Protein AF-0000000083726370 (afdb_homodimer)

Foldseek 3Di:
DPPPPLDPLQVQAAPQVSHGADQWFAFPVRHIHRPVRQVVVVVVDPFSADPPPRHGGPDPDGDGPVVSVVSSVVVVVCVVCCVPVPNQPADPVPRAHQFKAFPVVRDTDGPVRCPDPVQPPTDIDTVVVVVVVVVVVVVVVCVVVVVVVVVVVVVVVLVVQVVVVVVVCVVLLVVLVVVVVVVVVVLVVVVVVVLVVVQVVLVVVLVVVVVVLVVVVVVVVVVVVVLVVVLVVLVVDDPVSSVVCVVVNVVSVPDDDDDDDDDPPSDRPVCVSPPCPVVVSVVVSLVVDFAFLFAWDPLAAEQQWDADSRRFKIAGHDGHDHRDDFRYAHPFGKIWTPDWDDADKDKWKKFQAPQQKKKKWKFFPPATSYDDRRLLGTWIWIHHPQWIFTGHNVRGTHTWPDRDDARMWMWMAHQVQQKTWIARPVVRGTTDIDRGHDNGIMIIMMGYDPVRVVPRTMIGIDTDDDDDDDPVD/DPPPPLDPLQVQAAPQVRHGAAQWFAFPVRHIHRPVSQVVVVVVDPFSADPPPRHGGPDPDGDGPVVSVVSSVVVVVCVVVCVPPPNQPADPVPRAHQFKAFPVVRDTDGPVRCPDPVQVPTDIDTPVVVVVVVVVVVVVVCVVVVVVVVVVVVVVVLVVQVVVVVVVCVVLLVVLVVVVVVVVVVLVVVVVVVLVVVQVVLVVVLVVVVVVLVVVVVVVVVVVVVLVVVLVVLVVDDPVSSVVCVVVNVVSVPDDDDDDDDDPPSDRPVCVSPPCPVVVSVVVSLVVDFAFLFAWDPLAAEQQWDADSRRFKIAGHDGHDHRDDFRYAHPFGKIWTPDWDQADKDKWKKFQAPQQKKKKWKFFPPFTSYDDRRLLGTWTWIHHPQWIFTDHNVRGTHTWPDRDDARMWMWMAHQVQQKTWIARPVVRGTTDIDRGHDNGIMIIMMGYDPVRVVPRTMIGIDTDDDDDDDPVD

Sequence (946 aa):
MAFKYSPPEEDLNCPVCCDIFKNPVILSCSHSFCKVCLGEYWNQKKTWECPICRRRSSKRNPPFNLALKNMCENFVQERTLRASAGSETLCSQHGEKLKFFCQEHQHPACVVCQTSRKHLNHKFCPIDEAAHDYKEELKTALKPLQEKLKDFNKVKLTWDQSAVHIKYQAKHTESQINAVFVKLHQFLQEEEEARIASLKKEENQKTQTMMKKIEEISKYISSLSDTIRDIEEEMRADDASFVQNYSFTIKRVQCSLPDPKMVPGELIDVAKHLGNLTFIVWEKMKVIVQYSPIILDPNTAYPALLLSDDLTSVKHIYTQELPDNPERFDLSEFVLGSEGFTSGTHSWDVHVGDHPNWAIGVIQKSVSRKGRAFWDGTWGIQFQNDKYVAVSPFHILHPLLVKQKAQIIRVQLDMDRGNLSFSDPVSNTQLHTFTYIFLQSVFPLFYHPLFSLVHDQSLTIVPVKVSIRDSWTMAFKYSPPEEDLNCPVCCDIFKNPVILSCSHSFCKVCLGEYWNQKKTWECPICRRRSSKRNPPFNLALKNMCENFVQERTLRASAGSETLCSQHGEKLKFFCQEHQHPACVVCQTSRKHLNHKFCPIDEAAHDYKEELKTALKPLQEKLKDFNKVKLTWDQSAVHIKYQAKHTESQINAVFVKLHQFLQEEEEARIASLKKEENQKTQTMMKKIEEISKYISSLSDTIRDIEEEMRADDASFVQNYSFTIKRVQCSLPDPKMVPGELIDVAKHLGNLTFIVWEKMKVIVQYSPIILDPNTAYPALLLSDDLTSVKHIYTQELPDNPERFDLSEFVLGSEGFTSGTHSWDVHVGDHPNWAIGVIQKSVSRKGRAFWDGTWGIQFQNDKYVAVSPFHILHPLLVKQKAQIIRVQLDMDRGNLSFSDPVSNTQLHTFTYIFLQSVFPLFYHPLFSLVHDQSLTIVPVKVSIRDSWT

Structure (mmCIF, N/CA/C/O backbone):
data_AF-0000000083726370-model_v1
#
loop_
_entity.id
_entity.type
_entity.pdbx_description
1 polymer 'Uncharacterized protein'
#
loop_
_atom_site.group_PDB
_atom_site.id
_atom_site.type_symbol
_atom_site.label_atom_id
_atom_site.label_alt_id
_atom_site.label_comp_id
_atom_site.label_asym_id
_atom_site.label_entity_id
_atom_site.label_seq_id
_atom_site.pdbx_PDB_ins_code
_atom_site.Cartn_x
_atom_site.Cartn_y
_atom_site.Cartn_z
_atom_site.occupancy
_atom_site.B_iso_or_equiv
_atom_site.auth_seq_id
_atom_site.auth_comp_id
_atom_site.auth_asym_id
_atom_site.auth_atom_id
_atom_site.pdbx_PDB_model_num
ATOM 1 N N . MET A 1 1 ? 29.547 92.812 9.695 1 24.81 1 MET A N 1
ATOM 2 C CA . MET A 1 1 ? 28.781 92.062 10.688 1 24.81 1 MET A CA 1
ATOM 3 C C . MET A 1 1 ? 27.797 91.125 10.008 1 24.81 1 MET A C 1
ATOM 5 O O . MET A 1 1 ? 26.875 91.562 9.328 1 24.81 1 MET A O 1
ATOM 9 N N . ALA A 1 2 ? 28.281 90.125 9.555 1 35.28 2 ALA A N 1
ATOM 10 C CA . ALA A 1 2 ? 27.562 89.188 8.688 1 35.28 2 ALA A CA 1
ATOM 11 C C . ALA A 1 2 ? 26.281 88.688 9.352 1 35.28 2 ALA A C 1
ATOM 13 O O . ALA A 1 2 ? 26.312 88.125 10.453 1 35.28 2 ALA A O 1
ATOM 14 N N . PHE A 1 3 ? 25.188 89.312 9.094 1 32.38 3 PHE A N 1
ATOM 15 C CA . PHE A 1 3 ? 23.844 88.938 9.562 1 32.38 3 PHE A CA 1
ATOM 16 C C . PHE A 1 3 ? 23.562 87.438 9.266 1 32.38 3 PHE A C 1
ATOM 18 O O . PHE A 1 3 ? 23.672 87 8.117 1 32.38 3 PHE A O 1
ATOM 25 N N . LYS A 1 4 ? 24 86.625 10.125 1 40.94 4 LYS A N 1
ATOM 26 C CA . LYS A 1 4 ? 23.625 85.25 10.023 1 40.94 4 LYS A CA 1
ATOM 27 C C . LYS A 1 4 ? 22.125 85.062 9.703 1 40.94 4 LYS A C 1
ATOM 29 O O . LYS A 1 4 ? 21.281 85.562 10.453 1 40.94 4 LYS A O 1
ATOM 34 N N . TYR A 1 5 ? 21.688 85.125 8.539 1 37.84 5 TYR A N 1
ATOM 35 C CA . TYR A 1 5 ? 20.328 84.812 8.102 1 37.84 5 TYR A CA 1
ATOM 36 C C . TYR A 1 5 ? 19.781 83.562 8.758 1 37.84 5 TYR A C 1
ATOM 38 O O . TYR A 1 5 ? 20.328 82.5 8.57 1 37.84 5 TYR A O 1
ATOM 46 N N . SER A 1 6 ? 19.297 83.688 9.953 1 47.81 6 SER A N 1
ATOM 47 C CA . SER A 1 6 ? 18.547 82.562 10.508 1 47.81 6 SER A CA 1
ATOM 48 C C . SER A 1 6 ? 17.203 82.375 9.812 1 47.81 6 SER A C 1
ATOM 50 O O . SER A 1 6 ? 16.406 83.312 9.773 1 47.81 6 SER A O 1
ATOM 52 N N . PRO A 1 7 ? 16.984 81.562 8.867 1 52 7 PRO A N 1
ATOM 53 C CA . PRO A 1 7 ? 15.688 81.438 8.219 1 52 7 PRO A CA 1
ATOM 54 C C . PRO A 1 7 ? 14.531 81.438 9.219 1 52 7 PRO A C 1
ATOM 56 O O . PRO A 1 7 ? 14.703 81.062 10.375 1 52 7 PRO A O 1
ATOM 59 N N . PRO A 1 8 ? 13.367 82.125 8.93 1 55.88 8 PRO A N 1
ATOM 60 C CA . PRO A 1 8 ? 12.211 82.125 9.82 1 55.88 8 PRO A CA 1
ATOM 61 C C . PRO A 1 8 ? 11.781 80.688 10.195 1 55.88 8 PRO A C 1
ATOM 63 O O . PRO A 1 8 ? 11.922 79.75 9.391 1 55.88 8 PRO A O 1
ATOM 66 N N . GLU A 1 9 ? 11.547 80.5 11.453 1 60.06 9 GLU A N 1
ATOM 67 C CA . GLU A 1 9 ? 11.102 79.188 12.016 1 60.06 9 GLU A CA 1
ATOM 68 C C . GLU A 1 9 ? 10.016 78.562 11.156 1 60.06 9 GLU A C 1
ATOM 70 O O . GLU A 1 9 ? 9.93 77.375 11.062 1 60.06 9 GLU A O 1
ATOM 75 N N . GLU A 1 10 ? 9.336 79.375 10.477 1 62.25 10 GLU A N 1
ATOM 76 C CA . GLU A 1 10 ? 8.234 78.875 9.641 1 62.25 10 GLU A CA 1
ATOM 77 C C . GLU A 1 10 ? 8.742 78.062 8.453 1 62.25 10 GLU A C 1
ATOM 79 O O . GLU A 1 10 ? 8.062 77.188 7.98 1 62.25 10 GLU A O 1
ATOM 84 N N . ASP A 1 11 ? 9.922 78.25 8.133 1 65.81 11 ASP A N 1
ATOM 85 C CA . ASP A 1 11 ? 10.484 77.625 6.957 1 65.81 11 ASP A CA 1
ATOM 86 C C . ASP A 1 11 ? 11.078 76.25 7.316 1 65.81 11 ASP A C 1
ATOM 88 O O . ASP A 1 11 ? 11.43 75.5 6.43 1 65.81 11 ASP A O 1
ATOM 92 N N . LEU A 1 12 ? 11.094 76.062 8.523 1 71.81 12 LEU A N 1
ATOM 93 C CA . LEU A 1 12 ? 11.664 74.812 8.977 1 71.81 12 LEU A CA 1
ATOM 94 C C . LEU A 1 12 ? 10.578 73.875 9.508 1 71.81 12 LEU A C 1
ATOM 96 O O . LEU A 1 12 ? 10.875 72.875 10.203 1 71.81 12 LEU A O 1
ATOM 100 N N . ASN A 1 13 ? 9.438 74.25 9.195 1 74.31 13 ASN A N 1
ATOM 101 C CA . ASN A 1 13 ? 8.297 73.438 9.633 1 74.31 13 ASN A CA 1
ATOM 102 C C . ASN A 1 13 ? 7.75 72.562 8.508 1 74.31 13 ASN A C 1
ATOM 104 O O . ASN A 1 13 ? 7.676 73 7.359 1 74.31 13 ASN A O 1
ATOM 108 N N . CYS A 1 14 ? 7.43 71.438 8.773 1 77.5 14 CYS A N 1
ATOM 109 C CA . CYS A 1 14 ? 6.73 70.562 7.867 1 77.5 14 CYS A CA 1
ATOM 110 C C . CYS A 1 14 ? 5.328 71.062 7.559 1 77.5 14 CYS A C 1
ATOM 112 O O . CYS A 1 14 ? 4.562 71.375 8.469 1 77.5 14 CYS A O 1
ATOM 114 N N . PRO A 1 15 ? 5.004 71.188 6.285 1 76.12 15 PRO A N 1
ATOM 115 C CA . PRO A 1 15 ? 3.682 71.688 5.953 1 76.12 15 PRO A CA 1
ATOM 116 C C . PRO A 1 15 ? 2.549 70.75 6.363 1 76.12 15 PRO A C 1
ATOM 118 O O . PRO A 1 15 ? 1.392 71.188 6.441 1 76.12 15 PRO A O 1
ATOM 121 N N . VAL A 1 16 ? 2.861 69.562 6.715 1 76.06 16 VAL A N 1
ATOM 122 C CA . VAL A 1 16 ? 1.835 68.562 7.062 1 76.06 16 VAL A CA 1
ATOM 123 C C . VAL A 1 16 ? 1.598 68.625 8.57 1 76.06 16 VAL A C 1
ATOM 125 O O . VAL A 1 16 ? 0.461 68.75 9.023 1 76.06 16 VAL A O 1
ATOM 128 N N . CYS A 1 17 ? 2.592 68.5 9.297 1 67.31 17 CYS A N 1
ATOM 129 C CA . CYS A 1 17 ? 2.422 68.438 10.742 1 67.31 17 CYS A CA 1
ATOM 130 C C . CYS A 1 17 ? 2.66 69.812 11.383 1 67.31 17 CYS A C 1
ATOM 132 O O . CYS A 1 17 ? 2.377 70 12.57 1 67.31 17 CYS A O 1
ATOM 134 N N . CYS A 1 18 ? 3.219 70.812 10.695 1 67.56 18 CYS A N 1
ATOM 135 C CA . CYS A 1 18 ? 3.514 72.188 11.07 1 67.56 18 CYS A CA 1
ATOM 136 C C . CYS A 1 18 ? 4.574 72.25 12.164 1 67.56 18 CYS A C 1
ATOM 138 O O . CYS A 1 18 ? 4.676 73.25 12.891 1 67.56 18 CYS A O 1
ATOM 140 N N . ASP A 1 19 ? 5.328 71.188 12.266 1 72.75 19 ASP A N 1
ATOM 141 C CA . ASP A 1 19 ? 6.473 71.188 13.172 1 72.75 19 ASP A CA 1
ATOM 142 C C . ASP A 1 19 ? 7.789 71.188 12.398 1 72.75 19 ASP A C 1
ATOM 144 O O . ASP A 1 19 ? 7.797 71 11.172 1 72.75 19 ASP A O 1
ATOM 148 N N . ILE A 1 20 ? 8.859 71.312 13.234 1 73.69 20 ILE A N 1
ATOM 149 C CA . ILE A 1 20 ? 10.188 71.25 12.625 1 73.69 20 ILE A CA 1
ATOM 150 C C . ILE A 1 20 ? 10.391 69.875 11.984 1 73.69 20 ILE A C 1
ATOM 152 O O . ILE A 1 20 ? 10.07 68.875 12.586 1 73.69 20 ILE A O 1
ATOM 156 N N . PHE A 1 21 ? 10.922 69.938 10.719 1 76.44 21 PHE A N 1
ATOM 157 C CA . PHE A 1 21 ? 11.117 68.75 9.922 1 76.44 21 PHE A CA 1
ATOM 158 C C . PHE A 1 21 ? 11.859 67.688 10.719 1 76.44 21 PHE A C 1
ATOM 160 O O . PHE A 1 21 ? 12.859 68 11.375 1 76.44 21 PHE A O 1
ATOM 167 N N . LYS A 1 22 ? 11.312 66.5 10.836 1 77.75 22 LYS A N 1
ATOM 168 C CA . LYS A 1 22 ? 11.977 65.312 11.383 1 77.75 22 LYS A CA 1
ATOM 169 C C . LYS A 1 22 ? 12.258 64.312 10.289 1 77.75 22 LYS A C 1
ATOM 171 O O . LYS A 1 22 ? 11.328 63.719 9.727 1 77.75 22 LYS A O 1
ATOM 176 N N . ASN A 1 23 ? 13.594 64.125 10.031 1 78.94 23 ASN A N 1
ATOM 177 C CA . ASN A 1 23 ? 14.047 63.281 8.945 1 78.94 23 ASN A CA 1
ATOM 178 C C . ASN A 1 23 ? 13.359 63.625 7.629 1 78.94 23 ASN A C 1
ATOM 180 O O . ASN A 1 23 ? 12.625 62.812 7.066 1 78.94 23 ASN A O 1
ATOM 184 N N . PRO A 1 24 ? 13.602 64.875 7.285 1 81.19 24 PRO A N 1
ATOM 185 C CA . PRO A 1 24 ? 12.891 65.375 6.109 1 81.19 24 PRO A CA 1
ATOM 186 C C . PRO A 1 24 ? 13.266 64.688 4.828 1 81.19 24 PRO A C 1
ATOM 188 O O . PRO A 1 24 ? 14.438 64.312 4.641 1 81.19 24 PRO A O 1
ATOM 191 N N . VAL A 1 25 ? 12.273 64.438 4.047 1 85.5 25 VAL A N 1
ATOM 192 C CA . VAL A 1 25 ? 12.453 63.875 2.713 1 85.5 25 VAL A CA 1
ATOM 193 C C . VAL A 1 25 ? 12.023 64.875 1.658 1 85.5 25 VAL A C 1
ATOM 195 O O . VAL A 1 25 ? 11.219 65.75 1.939 1 85.5 25 VAL A O 1
ATOM 198 N N . ILE A 1 26 ? 12.688 64.875 0.522 1 82.44 26 ILE A N 1
ATOM 199 C CA . ILE A 1 26 ? 12.406 65.812 -0.557 1 82.44 26 ILE A CA 1
ATOM 200 C C . ILE A 1 26 ? 11.789 65.062 -1.741 1 82.44 26 ILE A C 1
ATOM 202 O O . ILE A 1 26 ? 12.266 63.969 -2.119 1 82.44 26 ILE A O 1
ATOM 206 N N . LEU A 1 27 ? 10.68 65.562 -2.17 1 81.56 27 LEU A N 1
ATOM 207 C CA . LEU A 1 27 ? 9.992 65 -3.322 1 81.56 27 LEU A CA 1
ATOM 208 C C . LEU A 1 27 ? 10.508 65.562 -4.621 1 81.56 27 LEU A C 1
ATOM 210 O O . LEU A 1 27 ? 11.266 66.562 -4.598 1 81.56 27 LEU A O 1
ATOM 214 N N . SER A 1 28 ? 10.148 65 -5.766 1 79.75 28 SER A N 1
ATOM 215 C CA . SER A 1 28 ? 10.602 65.438 -7.074 1 79.75 28 SER A CA 1
ATOM 216 C C . SER A 1 28 ? 10.109 66.875 -7.355 1 79.75 28 SER A C 1
ATOM 218 O O . SER A 1 28 ? 10.711 67.562 -8.148 1 79.75 28 SER A O 1
ATOM 220 N N . CYS A 1 29 ? 9.117 67.312 -6.629 1 76.88 29 CYS A N 1
ATOM 221 C CA . CYS A 1 29 ? 8.586 68.625 -6.801 1 76.88 29 CYS A CA 1
ATOM 222 C C . CYS A 1 29 ? 9.312 69.625 -5.898 1 76.88 29 CYS A C 1
ATOM 224 O O . CYS A 1 29 ? 8.922 70.812 -5.82 1 76.88 29 CYS A O 1
ATOM 226 N N . SER A 1 30 ? 10.25 69.25 -5.02 1 78.69 30 SER A N 1
ATOM 227 C CA . SER A 1 30 ? 11.156 70 -4.172 1 78.69 30 SER A CA 1
ATOM 228 C C . SER A 1 30 ? 10.492 70.375 -2.852 1 78.69 30 SER A C 1
ATOM 230 O O . SER A 1 30 ? 11.008 71.25 -2.104 1 78.69 30 SER A O 1
ATOM 232 N N . HIS A 1 31 ? 9.336 69.812 -2.695 1 80.06 31 HIS A N 1
ATOM 233 C CA . HIS A 1 31 ? 8.758 69.938 -1.364 1 80.06 31 HIS A CA 1
ATOM 234 C C . HIS A 1 31 ? 9.305 68.938 -0.393 1 80.06 31 HIS A C 1
ATOM 236 O O . HIS A 1 31 ? 9.5 67.75 -0.766 1 80.06 31 HIS A O 1
ATOM 242 N N . SER A 1 32 ? 9.523 69.438 0.853 1 82 32 SER A N 1
ATOM 243 C CA . SER A 1 32 ? 10.039 68.562 1.881 1 82 32 SER A CA 1
ATOM 244 C C . SER A 1 32 ? 9 68.312 2.969 1 82 32 SER A C 1
ATOM 246 O O . SER A 1 32 ? 8.18 69.188 3.258 1 82 32 SER A O 1
ATOM 248 N N . PHE A 1 33 ? 8.945 67.125 3.469 1 83.12 33 PHE A N 1
ATOM 249 C CA . PHE A 1 33 ? 8.078 66.688 4.551 1 83.12 33 PHE A CA 1
ATOM 250 C C . PHE A 1 33 ? 8.828 65.75 5.508 1 83.12 33 PHE A C 1
ATOM 252 O O . PHE A 1 33 ? 9.859 65.188 5.145 1 83.12 33 PHE A O 1
ATOM 259 N N . CYS A 1 34 ? 8.359 65.812 6.734 1 79.94 34 CYS A N 1
ATOM 260 C CA . CYS A 1 34 ? 8.844 64.688 7.582 1 79.94 34 CYS A CA 1
ATOM 261 C C . CYS A 1 34 ? 8.594 63.344 6.938 1 79.94 34 CYS A C 1
ATOM 263 O O . CYS A 1 34 ? 7.551 63.156 6.309 1 79.94 34 CYS A O 1
ATOM 265 N N . LYS A 1 35 ? 9.555 62.594 7.043 1 82.19 35 LYS A N 1
ATOM 266 C CA . LYS A 1 35 ? 9.406 61.25 6.48 1 82.19 35 LYS A CA 1
ATOM 267 C C . LYS A 1 35 ? 8.117 60.594 6.969 1 82.19 35 LYS A C 1
ATOM 269 O O . LYS A 1 35 ? 7.383 60 6.18 1 82.19 35 LYS A O 1
ATOM 274 N N . VAL A 1 36 ? 7.75 60.75 8.203 1 79.19 36 VAL A N 1
ATOM 275 C CA . VAL A 1 36 ? 6.586 60.125 8.828 1 79.19 36 VAL A CA 1
ATOM 276 C C . VAL A 1 36 ? 5.309 60.781 8.312 1 79.19 36 VAL A C 1
ATOM 278 O O . VAL A 1 36 ? 4.336 60.094 7.992 1 79.19 36 VAL A O 1
ATOM 281 N N . CYS A 1 37 ? 5.344 62.062 8.188 1 77.12 37 CYS A N 1
ATOM 282 C CA . CYS A 1 37 ? 4.188 62.812 7.711 1 77.12 37 CYS A CA 1
ATOM 283 C C . CYS A 1 37 ? 3.836 62.438 6.281 1 77.12 37 CYS A C 1
ATOM 285 O O . CYS A 1 37 ? 2.666 62.219 5.961 1 77.12 37 CYS A O 1
ATOM 287 N N . LEU A 1 38 ? 4.902 62.375 5.574 1 80.94 38 LEU A N 1
ATOM 288 C CA . LEU A 1 38 ? 4.668 62 4.184 1 80.94 38 LEU A CA 1
ATOM 289 C C . LEU A 1 38 ? 4.137 60.562 4.09 1 80.94 38 LEU A C 1
ATOM 291 O O . LEU A 1 38 ? 3.199 60.312 3.336 1 80.94 38 LEU A O 1
ATOM 295 N N . GLY A 1 39 ? 4.75 59.719 4.781 1 80.62 39 GLY A N 1
ATOM 296 C CA . GLY A 1 39 ? 4.297 58.312 4.816 1 80.62 39 GLY A CA 1
ATOM 297 C C . GLY A 1 39 ? 2.84 58.188 5.203 1 80.62 39 GLY A C 1
ATOM 298 O O . GLY A 1 39 ? 2.094 57.438 4.574 1 80.62 39 GLY A O 1
ATOM 299 N N . GLU A 1 40 ? 2.447 58.906 6.246 1 78.75 40 GLU A N 1
ATOM 300 C CA . GLU A 1 40 ? 1.067 58.906 6.719 1 78.75 40 GLU A CA 1
ATOM 301 C C . GLU A 1 40 ? 0.115 59.469 5.668 1 78.75 40 GLU A C 1
ATOM 303 O O . GLU A 1 40 ? -0.979 58.938 5.469 1 78.75 40 GLU A O 1
ATOM 308 N N . TYR A 1 41 ? 0.563 60.5 5.047 1 78.19 41 TYR A N 1
ATOM 309 C CA . TYR A 1 41 ? -0.226 61.094 3.975 1 78.19 41 TYR A CA 1
ATOM 310 C C . TYR A 1 41 ? -0.408 60.125 2.82 1 78.19 41 TYR A C 1
ATOM 312 O O . TYR A 1 41 ? -1.514 59.969 2.297 1 78.19 41 TYR A O 1
ATOM 320 N N . TRP A 1 42 ? 0.625 59.469 2.523 1 82.06 42 TRP A N 1
ATOM 321 C CA . TRP A 1 42 ? 0.6 58.562 1.39 1 82.06 42 TRP A CA 1
ATOM 322 C C . TRP A 1 42 ? -0.18 57.281 1.73 1 82.06 42 TRP A C 1
ATOM 324 O O . TRP A 1 42 ? -0.758 56.656 0.847 1 82.06 42 TRP A O 1
ATOM 334 N N . ASN A 1 43 ? -0.279 56.938 2.965 1 78.81 43 ASN A N 1
ATOM 335 C CA . ASN A 1 43 ? -1.046 55.781 3.391 1 78.81 43 ASN A CA 1
ATOM 336 C C . ASN A 1 43 ? -2.547 56.031 3.258 1 78.81 43 ASN A C 1
ATOM 338 O O . ASN A 1 43 ? -3.316 55.062 3.09 1 78.81 43 ASN A O 1
ATOM 342 N N . GLN A 1 44 ? -2.934 57.219 3.385 1 70.5 44 GLN A N 1
ATOM 343 C CA . GLN A 1 44 ? -4.344 57.594 3.324 1 70.5 44 GLN A CA 1
ATOM 344 C C . GLN A 1 44 ? -4.789 57.844 1.883 1 70.5 44 GLN A C 1
ATOM 346 O O . GLN A 1 44 ? -5.984 57.906 1.601 1 70.5 44 GLN A O 1
ATOM 351 N N . LYS A 1 45 ? -3.752 57.906 1.049 1 71.56 45 LYS A N 1
ATOM 352 C CA . LYS A 1 45 ? -4.074 58.219 -0.341 1 71.56 45 LYS A CA 1
ATOM 353 C C . LYS A 1 45 ? -3.67 57.062 -1.266 1 71.56 45 LYS A C 1
ATOM 355 O O . LYS A 1 45 ? -2.826 56.25 -0.908 1 71.56 45 LYS A O 1
ATOM 360 N N . LYS A 1 46 ? -4.305 56.844 -2.34 1 73.31 46 LYS A N 1
ATOM 361 C CA . LYS A 1 46 ? -4.02 55.812 -3.334 1 73.31 46 LYS A CA 1
ATOM 362 C C . LYS A 1 46 ? -2.822 56.188 -4.195 1 73.31 46 LYS A C 1
ATOM 364 O O . LYS A 1 46 ? -2.23 55.344 -4.859 1 73.31 46 LYS A O 1
ATOM 369 N N . THR A 1 47 ? -2.396 57.406 -4.242 1 75 47 THR A N 1
ATOM 370 C CA . THR A 1 47 ? -1.315 57.875 -5.09 1 75 47 THR A CA 1
ATOM 371 C C . THR A 1 47 ? -0.238 58.562 -4.25 1 75 47 THR A C 1
ATOM 373 O O . THR A 1 47 ? -0.529 59.125 -3.186 1 75 47 THR A O 1
ATOM 376 N N . TRP A 1 48 ? 1.008 58.406 -4.617 1 80.62 48 TRP A N 1
ATOM 377 C CA . TRP A 1 48 ? 2.129 59.094 -3.967 1 80.62 48 TRP A CA 1
ATOM 378 C C . TRP A 1 48 ? 2.27 60.5 -4.469 1 80.62 48 TRP A C 1
ATOM 380 O O . TRP A 1 48 ? 3.1 60.781 -5.332 1 80.62 48 TRP A O 1
ATOM 390 N N . GLU A 1 49 ? 1.47 61.312 -3.943 1 84 49 GLU A N 1
ATOM 391 C CA . GLU A 1 49 ? 1.492 62.688 -4.387 1 84 49 GLU A CA 1
ATOM 392 C C . GLU A 1 49 ? 1.986 63.625 -3.277 1 84 49 GLU A C 1
ATOM 394 O O . GLU A 1 49 ? 1.89 63.281 -2.096 1 84 49 GLU A O 1
ATOM 399 N N . CYS A 1 50 ? 2.432 64.75 -3.576 1 80 50 CYS A N 1
ATOM 400 C CA . CYS A 1 50 ? 2.877 65.75 -2.648 1 80 50 CYS A CA 1
ATOM 401 C C . CYS A 1 50 ? 1.696 66.375 -1.905 1 80 50 CYS A C 1
ATOM 403 O O . CYS A 1 50 ? 0.714 66.812 -2.525 1 80 50 CYS A O 1
ATOM 405 N N . PRO A 1 51 ? 1.712 66.5 -0.718 1 80.69 51 PRO A N 1
ATOM 406 C CA . PRO A 1 51 ? 0.62 67.062 0.074 1 80.69 51 PRO A CA 1
ATOM 407 C C . PRO A 1 51 ? 0.353 68.5 -0.258 1 80.69 51 PRO A C 1
ATOM 409 O O . PRO A 1 51 ? -0.74 69 0.007 1 80.69 51 PRO A O 1
ATOM 412 N N . ILE A 1 52 ? 1.306 69.188 -0.791 1 80.06 52 ILE A N 1
ATOM 413 C CA . ILE A 1 52 ? 1.192 70.625 -1.037 1 80.06 52 ILE A CA 1
ATOM 414 C C . ILE A 1 52 ? 0.792 70.875 -2.49 1 80.06 52 ILE A C 1
ATOM 416 O O . ILE A 1 52 ? -0.231 71.5 -2.762 1 80.06 52 ILE A O 1
ATOM 420 N N . CYS A 1 53 ? 1.497 70.312 -3.49 1 74.69 53 CYS A N 1
ATOM 421 C CA . CYS A 1 53 ? 1.253 70.625 -4.887 1 74.69 53 CYS A CA 1
ATOM 422 C C . CYS A 1 53 ? 0.525 69.5 -5.613 1 74.69 53 CYS A C 1
ATOM 424 O O . CYS A 1 53 ? 0.154 69.688 -6.777 1 74.69 53 CYS A O 1
ATOM 426 N N . ARG A 1 54 ? 0.36 68.375 -5.016 1 78.69 54 ARG A N 1
ATOM 427 C CA . ARG A 1 54 ? -0.397 67.25 -5.5 1 78.69 54 ARG A CA 1
ATOM 428 C C . ARG A 1 54 ? 0.275 66.625 -6.719 1 78.69 54 ARG A C 1
ATOM 430 O O . ARG A 1 54 ? -0.34 65.812 -7.438 1 78.69 54 ARG A O 1
ATOM 437 N N . ARG A 1 55 ? 1.527 67 -6.973 1 79.19 55 ARG A N 1
ATOM 438 C CA . ARG A 1 55 ? 2.285 66.375 -8.039 1 79.19 55 ARG A CA 1
ATOM 439 C C . ARG A 1 55 ? 2.682 64.938 -7.637 1 79.19 55 ARG A C 1
ATOM 441 O O . ARG A 1 55 ? 3.113 64.688 -6.504 1 79.19 55 ARG A O 1
ATOM 448 N N . ARG A 1 56 ? 2.629 64.125 -8.578 1 77.69 56 ARG A N 1
ATOM 449 C CA . ARG A 1 56 ? 2.926 62.75 -8.312 1 77.69 56 ARG A CA 1
ATOM 450 C C . ARG A 1 56 ? 4.426 62.531 -8.133 1 77.69 56 ARG A C 1
ATOM 452 O O . ARG A 1 56 ? 5.23 63.062 -8.898 1 77.69 56 ARG A O 1
ATOM 459 N N . SER A 1 57 ? 4.828 61.75 -6.996 1 76.38 57 SER A N 1
ATOM 460 C CA . SER A 1 57 ? 6.23 61.469 -6.734 1 76.38 57 SER A CA 1
ATOM 461 C C . SER A 1 57 ? 6.707 60.281 -7.57 1 76.38 57 SER A C 1
ATOM 463 O O . SER A 1 57 ? 5.98 59.312 -7.742 1 76.38 57 SER A O 1
ATOM 465 N N . SER A 1 58 ? 7.883 60.375 -8.172 1 74.06 58 SER A N 1
ATOM 466 C CA . SER A 1 58 ? 8.453 59.312 -9.008 1 74.06 58 SER A CA 1
ATOM 467 C C . SER A 1 58 ? 9.055 58.219 -8.148 1 74.06 58 SER A C 1
ATOM 469 O O . SER A 1 58 ? 9.305 57.125 -8.641 1 74.06 58 SER A O 1
ATOM 471 N N . LYS A 1 59 ? 9.383 58.5 -6.887 1 75.81 59 LYS A N 1
ATOM 472 C CA . LYS A 1 59 ? 10.039 57.531 -6 1 75.81 59 LYS A CA 1
ATOM 473 C C . LYS A 1 59 ? 9.148 57.188 -4.809 1 75.81 59 LYS A C 1
ATOM 475 O O . LYS A 1 59 ? 8.539 58.094 -4.207 1 75.81 59 LYS A O 1
ATOM 480 N N . ARG A 1 60 ? 9.078 55.938 -4.617 1 75.75 60 ARG A N 1
ATOM 481 C CA . ARG A 1 60 ? 8.336 55.438 -3.459 1 75.75 60 ARG A CA 1
ATOM 482 C C . ARG A 1 60 ? 9.039 55.812 -2.16 1 75.75 60 ARG A C 1
ATOM 484 O O . ARG A 1 60 ? 8.383 56.062 -1.142 1 75.75 60 ARG A O 1
ATOM 491 N N . ASN A 1 61 ? 10.25 55.75 -2.309 1 77.44 61 ASN A N 1
ATOM 492 C CA . ASN A 1 61 ? 11.078 56.125 -1.174 1 77.44 61 ASN A CA 1
ATOM 493 C C . ASN A 1 61 ? 11.891 57.375 -1.488 1 77.44 61 ASN A C 1
ATOM 495 O O . ASN A 1 61 ? 13.016 57.281 -1.996 1 77.44 61 ASN A O 1
ATOM 499 N N . PRO A 1 62 ? 11.391 58.594 -1.153 1 80.88 62 PRO A N 1
ATOM 500 C CA . PRO A 1 62 ? 12.141 59.812 -1.432 1 80.88 62 PRO A CA 1
ATOM 501 C C . PRO A 1 62 ? 13.414 59.938 -0.599 1 80.88 62 PRO A C 1
ATOM 503 O O . PRO A 1 62 ? 13.461 59.469 0.537 1 80.88 62 PRO A O 1
ATOM 506 N N . PRO A 1 63 ? 14.461 60.531 -1.166 1 80.19 63 PRO A N 1
ATOM 507 C CA . PRO A 1 63 ? 15.719 60.656 -0.429 1 80.19 63 PRO A CA 1
ATOM 508 C C . PRO A 1 63 ? 15.625 61.656 0.733 1 80.19 63 PRO A C 1
ATOM 510 O O . PRO A 1 63 ? 14.812 62.562 0.699 1 80.19 63 PRO A O 1
ATOM 513 N N . PHE A 1 64 ? 16.438 61.406 1.66 1 80.75 64 PHE A N 1
ATOM 514 C CA . PHE A 1 64 ? 16.531 62.312 2.793 1 80.75 64 PHE A CA 1
ATOM 515 C C . PHE A 1 64 ? 17.078 63.688 2.348 1 80.75 64 PHE A C 1
ATOM 517 O O . PHE A 1 64 ? 17.984 63.75 1.513 1 80.75 64 PHE A O 1
ATOM 524 N N . ASN A 1 65 ? 16.453 64.75 2.738 1 76.88 65 ASN A N 1
ATOM 525 C CA . ASN A 1 65 ? 17 66.062 2.605 1 76.88 65 ASN A CA 1
ATOM 526 C C . ASN A 1 65 ? 18 66.375 3.723 1 76.88 65 ASN A C 1
ATOM 528 O O . ASN A 1 65 ? 17.625 66.938 4.762 1 76.88 65 ASN A O 1
ATOM 532 N N . LEU A 1 66 ? 19.094 66.062 3.566 1 78.12 66 LEU A N 1
ATOM 533 C CA . LEU A 1 66 ? 20.109 66.188 4.602 1 78.12 66 LEU A CA 1
ATOM 534 C C . LEU A 1 66 ? 20.359 67.625 4.969 1 78.12 66 LEU A C 1
ATOM 536 O O . LEU A 1 66 ? 20.578 67.938 6.141 1 78.12 66 LEU A O 1
ATOM 540 N N . ALA A 1 67 ? 20.359 68.5 4.031 1 72.81 67 ALA A N 1
ATOM 541 C CA . ALA A 1 67 ? 20.578 69.875 4.309 1 72.81 67 ALA A CA 1
ATOM 542 C C . ALA A 1 67 ? 19.484 70.438 5.219 1 72.81 67 ALA A C 1
ATOM 544 O O . ALA A 1 67 ? 19.766 71.125 6.191 1 72.81 67 ALA A O 1
ATOM 545 N N . LEU A 1 68 ? 18.297 70.062 4.879 1 75.56 68 LEU A N 1
ATOM 546 C CA . LEU A 1 68 ? 17.172 70.5 5.703 1 75.56 68 LEU A CA 1
ATOM 547 C C . LEU A 1 68 ? 17.219 69.812 7.074 1 75.56 68 LEU A C 1
ATOM 549 O O . LEU A 1 68 ? 16.938 70.5 8.086 1 75.56 68 LEU A O 1
ATOM 553 N N . LYS A 1 69 ? 17.594 68.625 7.047 1 77.81 69 LYS A N 1
ATOM 554 C CA . LYS A 1 69 ? 17.766 67.938 8.32 1 77.81 69 LYS A CA 1
ATOM 555 C C . LYS A 1 69 ? 18.797 68.625 9.195 1 77.81 69 LYS A C 1
ATOM 557 O O . LYS A 1 69 ? 18.547 68.875 10.383 1 77.81 69 LYS A O 1
ATOM 562 N N . ASN A 1 70 ? 19.859 68.938 8.602 1 73.31 70 ASN A N 1
ATOM 563 C CA . ASN A 1 70 ? 20.922 69.625 9.328 1 73.31 70 ASN A CA 1
ATOM 564 C C . ASN A 1 70 ? 20.484 71.062 9.797 1 73.31 70 ASN A C 1
ATOM 566 O O . ASN A 1 70 ? 20.781 71.438 10.922 1 73.31 70 ASN A O 1
ATOM 570 N N . MET A 1 71 ? 19.797 71.688 8.961 1 71.31 71 MET A N 1
ATOM 571 C CA . MET A 1 71 ? 19.297 73.062 9.328 1 71.31 71 MET A CA 1
ATOM 572 C C . MET A 1 71 ? 18.312 72.938 10.484 1 71.31 71 MET A C 1
ATOM 574 O O . MET A 1 71 ? 18.391 73.75 11.422 1 71.31 71 MET A O 1
ATOM 578 N N . CYS A 1 72 ? 17.516 71.938 10.391 1 72 72 CYS A N 1
ATOM 579 C CA . CYS A 1 72 ? 16.547 71.75 11.461 1 72 72 CYS A CA 1
ATOM 580 C C . CYS A 1 72 ? 17.234 71.312 12.75 1 72 72 CYS A C 1
ATOM 582 O O . CYS A 1 72 ? 16.922 71.812 13.828 1 72 72 CYS A O 1
ATOM 584 N N . GLU A 1 73 ? 18.203 70.5 12.547 1 71.62 73 GLU A N 1
ATOM 585 C CA . GLU A 1 73 ? 18.953 70.062 13.719 1 71.62 73 GLU A CA 1
ATOM 586 C C . GLU A 1 73 ? 19.781 71.188 14.32 1 71.62 73 GLU A C 1
ATOM 588 O O . GLU A 1 73 ? 19.844 71.312 15.539 1 71.62 73 GLU A O 1
ATOM 593 N N . ASN A 1 74 ? 20.359 71.875 13.461 1 67.44 74 ASN A N 1
ATOM 594 C CA . ASN A 1 74 ? 21.094 73.062 13.93 1 67.44 74 ASN A CA 1
ATOM 595 C C . ASN A 1 74 ? 20.172 74.062 14.57 1 67.44 74 ASN A C 1
ATOM 597 O O . ASN A 1 74 ? 20.5 74.688 15.586 1 67.44 74 ASN A O 1
ATOM 601 N N . PHE A 1 75 ? 19.109 74.25 13.969 1 65 75 PHE A N 1
ATOM 602 C CA . PHE A 1 75 ? 18.125 75.125 14.531 1 65 75 PHE A CA 1
ATOM 603 C C . PHE A 1 75 ? 17.641 74.625 15.891 1 65 75 PHE A C 1
ATOM 605 O O . PHE A 1 75 ? 17.547 75.438 16.844 1 65 75 PHE A O 1
ATOM 612 N N . VAL A 1 76 ? 17.438 73.375 15.93 1 64.44 76 VAL A N 1
ATOM 613 C CA . VAL A 1 76 ? 17.016 72.812 17.203 1 64.44 76 VAL A CA 1
ATOM 614 C C . VAL A 1 76 ? 18.172 72.812 18.188 1 64.44 76 VAL A C 1
ATOM 616 O O . VAL A 1 76 ? 18 73.125 19.359 1 64.44 76 VAL A O 1
ATOM 619 N N . GLN A 1 77 ? 19.312 72.5 17.656 1 63.62 77 GLN A N 1
ATOM 620 C CA . GLN A 1 77 ? 20.484 72.562 18.516 1 63.62 77 GLN A CA 1
ATOM 621 C C . GLN A 1 77 ? 20.766 74 18.953 1 63.62 77 GLN A C 1
ATOM 623 O O . GLN A 1 77 ? 21.109 74.25 20.109 1 63.62 77 GLN A O 1
ATOM 628 N N . GLU A 1 78 ? 20.766 74.812 18.062 1 58.72 78 GLU A N 1
ATOM 629 C CA . GLU A 1 78 ? 20.969 76.25 18.438 1 58.72 78 GLU A CA 1
ATOM 630 C C . GLU A 1 78 ? 19.859 76.688 19.391 1 58.72 78 GLU A C 1
ATOM 632 O O . GLU A 1 78 ? 20.141 77.438 20.328 1 58.72 78 GLU A O 1
ATOM 637 N N . ARG A 1 79 ? 18.812 76.188 19.109 1 51.88 79 ARG A N 1
ATOM 638 C CA . ARG A 1 79 ? 17.734 76.438 20.062 1 51.88 79 ARG A CA 1
ATOM 639 C C . ARG A 1 79 ? 17.984 75.75 21.391 1 51.88 79 ARG A C 1
ATOM 641 O O . ARG A 1 79 ? 17.75 76.312 22.453 1 51.88 79 ARG A O 1
ATOM 648 N N . THR A 1 80 ? 18.406 74.5 21.281 1 51.41 80 THR A N 1
ATOM 649 C CA . THR A 1 80 ? 18.766 73.75 22.484 1 51.41 80 THR A CA 1
ATOM 650 C C . THR A 1 80 ? 20.016 74.312 23.125 1 51.41 80 THR A C 1
ATOM 652 O O . THR A 1 80 ? 20.109 74.438 24.344 1 51.41 80 THR A O 1
ATOM 655 N N . LEU A 1 81 ? 21.109 74.375 22.359 1 51.19 81 LEU A N 1
ATOM 656 C CA . LEU A 1 81 ? 22.297 75 22.906 1 51.19 81 LEU A CA 1
ATOM 657 C C . LEU A 1 81 ? 21.953 76.438 23.422 1 51.19 81 LEU A C 1
ATOM 659 O O . LEU A 1 81 ? 22.5 76.875 24.438 1 51.19 81 LEU A O 1
ATOM 663 N N . ARG A 1 82 ? 21.25 77.062 22.719 1 48.28 82 ARG A N 1
ATOM 664 C CA . ARG A 1 82 ? 20.781 78.312 23.312 1 48.28 82 ARG A CA 1
ATOM 665 C C . ARG A 1 82 ? 19.922 78.062 24.531 1 48.28 82 ARG A C 1
ATOM 667 O O . ARG A 1 82 ? 19.938 78.812 25.484 1 48.28 82 ARG A O 1
ATOM 674 N N . ALA A 1 83 ? 19.203 76.938 24.562 1 45.38 83 ALA A N 1
ATOM 675 C CA . ALA A 1 83 ? 18.422 76.5 25.734 1 45.38 83 ALA A CA 1
ATOM 676 C C . ALA A 1 83 ? 19.328 75.875 26.797 1 45.38 83 ALA A C 1
ATOM 678 O O . ALA A 1 83 ? 19.094 76.062 28 1 45.38 83 ALA A O 1
ATOM 679 N N . SER A 1 84 ? 20.141 74.938 26.469 1 43.25 84 SER A N 1
ATOM 680 C CA . SER A 1 84 ? 21.031 74.375 27.469 1 43.25 84 SER A CA 1
ATOM 681 C C . SER A 1 84 ? 22.031 75.375 27.969 1 43.25 84 SER A C 1
ATOM 683 O O . SER A 1 84 ? 22.719 75.188 28.969 1 43.25 84 SER A O 1
ATOM 685 N N . ALA A 1 85 ? 22.906 75.875 27.031 1 39.75 85 ALA A N 1
ATOM 686 C CA . ALA A 1 85 ? 23.812 76.875 27.609 1 39.75 85 ALA A CA 1
ATOM 687 C C . ALA A 1 85 ? 23.047 78 28.328 1 39.75 85 ALA A C 1
ATOM 689 O O . ALA A 1 85 ? 22.141 78.625 27.766 1 39.75 85 ALA A O 1
ATOM 690 N N . GLY A 1 86 ? 23.062 77.938 29.719 1 41.09 86 GLY A N 1
ATOM 691 C CA . GLY A 1 86 ? 22.625 78.875 30.719 1 41.09 86 GLY A CA 1
ATOM 692 C C . GLY A 1 86 ? 21.766 80 30.172 1 41.09 86 GLY A C 1
ATOM 693 O O . GLY A 1 86 ? 21.594 81.062 30.812 1 41.09 86 GLY A O 1
ATOM 694 N N . SER A 1 87 ? 21.719 80.188 28.922 1 44.5 87 SER A N 1
ATOM 695 C CA . SER A 1 87 ? 21.203 81.438 28.391 1 44.5 87 SER A CA 1
ATOM 696 C C . SER A 1 87 ? 19.688 81.5 28.562 1 44.5 87 SER A C 1
ATOM 698 O O . SER A 1 87 ? 18.969 80.562 28.219 1 44.5 87 SER A O 1
ATOM 700 N N . GLU A 1 88 ? 19.188 82 29.625 1 54.47 88 GLU A N 1
ATOM 701 C CA . GLU A 1 88 ? 17.875 82.5 30 1 54.47 88 GLU A CA 1
ATOM 702 C C . GLU A 1 88 ? 17.016 82.812 28.75 1 54.47 88 GLU A C 1
ATOM 704 O O . GLU A 1 88 ? 17.469 83.5 27.828 1 54.47 88 GLU A O 1
ATOM 709 N N . THR A 1 89 ? 16.156 81.75 28.406 1 69.81 89 THR A N 1
ATOM 710 C CA . THR A 1 89 ? 15.219 82.062 27.359 1 69.81 89 THR A CA 1
ATOM 711 C C . THR A 1 89 ? 14.617 83.5 27.609 1 69.81 89 THR A C 1
ATOM 713 O O . THR A 1 89 ? 13.977 83.688 28.641 1 69.81 89 THR A O 1
ATOM 716 N N . LEU A 1 90 ? 15.273 84.25 26.922 1 78.19 90 LEU A N 1
ATOM 717 C CA . LEU A 1 90 ? 14.844 85.625 27.062 1 78.19 90 LEU A CA 1
ATOM 718 C C . LEU A 1 90 ? 13.641 85.938 26.172 1 78.19 90 LEU A C 1
ATOM 720 O O . LEU A 1 90 ? 13.453 85.312 25.156 1 78.19 90 LEU A O 1
ATOM 724 N N . CYS A 1 91 ? 12.75 86.625 26.766 1 82.38 91 CYS A N 1
ATOM 725 C CA . CYS A 1 91 ? 11.625 87.125 25.984 1 82.38 91 CYS A CA 1
ATOM 726 C C . CYS A 1 91 ? 12.102 87.812 24.719 1 82.38 91 CYS A C 1
ATOM 728 O O . CYS A 1 91 ? 12.922 88.688 24.766 1 82.38 91 CYS A O 1
ATOM 730 N N . SER A 1 92 ? 11.68 87.312 23.562 1 76.06 92 SER A N 1
ATOM 731 C CA . SER A 1 92 ? 12.102 87.875 22.281 1 76.06 92 SER A CA 1
ATOM 732 C C . SER A 1 92 ? 11.742 89.375 22.156 1 76.06 92 SER A C 1
ATOM 734 O O . SER A 1 92 ? 12.43 90.125 21.484 1 76.06 92 SER A O 1
ATOM 736 N N . GLN A 1 93 ? 10.812 89.75 22.859 1 76.69 93 GLN A N 1
ATOM 737 C CA . GLN A 1 93 ? 10.328 91.125 22.75 1 76.69 93 GLN A CA 1
ATOM 738 C C . GLN A 1 93 ? 11.055 92.062 23.734 1 76.69 93 GLN A C 1
ATOM 740 O O . GLN A 1 93 ? 11.328 93.25 23.406 1 76.69 93 GLN A O 1
ATOM 745 N N . HIS A 1 94 ? 11.445 91.5 24.938 1 82.12 94 HIS A N 1
ATOM 746 C CA . HIS A 1 94 ? 11.898 92.375 25.984 1 82.12 94 HIS A CA 1
ATOM 747 C C . HIS A 1 94 ? 13.305 92.062 26.469 1 82.12 94 HIS A C 1
ATOM 749 O O . HIS A 1 94 ? 13.922 92.75 27.219 1 82.12 94 HIS A O 1
ATOM 755 N N . GLY A 1 95 ? 13.773 90.938 26.047 1 81.94 95 GLY A N 1
ATOM 756 C CA . GLY A 1 95 ? 15.117 90.5 26.422 1 81.94 95 GLY A CA 1
ATOM 757 C C . GLY A 1 95 ? 15.227 90.125 27.875 1 81.94 95 GLY A C 1
ATOM 758 O O . GLY A 1 95 ? 16.328 90.125 28.453 1 81.94 95 GLY A O 1
ATOM 759 N N . GLU A 1 96 ? 14.148 90 28.531 1 86.31 96 GLU A N 1
ATOM 760 C CA . GLU A 1 96 ? 14.109 89.562 29.938 1 86.31 96 GLU A CA 1
ATOM 761 C C . GLU A 1 96 ? 13.883 88.062 30.062 1 86.31 96 GLU A C 1
ATOM 763 O O . GLU A 1 96 ? 13.367 87.438 29.141 1 86.31 96 GLU A O 1
ATOM 768 N N . LYS A 1 97 ? 14.289 87.625 31.219 1 88.69 97 LYS A N 1
ATOM 769 C CA . LYS A 1 97 ? 14.117 86.188 31.484 1 88.69 97 LYS A CA 1
ATOM 770 C C . LYS A 1 97 ? 12.633 85.812 31.547 1 88.69 97 LYS A C 1
ATOM 772 O O . LYS A 1 97 ? 11.828 86.562 32.125 1 88.69 97 LYS A O 1
ATOM 777 N N . LEU A 1 98 ? 12.305 84.688 30.891 1 90 98 LEU A N 1
ATOM 778 C CA . LEU A 1 98 ? 10.93 84.188 30.938 1 90 98 LEU A CA 1
ATOM 779 C C . LEU A 1 98 ? 10.641 83.562 32.281 1 90 98 LEU A C 1
ATOM 781 O O . LEU A 1 98 ? 11.062 82.438 32.531 1 90 98 LEU A O 1
ATOM 785 N N . LYS A 1 99 ? 9.914 84.188 33.188 1 91 99 LYS A N 1
ATOM 786 C CA . LYS A 1 99 ? 9.695 83.688 34.531 1 91 99 LYS A CA 1
ATOM 787 C C . LYS A 1 99 ? 8.234 83.312 34.781 1 91 99 LYS A C 1
ATOM 789 O O . LYS A 1 99 ? 7.902 82.625 35.75 1 91 99 LYS A O 1
ATOM 794 N N . PHE A 1 100 ? 7.422 83.812 33.812 1 93.06 100 PHE A N 1
ATOM 795 C CA . PHE A 1 100 ? 5.992 83.625 34.031 1 93.06 100 PHE A CA 1
ATOM 796 C C . PHE A 1 100 ? 5.367 82.875 32.844 1 93.06 100 PHE A C 1
ATOM 798 O O . PHE A 1 100 ? 5.992 82.75 31.797 1 93.06 100 PHE A O 1
ATOM 805 N N . PHE A 1 101 ? 4.238 82.312 33.156 1 93.62 101 PHE A N 1
ATOM 806 C CA . PHE A 1 101 ? 3.434 81.625 32.156 1 93.62 101 PHE A CA 1
ATOM 807 C C . PHE A 1 101 ? 2.023 82.188 32.094 1 93.62 101 PHE A C 1
ATOM 809 O O . PHE A 1 101 ? 1.333 82.25 33.125 1 93.62 101 PHE A O 1
ATOM 816 N N . CYS A 1 102 ? 1.666 82.688 30.984 1 92.25 102 CYS A N 1
ATOM 817 C CA . CYS A 1 102 ? 0.315 83.188 30.797 1 92.25 102 CYS A CA 1
ATOM 818 C C . CYS A 1 102 ? -0.668 82.062 30.516 1 92.25 102 CYS A C 1
ATOM 820 O O . CYS A 1 102 ? -0.572 81.438 29.5 1 92.25 102 CYS A O 1
ATOM 822 N N . GLN A 1 103 ? -1.658 81.75 31.297 1 88.62 103 GLN A N 1
ATOM 823 C CA . GLN A 1 103 ? -2.561 80.562 31.203 1 88.62 103 GLN A CA 1
ATOM 824 C C . GLN A 1 103 ? -3.537 80.75 30.047 1 88.62 103 GLN A C 1
ATOM 826 O O . GLN A 1 103 ? -3.951 79.75 29.438 1 88.62 103 GLN A O 1
ATOM 831 N N . GLU A 1 104 ? -3.889 81.938 29.734 1 86.75 104 GLU A N 1
ATOM 832 C CA . GLU A 1 104 ? -4.844 82.188 28.656 1 86.75 104 GLU A CA 1
ATOM 833 C C . GLU A 1 104 ? -4.199 82 27.297 1 86.75 104 GLU A C 1
ATOM 835 O O . GLU A 1 104 ? -4.797 81.375 26.391 1 86.75 104 GLU A O 1
ATOM 840 N N . HIS A 1 105 ? -2.982 82.5 27.094 1 85.56 105 HIS A N 1
ATOM 841 C CA . HIS A 1 105 ? -2.289 82.375 25.812 1 85.56 105 HIS A CA 1
ATOM 842 C C . HIS A 1 105 ? -1.467 81.125 25.734 1 85.56 105 HIS A C 1
ATOM 844 O O . HIS A 1 105 ? -1.009 80.75 24.656 1 85.56 105 HIS A O 1
ATOM 850 N N . GLN A 1 106 ? -1.286 80.562 26.891 1 86.38 106 GLN A N 1
ATOM 851 C CA . GLN A 1 106 ? -0.499 79.312 27 1 86.38 106 GLN A CA 1
ATOM 852 C C . GLN A 1 106 ? 0.914 79.5 26.453 1 86.38 106 GLN A C 1
ATOM 854 O O . GLN A 1 106 ? 1.398 78.75 25.641 1 86.38 106 GLN A O 1
ATOM 859 N N . HIS A 1 107 ? 1.526 80.625 26.891 1 85.62 107 HIS A N 1
ATOM 860 C CA . HIS A 1 107 ? 2.861 81 26.438 1 85.62 107 HIS A CA 1
ATOM 861 C C . HIS A 1 107 ? 3.686 81.562 27.562 1 85.62 107 HIS A C 1
ATOM 863 O O . HIS A 1 107 ? 3.141 82.25 28.438 1 85.62 107 HIS A O 1
ATOM 869 N N . PRO A 1 108 ? 5.039 81.312 27.578 1 89.62 108 PRO A N 1
ATOM 870 C CA . PRO A 1 108 ? 5.918 81.938 28.562 1 89.62 108 PRO A CA 1
ATOM 871 C C . PRO A 1 108 ? 6.016 83.5 28.375 1 89.62 108 PRO A C 1
ATOM 873 O O . PRO A 1 108 ? 5.945 84 27.25 1 89.62 108 PRO A O 1
ATOM 876 N N . ALA A 1 109 ? 6.043 84.125 29.547 1 88.75 109 ALA A N 1
ATOM 877 C CA . ALA A 1 109 ? 6.113 85.625 29.547 1 88.75 109 ALA A CA 1
ATOM 878 C C . ALA A 1 109 ? 7.18 86.125 30.516 1 88.75 109 ALA A C 1
ATOM 880 O O . ALA A 1 109 ? 7.531 85.438 31.469 1 88.75 109 ALA A O 1
ATOM 881 N N . CYS A 1 110 ? 7.805 87.25 30.141 1 87.75 110 CYS A N 1
ATOM 882 C CA . CYS A 1 110 ? 8.75 87.875 31.047 1 87.75 110 CYS A CA 1
ATOM 883 C C . CYS A 1 110 ? 8.047 88.875 31.969 1 87.75 110 CYS A C 1
ATOM 885 O O . CYS A 1 110 ? 6.828 89 31.922 1 87.75 110 CYS A O 1
ATOM 887 N N . VAL A 1 111 ? 8.797 89.562 32.812 1 87.88 111 VAL A N 1
ATOM 888 C CA . VAL A 1 111 ? 8.242 90.5 33.781 1 87.88 111 VAL A CA 1
ATOM 889 C C . VAL A 1 111 ? 7.578 91.688 33.094 1 87.88 111 VAL A C 1
ATOM 891 O O . VAL A 1 111 ? 6.551 92.188 33.562 1 87.88 111 VAL A O 1
ATOM 894 N N . VAL A 1 112 ? 8.055 92 31.891 1 88.81 112 VAL A N 1
ATOM 895 C CA . VAL A 1 112 ? 7.52 93.188 31.141 1 88.81 112 VAL A CA 1
ATOM 896 C C . VAL A 1 112 ? 6.242 92.75 30.422 1 88.81 112 VAL A C 1
ATOM 898 O O . VAL A 1 112 ? 5.262 93.5 30.391 1 88.81 112 VAL A O 1
ATOM 901 N N . CYS A 1 113 ? 6.293 91.562 29.906 1 87 113 CYS A N 1
ATOM 902 C CA . CYS A 1 113 ? 5.137 91 29.203 1 87 113 CYS A CA 1
ATOM 903 C C . CYS A 1 113 ? 3.92 90.938 30.125 1 87 113 CYS A C 1
ATOM 905 O O . CYS A 1 113 ? 2.797 91.188 29.688 1 87 113 CYS A O 1
ATOM 907 N N . GLN A 1 114 ? 4.074 90.688 31.391 1 87.12 114 GLN A N 1
ATOM 908 C CA . GLN A 1 114 ? 3 90.5 32.375 1 87.12 114 GLN A CA 1
ATOM 909 C C . GLN A 1 114 ? 2.203 91.812 32.5 1 87.12 114 GLN A C 1
ATOM 911 O O . GLN A 1 114 ? 0.993 91.75 32.719 1 87.12 114 GLN A O 1
ATOM 916 N N . THR A 1 115 ? 2.904 92.875 32.281 1 84.56 115 THR A N 1
ATOM 917 C CA . THR A 1 115 ? 2.26 94.188 32.5 1 84.56 115 THR A CA 1
ATOM 918 C C . THR A 1 115 ? 1.826 94.812 31.156 1 84.56 115 THR A C 1
ATOM 920 O O . THR A 1 115 ? 1.293 95.875 31.125 1 84.56 115 THR A O 1
ATOM 923 N N . SER A 1 116 ? 2.053 94.062 30.172 1 83.56 116 SER A N 1
ATOM 924 C CA . SER A 1 116 ? 1.729 94.562 28.844 1 83.56 116 SER A CA 1
ATOM 925 C C . SER A 1 116 ? 0.221 94.562 28.609 1 83.56 116 SER A C 1
ATOM 927 O O . SER A 1 116 ? -0.523 93.875 29.281 1 83.56 116 SER A O 1
ATOM 929 N N . ARG A 1 117 ? -0.27 95.375 27.656 1 85.06 117 ARG A N 1
ATOM 930 C CA . ARG A 1 117 ? -1.684 95.5 27.312 1 85.06 117 ARG A CA 1
ATOM 931 C C . ARG A 1 117 ? -2.219 94.188 26.719 1 85.06 117 ARG A C 1
ATOM 933 O O . ARG A 1 117 ? -3.396 93.875 26.875 1 85.06 117 ARG A O 1
ATOM 940 N N . LYS A 1 118 ? -1.338 93.5 26.062 1 81.88 118 LYS A N 1
ATOM 941 C CA . LYS A 1 118 ? -1.734 92.25 25.391 1 81.88 118 LYS A CA 1
ATOM 942 C C . LYS A 1 118 ? -2.188 91.188 26.406 1 81.88 118 LYS A C 1
ATOM 944 O O . LYS A 1 118 ? -3.029 90.375 26.094 1 81.88 118 LYS A O 1
ATOM 949 N N . HIS A 1 119 ? -1.685 91.312 27.719 1 84.5 119 HIS A N 1
ATOM 950 C CA . HIS A 1 119 ? -1.965 90.312 28.734 1 84.5 119 HIS A CA 1
ATOM 951 C C . HIS A 1 119 ? -2.771 90.875 29.875 1 84.5 119 HIS A C 1
ATOM 953 O O . HIS A 1 119 ? -2.729 90.375 31 1 84.5 119 HIS A O 1
ATOM 959 N N . LEU A 1 120 ? -3.359 91.938 29.438 1 83.88 120 LEU A N 1
ATOM 960 C CA . LEU A 1 120 ? -4.176 92.562 30.453 1 83.88 120 LEU A CA 1
ATOM 961 C C . LEU A 1 120 ? -5.262 91.625 30.969 1 83.88 120 LEU A C 1
ATOM 963 O O . LEU A 1 120 ? -5.977 91.062 30.172 1 83.88 120 LEU A O 1
ATOM 967 N N . ASN A 1 121 ? -5.461 91.438 32.281 1 86.12 121 ASN A N 1
ATOM 968 C CA . ASN A 1 121 ? -6.438 90.625 33 1 86.12 121 ASN A CA 1
ATOM 969 C C . ASN A 1 121 ? -6.199 89.125 32.75 1 86.12 121 ASN A C 1
ATOM 971 O O . ASN A 1 121 ? -7.133 88.312 32.844 1 86.12 121 ASN A O 1
ATOM 975 N N . HIS A 1 122 ? -4.969 88.812 32.25 1 89.88 122 HIS A N 1
ATOM 976 C CA . HIS A 1 122 ? -4.664 87.375 32.094 1 89.88 122 HIS A CA 1
ATOM 977 C C . HIS A 1 122 ? -4.137 86.812 33.406 1 89.88 122 HIS A C 1
ATOM 979 O O . HIS A 1 122 ? -3.602 87.5 34.25 1 89.88 122 HIS A O 1
ATOM 985 N N . LYS A 1 123 ? -4.324 85.562 33.656 1 92.12 123 LYS A N 1
ATOM 986 C CA . LYS A 1 123 ? -3.789 84.875 34.812 1 92.12 123 LYS A CA 1
ATOM 987 C C . LYS A 1 123 ? -2.393 84.312 34.531 1 92.12 123 LYS A C 1
ATOM 989 O O . LYS A 1 123 ? -2.174 83.625 33.531 1 92.12 123 LYS A O 1
ATOM 994 N N . PHE A 1 124 ? -1.412 84.75 35.406 1 92.75 124 PHE A N 1
ATOM 995 C CA . PHE A 1 124 ? -0.034 84.312 35.25 1 92.75 124 PHE A CA 1
ATOM 996 C C . PHE A 1 124 ? 0.36 83.375 36.406 1 92.75 124 PHE A C 1
ATOM 998 O O . PHE A 1 124 ? -0.149 83.5 37.531 1 92.75 124 PHE A O 1
ATOM 1005 N N . CYS A 1 125 ? 1.083 82.375 36.125 1 93 125 CYS A N 1
ATOM 1006 C CA . CYS A 1 125 ? 1.735 81.562 37.125 1 93 125 CYS A CA 1
ATOM 1007 C C . CYS A 1 125 ? 3.227 81.438 36.844 1 93 125 CYS A C 1
ATOM 1009 O O . CYS A 1 125 ? 3.67 81.688 35.719 1 93 125 CYS A O 1
ATOM 1011 N N . PRO A 1 126 ? 3.992 81.188 37.938 1 94.12 126 PRO A N 1
ATOM 1012 C CA . PRO A 1 126 ? 5.422 81 37.688 1 94.12 126 PRO A CA 1
ATOM 1013 C C . PRO A 1 126 ? 5.684 79.875 36.688 1 94.12 126 PRO A C 1
ATOM 1015 O O . PRO A 1 126 ? 4.969 78.875 36.656 1 94.12 126 PRO A O 1
ATOM 1018 N N . ILE A 1 127 ? 6.547 80.062 35.844 1 92.56 127 ILE A N 1
ATOM 1019 C CA . ILE A 1 127 ? 6.836 79.125 34.719 1 92.56 127 ILE A CA 1
ATOM 1020 C C . ILE A 1 127 ? 7.195 77.75 35.281 1 92.56 127 ILE A C 1
ATOM 1022 O O . ILE A 1 127 ? 6.883 76.75 34.656 1 92.56 127 ILE A O 1
ATOM 1026 N N . ASP A 1 128 ? 7.887 77.688 36.438 1 92.88 128 ASP A N 1
ATOM 1027 C CA . ASP A 1 128 ? 8.266 76.438 37.031 1 92.88 128 ASP A CA 1
ATOM 1028 C C . ASP A 1 128 ? 7.039 75.625 37.438 1 92.88 128 ASP A C 1
ATOM 1030 O O . ASP A 1 128 ? 7.02 74.375 37.344 1 92.88 128 ASP A O 1
ATOM 1034 N N . GLU A 1 129 ? 6.02 76.375 37.875 1 94 129 GLU A N 1
ATOM 1035 C CA . GLU A 1 129 ? 4.781 75.688 38.281 1 94 129 GLU A CA 1
ATOM 1036 C C . GLU A 1 129 ? 4.039 75.188 37.031 1 94 129 GLU A C 1
ATOM 1038 O O . GLU A 1 129 ? 3.504 74.062 37.062 1 94 129 GLU A O 1
ATOM 1043 N N . ALA A 1 130 ? 3.975 76 36.031 1 93 130 ALA A N 1
ATOM 1044 C CA . ALA A 1 130 ? 3.355 75.562 34.781 1 93 130 ALA A CA 1
ATOM 1045 C C . ALA A 1 130 ? 4.094 74.312 34.188 1 93 130 ALA A C 1
ATOM 1047 O O . ALA A 1 130 ? 3.469 73.375 33.75 1 93 130 ALA A O 1
ATOM 1048 N N . ALA A 1 131 ? 5.438 74.438 34.219 1 93.81 131 ALA A N 1
ATOM 1049 C CA . ALA A 1 131 ? 6.262 73.312 33.719 1 93.81 131 ALA A CA 1
ATOM 1050 C C . ALA A 1 131 ? 6.004 72.062 34.5 1 93.81 131 ALA A C 1
ATOM 1052 O O . ALA A 1 131 ? 5.902 70.938 33.938 1 93.81 131 ALA A O 1
ATOM 1053 N N . HIS A 1 132 ? 5.906 72.188 35.781 1 94.69 132 HIS A N 1
ATOM 1054 C CA . HIS A 1 132 ? 5.652 71 36.625 1 94.69 132 HIS A CA 1
ATOM 1055 C C . HIS A 1 132 ? 4.316 70.375 36.312 1 94.69 132 HIS A C 1
ATOM 1057 O O . HIS A 1 132 ? 4.23 69.125 36.188 1 94.69 132 HIS A O 1
ATOM 1063 N N . ASP A 1 133 ? 3.262 71.125 36.094 1 93.69 133 ASP A N 1
ATOM 1064 C CA . ASP A 1 133 ? 1.94 70.625 35.75 1 93.69 133 ASP A CA 1
ATOM 1065 C C . ASP A 1 133 ? 1.963 69.938 34.406 1 93.69 133 ASP A C 1
ATOM 1067 O O . ASP A 1 133 ? 1.4 68.812 34.25 1 93.69 133 ASP A O 1
ATOM 1071 N N . TYR A 1 134 ? 2.617 70.562 33.5 1 93.31 134 TYR A N 1
ATOM 1072 C CA . TYR A 1 134 ? 2.693 69.938 32.156 1 93.31 134 TYR A CA 1
ATOM 1073 C C . TYR A 1 134 ? 3.516 68.688 32.156 1 93.31 134 TYR A C 1
ATOM 1075 O O . TYR A 1 134 ? 3.197 67.688 31.453 1 93.31 134 TYR A O 1
ATOM 1083 N N . LYS A 1 135 ? 4.566 68.562 32.906 1 94.31 135 LYS A N 1
ATOM 1084 C CA . LYS A 1 135 ? 5.375 67.375 33.031 1 94.31 135 LYS A CA 1
ATOM 1085 C C . LYS A 1 135 ? 4.559 66.25 33.625 1 94.31 135 LYS A C 1
ATOM 1087 O O . LYS A 1 135 ? 4.66 65.062 33.156 1 94.31 135 LYS A O 1
ATOM 1092 N N . GLU A 1 136 ? 3.738 66.562 34.594 1 94.5 136 GLU A N 1
ATOM 1093 C CA . GLU A 1 136 ? 2.891 65.5 35.188 1 94.5 136 GLU A CA 1
ATOM 1094 C C . GLU A 1 136 ? 1.86 65 34.219 1 94.5 136 GLU A C 1
ATOM 1096 O O . GLU A 1 136 ? 1.575 63.781 34.188 1 94.5 136 GLU A O 1
ATOM 1101 N N . GLU A 1 137 ? 1.344 65.938 33.406 1 92.31 137 GLU A N 1
ATOM 1102 C CA . GLU A 1 137 ? 0.389 65.5 32.375 1 92.31 137 GLU A CA 1
ATOM 1103 C C . GLU A 1 137 ? 1.046 64.625 31.328 1 92.31 137 GLU A C 1
ATOM 1105 O O . GLU A 1 137 ? 0.459 63.625 30.906 1 92.31 137 GLU A O 1
ATOM 1110 N N . LEU A 1 138 ? 2.193 65 30.984 1 91.94 138 LEU A N 1
ATOM 1111 C CA . LEU A 1 138 ? 2.92 64.25 29.984 1 91.94 138 LEU A CA 1
ATOM 1112 C C . LEU A 1 138 ? 3.305 62.875 30.531 1 91.94 138 LEU A C 1
ATOM 1114 O O . LEU A 1 138 ? 3.287 61.875 29.781 1 91.94 138 LEU A O 1
ATOM 1118 N N . LYS A 1 139 ? 3.678 62.781 31.766 1 92.94 139 LYS A N 1
ATOM 1119 C CA . LYS A 1 139 ? 4.012 61.5 32.406 1 92.94 139 LYS A CA 1
ATOM 1120 C C . LYS A 1 139 ? 2.816 60.531 32.375 1 92.94 139 LYS A C 1
ATOM 1122 O O . LYS A 1 139 ? 2.973 59.344 32.125 1 92.94 139 LYS A O 1
ATOM 1127 N N . THR A 1 140 ? 1.679 61.062 32.625 1 92.19 140 THR A N 1
ATOM 1128 C CA . THR A 1 140 ? 0.455 60.281 32.625 1 92.19 140 THR A CA 1
ATOM 1129 C C . THR A 1 140 ? 0.134 59.781 31.203 1 92.19 140 THR A C 1
ATOM 1131 O O . THR A 1 140 ? -0.282 58.656 31.016 1 92.19 140 THR A O 1
ATOM 1134 N N . ALA A 1 141 ? 0.396 60.688 30.281 1 89 141 ALA A N 1
ATOM 1135 C CA . ALA A 1 141 ? 0.104 60.344 28.891 1 89 141 ALA A CA 1
ATOM 1136 C C . ALA A 1 141 ? 1.115 59.344 28.344 1 89 141 ALA A C 1
ATOM 1138 O O . ALA A 1 141 ? 0.82 58.625 27.391 1 89 141 ALA A O 1
ATOM 1139 N N . LEU A 1 142 ? 2.279 59.312 28.938 1 90.62 142 LEU A N 1
ATOM 1140 C CA . LEU A 1 142 ? 3.365 58.469 28.484 1 90.62 142 LEU A CA 1
ATOM 1141 C C . LEU A 1 142 ? 3.16 57.031 28.984 1 90.62 142 LEU A C 1
ATOM 1143 O O . LEU A 1 142 ? 3.701 56.094 28.406 1 90.62 142 LEU A O 1
ATOM 1147 N N . LYS A 1 143 ? 2.352 56.781 30 1 91.56 143 LYS A N 1
ATOM 1148 C CA . LYS A 1 143 ? 2.184 55.5 30.625 1 91.56 143 LYS A CA 1
ATOM 1149 C C . LYS A 1 143 ? 1.621 54.469 29.625 1 91.56 143 LYS A C 1
ATOM 1151 O O . LYS A 1 143 ? 2.164 53.375 29.469 1 91.56 143 LYS A O 1
ATOM 1156 N N . PRO A 1 144 ? 0.511 54.844 28.891 1 89.5 144 PRO A N 1
ATOM 1157 C CA . PRO A 1 144 ? -0.029 53.906 27.922 1 89.5 144 PRO A CA 1
ATOM 1158 C C . PRO A 1 144 ? 0.973 53.531 26.828 1 89.5 144 PRO A C 1
ATOM 1160 O O . PRO A 1 144 ? 0.989 52.406 26.344 1 89.5 144 PRO A O 1
ATOM 1163 N N . LEU A 1 145 ? 1.812 54.5 26.438 1 89.5 145 LEU A N 1
ATOM 1164 C CA . LEU A 1 145 ? 2.814 54.25 25.406 1 89.5 145 LEU A CA 1
ATOM 1165 C C . LEU A 1 145 ? 3.898 53.312 25.906 1 89.5 145 LEU A C 1
ATOM 1167 O O . LEU A 1 145 ? 4.371 52.469 25.172 1 89.5 145 LEU A O 1
ATOM 1171 N N . GLN A 1 146 ? 4.25 53.562 27.188 1 92.44 146 GLN A N 1
ATOM 1172 C CA . GLN A 1 146 ? 5.246 52.688 27.797 1 92.44 146 GLN A CA 1
ATOM 1173 C C . GLN A 1 146 ? 4.723 51.25 27.922 1 92.44 146 GLN A C 1
ATOM 1175 O O . GLN A 1 146 ? 5.461 50.281 27.719 1 92.44 146 GLN A O 1
ATOM 1180 N N . GLU A 1 147 ? 3.496 51.125 28.266 1 91.88 147 GLU A N 1
ATOM 1181 C CA . GLU A 1 147 ? 2.873 49.812 28.359 1 91.88 147 GLU A CA 1
ATOM 1182 C C . GLU A 1 147 ? 2.795 49.156 26.984 1 91.88 147 GLU A C 1
ATOM 1184 O O . GLU A 1 147 ? 3.02 47.938 26.875 1 91.88 147 GLU A O 1
ATOM 1189 N N . LYS A 1 148 ? 2.461 49.875 26 1 90.94 148 LYS A N 1
ATOM 1190 C CA . LYS A 1 148 ? 2.4 49.344 24.641 1 90.94 148 LYS A CA 1
ATOM 1191 C C . LYS A 1 148 ? 3.77 48.875 24.172 1 90.94 148 LYS A C 1
ATOM 1193 O O . LYS A 1 148 ? 3.873 47.844 23.516 1 90.94 148 LYS A O 1
ATOM 1198 N N . LEU A 1 149 ? 4.785 49.625 24.5 1 92.94 149 LEU A N 1
ATOM 1199 C CA . LEU A 1 149 ? 6.148 49.25 24.156 1 92.94 149 LEU A CA 1
ATOM 1200 C C . LEU A 1 149 ? 6.508 47.906 24.812 1 92.94 149 LEU A C 1
ATOM 1202 O O . LEU A 1 149 ? 7.113 47.031 24.172 1 92.94 149 LEU A O 1
ATOM 1206 N N . LYS A 1 150 ? 6.113 47.812 26.078 1 94.19 150 LYS A N 1
ATOM 1207 C CA . LYS A 1 150 ? 6.363 46.531 26.797 1 94.19 150 LYS A CA 1
ATOM 1208 C C . LYS A 1 150 ? 5.645 45.375 26.109 1 94.19 150 LYS A C 1
ATOM 1210 O O . LYS A 1 150 ? 6.223 44.312 25.938 1 94.19 150 LYS A O 1
ATOM 1215 N N . ASP A 1 151 ? 4.426 45.562 25.719 1 92.69 151 ASP A N 1
ATOM 1216 C CA . ASP A 1 151 ? 3.633 44.531 25.047 1 92.69 151 ASP A CA 1
ATOM 1217 C C . ASP A 1 151 ? 4.246 44.156 23.703 1 92.69 151 ASP A C 1
ATOM 1219 O O . ASP A 1 151 ? 4.305 42.969 23.359 1 92.69 151 ASP A O 1
ATOM 1223 N N . PHE A 1 152 ? 4.648 45.156 22.969 1 94.5 152 PHE A N 1
ATOM 1224 C CA . PHE A 1 152 ? 5.258 44.906 21.672 1 94.5 152 PHE A CA 1
ATOM 1225 C C . PHE A 1 152 ? 6.527 44.062 21.812 1 94.5 152 PHE A C 1
ATOM 1227 O O . PHE A 1 152 ? 6.785 43.188 21.016 1 94.5 152 PHE A O 1
ATOM 1234 N N . ASN A 1 153 ? 7.285 44.438 22.844 1 95.81 153 ASN A N 1
ATOM 1235 C CA . ASN A 1 153 ? 8.5 43.656 23.094 1 95.81 153 ASN A CA 1
ATOM 1236 C C . ASN A 1 153 ? 8.188 42.188 23.438 1 95.81 153 ASN A C 1
ATOM 1238 O O . ASN A 1 153 ? 8.883 41.281 23 1 95.81 153 ASN A O 1
ATOM 1242 N N . LYS A 1 154 ? 7.199 42 24.219 1 94.19 154 LYS A N 1
ATOM 1243 C CA . LYS A 1 154 ? 6.781 40.656 24.578 1 94.19 154 LYS A CA 1
ATOM 1244 C C . LYS A 1 154 ? 6.332 39.875 23.344 1 94.19 154 LYS A C 1
ATOM 1246 O O . LYS A 1 154 ? 6.688 38.719 23.188 1 94.19 154 LYS A O 1
ATOM 1251 N N . VAL A 1 155 ? 5.559 40.469 22.5 1 94.69 155 VAL A N 1
ATOM 1252 C CA . VAL A 1 155 ? 5.055 39.844 21.297 1 94.69 155 VAL A CA 1
ATOM 1253 C C . VAL A 1 155 ? 6.219 39.5 20.359 1 94.69 155 VAL A C 1
ATOM 1255 O O . VAL A 1 155 ? 6.246 38.438 19.75 1 94.69 155 VAL A O 1
ATOM 1258 N N . LYS A 1 156 ? 7.109 40.438 20.234 1 96.06 156 LYS A N 1
ATOM 1259 C CA . LYS A 1 156 ? 8.273 40.188 19.391 1 96.06 156 LYS A CA 1
ATOM 1260 C C . LYS A 1 156 ? 9.047 38.969 19.875 1 96.06 156 LYS A C 1
ATOM 1262 O O . LYS A 1 156 ? 9.5 38.156 19.078 1 96.06 156 LYS A O 1
ATOM 1267 N N . LEU A 1 157 ? 9.227 38.938 21.172 1 95.56 157 LEU A N 1
ATOM 1268 C CA . LEU A 1 157 ? 9.914 37.781 21.75 1 95.56 157 LEU A CA 1
ATOM 1269 C C . LEU A 1 157 ? 9.188 36.469 21.391 1 95.56 157 LEU A C 1
ATOM 1271 O O . LEU A 1 157 ? 9.82 35.5 21 1 95.56 157 LEU A O 1
ATOM 1275 N N . THR A 1 158 ? 7.879 36.438 21.516 1 94.44 158 THR A N 1
ATOM 1276 C CA . THR A 1 158 ? 7.07 35.25 21.188 1 94.44 158 THR A CA 1
ATOM 1277 C C . THR A 1 158 ? 7.227 34.906 19.719 1 94.44 158 THR A C 1
ATOM 1279 O O . THR A 1 158 ? 7.324 33.719 19.359 1 94.44 158 THR A O 1
ATOM 1282 N N . TRP A 1 159 ? 7.258 35.906 18.875 1 96.31 159 TRP A N 1
ATOM 1283 C CA . TRP A 1 159 ? 7.387 35.656 17.438 1 96.31 159 TRP A CA 1
ATOM 1284 C C . TRP A 1 159 ? 8.773 35.125 17.094 1 96.31 159 TRP A C 1
ATOM 1286 O O . TRP A 1 159 ? 8.922 34.281 16.203 1 96.31 159 TRP A O 1
ATOM 1296 N N . ASP A 1 160 ? 9.766 35.625 17.828 1 96.62 160 ASP A N 1
ATOM 1297 C CA . ASP A 1 160 ? 11.109 35.062 17.672 1 96.62 160 ASP A CA 1
ATOM 1298 C C . ASP A 1 160 ? 11.148 33.594 18.031 1 96.62 160 ASP A C 1
ATOM 1300 O O . ASP A 1 160 ? 11.758 32.781 17.312 1 96.62 160 ASP A O 1
ATOM 1304 N N . GLN A 1 161 ? 10.555 33.281 19.094 1 96.44 161 GLN A N 1
ATOM 1305 C CA . GLN A 1 161 ? 10.477 31.875 19.516 1 96.44 161 GLN A CA 1
ATOM 1306 C C . GLN A 1 161 ? 9.695 31.047 18.516 1 96.44 161 GLN A C 1
ATOM 1308 O O . GLN A 1 161 ? 10.055 29.891 18.25 1 96.44 161 GLN A O 1
ATOM 1313 N N . SER A 1 162 ? 8.625 31.594 18 1 96.94 162 SER A N 1
ATOM 1314 C CA . SER A 1 162 ? 7.816 30.906 17 1 96.94 162 SER A CA 1
ATOM 1315 C C . SER A 1 162 ? 8.617 30.625 15.734 1 96.94 162 SER A C 1
ATOM 1317 O O . SER A 1 162 ? 8.477 29.562 15.117 1 96.94 162 SER A O 1
ATOM 1319 N N . ALA A 1 163 ? 9.43 31.578 15.312 1 97.25 163 ALA A N 1
ATOM 1320 C CA . ALA A 1 163 ? 10.273 31.406 14.141 1 97.25 163 ALA A CA 1
ATOM 1321 C C . ALA A 1 163 ? 11.203 30.203 14.312 1 97.25 163 ALA A C 1
ATOM 1323 O O . ALA A 1 163 ? 11.352 29.391 13.398 1 97.25 163 ALA A O 1
ATOM 1324 N N . VAL A 1 164 ? 11.805 30.078 15.453 1 97.44 164 VAL A N 1
ATOM 1325 C CA . VAL A 1 164 ? 12.695 28.969 15.75 1 97.44 164 VAL A CA 1
ATOM 1326 C C . VAL A 1 164 ? 11.891 27.672 15.805 1 97.44 164 VAL A C 1
ATOM 1328 O O . VAL A 1 164 ? 12.328 26.641 15.289 1 97.44 164 VAL A O 1
ATOM 1331 N N . HIS A 1 165 ? 10.742 27.766 16.391 1 97.75 165 HIS A N 1
ATOM 1332 C CA . HIS A 1 165 ? 9.898 26.578 16.562 1 97.75 165 HIS A CA 1
ATOM 1333 C C . HIS A 1 165 ? 9.422 26.062 15.211 1 97.75 165 HIS A C 1
ATOM 1335 O O . HIS A 1 165 ? 9.281 24.844 15.023 1 97.75 165 HIS A O 1
ATOM 1341 N N . ILE A 1 166 ? 9.117 26.906 14.289 1 98.25 166 ILE A N 1
ATOM 1342 C CA . ILE A 1 166 ? 8.711 26.516 12.945 1 98.25 166 ILE A CA 1
ATOM 1343 C C . ILE A 1 166 ? 9.789 25.641 12.312 1 98.25 166 ILE A C 1
ATOM 1345 O O . ILE A 1 166 ? 9.492 24.578 11.758 1 98.25 166 ILE A O 1
ATOM 1349 N N . LYS A 1 167 ? 11.016 26.031 12.414 1 98.06 167 LYS A N 1
ATOM 1350 C CA . LYS A 1 167 ? 12.133 25.266 11.875 1 98.06 167 LYS A CA 1
ATOM 1351 C C . LYS A 1 167 ? 12.273 23.922 12.57 1 98.06 167 LYS A C 1
ATOM 1353 O O . LYS A 1 167 ? 12.516 22.891 11.922 1 98.06 167 LYS A O 1
ATOM 1358 N N . TYR A 1 168 ? 12.109 23.984 13.82 1 97.62 168 TYR A N 1
ATOM 1359 C CA . TYR A 1 168 ? 12.18 22.75 14.594 1 97.62 168 TYR A CA 1
ATOM 1360 C C . TYR A 1 168 ? 11.078 21.781 14.18 1 97.62 168 TYR A C 1
ATOM 1362 O O . TYR A 1 168 ? 11.328 20.594 13.961 1 97.62 168 TYR A O 1
ATOM 1370 N N . GLN A 1 169 ? 9.836 22.25 14.164 1 98.06 169 GLN A N 1
ATOM 1371 C CA . GLN A 1 169 ? 8.703 21.422 13.758 1 98.06 169 GLN A CA 1
ATOM 1372 C C . GLN A 1 169 ? 8.938 20.797 12.383 1 98.06 169 GLN A C 1
ATOM 1374 O O . GLN A 1 169 ? 8.641 19.625 12.164 1 98.06 169 GLN A O 1
ATOM 1379 N N . ALA A 1 170 ? 9.422 21.625 11.469 1 98.56 170 ALA A N 1
ATOM 1380 C CA . ALA A 1 170 ? 9.656 21.156 10.109 1 98.56 170 ALA A CA 1
ATOM 1381 C C . ALA A 1 170 ? 10.68 20.016 10.094 1 98.56 170 ALA A C 1
ATOM 1383 O O . ALA A 1 170 ? 10.453 18.969 9.477 1 98.56 170 ALA A O 1
ATOM 1384 N N . LYS A 1 171 ? 11.789 20.219 10.781 1 98.56 171 LYS A N 1
ATOM 1385 C CA . LYS A 1 171 ? 12.844 19.203 10.828 1 98.56 171 LYS A CA 1
ATOM 1386 C C . LYS A 1 171 ? 12.344 17.922 11.477 1 98.56 171 LYS A C 1
ATOM 1388 O O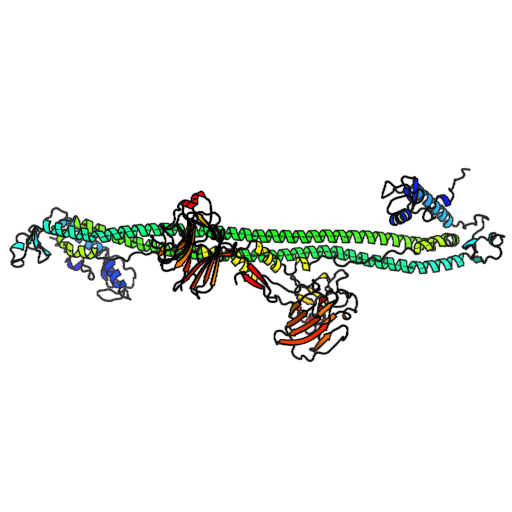 . LYS A 1 171 ? 12.602 16.828 10.969 1 98.56 171 LYS A O 1
ATOM 1393 N N . HIS A 1 172 ? 11.688 18.109 12.547 1 98.12 172 HIS A N 1
ATOM 1394 C CA . HIS A 1 172 ? 11.148 16.953 13.258 1 98.12 172 HIS A CA 1
ATOM 1395 C C . HIS A 1 172 ? 10.117 16.219 12.406 1 98.12 172 HIS A C 1
ATOM 1397 O O . HIS A 1 172 ? 10.125 14.977 12.344 1 98.12 172 HIS A O 1
ATOM 1403 N N . THR A 1 173 ? 9.211 16.922 11.844 1 98.62 173 THR A N 1
ATOM 1404 C CA . THR A 1 173 ? 8.188 16.344 10.977 1 98.62 173 THR A CA 1
ATOM 1405 C C . THR A 1 173 ? 8.836 15.602 9.805 1 98.62 173 THR A C 1
ATOM 1407 O O . THR A 1 173 ? 8.406 14.508 9.438 1 98.62 173 THR A O 1
ATOM 1410 N N . GLU A 1 174 ? 9.852 16.234 9.188 1 98.69 174 GLU A N 1
ATOM 1411 C CA . GLU A 1 174 ? 10.586 15.586 8.109 1 98.69 174 GLU A CA 1
ATOM 1412 C C . GLU A 1 174 ? 11.172 14.25 8.562 1 98.69 174 GLU A C 1
ATOM 1414 O O . GLU A 1 174 ? 11.086 13.25 7.836 1 98.69 174 GLU A O 1
ATOM 1419 N N . SER A 1 175 ? 11.758 14.25 9.711 1 98.56 175 SER A N 1
ATOM 1420 C CA . SER A 1 175 ? 12.328 13.023 10.258 1 98.56 175 SER A CA 1
ATOM 1421 C C . SER A 1 175 ? 11.266 11.953 10.453 1 98.56 175 SER A C 1
ATOM 1423 O O . SER A 1 175 ? 11.516 10.773 10.188 1 98.56 175 SER A O 1
ATOM 1425 N N . GLN A 1 176 ? 10.094 12.359 10.93 1 98.38 176 GLN A N 1
ATOM 1426 C CA . GLN A 1 176 ? 9.008 11.406 11.148 1 98.38 176 GLN A CA 1
ATOM 1427 C C . GLN A 1 176 ? 8.477 10.859 9.828 1 98.38 176 GLN A C 1
ATOM 1429 O O . GLN A 1 176 ? 8.156 9.672 9.727 1 98.38 176 GLN A O 1
ATOM 1434 N N . ILE A 1 177 ? 8.344 11.688 8.828 1 98.56 177 ILE A N 1
ATOM 1435 C CA . ILE A 1 177 ? 7.945 11.242 7.5 1 98.56 177 ILE A CA 1
ATOM 1436 C C . ILE A 1 177 ? 8.93 10.188 6.992 1 98.56 177 ILE A C 1
ATOM 1438 O O . ILE A 1 177 ? 8.523 9.117 6.539 1 98.56 177 ILE A O 1
ATOM 1442 N N . ASN A 1 178 ? 10.258 10.508 7.09 1 98.5 178 ASN A N 1
ATOM 1443 C CA . ASN A 1 178 ? 11.289 9.578 6.645 1 98.5 178 ASN A CA 1
ATOM 1444 C C . ASN A 1 178 ? 11.188 8.234 7.363 1 98.5 178 ASN A C 1
ATOM 1446 O O . ASN A 1 178 ? 11.328 7.18 6.742 1 98.5 178 ASN A O 1
ATOM 1450 N N . ALA A 1 179 ? 10.945 8.328 8.625 1 98.12 179 ALA A N 1
ATOM 1451 C CA . ALA A 1 179 ? 10.852 7.102 9.414 1 98.12 179 ALA A CA 1
ATOM 1452 C C . ALA A 1 179 ? 9.703 6.219 8.922 1 98.12 179 ALA A C 1
ATOM 1454 O O . ALA A 1 179 ? 9.844 4.996 8.844 1 98.12 179 ALA A O 1
ATOM 1455 N N . VAL A 1 180 ? 8.586 6.805 8.656 1 98.06 180 VAL A N 1
ATOM 1456 C CA . VAL A 1 180 ? 7.422 6.07 8.164 1 98.06 180 VAL A CA 1
ATOM 1457 C C . VAL A 1 180 ? 7.77 5.391 6.84 1 98.06 180 VAL A C 1
ATOM 1459 O O . VAL A 1 180 ? 7.465 4.211 6.645 1 98.06 180 VAL A O 1
ATOM 1462 N N . PHE A 1 181 ? 8.422 6.066 5.906 1 98.5 181 PHE A N 1
ATOM 1463 C CA . PHE A 1 181 ? 8.719 5.52 4.59 1 98.5 181 PHE A CA 1
ATOM 1464 C C . PHE A 1 181 ? 9.805 4.453 4.676 1 98.5 181 PHE A C 1
ATOM 1466 O O . PHE A 1 181 ? 9.82 3.506 3.887 1 98.5 181 PHE A O 1
ATOM 1473 N N . VAL A 1 182 ? 10.75 4.641 5.648 1 98.44 182 VAL A N 1
ATOM 1474 C CA . VAL A 1 182 ? 11.719 3.574 5.887 1 98.44 182 VAL A CA 1
ATOM 1475 C C . VAL A 1 182 ? 10.984 2.277 6.227 1 98.44 182 VAL A C 1
ATOM 1477 O O . VAL A 1 182 ? 11.328 1.211 5.711 1 98.44 182 VAL A O 1
ATOM 1480 N N . LYS A 1 183 ? 9.969 2.352 7.051 1 97.94 183 LYS A N 1
ATOM 1481 C CA . LYS A 1 183 ? 9.195 1.178 7.438 1 97.94 183 LYS A CA 1
ATOM 1482 C C . LYS A 1 183 ? 8.445 0.592 6.242 1 97.94 183 LYS A C 1
ATOM 1484 O O . LYS A 1 183 ? 8.367 -0.629 6.09 1 97.94 183 LYS A O 1
ATOM 1489 N N . LEU A 1 184 ? 7.844 1.414 5.43 1 98.44 184 LEU A N 1
ATOM 1490 C CA . LEU A 1 184 ? 7.125 0.957 4.246 1 98.44 184 LEU A CA 1
ATOM 1491 C C . LEU A 1 184 ? 8.07 0.26 3.271 1 98.44 184 LEU A C 1
ATOM 1493 O O . LEU A 1 184 ? 7.742 -0.805 2.74 1 98.44 184 LEU A O 1
ATOM 1497 N N . HIS A 1 185 ? 9.297 0.871 3.059 1 98.62 185 HIS A N 1
ATOM 1498 C CA . HIS A 1 185 ? 10.297 0.249 2.199 1 98.62 185 HIS A CA 1
ATOM 1499 C C . HIS A 1 185 ? 10.75 -1.093 2.764 1 98.62 185 HIS A C 1
ATOM 1501 O O . HIS A 1 185 ? 10.977 -2.043 2.012 1 98.62 185 HIS A O 1
ATOM 1507 N N . GLN A 1 186 ? 10.906 -1.115 4.031 1 98.56 186 GLN A N 1
ATOM 1508 C CA . GLN A 1 186 ? 11.328 -2.35 4.684 1 98.56 186 GLN A CA 1
ATOM 1509 C C . GLN A 1 186 ? 10.297 -3.455 4.492 1 98.56 186 GLN A C 1
ATOM 1511 O O . GLN A 1 186 ? 10.648 -4.609 4.25 1 98.56 186 GLN A O 1
ATOM 1516 N N . PHE A 1 187 ? 9.047 -3.172 4.625 1 98.62 187 PHE A N 1
ATOM 1517 C CA . PHE A 1 187 ? 7.988 -4.141 4.383 1 98.62 187 PHE A CA 1
ATOM 1518 C C . PHE A 1 187 ? 8.094 -4.723 2.977 1 98.62 187 PHE A C 1
ATOM 1520 O O . PHE A 1 187 ? 8.023 -5.941 2.795 1 98.62 187 PHE A O 1
ATOM 1527 N N . LEU A 1 188 ? 8.195 -3.854 1.953 1 98.56 188 LEU A N 1
ATOM 1528 C CA . LEU A 1 188 ? 8.273 -4.301 0.567 1 98.56 188 LEU A CA 1
ATOM 1529 C C . LEU A 1 188 ? 9.484 -5.207 0.36 1 98.56 188 LEU A C 1
ATOM 1531 O O . LEU A 1 188 ? 9.398 -6.219 -0.339 1 98.56 188 LEU A O 1
ATOM 1535 N N . GLN A 1 189 ? 10.633 -4.797 0.993 1 98.56 189 GLN A N 1
ATOM 1536 C CA . GLN A 1 189 ? 11.844 -5.598 0.875 1 98.56 189 GLN A CA 1
ATOM 1537 C C . GLN A 1 189 ? 11.641 -6.992 1.46 1 98.56 189 GLN A C 1
ATOM 1539 O O . GLN A 1 189 ? 12.016 -7.988 0.844 1 98.56 189 GLN A O 1
ATOM 1544 N N . GLU A 1 190 ? 11.031 -7.035 2.602 1 98.56 190 GLU A N 1
ATOM 1545 C CA . GLU A 1 190 ? 10.781 -8.312 3.262 1 98.56 190 GLU A CA 1
ATOM 1546 C C . GLU A 1 190 ? 9.797 -9.164 2.463 1 98.56 190 GLU A C 1
ATOM 1548 O O . GLU A 1 190 ? 9.977 -10.375 2.334 1 98.56 190 GLU A O 1
ATOM 1553 N N . GLU A 1 191 ? 8.742 -8.562 1.979 1 98.5 191 GLU A N 1
ATOM 1554 C CA . GLU A 1 191 ? 7.766 -9.273 1.161 1 98.5 191 GLU A CA 1
ATOM 1555 C C . GLU A 1 191 ? 8.406 -9.82 -0.111 1 98.5 191 GLU A C 1
ATOM 1557 O O . GLU A 1 191 ? 8.133 -10.961 -0.506 1 98.5 191 GLU A O 1
ATOM 1562 N N . GLU A 1 192 ? 9.211 -9.023 -0.799 1 98.56 192 GLU A N 1
ATOM 1563 C CA . GLU A 1 192 ? 9.914 -9.461 -1.998 1 98.56 192 GLU A CA 1
ATOM 1564 C C . GLU A 1 192 ? 10.797 -10.672 -1.708 1 98.56 192 GLU A C 1
ATOM 1566 O O . GLU A 1 192 ? 10.781 -11.648 -2.453 1 98.56 192 GLU A O 1
ATOM 1571 N N . GLU A 1 193 ? 11.57 -10.57 -0.653 1 98.62 193 GLU A N 1
ATOM 1572 C CA . GLU A 1 193 ? 12.461 -11.656 -0.268 1 98.62 193 GLU A CA 1
ATOM 1573 C C . GLU A 1 193 ? 11.672 -12.938 0.025 1 98.62 193 GLU A C 1
ATOM 1575 O O . GLU A 1 193 ? 12.094 -14.031 -0.355 1 98.62 193 GLU A O 1
ATOM 1580 N N . ALA A 1 194 ? 10.586 -12.781 0.7 1 98.56 194 ALA A N 1
ATOM 1581 C CA . ALA A 1 194 ? 9.75 -13.938 1.024 1 98.56 194 ALA A CA 1
ATOM 1582 C C . ALA A 1 194 ? 9.203 -14.594 -0.24 1 98.56 194 ALA A C 1
ATOM 1584 O O . ALA A 1 194 ? 9.156 -15.82 -0.337 1 98.56 194 ALA A O 1
ATOM 1585 N N . ARG A 1 195 ? 8.773 -13.844 -1.193 1 98.56 195 ARG A N 1
ATOM 1586 C CA . ARG A 1 195 ? 8.219 -14.359 -2.438 1 98.56 195 ARG A CA 1
ATOM 1587 C C . ARG A 1 195 ? 9.297 -15.039 -3.277 1 98.56 195 ARG A C 1
ATOM 1589 O O . ARG A 1 195 ? 9.055 -16.109 -3.861 1 98.56 195 ARG A O 1
ATOM 1596 N N . ILE A 1 196 ? 10.477 -14.406 -3.348 1 98.75 196 ILE A N 1
ATOM 1597 C CA . ILE A 1 196 ? 11.586 -15.008 -4.086 1 98.75 196 ILE A CA 1
ATOM 1598 C C . ILE A 1 196 ? 11.992 -16.328 -3.428 1 98.75 196 ILE A C 1
ATOM 1600 O O . ILE A 1 196 ? 12.281 -17.297 -4.117 1 98.75 196 ILE A O 1
ATOM 1604 N N . ALA A 1 197 ? 12.031 -16.328 -2.098 1 98.69 197 ALA A N 1
ATOM 1605 C CA . ALA A 1 197 ? 12.359 -17.562 -1.373 1 98.69 197 ALA A CA 1
ATOM 1606 C C . ALA A 1 197 ? 11.352 -18.656 -1.676 1 98.69 197 ALA A C 1
ATOM 1608 O O . ALA A 1 197 ? 11.727 -19.828 -1.85 1 98.69 197 ALA A O 1
ATOM 1609 N N . SER A 1 198 ? 10.117 -18.328 -1.688 1 98.69 198 SER A N 1
ATOM 1610 C CA . SER A 1 198 ? 9.062 -19.297 -2.014 1 98.69 198 SER A CA 1
ATOM 1611 C C . SER A 1 198 ? 9.242 -19.844 -3.422 1 98.69 198 SER A C 1
ATOM 1613 O O . SER A 1 198 ? 9.078 -21.047 -3.646 1 98.69 198 SER A O 1
ATOM 1615 N N . LEU A 1 199 ? 9.508 -18.984 -4.418 1 98.75 199 LEU A N 1
ATOM 1616 C CA . LEU A 1 199 ? 9.742 -19.406 -5.797 1 98.75 199 LEU A CA 1
ATOM 1617 C C . LEU A 1 199 ? 10.945 -20.328 -5.887 1 98.75 199 LEU A C 1
ATOM 1619 O O . LEU A 1 199 ? 10.883 -21.375 -6.555 1 98.75 199 LEU A O 1
ATOM 1623 N N . LYS A 1 200 ? 12.062 -19.984 -5.199 1 98.69 200 LYS A N 1
ATOM 1624 C CA . LYS A 1 200 ? 13.273 -20.797 -5.219 1 98.69 200 LYS A CA 1
ATOM 1625 C C . LYS A 1 200 ? 13.023 -22.172 -4.594 1 98.69 200 LYS A C 1
ATOM 1627 O O . LYS A 1 200 ? 13.555 -23.172 -5.062 1 98.69 200 LYS A O 1
ATOM 1632 N N . LYS A 1 201 ? 12.273 -22.125 -3.531 1 98.69 201 LYS A N 1
ATOM 1633 C CA . LYS A 1 201 ? 11.914 -23.406 -2.91 1 98.69 201 LYS A CA 1
ATOM 1634 C C . LYS A 1 201 ? 11.156 -24.297 -3.887 1 98.69 201 LYS A C 1
ATOM 1636 O O . LYS A 1 201 ? 11.445 -25.484 -4.008 1 98.69 201 LYS A O 1
ATOM 1641 N N . GLU A 1 202 ? 10.18 -23.781 -4.578 1 98.69 202 GLU A N 1
ATOM 1642 C CA . GLU A 1 202 ? 9.43 -24.547 -5.574 1 98.69 202 GLU A CA 1
ATOM 1643 C C . GLU A 1 202 ? 10.344 -25.016 -6.707 1 98.69 202 GLU A C 1
ATOM 1645 O O . GLU A 1 202 ? 10.25 -26.156 -7.156 1 98.69 202 GLU A O 1
ATOM 1650 N N . GLU A 1 203 ? 11.195 -24.125 -7.215 1 98.69 203 GLU A N 1
ATOM 1651 C CA . GLU A 1 203 ? 12.141 -24.484 -8.266 1 98.69 203 GLU A CA 1
ATOM 1652 C C . GLU A 1 203 ? 12.977 -25.703 -7.875 1 98.69 203 GLU A C 1
ATOM 1654 O O . GLU A 1 203 ? 13.117 -26.641 -8.656 1 98.69 203 GLU A O 1
ATOM 1659 N N . ASN A 1 204 ? 13.523 -25.672 -6.676 1 98.5 204 ASN A N 1
ATOM 1660 C CA . ASN A 1 204 ? 14.367 -26.75 -6.195 1 98.5 204 ASN A CA 1
ATOM 1661 C C . ASN A 1 204 ? 13.586 -28.062 -6.094 1 98.5 204 ASN A C 1
ATOM 1663 O O . ASN A 1 204 ? 14.078 -29.125 -6.508 1 98.5 204 ASN A O 1
ATOM 1667 N N . GLN A 1 205 ? 12.43 -27.969 -5.57 1 98.38 205 GLN A N 1
ATOM 1668 C CA . GLN A 1 205 ? 11.594 -29.156 -5.41 1 98.38 205 GLN A CA 1
ATOM 1669 C C . GLN A 1 205 ? 11.25 -29.766 -6.766 1 98.38 205 GLN A C 1
ATOM 1671 O O . GLN A 1 205 ? 11.383 -30.984 -6.957 1 98.38 205 GLN A O 1
ATOM 1676 N N . LYS A 1 206 ? 10.812 -29.016 -7.688 1 98.12 206 LYS A N 1
ATOM 1677 C CA . LYS A 1 206 ? 10.375 -29.5 -8.984 1 98.12 206 LYS A CA 1
ATOM 1678 C C . LYS A 1 206 ? 11.555 -29.953 -9.828 1 98.12 206 LYS A C 1
ATOM 1680 O O . LYS A 1 206 ? 11.453 -30.922 -10.586 1 98.12 206 LYS A O 1
ATOM 1685 N N . THR A 1 207 ? 12.695 -29.266 -9.711 1 98 207 THR A N 1
ATOM 1686 C CA . THR A 1 207 ? 13.906 -29.703 -10.391 1 98 207 THR A CA 1
ATOM 1687 C C . THR A 1 207 ? 14.352 -31.078 -9.898 1 98 207 THR A C 1
ATOM 1689 O O . THR A 1 207 ? 14.68 -31.953 -10.695 1 98 207 THR A O 1
ATOM 1692 N N . GLN A 1 208 ? 14.312 -31.266 -8.562 1 97.69 208 GLN A N 1
ATOM 1693 C CA . GLN A 1 208 ? 14.711 -32.531 -7.977 1 97.69 208 GLN A CA 1
ATOM 1694 C C . GLN A 1 208 ? 13.773 -33.656 -8.414 1 97.69 208 GLN A C 1
ATOM 1696 O O . GLN A 1 208 ? 14.219 -34.75 -8.75 1 97.69 208 GLN A O 1
ATOM 1701 N N . THR A 1 209 ? 12.539 -33.344 -8.398 1 96.62 209 THR A N 1
ATOM 1702 C CA . THR A 1 209 ? 11.555 -34.344 -8.82 1 96.62 209 THR A CA 1
ATOM 1703 C C . THR A 1 209 ? 11.773 -34.75 -10.281 1 96.62 209 THR A C 1
ATOM 1705 O O . THR A 1 209 ? 11.75 -35.938 -10.617 1 96.62 209 THR A O 1
ATOM 1708 N N . MET A 1 210 ? 12 -33.75 -11.148 1 96.56 210 MET A N 1
ATOM 1709 C CA . MET A 1 210 ? 12.211 -34 -12.57 1 96.56 210 MET A CA 1
ATOM 1710 C C . MET A 1 210 ? 13.492 -34.781 -12.797 1 96.56 210 MET A C 1
ATOM 1712 O O . MET A 1 210 ? 13.516 -35.719 -13.609 1 96.56 210 MET A O 1
ATOM 1716 N N . MET A 1 211 ? 14.508 -34.5 -12.062 1 97.19 211 MET A N 1
ATOM 1717 C CA . MET A 1 211 ? 15.781 -35.188 -12.195 1 97.19 211 MET A CA 1
ATOM 1718 C C . MET A 1 211 ? 15.641 -36.656 -11.773 1 97.19 211 MET A C 1
ATOM 1720 O O . MET A 1 211 ? 16.219 -37.531 -12.391 1 97.19 211 MET A O 1
ATOM 1724 N N . LYS A 1 212 ? 14.891 -36.906 -10.719 1 96 212 LYS A N 1
ATOM 1725 C CA . LYS A 1 212 ? 14.633 -38.281 -10.281 1 96 212 LYS A CA 1
ATOM 1726 C C . LYS A 1 212 ? 13.883 -39.062 -11.352 1 96 212 LYS A C 1
ATOM 1728 O O . LYS A 1 212 ? 14.188 -40.219 -11.602 1 96 212 LYS A O 1
ATOM 1733 N N . LYS A 1 213 ? 12.93 -38.469 -11.969 1 95.44 213 LYS A N 1
ATOM 1734 C CA . LYS A 1 213 ? 12.172 -39.094 -13.039 1 95.44 213 LYS A CA 1
ATOM 1735 C C . LYS A 1 213 ? 13.07 -39.438 -14.227 1 95.44 213 LYS A C 1
ATOM 1737 O O . LYS A 1 213 ? 12.969 -40.531 -14.797 1 95.44 213 LYS A O 1
ATOM 1742 N N . ILE A 1 214 ? 13.914 -38.5 -14.57 1 96.62 214 ILE A N 1
ATOM 1743 C CA . ILE A 1 214 ? 14.828 -38.688 -15.688 1 96.62 214 ILE A CA 1
ATOM 1744 C C . ILE A 1 214 ? 15.789 -39.844 -15.391 1 96.62 214 ILE A C 1
ATOM 1746 O O . ILE A 1 214 ? 16.062 -40.656 -16.266 1 96.62 214 ILE A O 1
ATOM 1750 N N . GLU A 1 215 ? 16.219 -39.938 -14.148 1 96.19 215 GLU A N 1
ATOM 1751 C CA . GLU A 1 215 ? 17.094 -41 -13.742 1 96.19 215 GLU A CA 1
ATOM 1752 C C . GLU A 1 215 ? 16.391 -42.375 -13.828 1 96.19 215 GLU A C 1
ATOM 1754 O O . GLU A 1 215 ? 16.969 -43.344 -14.32 1 96.19 215 GLU A O 1
ATOM 1759 N N . GLU A 1 216 ? 15.242 -42.375 -13.383 1 93.62 216 GLU A N 1
ATOM 1760 C CA . GLU A 1 216 ? 14.469 -43.625 -13.383 1 93.62 216 GLU A CA 1
ATOM 1761 C C . GLU A 1 216 ? 14.203 -44.094 -14.805 1 93.62 216 GLU A C 1
ATOM 1763 O O . GLU A 1 216 ? 14.398 -45.281 -15.117 1 93.62 216 GLU A O 1
ATOM 1768 N N . ILE A 1 217 ? 13.734 -43.188 -15.656 1 95.31 217 ILE A N 1
ATOM 1769 C CA . ILE A 1 217 ? 13.406 -43.594 -17.016 1 95.31 217 ILE A CA 1
ATOM 1770 C C . ILE A 1 217 ? 14.672 -43.969 -17.766 1 95.31 217 ILE A C 1
ATOM 1772 O O . ILE A 1 217 ? 14.648 -44.844 -18.641 1 95.31 217 ILE A O 1
ATOM 1776 N N . SER A 1 218 ? 15.781 -43.344 -17.469 1 95.94 218 SER A N 1
ATOM 1777 C CA . SER A 1 218 ? 17.062 -43.688 -18.078 1 95.94 218 SER A CA 1
ATOM 1778 C C . SER A 1 218 ? 17.453 -45.125 -17.719 1 95.94 218 SER A C 1
ATOM 1780 O O . SER A 1 218 ? 17.984 -45.844 -18.562 1 95.94 218 SER A O 1
ATOM 1782 N N . LYS A 1 219 ? 17.141 -45.531 -16.5 1 93.38 219 LYS A N 1
ATOM 1783 C CA . LYS A 1 219 ? 17.406 -46.906 -16.078 1 93.38 219 LYS A CA 1
ATOM 1784 C C . LYS A 1 219 ? 16.531 -47.906 -16.859 1 93.38 219 LYS A C 1
ATOM 1786 O O . LYS A 1 219 ? 17.016 -48.938 -17.297 1 93.38 219 LYS A O 1
ATOM 1791 N N . TYR A 1 220 ? 15.328 -47.469 -17.031 1 91.62 220 TYR A N 1
ATOM 1792 C CA . TYR A 1 220 ? 14.422 -48.312 -17.781 1 91.62 220 TYR A CA 1
ATOM 1793 C C . TYR A 1 220 ? 14.875 -48.438 -19.234 1 91.62 220 TYR A C 1
ATOM 1795 O O . TYR A 1 220 ? 14.852 -49.531 -19.812 1 91.62 220 TYR A O 1
ATOM 1803 N N . ILE A 1 221 ? 15.242 -47.375 -19.781 1 94.31 221 ILE A N 1
ATOM 1804 C CA . ILE A 1 221 ? 15.703 -47.344 -21.172 1 94.31 221 ILE A CA 1
ATOM 1805 C C . ILE A 1 221 ? 16.922 -48.25 -21.328 1 94.31 221 ILE A C 1
ATOM 1807 O O . ILE A 1 221 ? 17 -49.031 -22.281 1 94.31 221 ILE A O 1
ATOM 1811 N N . SER A 1 222 ? 17.844 -48.188 -20.422 1 93.62 222 SER A N 1
ATOM 1812 C CA . SER A 1 222 ? 19.047 -49 -20.469 1 93.62 222 SER A CA 1
ATOM 1813 C C . SER A 1 222 ? 18.703 -50.5 -20.359 1 93.62 222 SER A C 1
ATOM 1815 O O . SER A 1 222 ? 19.234 -51.312 -21.109 1 93.62 222 SER A O 1
ATOM 1817 N N . SER A 1 223 ? 17.828 -50.75 -19.469 1 89.38 223 SER A N 1
ATOM 1818 C CA . SER A 1 223 ? 17.438 -52.156 -19.266 1 89.38 223 SER A CA 1
ATOM 1819 C C . SER A 1 223 ? 16.75 -52.719 -20.5 1 89.38 223 SER A C 1
ATOM 1821 O O . SER A 1 223 ? 17.062 -53.812 -20.953 1 89.38 223 SER A O 1
ATOM 1823 N N . LEU A 1 224 ? 15.82 -51.875 -21.031 1 90.5 224 LEU A N 1
ATOM 1824 C CA . LEU A 1 224 ? 15.094 -52.312 -22.219 1 90.5 224 LEU A CA 1
ATOM 1825 C C . LEU A 1 224 ? 16.047 -52.469 -23.406 1 90.5 224 LEU A C 1
ATOM 1827 O O . LEU A 1 224 ? 15.945 -53.438 -24.156 1 90.5 224 LEU A O 1
ATOM 1831 N N . SER A 1 225 ? 16.922 -51.562 -23.609 1 93.06 225 SER A N 1
ATOM 1832 C CA . SER A 1 225 ? 17.906 -51.594 -24.688 1 93.06 225 SER A CA 1
ATOM 1833 C C . SER A 1 225 ? 18.797 -52.812 -24.594 1 93.06 225 SER A C 1
ATOM 1835 O O . SER A 1 225 ? 19.062 -53.5 -25.609 1 93.06 225 SER A O 1
ATOM 1837 N N . ASP A 1 226 ? 19.156 -53.188 -23.391 1 90.69 226 ASP A N 1
ATOM 1838 C CA . ASP A 1 226 ? 20 -54.375 -23.156 1 90.69 226 ASP A CA 1
ATOM 1839 C C . ASP A 1 226 ? 19.234 -55.656 -23.484 1 90.69 226 ASP A C 1
ATOM 1841 O O . ASP A 1 226 ? 19.781 -56.562 -24.109 1 90.69 226 ASP A O 1
ATOM 1845 N N . THR A 1 227 ? 18.047 -55.625 -23.047 1 88.75 227 THR A N 1
ATOM 1846 C CA . THR A 1 227 ? 17.219 -56.812 -23.297 1 88.75 227 THR A CA 1
ATOM 1847 C C . THR A 1 227 ? 17.031 -57.031 -24.797 1 88.75 227 THR A C 1
ATOM 1849 O O . THR A 1 227 ? 17.203 -58.125 -25.312 1 88.75 227 THR A O 1
ATOM 1852 N N . ILE A 1 228 ? 16.703 -56 -25.469 1 92.38 228 ILE A N 1
ATOM 1853 C CA . ILE A 1 228 ? 16.484 -56.062 -26.906 1 92.38 228 ILE A CA 1
ATOM 1854 C C . ILE A 1 228 ? 17.781 -56.469 -27.609 1 92.38 228 ILE A C 1
ATOM 1856 O O . ILE A 1 228 ? 17.766 -57.344 -28.469 1 92.38 228 ILE A O 1
ATOM 1860 N N . ARG A 1 229 ? 18.891 -55.938 -27.219 1 92.56 229 ARG A N 1
ATOM 1861 C CA . ARG A 1 229 ? 20.188 -56.25 -27.781 1 92.56 229 ARG A CA 1
ATOM 1862 C C . ARG A 1 229 ? 20.531 -57.719 -27.547 1 92.56 229 ARG A C 1
ATOM 1864 O O . ARG A 1 229 ? 20.984 -58.406 -28.469 1 92.56 229 ARG A O 1
ATOM 1871 N N . ASP A 1 230 ? 20.25 -58.219 -26.375 1 88.69 230 ASP A N 1
ATOM 1872 C CA . ASP A 1 230 ? 20.547 -59.625 -26.031 1 88.69 230 ASP A CA 1
ATOM 1873 C C . ASP A 1 230 ? 19.719 -60.594 -26.875 1 88.69 230 ASP A C 1
ATOM 1875 O O . ASP A 1 230 ? 20.25 -61.594 -27.359 1 88.69 230 ASP A O 1
ATOM 1879 N N . ILE A 1 231 ? 18.547 -60.188 -26.984 1 90.12 231 ILE A N 1
ATOM 1880 C CA . ILE A 1 231 ? 17.672 -61.062 -27.75 1 90.12 231 ILE A CA 1
ATOM 1881 C C . ILE A 1 231 ? 18.094 -61.062 -29.219 1 90.12 231 ILE A C 1
ATOM 1883 O O . ILE A 1 231 ? 18.141 -62.125 -29.859 1 90.12 231 ILE A O 1
ATOM 1887 N N . GLU A 1 232 ? 18.391 -59.906 -29.734 1 92.25 232 GLU A N 1
ATOM 1888 C CA . GLU A 1 232 ? 18.859 -59.812 -31.109 1 92.25 232 GLU A CA 1
ATOM 1889 C C . GLU A 1 232 ? 20.156 -60.594 -31.312 1 92.25 232 GLU A C 1
ATOM 1891 O O . GLU A 1 232 ? 20.359 -61.219 -32.344 1 92.25 232 GLU A O 1
ATOM 1896 N N . GLU A 1 233 ? 21.016 -60.625 -30.328 1 90.94 233 GLU A N 1
ATOM 1897 C CA . GLU A 1 233 ? 22.266 -61.375 -30.391 1 90.94 233 GLU A CA 1
ATOM 1898 C C . GLU A 1 233 ? 22 -62.875 -30.359 1 90.94 233 GLU A C 1
ATOM 1900 O O . GLU A 1 233 ? 22.656 -63.625 -31.062 1 90.94 233 GLU A O 1
ATOM 1905 N N . GLU A 1 234 ? 20.984 -63.219 -29.562 1 88.12 234 GLU A N 1
ATOM 1906 C CA . GLU A 1 234 ? 20.609 -64.625 -29.484 1 88.12 234 GLU A CA 1
ATOM 1907 C C . GLU A 1 234 ? 20.047 -65.125 -30.812 1 88.12 234 GLU A C 1
ATOM 1909 O O . GLU A 1 234 ? 20.281 -66.312 -31.188 1 88.12 234 GLU A O 1
ATOM 1914 N N . MET A 1 235 ? 19.391 -64.25 -31.5 1 91.44 235 MET A N 1
ATOM 1915 C CA . MET A 1 235 ? 18.797 -64.625 -32.781 1 91.44 235 MET A CA 1
ATOM 1916 C C . MET A 1 235 ? 19.875 -64.812 -33.844 1 91.44 235 MET A C 1
ATOM 1918 O O . MET A 1 235 ? 19.641 -65.438 -34.844 1 91.44 235 MET A O 1
ATOM 1922 N N . ARG A 1 236 ? 21.047 -64.25 -33.625 1 90 236 ARG A N 1
ATOM 1923 C CA . ARG A 1 236 ? 22.141 -64.375 -34.594 1 90 236 ARG A CA 1
ATOM 1924 C C . ARG A 1 236 ? 23.031 -65.562 -34.281 1 90 236 ARG A C 1
ATOM 1926 O O . ARG A 1 236 ? 23.922 -65.875 -35.062 1 90 236 ARG A O 1
ATOM 1933 N N . ALA A 1 237 ? 22.75 -66.25 -33.125 1 86.94 237 ALA A N 1
ATOM 1934 C CA . ALA A 1 237 ? 23.531 -67.438 -32.719 1 86.94 237 ALA A CA 1
ATOM 1935 C C . ALA A 1 237 ? 23.25 -68.625 -33.656 1 86.94 237 ALA A C 1
ATOM 1937 O O . ALA A 1 237 ? 22.344 -68.562 -34.469 1 86.94 237 ALA A O 1
ATOM 1938 N N . ASP A 1 238 ? 24.094 -69.688 -33.531 1 88.94 238 ASP A N 1
ATOM 1939 C CA . ASP A 1 238 ? 23.875 -70.875 -34.312 1 88.94 238 ASP A CA 1
ATOM 1940 C C . ASP A 1 238 ? 22.484 -71.438 -34.031 1 88.94 238 ASP A C 1
ATOM 1942 O O . ASP A 1 238 ? 21.984 -71.375 -32.906 1 88.94 238 ASP A O 1
ATOM 1946 N N . ASP A 1 239 ? 21.906 -72.062 -34.969 1 89.69 239 ASP A N 1
ATOM 1947 C CA . ASP A 1 239 ? 20.531 -72.562 -34.906 1 89.69 239 ASP A CA 1
ATOM 1948 C C . ASP A 1 239 ? 20.297 -73.5 -33.75 1 89.69 239 ASP A C 1
ATOM 1950 O O . ASP A 1 239 ? 19.297 -73.375 -33.031 1 89.69 239 ASP A O 1
ATOM 1954 N N . ALA A 1 240 ? 21.234 -74.438 -33.656 1 87 240 ALA A N 1
ATOM 1955 C CA . ALA A 1 240 ? 21.062 -75.438 -32.594 1 87 240 ALA A CA 1
ATOM 1956 C C . ALA A 1 240 ? 21.078 -74.75 -31.234 1 87 240 ALA A C 1
ATOM 1958 O O . ALA A 1 240 ? 20.203 -75.062 -30.391 1 87 240 ALA A O 1
ATOM 1959 N N . SER A 1 241 ? 21.969 -73.875 -31.062 1 85.88 241 SER A N 1
ATOM 1960 C CA . SER A 1 241 ? 22.078 -73.125 -29.797 1 85.88 241 SER A CA 1
ATOM 1961 C C . SER A 1 241 ? 20.875 -72.25 -29.562 1 85.88 241 SER A C 1
ATOM 1963 O O . SER A 1 241 ? 20.359 -72.188 -28.438 1 85.88 241 SER A O 1
ATOM 1965 N N . PHE A 1 242 ? 20.422 -71.562 -30.594 1 90.44 242 PHE A N 1
ATOM 1966 C CA . PHE A 1 242 ? 19.297 -70.625 -30.516 1 90.44 242 PHE A CA 1
ATOM 1967 C C . PHE A 1 242 ? 18.031 -71.375 -30.094 1 90.44 242 PHE A C 1
ATOM 1969 O O . PHE A 1 242 ? 17.328 -70.938 -29.188 1 90.44 242 PHE A O 1
ATOM 1976 N N . VAL A 1 243 ? 17.812 -72.5 -30.719 1 89.94 243 VAL A N 1
ATOM 1977 C CA . VAL A 1 243 ? 16.594 -73.25 -30.469 1 89.94 243 VAL A CA 1
ATOM 1978 C C . VAL A 1 243 ? 16.625 -73.812 -29.047 1 89.94 243 VAL A C 1
ATOM 1980 O O . VAL A 1 243 ? 15.586 -73.938 -28.391 1 89.94 243 VAL A O 1
ATOM 1983 N N . GLN A 1 244 ? 17.812 -74.188 -28.641 1 83.19 244 GLN A N 1
ATOM 1984 C CA . GLN A 1 244 ? 17.969 -74.75 -27.297 1 83.19 244 GLN A CA 1
ATOM 1985 C C . GLN A 1 244 ? 17.625 -73.688 -26.234 1 83.19 244 GLN A C 1
ATOM 1987 O O . GLN A 1 244 ? 17.047 -74 -25.188 1 83.19 244 GLN A O 1
ATOM 1992 N N . ASN A 1 245 ? 17.906 -72.438 -26.531 1 83.94 245 ASN A N 1
ATOM 1993 C CA . ASN A 1 245 ? 17.734 -71.375 -25.547 1 83.94 245 ASN A CA 1
ATOM 1994 C C . ASN A 1 245 ? 16.438 -70.625 -25.781 1 83.94 245 ASN A C 1
ATOM 1996 O O . ASN A 1 245 ? 16.172 -69.625 -25.125 1 83.94 245 ASN A O 1
ATOM 2000 N N . TYR A 1 246 ? 15.672 -70.938 -26.656 1 87.62 246 TYR A N 1
ATOM 2001 C CA . TYR A 1 246 ? 14.5 -70.188 -27.094 1 87.62 246 TYR A CA 1
ATOM 2002 C C . TYR A 1 246 ? 13.516 -70 -25.938 1 87.62 246 TYR A C 1
ATOM 2004 O O . TYR A 1 246 ? 12.961 -68.938 -25.75 1 87.62 246 TYR A O 1
ATOM 2012 N N . SER A 1 247 ? 13.258 -71.125 -25.188 1 81.94 247 SER A N 1
ATOM 2013 C CA . SER A 1 247 ? 12.273 -71.062 -24.109 1 81.94 247 SER A CA 1
ATOM 2014 C C . SER A 1 247 ? 12.648 -70 -23.062 1 81.94 247 SER A C 1
ATOM 2016 O O . SER A 1 247 ? 11.773 -69.312 -22.531 1 81.94 247 SER A O 1
ATOM 2018 N N . PHE A 1 248 ? 13.875 -69.875 -22.953 1 78.75 248 PHE A N 1
ATOM 2019 C CA . PHE A 1 248 ? 14.359 -68.875 -22 1 78.75 248 PHE A CA 1
ATOM 2020 C C . PHE A 1 248 ? 14.273 -67.5 -22.578 1 78.75 248 PHE A C 1
ATOM 2022 O O . PHE A 1 248 ? 13.867 -66.562 -21.891 1 78.75 248 PHE A O 1
ATOM 2029 N N . THR A 1 249 ? 14.609 -67.375 -23.75 1 82.94 249 THR A N 1
ATOM 2030 C CA . THR A 1 249 ? 14.656 -66.062 -24.422 1 82.94 249 THR A CA 1
ATOM 2031 C C . THR A 1 249 ? 13.258 -65.438 -24.562 1 82.94 249 THR A C 1
ATOM 2033 O O . THR A 1 249 ? 13.062 -64.25 -24.359 1 82.94 249 THR A O 1
ATOM 2036 N N . ILE A 1 250 ? 12.32 -66.312 -24.766 1 85.5 250 ILE A N 1
ATOM 2037 C CA . ILE A 1 250 ? 10.961 -65.812 -25.031 1 85.5 250 ILE A CA 1
ATOM 2038 C C . ILE A 1 250 ? 10.359 -65.25 -23.734 1 85.5 250 ILE A C 1
ATOM 2040 O O . ILE A 1 250 ? 9.523 -64.375 -23.781 1 85.5 250 ILE A O 1
ATOM 2044 N N . LYS A 1 251 ? 10.781 -65.688 -22.625 1 81.62 251 LYS A N 1
ATOM 2045 C CA . LYS A 1 251 ? 10.273 -65.25 -21.344 1 81.62 251 LYS A CA 1
ATOM 2046 C C . LYS A 1 251 ? 10.797 -63.844 -21.016 1 81.62 251 LYS A C 1
ATOM 2048 O O . LYS A 1 251 ? 10.117 -63.062 -20.344 1 81.62 251 LYS A O 1
ATOM 2053 N N . ARG A 1 252 ? 11.867 -63.531 -21.609 1 79 252 ARG A N 1
ATOM 2054 C CA . ARG A 1 252 ? 12.484 -62.219 -21.359 1 79 252 ARG A CA 1
ATOM 2055 C C . ARG A 1 252 ? 11.734 -61.125 -22.094 1 79 252 ARG A C 1
ATOM 2057 O O . ARG A 1 252 ? 11.805 -59.969 -21.719 1 79 252 ARG A O 1
ATOM 2064 N N . VAL A 1 253 ? 11.039 -61.531 -23.109 1 82.44 253 VAL A N 1
ATOM 2065 C CA . VAL A 1 253 ? 10.312 -60.562 -23.922 1 82.44 253 VAL A CA 1
ATOM 2066 C C . VAL A 1 253 ? 9.039 -60.125 -23.203 1 82.44 253 VAL A C 1
ATOM 2068 O O . VAL A 1 253 ? 8.547 -59.031 -23.391 1 82.44 253 VAL A O 1
ATOM 2071 N N . GLN A 1 254 ? 8.484 -60.938 -22.344 1 73.38 254 GLN A N 1
ATOM 2072 C CA . GLN A 1 254 ? 7.199 -60.688 -21.703 1 73.38 254 GLN A CA 1
ATOM 2073 C C . GLN A 1 254 ? 7.336 -59.688 -20.578 1 73.38 254 GLN A C 1
ATOM 2075 O O . GLN A 1 254 ? 6.344 -59.312 -19.953 1 73.38 254 GLN A O 1
ATOM 2080 N N . CYS A 1 255 ? 8.336 -58.938 -20.484 1 64.44 255 CYS A N 1
ATOM 2081 C CA . CYS A 1 255 ? 8.477 -57.969 -19.391 1 64.44 255 CYS A CA 1
ATOM 2082 C C . CYS A 1 255 ? 7.73 -56.688 -19.719 1 64.44 255 CYS A C 1
ATOM 2084 O O . CYS A 1 255 ? 7.844 -56.156 -20.828 1 64.44 255 CYS A O 1
ATOM 2086 N N . SER A 1 256 ? 6.699 -56.438 -18.828 1 67.56 256 SER A N 1
ATOM 2087 C CA . SER A 1 256 ? 5.867 -55.281 -19.047 1 67.56 256 SER A CA 1
ATOM 2088 C C . SER A 1 256 ? 6.27 -54.125 -18.109 1 67.56 256 SER A C 1
ATOM 2090 O O . SER A 1 256 ? 6.297 -54.312 -16.891 1 67.56 256 SER A O 1
ATOM 2092 N N . LEU A 1 257 ? 6.992 -53.156 -18.609 1 77.19 257 LEU A N 1
ATOM 2093 C CA . LEU A 1 257 ? 7.289 -51.938 -17.875 1 77.19 257 LEU A CA 1
ATOM 2094 C C . LEU A 1 257 ? 6.129 -50.938 -17.984 1 77.19 257 LEU A C 1
ATOM 2096 O O . LEU A 1 257 ? 5.488 -50.844 -19.031 1 77.19 257 LEU A O 1
ATOM 2100 N N . PRO A 1 258 ? 5.816 -50.375 -16.766 1 80.25 258 PRO A N 1
ATOM 2101 C CA . PRO A 1 258 ? 4.734 -49.406 -16.812 1 80.25 258 PRO A CA 1
ATOM 2102 C C . PRO A 1 258 ? 5.066 -48.188 -17.672 1 80.25 258 PRO A C 1
ATOM 2104 O O . PRO A 1 258 ? 6.238 -47.812 -17.812 1 80.25 258 PRO A O 1
ATOM 2107 N N . ASP A 1 259 ? 4.02 -47.656 -18.312 1 82.38 259 ASP A N 1
ATOM 2108 C CA . ASP A 1 259 ? 4.191 -46.469 -19.141 1 82.38 259 ASP A CA 1
ATOM 2109 C C . ASP A 1 259 ? 4.484 -45.219 -18.297 1 82.38 259 ASP A C 1
ATOM 2111 O O . ASP A 1 259 ? 3.809 -44.969 -17.297 1 82.38 259 ASP A O 1
ATOM 2115 N N . PRO A 1 260 ? 5.574 -44.594 -18.656 1 83.06 260 PRO A N 1
ATOM 2116 C CA . PRO A 1 260 ? 5.852 -43.375 -17.938 1 83.06 260 PRO A CA 1
ATOM 2117 C C . PRO A 1 260 ? 4.84 -42.25 -18.234 1 83.06 260 PRO A C 1
ATOM 2119 O O . PRO A 1 260 ? 4.383 -42.125 -19.375 1 83.06 260 PRO A O 1
ATOM 2122 N N . LYS A 1 261 ? 4.258 -41.656 -17.25 1 78.5 261 LYS A N 1
ATOM 2123 C CA . LYS A 1 261 ? 3.309 -40.562 -17.422 1 78.5 261 LYS A CA 1
ATOM 2124 C C . LYS A 1 261 ? 3.783 -39.312 -16.703 1 78.5 261 LYS A C 1
ATOM 2126 O O . LYS A 1 261 ? 4.406 -39.375 -15.633 1 78.5 261 LYS A O 1
ATOM 2131 N N . MET A 1 262 ? 3.627 -38.281 -17.484 1 78.31 262 MET A N 1
ATOM 2132 C CA . MET A 1 262 ? 3.842 -37 -16.812 1 78.31 262 MET A CA 1
ATOM 2133 C C . MET A 1 262 ? 2.635 -36.625 -15.953 1 78.31 262 MET A C 1
ATOM 2135 O O . MET A 1 262 ? 1.491 -36.875 -16.359 1 78.31 262 MET A O 1
ATOM 2139 N N . VAL A 1 263 ? 2.926 -36.156 -14.773 1 86.06 263 VAL A N 1
ATOM 2140 C CA . VAL A 1 263 ? 1.894 -35.75 -13.828 1 86.06 263 VAL A CA 1
ATOM 2141 C C . VAL A 1 263 ? 1.697 -34.219 -13.906 1 86.06 263 VAL A C 1
ATOM 2143 O O . VAL A 1 263 ? 2.65 -33.469 -14.141 1 86.06 263 VAL A O 1
ATOM 2146 N N . PRO A 1 264 ? 0.425 -33.812 -13.75 1 90.75 264 PRO A N 1
ATOM 2147 C CA . PRO A 1 264 ? 0.162 -32.375 -13.742 1 90.75 264 PRO A CA 1
ATOM 2148 C C . PRO A 1 264 ? 0.848 -31.656 -12.578 1 90.75 264 PRO A C 1
ATOM 2150 O O . PRO A 1 264 ? 1.028 -32.25 -11.508 1 90.75 264 PRO A O 1
ATOM 2153 N N . GLY A 1 265 ? 1.265 -30.406 -12.789 1 92.69 265 GLY A N 1
ATOM 2154 C CA . GLY A 1 265 ? 1.809 -29.594 -11.719 1 92.69 265 GLY A CA 1
ATOM 2155 C C . GLY A 1 265 ? 3.311 -29.719 -11.562 1 92.69 265 GLY A C 1
ATOM 2156 O O . GLY A 1 265 ? 3.871 -29.344 -10.531 1 92.69 265 GLY A O 1
ATOM 2157 N N . GLU A 1 266 ? 3.959 -30.266 -12.562 1 95 266 GLU A N 1
ATOM 2158 C CA . GLU A 1 266 ? 5.391 -30.531 -12.453 1 95 266 GLU A CA 1
ATOM 2159 C C . GLU A 1 266 ? 6.211 -29.312 -12.875 1 95 266 GLU A C 1
ATOM 2161 O O . GLU A 1 266 ? 7.402 -29.234 -12.578 1 95 266 GLU A O 1
ATOM 2166 N N . LEU A 1 267 ? 5.59 -28.391 -13.594 1 97.5 267 LEU A N 1
ATOM 2167 C CA . LEU A 1 267 ? 6.254 -27.141 -13.953 1 97.5 267 LEU A CA 1
ATOM 2168 C C . LEU A 1 267 ? 6.016 -26.062 -12.891 1 97.5 267 LEU A C 1
ATOM 2170 O O . LEU A 1 267 ? 5.242 -26.281 -11.953 1 97.5 267 LEU A O 1
ATOM 2174 N N . ILE A 1 268 ? 6.77 -24.969 -13.031 1 98.44 268 ILE A N 1
ATOM 2175 C CA . ILE A 1 268 ? 6.629 -23.875 -12.07 1 98.44 268 ILE A CA 1
ATOM 2176 C C . ILE A 1 268 ? 5.223 -23.281 -12.156 1 98.44 268 ILE A C 1
ATOM 2178 O O . ILE A 1 268 ? 4.695 -23.078 -13.258 1 98.44 268 ILE A O 1
ATOM 2182 N N . ASP A 1 269 ? 4.566 -23.156 -10.961 1 98.06 269 ASP A N 1
ATOM 2183 C CA . ASP A 1 269 ? 3.268 -22.484 -10.914 1 98.06 269 ASP A CA 1
ATOM 2184 C C . ASP A 1 269 ? 3.424 -20.984 -11.047 1 98.06 269 ASP A C 1
ATOM 2186 O O . ASP A 1 269 ? 3.289 -20.25 -10.062 1 98.06 269 ASP A O 1
ATOM 2190 N N . VAL A 1 270 ? 3.631 -20.484 -12.203 1 98.25 270 VAL A N 1
ATOM 2191 C CA . VAL A 1 270 ? 3.932 -19.094 -12.492 1 98.25 270 VAL A CA 1
ATOM 2192 C C . VAL A 1 270 ? 2.766 -18.203 -12.047 1 98.25 270 VAL A C 1
ATOM 2194 O O . VAL A 1 270 ? 2.971 -17.125 -11.484 1 98.25 270 VAL A O 1
ATOM 2197 N N . ALA A 1 271 ? 1.548 -18.641 -12.297 1 98 271 ALA A N 1
ATOM 2198 C CA . ALA A 1 271 ? 0.352 -17.875 -11.969 1 98 271 ALA A CA 1
ATOM 2199 C C . ALA A 1 271 ? 0.256 -17.625 -10.461 1 98 271 ALA A C 1
ATOM 2201 O O . ALA A 1 271 ? -0.208 -16.562 -10.031 1 98 271 ALA A O 1
ATOM 2202 N N . LYS A 1 272 ? 0.646 -18.578 -9.664 1 97.31 272 LYS A N 1
ATOM 2203 C CA . LYS A 1 272 ? 0.646 -18.422 -8.211 1 97.31 272 LYS A CA 1
ATOM 2204 C C . LYS A 1 272 ? 1.582 -17.297 -7.773 1 97.31 272 LYS A C 1
ATOM 2206 O O . LYS A 1 272 ? 1.257 -16.531 -6.863 1 97.31 272 LYS A O 1
ATOM 2211 N N . HIS A 1 273 ? 2.705 -17.203 -8.43 1 98.38 273 HIS A N 1
ATOM 2212 C CA . HIS A 1 273 ? 3.744 -16.266 -8.016 1 98.38 273 HIS A CA 1
ATOM 2213 C C . HIS A 1 273 ? 3.49 -14.875 -8.586 1 98.38 273 HIS A C 1
ATOM 2215 O O . HIS A 1 273 ? 3.816 -13.875 -7.949 1 98.38 273 HIS A O 1
ATOM 2221 N N . LEU A 1 274 ? 2.92 -14.797 -9.773 1 98.12 274 LEU A N 1
ATOM 2222 C CA . LEU A 1 274 ? 2.82 -13.516 -10.453 1 98.12 274 LEU A CA 1
ATOM 2223 C C . LEU A 1 274 ? 1.387 -12.992 -10.438 1 98.12 274 LEU A C 1
ATOM 2225 O O . LEU A 1 274 ? 1.15 -11.797 -10.617 1 98.12 274 LEU A O 1
ATOM 2229 N N . GLY A 1 275 ? 0.419 -13.875 -10.328 1 97.56 275 GLY A N 1
ATOM 2230 C CA . GLY A 1 275 ? -0.978 -13.477 -10.391 1 97.56 275 GLY A CA 1
ATOM 2231 C C . GLY A 1 275 ? -1.359 -12.453 -9.336 1 97.56 275 GLY A C 1
ATOM 2232 O O . GLY A 1 275 ? -1.213 -12.703 -8.141 1 97.56 275 GLY A O 1
ATOM 2233 N N . ASN A 1 276 ? -1.898 -11.32 -9.789 1 96.75 276 ASN A N 1
ATOM 2234 C CA . ASN A 1 276 ? -2.367 -10.258 -8.898 1 96.75 276 ASN A CA 1
ATOM 2235 C C . ASN A 1 276 ? -1.326 -9.922 -7.836 1 96.75 276 ASN A C 1
ATOM 2237 O O . ASN A 1 276 ? -1.671 -9.68 -6.68 1 96.75 276 ASN A O 1
ATOM 2241 N N . LEU A 1 277 ? -0.076 -9.953 -8.25 1 97.5 277 LEU A N 1
ATOM 2242 C CA . LEU A 1 277 ? 1.021 -9.766 -7.305 1 97.5 277 LEU A CA 1
ATOM 2243 C C . LEU A 1 277 ? 0.938 -8.398 -6.637 1 97.5 277 LEU A C 1
ATOM 2245 O O . LEU A 1 277 ? 1.033 -8.297 -5.41 1 97.5 277 LEU A O 1
ATOM 2249 N N . THR A 1 278 ? 0.729 -7.348 -7.395 1 96.38 278 THR A N 1
ATOM 2250 C CA . THR A 1 278 ? 0.659 -6 -6.832 1 96.38 278 THR A CA 1
ATOM 2251 C C . THR A 1 278 ? -0.486 -5.891 -5.832 1 96.38 278 THR A C 1
ATOM 2253 O O . THR A 1 278 ? -0.33 -5.289 -4.766 1 96.38 278 THR A O 1
ATOM 2256 N N . PHE A 1 279 ? -1.624 -6.469 -6.164 1 95.88 279 PHE A N 1
ATOM 2257 C CA . PHE A 1 279 ? -2.797 -6.418 -5.297 1 95.88 279 PHE A CA 1
ATOM 2258 C C . PHE A 1 279 ? -2.547 -7.176 -4 1 95.88 279 PHE A C 1
ATOM 2260 O O . PHE A 1 279 ? -2.887 -6.695 -2.918 1 95.88 279 PHE A O 1
ATOM 2267 N N . ILE A 1 280 ? -1.978 -8.32 -4.098 1 96.31 280 ILE A N 1
ATOM 2268 C CA . ILE A 1 280 ? -1.731 -9.156 -2.932 1 96.31 280 ILE A CA 1
ATOM 2269 C C . ILE A 1 280 ? -0.772 -8.453 -1.979 1 96.31 280 ILE A C 1
ATOM 2271 O O . ILE A 1 280 ? -0.986 -8.445 -0.764 1 96.31 280 ILE A O 1
ATOM 2275 N N . VAL A 1 281 ? 0.31 -7.898 -2.555 1 97.5 281 VAL A N 1
ATOM 2276 C CA . VAL A 1 281 ? 1.282 -7.172 -1.742 1 97.5 281 VAL A CA 1
ATOM 2277 C C . VAL A 1 281 ? 0.607 -5.977 -1.073 1 97.5 281 VAL A C 1
ATOM 2279 O O . VAL A 1 281 ? 0.803 -5.734 0.12 1 97.5 281 VAL A O 1
ATOM 2282 N N . TRP A 1 282 ? -0.139 -5.195 -1.855 1 95.88 282 TRP A N 1
ATOM 2283 C CA . TRP A 1 282 ? -0.867 -4.035 -1.349 1 95.88 282 TRP A CA 1
ATOM 2284 C C . TRP A 1 282 ? -1.835 -4.441 -0.243 1 95.88 282 TRP A C 1
ATOM 2286 O O . TRP A 1 282 ? -1.909 -3.783 0.798 1 95.88 282 TRP A O 1
ATOM 2296 N N . GLU A 1 283 ? -2.568 -5.539 -0.439 1 94.19 283 GLU A N 1
ATOM 2297 C CA . GLU A 1 283 ? -3.494 -6.039 0.573 1 94.19 283 GLU A CA 1
ATOM 2298 C C . GLU A 1 283 ? -2.758 -6.434 1.85 1 94.19 283 GLU A C 1
ATOM 2300 O O . GLU A 1 283 ? -3.213 -6.133 2.953 1 94.19 283 GLU A O 1
ATOM 2305 N N . LYS A 1 284 ? -1.673 -7.105 1.725 1 95.88 284 LYS A N 1
ATOM 2306 C CA . LYS A 1 284 ? -0.886 -7.539 2.875 1 95.88 284 LYS A CA 1
ATOM 2307 C C . LYS A 1 284 ? -0.318 -6.34 3.635 1 95.88 284 LYS A C 1
ATOM 2309 O O . LYS A 1 284 ? -0.149 -6.398 4.855 1 95.88 284 LYS A O 1
ATOM 2314 N N . MET A 1 285 ? -0.009 -5.312 2.916 1 96 285 MET A N 1
ATOM 2315 C CA . MET A 1 285 ? 0.567 -4.113 3.518 1 96 285 MET A CA 1
ATOM 2316 C C . MET A 1 285 ? -0.381 -3.516 4.551 1 96 285 MET A C 1
ATOM 2318 O O . MET A 1 285 ? 0.043 -2.748 5.418 1 96 285 MET A O 1
ATOM 2322 N N . LYS A 1 286 ? -1.636 -3.814 4.5 1 92.5 286 LYS A N 1
ATOM 2323 C CA . LYS A 1 286 ? -2.654 -3.334 5.43 1 92.5 286 LYS A CA 1
ATOM 2324 C C . LYS A 1 286 ? -2.256 -3.613 6.875 1 92.5 286 LYS A C 1
ATOM 2326 O O . LYS A 1 286 ? -2.621 -2.861 7.781 1 92.5 286 LYS A O 1
ATOM 2331 N N . VAL A 1 287 ? -1.431 -4.613 7.102 1 93 287 VAL A N 1
ATOM 2332 C CA . VAL A 1 287 ? -1.057 -5.051 8.445 1 93 287 VAL A CA 1
ATOM 2333 C C . VAL A 1 287 ? -0.257 -3.953 9.141 1 93 287 VAL A C 1
ATOM 2335 O O . VAL A 1 287 ? -0.31 -3.82 10.367 1 93 287 VAL A O 1
ATOM 2338 N N . ILE A 1 288 ? 0.437 -3.102 8.344 1 94.88 288 ILE A N 1
ATOM 2339 C CA . ILE A 1 288 ? 1.28 -2.084 8.961 1 94.88 288 ILE A CA 1
ATOM 2340 C C . ILE A 1 288 ? 0.65 -0.707 8.773 1 94.88 288 ILE A C 1
ATOM 2342 O O . ILE A 1 288 ? 1.3 0.317 9 1 94.88 288 ILE A O 1
ATOM 2346 N N . VAL A 1 289 ? -0.565 -0.685 8.273 1 92.31 289 VAL A N 1
ATOM 2347 C CA . VAL A 1 289 ? -1.291 0.556 8.023 1 92.31 289 VAL A CA 1
ATOM 2348 C C . VAL A 1 289 ? -2.34 0.77 9.109 1 92.31 289 VAL A C 1
ATOM 2350 O O . VAL A 1 289 ? -3.033 -0.17 9.508 1 92.31 289 VAL A O 1
ATOM 2353 N N . GLN A 1 290 ? -2.338 1.961 9.633 1 91.62 290 GLN A N 1
ATOM 2354 C CA . GLN A 1 290 ? -3.314 2.312 10.664 1 91.62 290 GLN A CA 1
ATOM 2355 C C . GLN A 1 290 ? -4.082 3.574 10.273 1 91.62 290 GLN A C 1
ATOM 2357 O O . GLN A 1 290 ? -3.518 4.496 9.688 1 91.62 290 GLN A O 1
ATOM 2362 N N . TYR A 1 291 ? -5.395 3.568 10.578 1 94.94 291 TYR A N 1
ATOM 2363 C CA . TYR A 1 291 ? -6.242 4.738 10.375 1 94.94 291 TYR A CA 1
ATOM 2364 C C . TYR A 1 291 ? -6.891 5.164 11.688 1 94.94 291 TYR A C 1
ATOM 2366 O O . TYR A 1 291 ? -7.539 4.359 12.359 1 94.94 291 TYR A O 1
ATOM 2374 N N . SER A 1 292 ? -6.648 6.359 12.016 1 95.94 292 SER A N 1
ATOM 2375 C CA . SER A 1 292 ? -7.285 6.957 13.188 1 95.94 292 SER A CA 1
ATOM 2376 C C . SER A 1 292 ? -8.312 8.008 12.781 1 95.94 292 SER A C 1
ATOM 2378 O O . SER A 1 292 ? -8.008 8.906 11.984 1 95.94 292 SER A O 1
ATOM 2380 N N . PRO A 1 293 ? -9.523 7.922 13.344 1 95.31 293 PRO A N 1
ATOM 2381 C CA . PRO A 1 293 ? -10.547 8.906 12.992 1 95.31 293 PRO A CA 1
ATOM 2382 C C . PRO A 1 293 ? -10.211 10.312 13.492 1 95.31 293 PRO A C 1
ATOM 2384 O O . PRO A 1 293 ? -10.727 11.297 12.969 1 95.31 293 PRO A O 1
ATOM 2387 N N . ILE A 1 294 ? -9.391 10.328 14.523 1 97.56 294 ILE A N 1
ATOM 2388 C CA . ILE A 1 294 ? -8.992 11.617 15.078 1 97.56 294 ILE A CA 1
ATOM 2389 C C . ILE A 1 294 ? -7.465 11.711 15.094 1 97.56 294 ILE A C 1
ATOM 2391 O O . ILE A 1 294 ? -6.781 10.773 15.508 1 97.56 294 ILE A O 1
ATOM 2395 N N . ILE A 1 295 ? -6.953 12.828 14.641 1 98.38 295 ILE A N 1
ATOM 2396 C CA . ILE A 1 295 ? -5.535 13.156 14.734 1 98.38 295 ILE A CA 1
ATOM 2397 C C . ILE A 1 295 ? -5.348 14.375 15.633 1 98.38 295 ILE A C 1
ATOM 2399 O O . ILE A 1 295 ? -5.977 15.414 15.422 1 98.38 295 ILE A O 1
ATOM 2403 N N . LEU A 1 296 ? -4.48 14.195 16.594 1 98.5 296 LEU A N 1
ATOM 2404 C CA . LEU A 1 296 ? -4.258 15.281 17.547 1 98.5 296 LEU A CA 1
ATOM 2405 C C . LEU A 1 296 ? -3.4 16.375 16.922 1 98.5 296 LEU A C 1
ATOM 2407 O O . LEU A 1 296 ? -2.525 16.109 16.094 1 98.5 296 LEU A O 1
ATOM 2411 N N . ASP A 1 297 ? -3.678 17.562 17.312 1 98.12 297 ASP A N 1
ATOM 2412 C CA . ASP A 1 297 ? -2.936 18.719 16.828 1 98.12 297 ASP A CA 1
ATOM 2413 C C . ASP A 1 297 ? -1.916 19.203 17.859 1 98.12 297 ASP A C 1
ATOM 2415 O O . ASP A 1 297 ? -2.283 19.797 18.875 1 98.12 297 ASP A O 1
ATOM 2419 N N . PRO A 1 298 ? -0.625 19.078 17.547 1 97.5 298 PRO A N 1
ATOM 2420 C CA . PRO A 1 298 ? 0.388 19.484 18.516 1 97.5 298 PRO A CA 1
ATOM 2421 C C . PRO A 1 298 ? 0.371 20.984 18.797 1 97.5 298 PRO A C 1
ATOM 2423 O O . PRO A 1 298 ? 0.804 21.422 19.859 1 97.5 298 PRO A O 1
ATOM 2426 N N . ASN A 1 299 ? -0.152 21.781 17.875 1 97.44 299 ASN A N 1
ATOM 2427 C CA . ASN A 1 299 ? -0.161 23.234 18.031 1 97.44 299 ASN A CA 1
ATOM 2428 C C . ASN A 1 299 ? -1.216 23.688 19.047 1 97.44 299 ASN A C 1
ATOM 2430 O O . ASN A 1 299 ? -1.208 24.844 19.484 1 97.44 299 ASN A O 1
ATOM 2434 N N . THR A 1 300 ? -2.084 22.797 19.453 1 96.81 300 THR A N 1
ATOM 2435 C CA . THR A 1 300 ? -3.125 23.125 20.406 1 96.81 300 THR A CA 1
ATOM 2436 C C . THR A 1 300 ? -2.77 22.594 21.797 1 96.81 300 THR A C 1
ATOM 2438 O O . THR A 1 300 ? -3.402 22.969 22.781 1 96.81 300 THR A O 1
ATOM 2441 N N . ALA A 1 301 ? -1.778 21.781 21.906 1 96.62 301 ALA A N 1
ATOM 2442 C CA . ALA A 1 301 ? -1.482 21.031 23.125 1 96.62 301 ALA A CA 1
ATOM 2443 C C . ALA A 1 301 ? -0.9 21.938 24.203 1 96.62 301 ALA A C 1
ATOM 2445 O O . ALA A 1 301 ? -0.055 22.797 23.922 1 96.62 301 ALA A O 1
ATOM 2446 N N . TYR A 1 302 ? -1.4 21.719 25.359 1 94.81 302 TYR A N 1
ATOM 2447 C CA . TYR A 1 302 ? -0.748 22.312 26.531 1 94.81 302 TYR A CA 1
ATOM 2448 C C . TYR A 1 302 ? 0.73 21.938 26.578 1 94.81 302 TYR A C 1
ATOM 2450 O O . TYR A 1 302 ? 1.107 20.828 26.219 1 94.81 302 TYR A O 1
ATOM 2458 N N . PRO A 1 303 ? 1.563 22.828 27.062 1 95.12 303 PRO A N 1
ATOM 2459 C CA . PRO A 1 303 ? 3.012 22.641 26.953 1 95.12 303 PRO A CA 1
ATOM 2460 C C . PRO A 1 303 ? 3.514 21.406 27.703 1 95.12 303 PRO A C 1
ATOM 2462 O O . PRO A 1 303 ? 4.625 20.938 27.453 1 95.12 303 PRO A O 1
ATOM 2465 N N . ALA A 1 304 ? 2.754 20.922 28.609 1 93.06 304 ALA A N 1
ATOM 2466 C CA . ALA A 1 304 ? 3.205 19.766 29.375 1 93.06 304 ALA A CA 1
ATOM 2467 C C . ALA A 1 304 ? 2.637 18.469 28.797 1 93.06 304 ALA A C 1
ATOM 2469 O O . ALA A 1 304 ? 2.695 17.422 29.453 1 93.06 304 ALA A O 1
ATOM 2470 N N . LEU A 1 305 ? 2.053 18.516 27.688 1 93.88 305 LEU A N 1
ATOM 2471 C CA . LEU A 1 305 ? 1.521 17.328 27.031 1 93.88 305 LEU A CA 1
ATOM 2472 C C . LEU A 1 305 ? 2.414 16.891 25.859 1 93.88 305 LEU A C 1
ATOM 2474 O O . LEU A 1 305 ? 2.855 17.734 25.078 1 93.88 305 LEU A O 1
ATOM 2478 N N . LEU A 1 306 ? 2.705 15.609 25.859 1 94 306 LEU A N 1
ATOM 2479 C CA . LEU A 1 306 ? 3.5 15.023 24.781 1 94 306 LEU A CA 1
ATOM 2480 C C . LEU A 1 306 ? 2.645 14.109 23.906 1 94 306 LEU A C 1
ATOM 2482 O O . LEU A 1 306 ? 1.942 13.234 24.422 1 94 306 LEU A O 1
ATOM 2486 N N . LEU A 1 307 ? 2.691 14.367 22.641 1 96.19 307 LEU A N 1
ATOM 2487 C CA . LEU A 1 307 ? 1.953 13.539 21.703 1 96.19 307 LEU A CA 1
ATOM 2488 C C . LEU A 1 307 ? 2.859 12.477 21.094 1 96.19 307 LEU A C 1
ATOM 2490 O O . LEU A 1 307 ? 4.07 12.672 20.969 1 96.19 307 LEU A O 1
ATOM 2494 N N . SER A 1 308 ? 2.246 11.328 20.75 1 95.81 308 SER A N 1
ATOM 2495 C CA . SER A 1 308 ? 2.973 10.281 20.047 1 95.81 308 SER A CA 1
ATOM 2496 C C . SER A 1 308 ? 3.383 10.734 18.656 1 95.81 308 SER A C 1
ATOM 2498 O O . SER A 1 308 ? 2.867 11.727 18.141 1 95.81 308 SER A O 1
ATOM 2500 N N . ASP A 1 309 ? 4.277 10.008 18 1 94.69 309 ASP A N 1
ATOM 2501 C CA . ASP A 1 309 ? 4.797 10.359 16.688 1 94.69 309 ASP A CA 1
ATOM 2502 C C . ASP A 1 309 ? 3.688 10.359 15.633 1 94.69 309 ASP A C 1
ATOM 2504 O O . ASP A 1 309 ? 3.711 11.164 14.703 1 94.69 309 ASP A O 1
ATOM 2508 N N . ASP A 1 310 ? 2.721 9.484 15.867 1 95 310 ASP A N 1
ATOM 2509 C CA . ASP A 1 310 ? 1.643 9.391 14.891 1 95 310 ASP A CA 1
ATOM 2510 C C . ASP A 1 310 ? 0.467 10.281 15.281 1 95 310 ASP A C 1
ATOM 2512 O O . ASP A 1 310 ? -0.574 10.273 14.617 1 95 310 ASP A O 1
ATOM 2516 N N . LEU A 1 311 ? 0.538 10.984 16.391 1 98.12 311 LEU A N 1
ATOM 2517 C CA . LEU A 1 311 ? -0.408 12 16.844 1 98.12 311 LEU A CA 1
ATOM 2518 C C . LEU A 1 311 ? -1.734 11.367 17.25 1 98.12 311 LEU A C 1
ATOM 2520 O O . LEU A 1 311 ? -2.801 11.93 17 1 98.12 311 LEU A O 1
ATOM 2524 N N . THR A 1 312 ? -1.666 10.148 17.844 1 97.62 312 THR A N 1
ATOM 2525 C CA . THR A 1 312 ? -2.895 9.461 18.234 1 97.62 312 THR A CA 1
ATOM 2526 C C . THR A 1 312 ? -2.93 9.242 19.75 1 97.62 312 THR A C 1
ATOM 2528 O O . THR A 1 312 ? -3.91 8.719 20.281 1 97.62 312 THR A O 1
ATOM 2531 N N . SER A 1 313 ? -1.87 9.609 20.406 1 96.56 313 SER A N 1
ATOM 2532 C CA . SER A 1 313 ? -1.788 9.414 21.844 1 96.56 313 SER A CA 1
ATOM 2533 C C . SER A 1 313 ? -1.219 10.648 22.547 1 96.56 313 SER A C 1
ATOM 2535 O O . SER A 1 313 ? -0.434 11.391 21.953 1 96.56 313 SER A O 1
ATOM 2537 N N . VAL A 1 314 ? -1.656 10.891 23.766 1 95.25 314 VAL A N 1
ATOM 2538 C CA . VAL A 1 314 ? -1.177 12.023 24.562 1 95.25 314 VAL A CA 1
ATOM 2539 C C . VAL A 1 314 ? -0.831 11.562 25.969 1 95.25 314 VAL A C 1
ATOM 2541 O O . VAL A 1 314 ? -1.527 10.719 26.547 1 95.25 314 VAL A O 1
ATOM 2544 N N . LYS A 1 315 ? 0.264 12.039 26.453 1 91.56 315 LYS A N 1
ATOM 2545 C CA . LYS A 1 315 ? 0.674 11.797 27.844 1 91.56 315 LYS A CA 1
ATOM 2546 C C . LYS A 1 315 ? 1.232 13.062 28.484 1 91.56 315 LYS A C 1
ATOM 2548 O O . LYS A 1 315 ? 1.561 14.023 27.781 1 91.56 315 LYS A O 1
ATOM 2553 N N . HIS A 1 316 ? 1.239 13.078 29.75 1 90.25 316 HIS A N 1
ATOM 2554 C CA . HIS A 1 316 ? 1.748 14.227 30.5 1 90.25 316 HIS A CA 1
ATOM 2555 C C . HIS A 1 316 ? 3.236 14.078 30.797 1 90.25 316 HIS A C 1
ATOM 2557 O O . HIS A 1 316 ? 3.699 12.984 31.125 1 90.25 316 HIS A O 1
ATOM 2563 N N . ILE A 1 317 ? 3.934 15.133 30.5 1 87.69 317 ILE A N 1
ATOM 2564 C CA . ILE A 1 317 ? 5.359 15.18 30.781 1 87.69 317 ILE A CA 1
ATOM 2565 C C . ILE A 1 317 ? 5.699 16.5 31.484 1 87.69 317 ILE A C 1
ATOM 2567 O O . ILE A 1 317 ? 4.809 17.203 31.969 1 87.69 317 ILE A O 1
ATOM 2571 N N . TYR A 1 318 ? 6.988 16.656 31.578 1 85 318 TYR A N 1
ATOM 2572 C CA . TYR A 1 318 ? 7.422 17.953 32.094 1 85 318 TYR A CA 1
ATOM 2573 C C . TYR A 1 318 ? 7.172 19.062 31.094 1 85 318 TYR A C 1
ATOM 2575 O O . TYR A 1 318 ? 7.137 18.812 29.875 1 85 318 TYR A O 1
ATOM 2583 N N . THR A 1 319 ? 6.969 20.188 31.656 1 87.69 319 THR A N 1
ATOM 2584 C CA . THR A 1 319 ? 6.645 21.328 30.812 1 87.69 319 THR A CA 1
ATOM 2585 C C . THR A 1 319 ? 7.738 21.578 29.781 1 87.69 319 THR A C 1
ATOM 2587 O O . THR A 1 319 ? 8.93 21.562 30.109 1 87.69 319 THR A O 1
ATOM 2590 N N . GLN A 1 320 ? 7.281 21.797 28.531 1 89.31 320 GLN A N 1
ATOM 2591 C CA . GLN A 1 320 ? 8.164 22.078 27.406 1 89.31 320 GLN A CA 1
ATOM 2592 C C . GLN A 1 320 ? 8.203 23.578 27.125 1 89.31 320 GLN A C 1
ATOM 2594 O O . GLN A 1 320 ? 7.273 24.312 27.469 1 89.31 320 GLN A O 1
ATOM 2599 N N . GLU A 1 321 ? 9.375 23.906 26.594 1 91.25 321 GLU A N 1
ATOM 2600 C CA . GLU A 1 321 ? 9.477 25.297 26.141 1 91.25 321 GLU A CA 1
ATOM 2601 C C . GLU A 1 321 ? 8.906 25.453 24.734 1 91.25 321 GLU A C 1
ATOM 2603 O O . GLU A 1 321 ? 9.609 25.234 23.75 1 91.25 321 GLU A O 1
ATOM 2608 N N . LEU A 1 322 ? 7.656 25.859 24.703 1 94.44 322 LEU A N 1
ATOM 2609 C CA . LEU A 1 322 ? 6.957 26.047 23.438 1 94.44 322 LEU A CA 1
ATOM 2610 C C . LEU A 1 322 ? 6.473 27.5 23.297 1 94.44 322 LEU A C 1
ATOM 2612 O O . LEU A 1 322 ? 6.105 28.125 24.281 1 94.44 322 LEU A O 1
ATOM 2616 N N . PRO A 1 323 ? 6.598 27.953 22.062 1 93.94 323 PRO A N 1
ATOM 2617 C CA . PRO A 1 323 ? 6.07 29.312 21.891 1 93.94 323 PRO A CA 1
ATOM 2618 C C . PRO A 1 323 ? 4.555 29.375 22.062 1 93.94 323 PRO A C 1
ATOM 2620 O O . PRO A 1 323 ? 3.848 28.422 21.75 1 93.94 323 PRO A O 1
ATOM 2623 N N . ASP A 1 324 ? 4.156 30.5 22.531 1 92.38 324 ASP A N 1
ATOM 2624 C CA . ASP A 1 324 ? 2.721 30.734 22.641 1 92.38 324 ASP A CA 1
ATOM 2625 C C . ASP A 1 324 ? 2.109 31.016 21.266 1 92.38 324 ASP A C 1
ATOM 2627 O O . ASP A 1 324 ? 2.732 31.672 20.422 1 92.38 324 ASP A O 1
ATOM 2631 N N . ASN A 1 325 ? 1.073 30.453 20.969 1 93.75 325 ASN A N 1
ATOM 2632 C CA . ASN A 1 325 ? 0.27 30.703 19.781 1 93.75 325 ASN A CA 1
ATOM 2633 C C . ASN A 1 325 ? -1.224 30.656 20.094 1 93.75 325 ASN A C 1
ATOM 2635 O O . ASN A 1 325 ? -1.631 30.109 21.109 1 93.75 325 ASN A O 1
ATOM 2639 N N . PRO A 1 326 ? -1.998 31.266 19.219 1 92.5 326 PRO A N 1
ATOM 2640 C CA . PRO A 1 326 ? -3.422 31.406 19.531 1 92.5 326 PRO A CA 1
ATOM 2641 C C . PRO A 1 326 ? -4.105 30.062 19.766 1 92.5 326 PRO A C 1
ATOM 2643 O O . PRO A 1 326 ? -5.023 29.969 20.594 1 92.5 326 PRO A O 1
ATOM 2646 N N . GLU A 1 327 ? -3.686 28.984 19.172 1 93.56 327 GLU A N 1
ATOM 2647 C CA . GLU A 1 327 ? -4.352 27.688 19.234 1 93.56 327 GLU A CA 1
ATOM 2648 C C . GLU A 1 327 ? -3.945 26.922 20.5 1 93.56 327 GLU A C 1
ATOM 2650 O O . GLU A 1 327 ? -4.695 26.078 20.984 1 93.56 327 GLU A O 1
ATOM 2655 N N . ARG A 1 328 ? -2.822 27.141 21.078 1 95.31 328 ARG A N 1
ATOM 2656 C CA . ARG A 1 328 ? -2.268 26.359 22.172 1 95.31 328 ARG A CA 1
ATOM 2657 C C . ARG A 1 328 ? -2.914 26.734 23.5 1 95.31 328 ARG A C 1
ATOM 2659 O O . ARG A 1 328 ? -3.098 27.922 23.781 1 95.31 328 ARG A O 1
ATOM 2666 N N . PHE A 1 329 ? -3.254 25.734 24.234 1 93.44 329 PHE A N 1
ATOM 2667 C CA . PHE A 1 329 ? -3.732 25.984 25.594 1 93.44 329 PHE A CA 1
ATOM 2668 C C . PHE A 1 329 ? -2.598 26.469 26.484 1 93.44 329 PHE A C 1
ATOM 2670 O O . PHE A 1 329 ? -1.462 26 26.359 1 93.44 329 PHE A O 1
ATOM 2677 N N . ASP A 1 330 ? -2.91 27.344 27.391 1 90.38 330 ASP A N 1
ATOM 2678 C CA . ASP A 1 330 ? -1.853 27.875 28.25 1 90.38 330 ASP A CA 1
ATOM 2679 C C . ASP A 1 330 ? -2.051 27.438 29.703 1 90.38 330 ASP A C 1
ATOM 2681 O O . ASP A 1 330 ? -1.078 27.219 30.422 1 90.38 330 ASP A O 1
ATOM 2685 N N . LEU A 1 331 ? -3.27 27.344 30.172 1 87.31 331 LEU A N 1
ATOM 2686 C CA . LEU A 1 331 ? -3.514 27.047 31.578 1 87.31 331 LEU A CA 1
ATOM 2687 C C . LEU A 1 331 ? -4.148 25.656 31.734 1 87.31 331 LEU A C 1
ATOM 2689 O O . LEU A 1 331 ? -3.957 25 32.75 1 87.31 331 LEU A O 1
ATOM 2693 N N . SER A 1 332 ? -4.891 25.281 30.703 1 86.06 332 SER A N 1
ATOM 2694 C CA . SER A 1 332 ? -5.633 24.031 30.781 1 86.06 332 SER A CA 1
ATOM 2695 C C . SER A 1 332 ? -4.91 22.906 30.031 1 86.06 332 SER A C 1
ATOM 2697 O O . SER A 1 332 ? -4.469 23.109 28.891 1 86.06 332 SER A O 1
ATOM 2699 N N . GLU A 1 333 ? -4.863 21.766 30.625 1 90.62 333 GLU A N 1
ATOM 2700 C CA . GLU A 1 333 ? -4.09 20.656 30.094 1 90.62 333 GLU A CA 1
ATOM 2701 C C . GLU A 1 333 ? -4.895 19.875 29.062 1 90.62 333 GLU A C 1
ATOM 2703 O O . GLU A 1 333 ? -5.199 18.688 29.266 1 90.62 333 GLU A O 1
ATOM 2708 N N . PHE A 1 334 ? -5.152 20.531 27.953 1 93.5 334 PHE A N 1
ATOM 2709 C CA . PHE A 1 334 ? -5.969 19.938 26.906 1 93.5 334 PHE A CA 1
ATOM 2710 C C . PHE A 1 334 ? -5.168 19.828 25.609 1 93.5 334 PHE A C 1
ATOM 2712 O O . PHE A 1 334 ? -4.109 20.438 25.469 1 93.5 334 PHE A O 1
ATOM 2719 N N . VAL A 1 335 ? -5.566 19 24.781 1 96.44 335 VAL A N 1
ATOM 2720 C CA . VAL A 1 335 ? -5.164 18.922 23.391 1 96.44 335 VAL A CA 1
ATOM 2721 C C . VAL A 1 335 ? -6.387 18.672 22.516 1 96.44 335 VAL A C 1
ATOM 2723 O O . VAL A 1 335 ? -7.332 18 22.938 1 96.44 335 VAL A O 1
ATOM 2726 N N . LEU A 1 336 ? -6.402 19.25 21.328 1 97.25 336 LEU A N 1
ATOM 2727 C CA . LEU A 1 336 ? -7.551 19.125 20.438 1 97.25 336 LEU A CA 1
ATOM 2728 C C . LEU A 1 336 ? -7.219 18.234 19.234 1 97.25 336 LEU A C 1
ATOM 2730 O O . LEU A 1 336 ? -6.043 18.016 18.922 1 97.25 336 LEU A O 1
ATOM 2734 N N . GLY A 1 337 ? -8.258 17.703 18.672 1 98.19 337 GLY A N 1
ATOM 2735 C CA . GLY A 1 337 ? -8.109 17.141 17.344 1 98.19 337 GLY A CA 1
ATOM 2736 C C . GLY A 1 337 ? -7.789 18.172 16.281 1 98.19 337 GLY A C 1
ATOM 2737 O O . GLY A 1 337 ? -8.156 19.344 16.422 1 98.19 337 GLY A O 1
ATOM 2738 N N . SER A 1 338 ? -7.168 17.75 15.273 1 97.62 338 SER A N 1
ATOM 2739 C CA . SER A 1 338 ? -6.684 18.672 14.242 1 97.62 338 SER A CA 1
ATOM 2740 C C . SER A 1 338 ? -7.809 19.094 13.305 1 97.62 338 SER A C 1
ATOM 2742 O O . SER A 1 338 ? -7.73 20.156 12.672 1 97.62 338 SER A O 1
ATOM 2744 N N . GLU A 1 339 ? -8.852 18.312 13.18 1 95.69 339 GLU A N 1
ATOM 2745 C CA . GLU A 1 339 ? -9.945 18.609 12.258 1 95.69 339 GLU A CA 1
ATOM 2746 C C . GLU A 1 339 ? -11.219 18.969 13.023 1 95.69 339 GLU A C 1
ATOM 2748 O O . GLU A 1 339 ? -11.594 18.281 13.969 1 95.69 339 GLU A O 1
ATOM 2753 N N . GLY A 1 340 ? -11.789 20.062 12.602 1 96 340 GLY A N 1
ATOM 2754 C CA . GLY A 1 340 ? -13.086 20.438 13.148 1 96 340 GLY A CA 1
ATOM 2755 C C . GLY A 1 340 ? -14.25 19.875 12.367 1 96 340 GLY A C 1
ATOM 2756 O O . GLY A 1 340 ? -14.219 19.828 11.133 1 96 340 GLY A O 1
ATOM 2757 N N . PHE A 1 341 ? -15.266 19.438 13.094 1 96.44 341 PHE A N 1
ATOM 2758 C CA . PHE A 1 341 ? -16.438 18.844 12.461 1 96.44 341 PHE A CA 1
ATOM 2759 C C . PHE A 1 341 ? -17.531 19.906 12.258 1 96.44 341 PHE A C 1
ATOM 2761 O O . PHE A 1 341 ? -17.828 20.672 13.164 1 96.44 341 PHE A O 1
ATOM 2768 N N . THR A 1 342 ? -18.078 19.906 11.023 1 94.69 342 THR A N 1
ATOM 2769 C CA . THR A 1 342 ? -19.109 20.891 10.711 1 94.69 342 THR A CA 1
ATOM 2770 C C . THR A 1 342 ? -20.422 20.188 10.367 1 94.69 342 THR A C 1
ATOM 2772 O O . THR A 1 342 ? -21.5 20.797 10.438 1 94.69 342 THR A O 1
ATOM 2775 N N . SER A 1 343 ? -20.359 19 9.945 1 94.44 343 SER A N 1
ATOM 2776 C CA . SER A 1 343 ? -21.531 18.219 9.547 1 94.44 343 SER A CA 1
ATOM 2777 C C . SER A 1 343 ? -21.234 16.719 9.586 1 94.44 343 SER A C 1
ATOM 2779 O O . SER A 1 343 ? -20.094 16.312 9.797 1 94.44 343 SER A O 1
ATOM 2781 N N . GLY A 1 344 ? -22.312 15.969 9.562 1 94.06 344 GLY A N 1
ATOM 2782 C CA . GLY A 1 344 ? -22.156 14.523 9.461 1 94.06 344 GLY A CA 1
ATOM 2783 C C . GLY A 1 344 ? -22.078 13.836 10.805 1 94.06 344 GLY A C 1
ATOM 2784 O O . GLY A 1 344 ? -22.312 14.453 11.844 1 94.06 344 GLY A O 1
ATOM 2785 N N . THR A 1 345 ? -21.891 12.523 10.719 1 95.25 345 THR A N 1
ATOM 2786 C CA . THR A 1 345 ? -21.766 11.688 11.906 1 95.25 345 THR A CA 1
ATOM 2787 C C . THR A 1 345 ? -20.312 11.227 12.086 1 95.25 345 THR A C 1
ATOM 2789 O O . THR A 1 345 ? -19.672 10.812 11.117 1 95.25 345 THR A O 1
ATOM 2792 N N . HIS A 1 346 ? -19.859 11.359 13.289 1 96.19 346 HIS A N 1
ATOM 2793 C CA . HIS A 1 346 ? -18.484 10.984 13.617 1 96.19 346 HIS A CA 1
ATOM 2794 C C . HIS A 1 346 ? -18.438 10.102 14.852 1 96.19 346 HIS A C 1
ATOM 2796 O O . HIS A 1 346 ? -19.281 10.219 15.742 1 96.19 346 HIS A O 1
ATOM 2802 N N . SER A 1 347 ? -17.547 9.164 14.859 1 96.5 347 SER A N 1
ATOM 2803 C CA . SER A 1 347 ? -17.359 8.266 16 1 96.5 347 SER A CA 1
ATOM 2804 C C . SER A 1 347 ? -15.883 7.934 16.203 1 96.5 347 SER A C 1
ATOM 2806 O O . SER A 1 347 ? -15.148 7.746 15.227 1 96.5 347 SER A O 1
ATOM 2808 N N . TRP A 1 348 ? -15.445 7.898 17.422 1 96.94 348 TRP A N 1
ATOM 2809 C CA . TRP A 1 348 ? -14.086 7.473 17.734 1 96.94 348 TRP A CA 1
ATOM 2810 C C . TRP A 1 348 ? -14.008 6.859 19.125 1 96.94 348 TRP A C 1
ATOM 2812 O O . TRP A 1 348 ? -14.805 7.195 20 1 96.94 348 TRP A O 1
ATOM 2822 N N . ASP A 1 349 ? -13.164 5.961 19.328 1 97.31 349 ASP A N 1
ATOM 2823 C CA . ASP A 1 349 ? -12.914 5.281 20.594 1 97.31 349 ASP A CA 1
ATOM 2824 C C . ASP A 1 349 ? -11.609 5.758 21.219 1 97.31 349 ASP A C 1
ATOM 2826 O O . ASP A 1 349 ? -10.617 5.973 20.516 1 97.31 349 ASP A O 1
ATOM 2830 N N . VAL A 1 350 ? -11.656 5.922 22.531 1 97.69 350 VAL A N 1
ATOM 2831 C CA . VAL A 1 350 ? -10.469 6.34 23.25 1 97.69 350 VAL A CA 1
ATOM 2832 C C . VAL A 1 350 ? -10.125 5.309 24.328 1 97.69 350 VAL A C 1
ATOM 2834 O O . VAL A 1 350 ? -10.961 5 25.188 1 97.69 350 VAL A O 1
ATOM 2837 N N . HIS A 1 351 ? -8.898 4.824 24.266 1 96.69 351 HIS A N 1
ATOM 2838 C CA . HIS A 1 351 ? -8.398 3.969 25.328 1 96.69 351 HIS A CA 1
ATOM 2839 C C . HIS A 1 351 ? -7.953 4.797 26.531 1 96.69 351 HIS A C 1
ATOM 2841 O O . HIS A 1 351 ? -6.926 5.477 26.484 1 96.69 351 HIS A O 1
ATOM 2847 N N . VAL A 1 352 ? -8.68 4.762 27.562 1 94 352 VAL A N 1
ATOM 2848 C CA . VAL A 1 352 ? -8.383 5.543 28.75 1 94 352 VAL A CA 1
ATOM 2849 C C . VAL A 1 352 ? -7.645 4.676 29.766 1 94 352 VAL A C 1
ATOM 2851 O O . VAL A 1 352 ? -6.922 5.191 30.625 1 94 352 VAL A O 1
ATOM 2854 N N . GLY A 1 353 ? -7.828 3.453 29.703 1 89.25 353 GLY A N 1
ATOM 2855 C CA . GLY A 1 353 ? -7.145 2.539 30.609 1 89.25 353 GLY A CA 1
ATOM 2856 C C . GLY A 1 353 ? -7.43 2.82 32.062 1 89.25 353 GLY A C 1
ATOM 2857 O O . GLY A 1 353 ? -8.57 3.08 32.438 1 89.25 353 GLY A O 1
ATOM 2858 N N . ASP A 1 354 ? -6.402 2.709 32.906 1 84.19 354 ASP A N 1
ATOM 2859 C CA . ASP A 1 354 ? -6.566 2.883 34.344 1 84.19 354 ASP A CA 1
ATOM 2860 C C . ASP A 1 354 ? -6.223 4.309 34.781 1 84.19 354 ASP A C 1
ATOM 2862 O O . ASP A 1 354 ? -5.898 4.555 35.938 1 84.19 354 ASP A O 1
ATOM 2866 N N . HIS A 1 355 ? -6.344 5.141 33.812 1 83.81 355 HIS A N 1
ATOM 2867 C CA . HIS A 1 355 ? -6.059 6.535 34.125 1 83.81 355 HIS A CA 1
ATOM 2868 C C . HIS A 1 355 ? -7.023 7.07 35.188 1 83.81 355 HIS A C 1
ATOM 2870 O O . HIS A 1 355 ? -8.242 6.938 35.031 1 83.81 355 HIS A O 1
ATOM 2876 N N . PRO A 1 356 ? -6.523 7.652 36.219 1 84.44 356 PRO A N 1
ATOM 2877 C CA . PRO A 1 356 ? -7.406 8.055 37.312 1 84.44 356 PRO A CA 1
ATOM 2878 C C . PRO A 1 356 ? -8.18 9.336 37 1 84.44 356 PRO A C 1
ATOM 2880 O O . PRO A 1 356 ? -9.219 9.594 37.625 1 84.44 356 PRO A O 1
ATOM 2883 N N . ASN A 1 357 ? -7.562 10.188 36.156 1 89 357 ASN A N 1
ATOM 2884 C CA . ASN A 1 357 ? -8.203 11.461 35.844 1 89 357 ASN A CA 1
ATOM 2885 C C . ASN A 1 357 ? -8.078 11.789 34.344 1 89 357 ASN A C 1
ATOM 2887 O O . ASN A 1 357 ? -6.977 11.867 33.812 1 89 357 ASN A O 1
ATOM 2891 N N . TRP A 1 358 ? -9.18 11.953 33.719 1 91.56 358 TRP A N 1
ATOM 2892 C CA . TRP A 1 358 ? -9.195 12.336 32.312 1 91.56 358 TRP A CA 1
ATOM 2893 C C . TRP A 1 358 ? -10.547 12.945 31.922 1 91.56 358 TRP A C 1
ATOM 2895 O O . TRP A 1 358 ? -11.508 12.859 32.688 1 91.56 358 TRP A O 1
ATOM 2905 N N . ALA A 1 359 ? -10.57 13.625 30.844 1 92.88 359 ALA A N 1
ATOM 2906 C CA . ALA A 1 359 ? -11.82 14.102 30.266 1 92.88 359 ALA A CA 1
ATOM 2907 C C . ALA A 1 359 ? -11.781 14.016 28.734 1 92.88 359 ALA A C 1
ATOM 2909 O O . ALA A 1 359 ? -10.719 14.172 28.125 1 92.88 359 ALA A O 1
ATOM 2910 N N . ILE A 1 360 ? -12.867 13.68 28.219 1 96.12 360 ILE A N 1
ATOM 2911 C CA . ILE A 1 360 ? -13.023 13.555 26.766 1 96.12 360 ILE A CA 1
ATOM 2912 C C . ILE A 1 360 ? -14.297 14.266 26.328 1 96.12 360 ILE A C 1
ATOM 2914 O O . ILE A 1 360 ? -15.32 14.203 27.016 1 96.12 360 ILE A O 1
ATOM 2918 N N . GLY A 1 361 ? -14.211 14.969 25.219 1 96.06 361 GLY A N 1
ATOM 2919 C CA . GLY A 1 361 ? -15.391 15.664 24.703 1 96.06 361 GLY A CA 1
ATOM 2920 C C . GLY A 1 361 ? -15.117 16.469 23.453 1 96.06 361 GLY A C 1
ATOM 2921 O O . GLY A 1 361 ? -14.344 16.047 22.594 1 96.06 361 GLY A O 1
ATOM 2922 N N . VAL A 1 362 ? -15.891 17.547 23.297 1 96.44 362 VAL A N 1
ATOM 2923 C CA . VAL A 1 362 ? -15.742 18.438 22.156 1 96.44 362 VAL A CA 1
ATOM 2924 C C . VAL A 1 362 ? -15.766 19.891 22.625 1 96.44 362 VAL A C 1
ATOM 2926 O O . VAL A 1 362 ? -16.266 20.188 23.719 1 96.44 362 VAL A O 1
ATOM 2929 N N . ILE A 1 363 ? -15.109 20.719 21.859 1 95 363 ILE A N 1
ATOM 2930 C CA . ILE A 1 363 ? -15.062 22.141 22.156 1 95 363 ILE A CA 1
ATOM 2931 C C . ILE A 1 363 ? -15.391 22.953 20.906 1 95 363 ILE A C 1
ATOM 2933 O O . ILE A 1 363 ? -14.969 22.594 19.797 1 95 363 ILE A O 1
ATOM 2937 N N . GLN A 1 364 ? -16.109 23.984 21.047 1 93.88 364 GLN A N 1
ATOM 2938 C CA . GLN A 1 364 ? -16.484 24.844 19.938 1 93.88 364 GLN A CA 1
ATOM 2939 C C . GLN A 1 364 ? -15.297 25.672 19.453 1 93.88 364 GLN A C 1
ATOM 2941 O O . GLN A 1 364 ? -14.453 26.078 20.25 1 93.88 364 GLN A O 1
ATOM 2946 N N . LYS A 1 365 ? -15.305 25.953 18.172 1 92.12 365 LYS A N 1
ATOM 2947 C CA . LYS A 1 365 ? -14.211 26.688 17.531 1 92.12 365 LYS A CA 1
ATOM 2948 C C . LYS A 1 365 ? -14.055 28.078 18.109 1 92.12 365 LYS A C 1
ATOM 2950 O O . LYS A 1 365 ? -12.938 28.594 18.234 1 92.12 365 LYS A O 1
ATOM 2955 N N . SER A 1 366 ? -15.086 28.719 18.594 1 88 366 SER A N 1
ATOM 2956 C CA . SER A 1 366 ? -15.109 30.109 19 1 88 366 SER A CA 1
ATOM 2957 C C . SER A 1 366 ? -14.531 30.297 20.391 1 88 366 SER A C 1
ATOM 2959 O O . SER A 1 366 ? -14.219 31.422 20.812 1 88 366 SER A O 1
ATOM 2961 N N . VAL A 1 367 ? -14.367 29.156 21.047 1 88.38 367 VAL A N 1
ATOM 2962 C CA . VAL A 1 367 ? -13.922 29.234 22.438 1 88.38 367 VAL A CA 1
ATOM 2963 C C . VAL A 1 367 ? -12.422 29.516 22.484 1 88.38 367 VAL A C 1
ATOM 2965 O O . VAL A 1 367 ? -11.641 28.891 21.781 1 88.38 367 VAL A O 1
ATOM 2968 N N . SER A 1 368 ? -12.07 30.547 23.297 1 87.88 368 SER A N 1
ATOM 2969 C CA . SER A 1 368 ? -10.656 30.875 23.453 1 87.88 368 SER A CA 1
ATOM 2970 C C . SER A 1 368 ? -9.898 29.75 24.156 1 87.88 368 SER A C 1
ATOM 2972 O O . SER A 1 368 ? -10.422 29.125 25.078 1 87.88 368 SER A O 1
ATOM 2974 N N . ARG A 1 369 ? -8.672 29.547 23.766 1 90.25 369 ARG A N 1
ATOM 2975 C CA . ARG A 1 369 ? -7.828 28.516 24.359 1 90.25 369 ARG A CA 1
ATOM 2976 C C . ARG A 1 369 ? -6.953 29.078 25.469 1 90.25 369 ARG A C 1
ATOM 2978 O O . ARG A 1 369 ? -6.152 28.359 26.062 1 90.25 369 ARG A O 1
ATOM 2985 N N . LYS A 1 370 ? -7.203 30.422 25.719 1 89.44 370 LYS A N 1
ATOM 2986 C CA . LYS A 1 370 ? -6.41 31.094 26.734 1 89.44 370 LYS A CA 1
ATOM 2987 C C . LYS A 1 370 ? -7.211 31.281 28.016 1 89.44 370 LYS A C 1
ATOM 2989 O O . LYS A 1 370 ? -8.414 31.547 27.969 1 89.44 370 LYS A O 1
ATOM 2994 N N . GLY A 1 371 ? -6.574 31.172 29.109 1 83.44 371 GLY A N 1
ATOM 2995 C CA . GLY A 1 371 ? -7.23 31.406 30.375 1 83.44 371 GLY A CA 1
ATOM 2996 C C . GLY A 1 371 ? -8.109 30.25 30.812 1 83.44 371 GLY A C 1
ATOM 2997 O O . GLY A 1 371 ? -7.84 29.094 30.469 1 83.44 371 GLY A O 1
ATOM 2998 N N . ARG A 1 372 ? -9.109 30.469 31.781 1 73.31 372 ARG A N 1
ATOM 2999 C CA . ARG A 1 372 ? -9.922 29.406 32.375 1 73.31 372 ARG A CA 1
ATOM 3000 C C . ARG A 1 372 ? -11.273 29.297 31.688 1 73.31 372 ARG A C 1
ATOM 3002 O O . ARG A 1 372 ? -12.133 28.516 32.125 1 73.31 372 ARG A O 1
ATOM 3009 N N . ALA A 1 373 ? -11.562 30.047 30.672 1 61.62 373 ALA A N 1
ATOM 3010 C CA . ALA A 1 373 ? -12.914 30.125 30.125 1 61.62 373 ALA A CA 1
ATOM 3011 C C . ALA A 1 373 ? -13.195 28.969 29.172 1 61.62 373 ALA A C 1
ATOM 3013 O O . ALA A 1 373 ? -14.047 29.062 28.297 1 61.62 373 ALA A O 1
ATOM 3014 N N . PHE A 1 374 ? -12.57 27.859 29.266 1 65.31 374 PHE A N 1
ATOM 3015 C CA . PHE A 1 374 ? -12.758 26.844 28.219 1 65.31 374 PHE A CA 1
ATOM 3016 C C . PHE A 1 374 ? -14.039 26.047 28.469 1 65.31 374 PHE A C 1
ATOM 3018 O O . PHE A 1 374 ? -14.594 25.469 27.531 1 65.31 374 PHE A O 1
ATOM 3025 N N . TRP A 1 375 ? -14.719 26.266 29.609 1 71.19 375 TRP A N 1
ATOM 3026 C CA . TRP A 1 375 ? -15.891 25.453 29.906 1 71.19 375 TRP A CA 1
ATOM 3027 C C . TRP A 1 375 ? -17.125 26.016 29.234 1 71.19 375 TRP A C 1
ATOM 3029 O O . TRP A 1 375 ? -18.125 25.297 29.062 1 71.19 375 TRP A O 1
ATOM 3039 N N . ASP A 1 376 ? -17 27.219 28.75 1 76.31 376 ASP A N 1
ATOM 3040 C CA . ASP A 1 376 ? -18.172 27.891 28.188 1 76.31 376 ASP A CA 1
ATOM 3041 C C . ASP A 1 376 ? -18.562 27.281 26.844 1 76.31 376 ASP A C 1
ATOM 3043 O O . ASP A 1 376 ? -19.672 27.516 26.344 1 76.31 376 ASP A O 1
ATOM 3047 N N . GLY A 1 377 ? -17.859 26.406 26.375 1 87.06 377 GLY A N 1
ATOM 3048 C CA . GLY A 1 377 ? -18.172 25.828 25.062 1 87.06 377 GLY A CA 1
ATOM 3049 C C . GLY A 1 377 ? -17.672 24.391 24.922 1 87.06 377 GLY A C 1
ATOM 3050 O O . GLY A 1 377 ? -17.328 23.969 23.812 1 87.06 377 GLY A O 1
ATOM 3051 N N . THR A 1 378 ? -17.625 23.734 26.016 1 91.56 378 THR A N 1
ATOM 3052 C CA . THR A 1 378 ? -17.094 22.359 26.016 1 91.56 378 THR A CA 1
ATOM 3053 C C . THR A 1 378 ? -18.156 21.375 26.5 1 91.56 378 THR A C 1
ATOM 3055 O O . THR A 1 378 ? -18.906 21.672 27.422 1 91.56 378 THR A O 1
ATOM 3058 N N . TRP A 1 379 ? -18.391 20.344 25.781 1 94.06 379 TRP A N 1
ATOM 3059 C CA . TRP A 1 379 ? -19.234 19.234 26.188 1 94.06 379 TRP A CA 1
ATOM 3060 C C . TRP A 1 379 ? -18.406 17.953 26.328 1 94.06 379 TRP A C 1
ATOM 3062 O O . TRP A 1 379 ? -17.594 17.625 25.453 1 94.06 379 TRP A O 1
ATOM 3072 N N . GLY A 1 380 ? -18.531 17.281 27.438 1 95.06 380 GLY A N 1
ATOM 3073 C CA . GLY A 1 380 ? -17.781 16.031 27.562 1 95.06 380 GLY A CA 1
ATOM 3074 C C . GLY A 1 380 ? -18 15.344 28.891 1 95.06 380 GLY A C 1
ATOM 3075 O O . GLY A 1 380 ? -18.891 15.727 29.656 1 95.06 380 GLY A O 1
ATOM 3076 N N . ILE A 1 381 ? -17.297 14.281 29.062 1 94.88 381 ILE A N 1
ATOM 3077 C CA . ILE A 1 381 ? -17.328 13.555 30.328 1 94.88 381 ILE A CA 1
ATOM 3078 C C . ILE A 1 381 ? -15.945 13.57 30.969 1 94.88 381 ILE A C 1
ATOM 3080 O O . ILE A 1 381 ? -14.938 13.602 30.266 1 94.88 381 ILE A O 1
ATOM 3084 N N . GLN A 1 382 ? -15.969 13.578 32.188 1 92.69 382 GLN A N 1
ATOM 3085 C CA . GLN A 1 382 ? -14.742 13.586 32.969 1 92.69 382 GLN A CA 1
ATOM 3086 C C . GLN A 1 382 ? -14.742 12.453 34 1 92.69 382 GLN A C 1
ATOM 3088 O O . GLN A 1 382 ? -15.789 12.117 34.562 1 92.69 382 GLN A O 1
ATOM 3093 N N . PHE A 1 383 ? -13.641 11.852 34.094 1 92.31 383 PHE A N 1
ATOM 3094 C CA . PHE A 1 383 ? -13.422 10.852 35.125 1 92.31 383 PHE A CA 1
ATOM 3095 C C . PHE A 1 383 ? -12.414 11.352 36.156 1 92.31 383 PHE A C 1
ATOM 3097 O O . PHE A 1 383 ? -11.289 11.711 35.812 1 92.31 383 PHE A O 1
ATOM 3104 N N . GLN A 1 384 ? -12.898 11.461 37.344 1 87.19 384 GLN A N 1
ATOM 3105 C CA . GLN A 1 384 ? -12.07 11.906 38.469 1 87.19 384 GLN A CA 1
ATOM 3106 C C . GLN A 1 384 ? -12.508 11.258 39.781 1 87.19 384 GLN A C 1
ATOM 3108 O O . GLN A 1 384 ? -13.703 11.172 40.062 1 87.19 384 GLN A O 1
ATOM 3113 N N . ASN A 1 385 ? -11.57 10.828 40.594 1 84.06 385 ASN A N 1
ATOM 3114 C CA . ASN A 1 385 ? -11.852 10.227 41.875 1 84.06 385 ASN A CA 1
ATOM 3115 C C . ASN A 1 385 ? -12.828 9.055 41.75 1 84.06 385 ASN A C 1
ATOM 3117 O O . ASN A 1 385 ? -13.805 8.977 42.5 1 84.06 385 ASN A O 1
ATOM 3121 N N . ASP A 1 386 ? -12.719 8.336 40.719 1 86.94 386 ASP A N 1
ATOM 3122 C CA . ASP A 1 386 ? -13.469 7.113 40.469 1 86.94 386 ASP A CA 1
ATOM 3123 C C . ASP A 1 386 ? -14.945 7.418 40.188 1 86.94 386 ASP A C 1
ATOM 3125 O O . ASP A 1 386 ? -15.812 6.578 40.438 1 86.94 386 ASP A O 1
ATOM 3129 N N . LYS A 1 387 ? -15.18 8.57 39.781 1 90.88 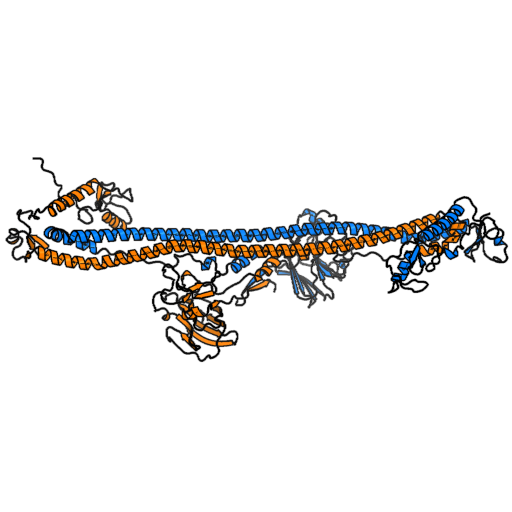387 LYS A N 1
ATOM 3130 C CA . LYS A 1 387 ? -16.531 8.977 39.438 1 90.88 387 LYS A CA 1
ATOM 3131 C C . LYS A 1 387 ? -16.562 9.641 38.062 1 90.88 387 LYS A C 1
ATOM 3133 O O . LYS A 1 387 ? -15.617 10.32 37.688 1 90.88 387 LYS A O 1
ATOM 3138 N N . TYR A 1 388 ? -17.688 9.398 37.406 1 93.88 388 TYR A N 1
ATOM 3139 C CA . TYR A 1 388 ? -17.922 10.055 36.125 1 93.88 388 TYR A CA 1
ATOM 3140 C C . TYR A 1 388 ? -18.766 11.312 36.281 1 93.88 388 TYR A C 1
ATOM 3142 O O . TYR A 1 388 ? -19.719 11.32 37.094 1 93.88 388 TYR A O 1
ATOM 3150 N N . VAL A 1 389 ? -18.344 12.305 35.656 1 93.31 389 VAL A N 1
ATOM 3151 C CA . VAL A 1 389 ? -19.109 13.555 35.656 1 93.31 389 VAL A CA 1
ATOM 3152 C C . VAL A 1 389 ? -19.312 14.031 34.219 1 93.31 389 VAL A C 1
ATOM 3154 O O . VAL A 1 389 ? -18.438 13.906 33.375 1 93.31 389 VAL A O 1
ATOM 3157 N N . ALA A 1 390 ? -20.5 14.531 33.938 1 93.81 390 ALA A N 1
ATOM 3158 C CA . ALA A 1 390 ? -20.781 15.164 32.656 1 93.81 390 ALA A CA 1
ATOM 3159 C C . ALA A 1 390 ? -20.594 16.672 32.719 1 93.81 390 ALA A C 1
ATOM 3161 O O . ALA A 1 390 ? -20.969 17.297 33.719 1 93.81 390 ALA A O 1
ATOM 3162 N N . VAL A 1 391 ? -19.906 17.141 31.75 1 91.12 391 VAL A N 1
ATOM 3163 C CA . VAL A 1 391 ? -19.625 18.562 31.734 1 91.12 391 VAL A CA 1
ATOM 3164 C C . VAL A 1 391 ? -20.234 19.219 30.5 1 91.12 391 VAL A C 1
ATOM 3166 O O . VAL A 1 391 ? -20.094 18.703 29.391 1 91.12 391 VAL A O 1
ATOM 3169 N N . SER A 1 392 ? -20.953 20.344 30.656 1 90.88 392 SER A N 1
ATOM 3170 C CA . SER A 1 392 ? -21.516 21.172 29.594 1 90.88 392 SER A CA 1
ATOM 3171 C C . SER A 1 392 ? -21.609 22.641 30.031 1 90.88 392 SER A C 1
ATOM 3173 O O . SER A 1 392 ? -21.453 22.953 31.203 1 90.88 392 SER A O 1
ATOM 3175 N N . PRO A 1 393 ? -21.719 23.547 29.062 1 86.5 393 PRO A N 1
ATOM 3176 C CA . PRO A 1 393 ? -21.828 24.953 29.422 1 86.5 393 PRO A CA 1
ATOM 3177 C C . PRO A 1 393 ? -23 25.25 30.359 1 86.5 393 PRO A C 1
ATOM 3179 O O . PRO A 1 393 ? -22.969 26.203 31.125 1 86.5 393 PRO A O 1
ATOM 3182 N N . PHE A 1 394 ? -24 24.438 30.375 1 81.31 394 PHE A N 1
ATOM 3183 C CA . PHE A 1 394 ? -25.219 24.672 31.141 1 81.31 394 PHE A CA 1
ATOM 3184 C C . PHE A 1 394 ? -25.125 24 32.5 1 81.31 394 PHE A C 1
ATOM 3186 O O . PHE A 1 394 ? -25.766 24.438 33.469 1 81.31 394 PHE A O 1
ATOM 3193 N N . HIS A 1 395 ? -24.484 22.906 32.531 1 76.69 395 HIS A N 1
ATOM 3194 C CA . HIS A 1 395 ? -24.312 22.156 33.781 1 76.69 395 HIS A CA 1
ATOM 3195 C C . HIS A 1 395 ? -22.859 21.734 33.969 1 76.69 395 HIS A C 1
ATOM 3197 O O . HIS A 1 395 ? -22.391 20.797 33.312 1 76.69 395 HIS A O 1
ATOM 3203 N N . ILE A 1 396 ? -22.156 22.328 34.812 1 70 396 ILE A N 1
ATOM 3204 C CA . ILE A 1 396 ? -20.703 22.172 34.875 1 70 396 ILE A CA 1
ATOM 3205 C C . ILE A 1 396 ? -20.344 20.812 35.438 1 70 396 ILE A C 1
ATOM 3207 O O . ILE A 1 396 ? -19.391 20.172 35 1 70 396 ILE A O 1
ATOM 3211 N N . LEU A 1 397 ? -21.078 20.297 36.375 1 80.44 397 LEU A N 1
ATOM 3212 C CA . LEU A 1 397 ? -20.688 19.016 36.969 1 80.44 397 LEU A CA 1
ATOM 3213 C C . LEU A 1 397 ? -21.906 18.188 37.344 1 80.44 397 LEU A C 1
ATOM 3215 O O . LEU A 1 397 ? -22.516 18.391 38.375 1 80.44 397 LEU A O 1
ATOM 3219 N N . HIS A 1 398 ? -22.297 17.375 36.344 1 87.81 398 HIS A N 1
ATOM 3220 C CA . HIS A 1 398 ? -23.391 16.453 36.625 1 87.81 398 HIS A CA 1
ATOM 3221 C C . HIS A 1 398 ? -22.891 15.039 36.844 1 87.81 398 HIS A C 1
ATOM 3223 O O . HIS A 1 398 ? -22.422 14.383 35.906 1 87.81 398 HIS A O 1
ATOM 3229 N N . PRO A 1 399 ? -23.016 14.594 38.094 1 91.06 399 PRO A N 1
ATOM 3230 C CA . PRO A 1 399 ? -22.516 13.242 38.406 1 91.06 399 PRO A CA 1
ATOM 3231 C C . PRO A 1 399 ? -23.297 12.164 37.656 1 91.06 399 PRO A C 1
ATOM 3233 O O . PRO A 1 399 ? -24.516 12.258 37.5 1 91.06 399 PRO A O 1
ATOM 3236 N N . LEU A 1 400 ? -22.484 11.297 37.094 1 91.94 400 LEU A N 1
ATOM 3237 C CA . LEU A 1 400 ? -23.094 10.172 36.406 1 91.94 400 LEU A CA 1
ATOM 3238 C C . LEU A 1 400 ? -23.141 8.938 37.281 1 91.94 400 LEU A C 1
ATOM 3240 O O . LEU A 1 400 ? -22.25 8.734 38.125 1 91.94 400 LEU A O 1
ATOM 3244 N N . LEU A 1 401 ? -24.188 8.07 37.188 1 84.5 401 LEU A N 1
ATOM 3245 C CA . LEU A 1 401 ? -24.438 6.941 38.094 1 84.5 401 LEU A CA 1
ATOM 3246 C C . LEU A 1 401 ? -23.688 5.699 37.594 1 84.5 401 LEU A C 1
ATOM 3248 O O . LEU A 1 401 ? -23.734 4.652 38.25 1 84.5 401 LEU A O 1
ATOM 3252 N N . VAL A 1 402 ? -22.812 5.871 36.75 1 80.62 402 VAL A N 1
ATOM 3253 C CA . VAL A 1 402 ? -22.125 4.695 36.219 1 80.62 402 VAL A CA 1
ATOM 3254 C C . VAL A 1 402 ? -21 4.293 37.188 1 80.62 402 VAL A C 1
ATOM 3256 O O . VAL A 1 402 ? -20.188 5.125 37.594 1 80.62 402 VAL A O 1
ATOM 3259 N N . LYS A 1 403 ? -21 3.029 37.656 1 73.44 403 LYS A N 1
ATOM 3260 C CA . LYS A 1 403 ? -20.031 2.584 38.688 1 73.44 403 LYS A CA 1
ATOM 3261 C C . LYS A 1 403 ? -18.844 1.878 38.031 1 73.44 403 LYS A C 1
ATOM 3263 O O . LYS A 1 403 ? -17.719 1.987 38.5 1 73.44 403 LYS A O 1
ATOM 3268 N N . GLN A 1 404 ? -19.031 1.267 36.875 1 84.88 404 GLN A N 1
ATOM 3269 C CA . GLN A 1 404 ? -17.953 0.483 36.312 1 84.88 404 GLN A CA 1
ATOM 3270 C C . GLN A 1 404 ? -16.984 1.372 35.531 1 84.88 404 GLN A C 1
ATOM 3272 O O . GLN A 1 404 ? -17.406 2.217 34.75 1 84.88 404 GLN A O 1
ATOM 3277 N N . LYS A 1 405 ? -15.727 1.15 35.875 1 88.75 405 LYS A N 1
ATOM 3278 C CA . LYS A 1 405 ? -14.688 1.903 35.188 1 88.75 405 LYS A CA 1
ATOM 3279 C C . LYS A 1 405 ? -14.484 1.375 33.75 1 88.75 405 LYS A C 1
ATOM 3281 O O . LYS A 1 405 ? -14.203 0.191 33.562 1 88.75 405 LYS A O 1
ATOM 3286 N N . ALA A 1 406 ? -14.641 2.248 32.812 1 92.19 406 ALA A N 1
ATOM 3287 C CA . ALA A 1 406 ? -14.492 1.859 31.422 1 92.19 406 ALA A CA 1
ATOM 3288 C C . ALA A 1 406 ? -13.031 1.914 31 1 92.19 406 ALA A C 1
ATOM 3290 O O . ALA A 1 406 ? -12.289 2.807 31.422 1 92.19 406 ALA A O 1
ATOM 3291 N N . GLN A 1 407 ? -12.617 0.942 30.188 1 93.94 407 GLN A N 1
ATOM 3292 C CA . GLN A 1 407 ? -11.273 0.938 29.625 1 93.94 407 GLN A CA 1
ATOM 3293 C C . GLN A 1 407 ? -11.227 1.708 28.312 1 93.94 407 GLN A C 1
ATOM 3295 O O . GLN A 1 407 ? -10.18 2.229 27.922 1 93.94 407 GLN A O 1
ATOM 3300 N N . ILE A 1 408 ? -12.336 1.701 27.703 1 96.69 408 ILE A N 1
ATOM 3301 C CA . ILE A 1 408 ? -12.484 2.393 26.422 1 96.69 408 ILE A CA 1
ATOM 3302 C C . ILE A 1 408 ? -13.758 3.238 26.438 1 96.69 408 ILE A C 1
ATOM 3304 O O . ILE A 1 408 ? -14.797 2.799 26.938 1 96.69 408 ILE A O 1
ATOM 3308 N N . ILE A 1 409 ? -13.641 4.449 26.016 1 96.94 409 ILE A N 1
ATOM 3309 C CA . ILE A 1 409 ? -14.805 5.324 25.891 1 96.94 409 ILE A CA 1
ATOM 3310 C C . ILE A 1 409 ? -15.094 5.59 24.406 1 96.94 409 ILE A C 1
ATOM 3312 O O . ILE A 1 409 ? -14.227 6.078 23.672 1 96.94 409 ILE A O 1
ATOM 3316 N N . ARG A 1 410 ? -16.266 5.32 24.016 1 97.75 410 ARG A N 1
ATOM 3317 C CA . ARG A 1 410 ? -16.703 5.637 22.672 1 97.75 410 ARG A CA 1
ATOM 3318 C C . ARG A 1 410 ? -17.453 6.973 22.641 1 97.75 410 ARG A C 1
ATOM 3320 O O . ARG A 1 410 ? -18.391 7.188 23.406 1 97.75 410 ARG A O 1
ATOM 3327 N N . VAL A 1 411 ? -17.031 7.797 21.719 1 98.06 411 VAL A N 1
ATOM 3328 C CA . VAL A 1 411 ? -17.688 9.078 21.5 1 98.06 411 VAL A CA 1
ATOM 3329 C C . VAL A 1 411 ? -18.422 9.055 20.156 1 98.06 411 VAL A C 1
ATOM 3331 O O . VAL A 1 411 ? -17.844 8.711 19.125 1 98.06 411 VAL A O 1
ATOM 3334 N N . GLN A 1 412 ? -19.656 9.336 20.141 1 97.56 412 GLN A N 1
ATOM 3335 C CA . GLN A 1 412 ? -20.469 9.438 18.938 1 97.56 412 GLN A CA 1
ATOM 3336 C C . GLN A 1 412 ? -21.078 10.836 18.797 1 97.56 412 GLN A C 1
ATOM 3338 O O . GLN A 1 412 ? -21.812 11.281 19.688 1 97.56 412 GLN A O 1
ATOM 3343 N N . LEU A 1 413 ? -20.703 11.484 17.75 1 97.25 413 LEU A N 1
ATOM 3344 C CA . LEU A 1 413 ? -21.172 12.844 17.5 1 97.25 413 LEU A CA 1
ATOM 3345 C C . LEU A 1 413 ? -22 12.914 16.234 1 97.25 413 LEU A C 1
ATOM 3347 O O . LEU A 1 413 ? -21.516 12.586 15.148 1 97.25 413 LEU A O 1
ATOM 3351 N N . ASP A 1 414 ? -23.219 13.258 16.328 1 96.56 414 ASP A N 1
ATOM 3352 C CA . ASP A 1 414 ? -24.094 13.539 15.195 1 96.56 414 ASP A CA 1
ATOM 3353 C C . ASP A 1 414 ? -24.344 15.039 15.055 1 96.56 414 ASP A C 1
ATOM 3355 O O . ASP A 1 414 ? -25.234 15.578 15.719 1 96.56 414 ASP A O 1
ATOM 3359 N N . MET A 1 415 ? -23.688 15.703 14.164 1 94.69 415 MET A N 1
ATOM 3360 C CA . MET A 1 415 ? -23.781 17.156 14 1 94.69 415 MET A CA 1
ATOM 336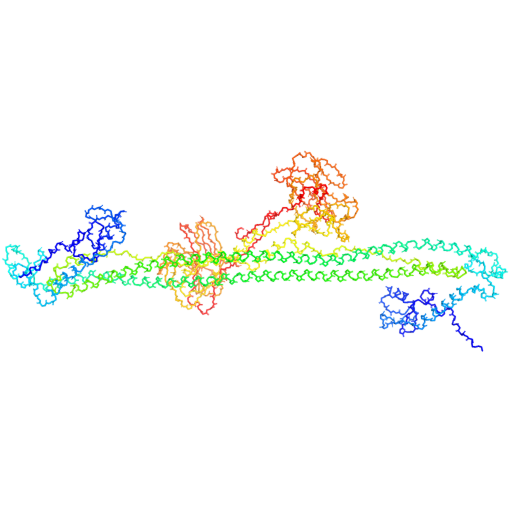1 C C . MET A 1 415 ? -25.156 17.562 13.469 1 94.69 415 MET A C 1
ATOM 3363 O O . MET A 1 415 ? -25.641 18.641 13.781 1 94.69 415 MET A O 1
ATOM 3367 N N . ASP A 1 416 ? -25.734 16.734 12.695 1 92.94 416 ASP A N 1
ATOM 3368 C CA . ASP A 1 416 ? -27 17.047 12.039 1 92.94 416 ASP A CA 1
ATOM 3369 C C . ASP A 1 416 ? -28.172 16.938 13.016 1 92.94 416 ASP A C 1
ATOM 3371 O O . ASP A 1 416 ? -29.062 17.781 13.008 1 92.94 416 ASP A O 1
ATOM 3375 N N . ARG A 1 417 ? -28.125 15.938 13.828 1 93.31 417 ARG A N 1
ATOM 3376 C CA . ARG A 1 417 ? -29.219 15.727 14.781 1 93.31 417 ARG A CA 1
ATOM 3377 C C . ARG A 1 417 ? -28.906 16.375 16.125 1 93.31 417 ARG A C 1
ATOM 3379 O O . ARG A 1 417 ? -29.781 16.5 16.969 1 93.31 417 ARG A O 1
ATOM 3386 N N . GLY A 1 418 ? -27.703 16.734 16.344 1 93.44 418 GLY A N 1
ATOM 3387 C CA . GLY A 1 418 ? -27.297 17.406 17.578 1 93.44 418 GLY A CA 1
ATOM 3388 C C . GLY A 1 418 ? -27.188 16.453 18.766 1 93.44 418 GLY A C 1
ATOM 3389 O O . GLY A 1 418 ? -27.719 16.734 19.828 1 93.44 418 GLY A O 1
ATOM 3390 N N . ASN A 1 419 ? -26.656 15.297 18.5 1 96.06 419 ASN A N 1
ATOM 3391 C CA . ASN A 1 419 ? -26.453 14.312 19.562 1 96.06 419 ASN A CA 1
ATOM 3392 C C . ASN A 1 419 ? -24.969 14.031 19.797 1 96.06 419 ASN A C 1
ATOM 3394 O O . ASN A 1 419 ? -24.219 13.805 18.844 1 96.06 419 ASN A O 1
ATOM 3398 N N . LEU A 1 42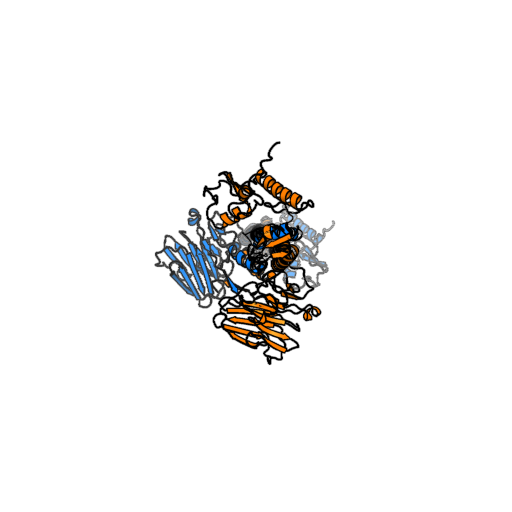0 ? -24.531 14.156 21.016 1 97.38 420 LEU A N 1
ATOM 3399 C CA . LEU A 1 420 ? -23.203 13.75 21.469 1 97.38 420 LEU A CA 1
ATOM 3400 C C . LEU A 1 420 ? -23.297 12.695 22.562 1 97.38 420 LEU A C 1
ATOM 3402 O O . LEU A 1 420 ? -23.719 13 23.688 1 97.38 420 LEU A O 1
ATOM 3406 N N . SER A 1 421 ? -22.891 11.492 22.188 1 97.5 421 SER A N 1
ATOM 3407 C CA . SER A 1 421 ? -23.078 10.391 23.125 1 97.5 421 SER A CA 1
ATOM 3408 C C . SER A 1 421 ? -21.75 9.766 23.516 1 97.5 421 SER A C 1
ATOM 3410 O O . SER A 1 421 ? -20.812 9.727 22.719 1 97.5 421 SER A O 1
ATOM 3412 N N . PHE A 1 422 ? -21.672 9.328 24.781 1 97.31 422 PHE A N 1
ATOM 3413 C CA . PHE A 1 422 ? -20.516 8.625 25.344 1 97.31 422 PHE A CA 1
ATOM 3414 C C . PHE A 1 422 ? -20.938 7.254 25.875 1 97.31 422 PHE A C 1
ATOM 3416 O O . PHE A 1 422 ? -21.938 7.137 26.578 1 97.31 422 PHE A O 1
ATOM 3423 N N . SER A 1 423 ? -20.203 6.246 25.484 1 96.69 423 SER A N 1
ATOM 3424 C CA . SER A 1 423 ? -20.531 4.902 25.938 1 96.69 423 SER A CA 1
ATOM 3425 C C . SER A 1 423 ? -19.281 4.047 26.109 1 96.69 423 SER A C 1
ATOM 3427 O O . SER A 1 423 ? -18.203 4.43 25.656 1 96.69 423 SER A O 1
ATOM 3429 N N . ASP A 1 424 ? -19.359 3 26.891 1 95.62 424 ASP A N 1
ATOM 3430 C CA . ASP A 1 424 ? -18.359 1.926 26.953 1 95.62 424 ASP A CA 1
ATOM 3431 C C . ASP A 1 424 ? -18.703 0.814 25.953 1 95.62 424 ASP A C 1
ATOM 3433 O O . ASP A 1 424 ? -19.625 0.031 26.188 1 95.62 424 ASP A O 1
ATOM 3437 N N . PRO A 1 425 ? -17.953 0.72 24.891 1 94 425 PRO A N 1
ATOM 3438 C CA . PRO A 1 425 ? -18.297 -0.269 23.875 1 94 425 PRO A CA 1
ATOM 3439 C C . PRO A 1 425 ? -18.031 -1.703 24.312 1 94 425 PRO A C 1
ATOM 3441 O O . PRO A 1 425 ? -18.578 -2.646 23.734 1 94 425 PRO A O 1
ATOM 3444 N N . VAL A 1 426 ? -17.188 -1.907 25.297 1 91.31 426 VAL A N 1
ATOM 3445 C CA . VAL A 1 426 ? -16.875 -3.244 25.781 1 91.31 426 VAL A CA 1
ATOM 3446 C C . VAL A 1 426 ? -18.062 -3.809 26.562 1 91.31 426 VAL A C 1
ATOM 3448 O O . VAL A 1 426 ? -18.516 -4.922 26.281 1 91.31 426 VAL A O 1
ATOM 3451 N N . SER A 1 427 ? -18.609 -3.053 27.484 1 90.75 427 SER A N 1
ATOM 3452 C CA . SER A 1 427 ? -19.75 -3.477 28.297 1 90.75 427 SER A CA 1
ATOM 3453 C C . SER A 1 427 ? -21.062 -3.033 27.672 1 90.75 427 SER A C 1
ATOM 3455 O O . SER A 1 427 ? -22.141 -3.41 28.141 1 90.75 427 SER A O 1
ATOM 3457 N N . ASN A 1 428 ? -21.031 -2.254 26.641 1 90.75 428 ASN A N 1
ATOM 3458 C CA . ASN A 1 428 ? -22.219 -1.685 25.984 1 90.75 428 ASN A CA 1
ATOM 3459 C C . ASN A 1 428 ? -23.031 -0.847 26.953 1 90.75 428 ASN A C 1
ATOM 3461 O O . ASN A 1 428 ? -24.266 -0.975 27.016 1 90.75 428 ASN A O 1
ATOM 3465 N N . THR A 1 429 ? -22.328 -0.128 27.734 1 93.06 429 THR A N 1
ATOM 3466 C CA . THR A 1 429 ? -22.969 0.741 28.719 1 93.06 429 THR A CA 1
ATOM 3467 C C . THR A 1 429 ? -22.984 2.188 28.234 1 93.06 429 THR A C 1
ATOM 3469 O O . THR A 1 429 ? -21.938 2.73 27.859 1 93.06 429 THR A O 1
ATOM 3472 N N . GLN A 1 430 ? -24.141 2.74 28.266 1 94 430 GLN A N 1
ATOM 3473 C CA . GLN A 1 430 ? -24.266 4.156 27.938 1 94 430 GLN A CA 1
ATOM 3474 C C . GLN A 1 430 ? -23.906 5.031 29.141 1 94 430 GLN A C 1
ATOM 3476 O O . GLN A 1 430 ? -24.453 4.844 30.234 1 94 430 GLN A O 1
ATOM 3481 N N . LEU A 1 431 ? -23.078 5.906 28.953 1 94.88 431 LEU A N 1
ATOM 3482 C CA . LEU A 1 431 ? -22.672 6.781 30.047 1 94.88 431 LEU A CA 1
ATOM 3483 C C . LEU A 1 431 ? -23.516 8.047 30.078 1 94.88 431 LEU A C 1
ATOM 3485 O O . LEU A 1 431 ? -24.141 8.375 31.094 1 94.88 431 LEU A O 1
ATOM 3489 N N . HIS A 1 432 ? -23.531 8.766 28.953 1 94.69 432 HIS A N 1
ATOM 3490 C CA . HIS A 1 432 ? -24.266 10.023 28.891 1 94.69 432 HIS A CA 1
ATOM 3491 C C . HIS A 1 432 ? -24.484 10.469 27.453 1 94.69 432 HIS A C 1
ATOM 3493 O O . HIS A 1 432 ? -23.688 10.148 26.578 1 94.69 432 HIS A O 1
ATOM 3499 N N . THR A 1 433 ? -25.562 11.141 27.188 1 95.81 433 THR A N 1
ATOM 3500 C CA . THR A 1 433 ? -25.844 11.719 25.891 1 95.81 433 THR A CA 1
ATOM 3501 C C . THR A 1 433 ? -26.297 13.18 26.031 1 95.81 433 THR A C 1
ATOM 3503 O O . THR A 1 433 ? -27.188 13.484 26.828 1 95.81 433 THR A O 1
ATOM 3506 N N . PHE A 1 434 ? -25.547 14.008 25.344 1 95.06 434 PHE A N 1
ATOM 3507 C CA . PHE A 1 434 ? -25.969 15.398 25.234 1 95.06 434 PHE A CA 1
ATOM 3508 C C . PHE A 1 434 ? -26.797 15.625 23.984 1 95.06 434 PHE A C 1
ATOM 3510 O O . PHE A 1 434 ? -26.516 15.055 22.922 1 95.06 434 PHE A O 1
ATOM 3517 N N . THR A 1 435 ? -27.844 16.406 24.109 1 94.56 435 THR A N 1
ATOM 3518 C CA . THR A 1 435 ? -28.609 16.844 22.953 1 94.56 435 THR A CA 1
ATOM 3519 C C . THR A 1 435 ? -28.453 18.359 22.75 1 94.56 435 THR A C 1
ATOM 3521 O O . THR A 1 435 ? -28.922 19.141 23.562 1 94.56 435 THR A O 1
ATOM 3524 N N . TYR A 1 436 ? -27.719 18.641 21.75 1 92.12 436 TYR A N 1
ATOM 3525 C CA . TYR A 1 436 ? -27.422 20.031 21.453 1 92.12 436 TYR A CA 1
ATOM 3526 C C . TYR A 1 436 ? -27.047 20.219 20 1 92.12 436 TYR A C 1
ATOM 3528 O O . TYR A 1 436 ? -26.203 19.469 19.469 1 92.12 436 TYR A O 1
ATOM 3536 N N . ILE A 1 437 ? -27.578 21.203 19.344 1 92.31 437 ILE A N 1
ATOM 3537 C CA . ILE A 1 437 ? -27.234 21.5 17.953 1 92.31 437 ILE A CA 1
ATOM 3538 C C . ILE A 1 437 ? -26.094 22.516 17.906 1 92.31 437 ILE A C 1
ATOM 3540 O O . ILE A 1 437 ? -26.266 23.688 18.25 1 92.31 437 ILE A O 1
ATOM 3544 N N . PHE A 1 438 ? -25.031 22.016 17.422 1 91.12 438 PHE A N 1
ATOM 3545 C CA . PHE A 1 438 ? -23.859 22.875 17.328 1 91.12 438 PHE A CA 1
ATOM 3546 C C . PHE A 1 438 ? -23.938 23.766 16.078 1 91.12 438 PHE A C 1
ATOM 3548 O O . PHE A 1 438 ? -24.047 23.25 14.961 1 91.12 438 PHE A O 1
ATOM 3555 N N . LEU A 1 439 ? -23.844 25.031 16.25 1 87.44 439 LEU A N 1
ATOM 3556 C CA . LEU A 1 439 ? -23.922 25.969 15.141 1 87.44 439 LEU A CA 1
ATOM 3557 C C . LEU A 1 439 ? -22.547 26.219 14.539 1 87.44 439 LEU A C 1
ATOM 3559 O O . LEU A 1 439 ? -22.438 26.688 13.398 1 87.44 439 LEU A O 1
ATOM 3563 N N . GLN A 1 440 ? -21.562 25.969 15.328 1 90.44 440 GLN A N 1
ATOM 3564 C CA . GLN A 1 440 ? -20.188 26.125 14.859 1 90.44 440 GLN A CA 1
ATOM 3565 C C . GLN A 1 440 ? -19.469 24.781 14.797 1 90.44 440 GLN A C 1
ATOM 3567 O O . GLN A 1 440 ? -19.969 23.781 15.289 1 90.44 440 GLN A O 1
ATOM 3572 N N . SER A 1 441 ? -18.312 24.859 14.18 1 94.19 441 SER A N 1
ATOM 3573 C CA . SER A 1 441 ? -17.469 23.672 14.141 1 94.19 441 SER A CA 1
ATOM 3574 C C . SER A 1 441 ? -17.016 23.281 15.547 1 94.19 441 SER A C 1
ATOM 3576 O O . SER A 1 441 ? -16.828 24.141 16.406 1 94.19 441 SER A O 1
ATOM 3578 N N . VAL A 1 442 ? -16.953 21.984 15.734 1 96.25 442 VAL A N 1
ATOM 3579 C CA . VAL A 1 442 ? -16.5 21.5 17.031 1 96.25 442 VAL A CA 1
ATOM 3580 C C . VAL A 1 442 ? -15.258 20.625 16.844 1 96.25 442 VAL A C 1
ATOM 3582 O O . VAL A 1 442 ? -15.117 19.953 15.828 1 96.25 442 VAL A O 1
ATOM 3585 N N . PHE A 1 443 ? -14.375 20.703 17.828 1 96.94 443 PHE A N 1
ATOM 3586 C CA . PHE A 1 443 ? -13.141 19.922 17.812 1 96.94 443 PHE A CA 1
ATOM 3587 C C . PHE A 1 443 ? -13.141 18.891 18.922 1 96.94 443 PHE A C 1
ATOM 3589 O O . PHE A 1 443 ? -13.578 19.172 20.047 1 96.94 443 PHE A O 1
ATOM 3596 N N . PRO A 1 444 ? -12.719 17.672 18.609 1 97.81 444 PRO A N 1
ATOM 3597 C CA . PRO A 1 444 ? -12.492 16.719 19.703 1 97.81 444 PRO A CA 1
ATOM 3598 C C . PRO A 1 444 ? -11.516 17.234 20.75 1 97.81 444 PRO A C 1
ATOM 3600 O O . PRO A 1 444 ? -10.523 17.891 20.406 1 97.81 444 PRO A O 1
ATOM 3603 N N . LEU A 1 445 ? -11.82 16.984 21.969 1 96.62 445 LEU A N 1
ATOM 3604 C CA . LEU A 1 445 ? -11.07 17.531 23.094 1 96.62 445 LEU A CA 1
ATOM 3605 C C . LEU A 1 445 ? -10.617 16.422 24.047 1 96.62 445 LEU A C 1
ATOM 3607 O O . LEU A 1 445 ? -11.398 15.516 24.359 1 96.62 445 LEU A O 1
ATOM 3611 N N . PHE A 1 446 ? -9.336 16.547 24.5 1 95.69 446 PHE A N 1
ATOM 3612 C CA . PHE A 1 446 ? -8.773 15.555 25.422 1 95.69 446 PHE A CA 1
ATOM 3613 C C . PHE A 1 446 ? -8.07 16.25 26.594 1 95.69 446 PHE A C 1
ATOM 3615 O O . PHE A 1 446 ? -7.199 17.094 26.375 1 95.69 446 PHE A O 1
ATOM 3622 N N . TYR A 1 447 ? -8.461 15.891 27.734 1 91.75 447 TYR A N 1
ATOM 3623 C CA . TYR A 1 447 ? -7.891 16.422 28.969 1 91.75 447 TYR A CA 1
ATOM 3624 C C . TYR A 1 447 ? -7.023 15.367 29.641 1 91.75 447 TYR A C 1
ATOM 3626 O O . TYR A 1 447 ? -7.48 14.25 29.906 1 91.75 447 TYR A O 1
ATOM 3634 N N . HIS A 1 448 ? -5.812 15.688 29.906 1 85.31 448 HIS A N 1
ATOM 3635 C CA . HIS A 1 448 ? -4.867 14.812 30.578 1 85.31 448 HIS A CA 1
ATOM 3636 C C . HIS A 1 448 ? -4.086 15.562 31.656 1 85.31 448 HIS A C 1
ATOM 3638 O O . HIS A 1 448 ? -2.994 16.078 31.391 1 85.31 448 HIS A O 1
ATOM 3644 N N . PRO A 1 449 ? -4.59 15.547 32.875 1 82.56 449 PRO A N 1
ATOM 3645 C CA . PRO A 1 449 ? -3.984 16.375 33.938 1 82.56 449 PRO A CA 1
ATOM 3646 C C . PRO A 1 449 ? -2.715 15.75 34.531 1 82.56 449 PRO A C 1
ATOM 3648 O O . PRO A 1 449 ? -2.418 14.586 34.25 1 82.56 449 PRO A O 1
ATOM 3651 N N . LEU A 1 450 ? -1.901 16.625 35.219 1 71.81 450 LEU A N 1
ATOM 3652 C CA . LEU A 1 450 ? -0.602 16.328 35.844 1 71.81 450 LEU A CA 1
ATOM 3653 C C . LEU A 1 450 ? -0.69 15.141 36.781 1 71.81 450 LEU A C 1
ATOM 3655 O O . LEU A 1 450 ? 0.234 14.328 36.844 1 71.81 450 LEU A O 1
ATOM 3659 N N . PHE A 1 451 ? -1.738 15.234 37.562 1 61.41 451 PHE A N 1
ATOM 3660 C CA . PHE A 1 451 ? -1.764 14.188 38.562 1 61.41 451 PHE A CA 1
ATOM 3661 C C . PHE A 1 451 ? -1.54 12.82 37.938 1 61.41 451 PHE A C 1
ATOM 3663 O O . PHE A 1 451 ? -1.191 11.859 38.625 1 61.41 451 PHE A O 1
ATOM 3670 N N . SER A 1 452 ? -1.616 12.828 36.625 1 54.25 452 SER A N 1
ATOM 3671 C CA . SER A 1 452 ? -1.447 11.594 35.875 1 54.25 452 SER A CA 1
ATOM 3672 C C . SER A 1 452 ? 0.029 11.273 35.656 1 54.25 452 SER A C 1
ATOM 3674 O O . SER A 1 452 ? 0.367 10.266 35.031 1 54.25 452 SER A O 1
ATOM 3676 N N . LEU A 1 453 ? 0.983 12.172 35.906 1 54.56 453 LEU A N 1
ATOM 3677 C CA . LEU A 1 453 ? 2.412 11.953 35.719 1 54.56 453 LEU A CA 1
ATOM 3678 C C . LEU A 1 453 ? 2.857 10.633 36.312 1 54.56 453 LEU A C 1
ATOM 3680 O O . LEU A 1 453 ? 3.76 9.977 35.812 1 54.56 453 LEU A O 1
ATOM 3684 N N . VAL A 1 454 ? 2.188 10.328 37.438 1 53.44 454 VAL A N 1
ATOM 3685 C CA . VAL A 1 454 ? 2.688 9.148 38.125 1 53.44 454 VAL A CA 1
ATOM 3686 C C . VAL A 1 454 ? 2.436 7.902 37.25 1 53.44 454 VAL A C 1
ATOM 3688 O O . VAL A 1 454 ? 3.215 6.949 37.312 1 53.44 454 VAL A O 1
ATOM 3691 N N . HIS A 1 455 ? 1.456 7.938 36.531 1 56.97 455 HIS A N 1
ATOM 3692 C CA . HIS A 1 455 ? 1.06 6.625 36.031 1 56.97 455 HIS A CA 1
ATOM 3693 C C . HIS A 1 455 ? 1.43 6.461 34.562 1 56.97 455 HIS A C 1
ATOM 3695 O O . HIS A 1 455 ? 1.322 5.367 34 1 56.97 455 HIS A O 1
ATOM 3701 N N . ASP A 1 456 ? 2.527 7.098 34.125 1 66.81 456 ASP A N 1
ATOM 3702 C CA . ASP A 1 456 ? 2.969 6.922 32.719 1 66.81 456 ASP A CA 1
ATOM 3703 C C . ASP A 1 456 ? 1.83 6.41 31.859 1 66.81 456 ASP A C 1
ATOM 3705 O O . ASP A 1 456 ? 2.016 5.477 31.062 1 66.81 456 ASP A O 1
ATOM 3709 N N . GLN A 1 457 ? 0.57 6.867 32.156 1 81.44 457 GLN A N 1
ATOM 3710 C CA . GLN A 1 457 ? -0.568 6.43 31.344 1 81.44 457 GLN A CA 1
ATOM 3711 C C . GLN A 1 457 ? -0.904 7.449 30.266 1 81.44 457 GLN A C 1
ATOM 3713 O O . GLN A 1 457 ? -0.682 8.648 30.438 1 81.44 457 GLN A O 1
ATOM 3718 N N . SER A 1 458 ? -1.306 6.945 29.047 1 90.25 458 SER A N 1
ATOM 3719 C CA . SER A 1 458 ? -1.645 7.805 27.922 1 90.25 458 SER A CA 1
ATOM 3720 C C . SER A 1 458 ? -3.098 7.613 27.5 1 90.25 458 SER A C 1
ATOM 3722 O O . SER A 1 458 ? -3.723 6.605 27.844 1 90.25 458 SER A O 1
ATOM 3724 N N . LEU A 1 459 ? -3.717 8.633 27.062 1 94.56 459 LEU A N 1
ATOM 3725 C CA . LEU A 1 459 ? -4.957 8.516 26.312 1 94.56 459 LEU A CA 1
ATOM 3726 C C . LEU A 1 459 ? -4.668 8.234 24.844 1 94.56 459 LEU A C 1
ATOM 3728 O O . LEU A 1 459 ? -3.926 8.984 24.188 1 94.56 459 LEU A O 1
ATOM 3732 N N . THR A 1 460 ? -5.184 7.176 24.375 1 96.62 460 THR A N 1
ATOM 3733 C CA . THR A 1 460 ? -4.855 6.781 23.016 1 96.62 460 THR A CA 1
ATOM 3734 C C . THR A 1 460 ? -6.125 6.582 22.188 1 96.62 460 THR A C 1
ATOM 3736 O O . THR A 1 460 ? -7.039 5.875 22.609 1 96.62 460 THR A O 1
ATOM 3739 N N . ILE A 1 461 ? -6.172 7.242 21.047 1 97.62 461 ILE A N 1
ATOM 3740 C CA . ILE A 1 461 ? -7.27 7.012 20.109 1 97.62 461 ILE A CA 1
ATOM 3741 C C . ILE A 1 461 ? -7.125 5.629 19.469 1 97.62 461 ILE A C 1
ATOM 3743 O O . ILE A 1 461 ? -6.074 5.309 18.906 1 97.62 461 ILE A O 1
ATOM 3747 N N . VAL A 1 462 ? -8.164 4.879 19.516 1 96.12 462 VAL A N 1
ATOM 3748 C CA . VAL A 1 462 ? -8.133 3.52 18.984 1 96.12 462 VAL A CA 1
ATOM 3749 C C . VAL A 1 462 ? -8.273 3.557 17.469 1 96.12 462 VAL A C 1
ATOM 3751 O O . VAL A 1 462 ? -9.227 4.137 16.938 1 96.12 462 VAL A O 1
ATOM 3754 N N . PRO A 1 463 ? -7.293 2.963 16.859 1 94.56 463 PRO A N 1
ATOM 3755 C CA . PRO A 1 463 ? -7.41 2.92 15.391 1 94.56 463 PRO A CA 1
ATOM 3756 C C . PRO A 1 463 ? -8.617 2.109 14.922 1 94.56 463 PRO A C 1
ATOM 3758 O O . PRO A 1 463 ? -9.055 1.188 15.617 1 94.56 463 PRO A O 1
ATOM 3761 N N . VAL A 1 464 ? -9.102 2.492 13.75 1 91.5 464 VAL A N 1
ATOM 3762 C CA . VAL A 1 464 ? -10.25 1.8 13.172 1 91.5 464 VAL A CA 1
ATOM 3763 C C . VAL A 1 464 ? -9.773 0.75 12.172 1 91.5 464 VAL A C 1
ATOM 3765 O O . VAL A 1 464 ? -8.75 0.931 11.516 1 91.5 464 VAL A O 1
ATOM 3768 N N . LYS A 1 465 ? -10.5 -0.318 12.102 1 84.31 465 LYS A N 1
ATOM 3769 C CA . LYS A 1 465 ? -10.188 -1.368 11.133 1 84.31 465 LYS A CA 1
ATOM 3770 C C . LYS A 1 465 ? -10.633 -0.97 9.727 1 84.31 465 LYS A C 1
ATOM 3772 O O . LYS A 1 465 ? -11.727 -0.43 9.547 1 84.31 465 LYS A O 1
ATOM 3777 N N . VAL A 1 466 ? -9.766 -1.187 8.797 1 83.94 466 VAL A N 1
ATOM 3778 C CA . VAL A 1 466 ? -10.047 -0.879 7.398 1 83.94 466 VAL A CA 1
ATOM 3779 C C . VAL A 1 466 ? -10.289 -2.172 6.621 1 83.94 466 VAL A C 1
ATOM 3781 O O . VAL A 1 466 ? -9.602 -3.172 6.84 1 83.94 466 VAL A O 1
ATOM 3784 N N . SER A 1 467 ? -11.328 -2.223 5.789 1 80.06 467 SER A N 1
ATOM 3785 C CA . SER A 1 467 ? -11.617 -3.395 4.973 1 80.06 467 SER A CA 1
ATOM 3786 C C . SER A 1 467 ? -11.523 -3.068 3.486 1 80.06 467 SER A C 1
ATOM 3788 O O . SER A 1 467 ? -11.703 -1.915 3.086 1 80.06 467 SER A O 1
ATOM 3790 N N . ILE A 1 468 ? -11.078 -4.062 2.74 1 77.12 468 ILE A N 1
ATOM 3791 C CA . ILE A 1 468 ? -10.969 -3.957 1.289 1 77.12 468 ILE A CA 1
ATOM 3792 C C . ILE A 1 468 ? -12.133 -4.699 0.627 1 77.12 468 ILE A C 1
ATOM 3794 O O . ILE A 1 468 ? -12.445 -5.832 1.004 1 77.12 468 ILE A O 1
ATOM 3798 N N . ARG A 1 469 ? -12.953 -4.055 -0.227 1 73.81 469 ARG A N 1
ATOM 3799 C CA . ARG A 1 469 ? -14.023 -4.715 -0.965 1 73.81 469 ARG A CA 1
ATOM 3800 C C . ARG A 1 469 ? -13.836 -4.555 -2.469 1 73.81 469 ARG A C 1
ATOM 3802 O O . ARG A 1 469 ? -13.383 -3.506 -2.938 1 73.81 469 ARG A O 1
ATOM 3809 N N . ASP A 1 470 ? -13.961 -5.727 -3.164 1 65.75 470 ASP A N 1
ATOM 3810 C CA . ASP A 1 470 ? -13.969 -5.652 -4.621 1 65.75 470 ASP A CA 1
ATOM 3811 C C . ASP A 1 470 ? -15.375 -5.371 -5.152 1 65.75 470 ASP A C 1
ATOM 3813 O O . ASP A 1 470 ? -16.359 -5.578 -4.445 1 65.75 470 ASP A O 1
ATOM 3817 N N . SER A 1 471 ? -15.461 -4.516 -6.211 1 56.94 471 SER A N 1
ATOM 3818 C CA . SER A 1 471 ? -16.75 -4.105 -6.77 1 56.94 471 SER A CA 1
ATOM 3819 C C . SER A 1 471 ? -17.672 -5.305 -6.969 1 56.94 471 SER A C 1
ATOM 3821 O O . SER A 1 471 ? -18.891 -5.145 -7.105 1 56.94 471 SER A O 1
ATOM 3823 N N . TRP A 1 472 ? -17.234 -6.465 -7.117 1 51.69 472 TRP A N 1
ATOM 3824 C CA . TRP A 1 472 ? -18.188 -7.531 -7.426 1 51.69 472 TRP A CA 1
ATOM 3825 C C . TRP A 1 472 ? -18.719 -8.172 -6.152 1 51.69 472 TRP A C 1
ATOM 3827 O O . TRP A 1 472 ? -19.672 -8.961 -6.195 1 51.69 472 TRP A O 1
ATOM 3837 N N . THR A 1 473 ? -17.953 -7.883 -4.965 1 46.56 473 THR A N 1
ATOM 3838 C CA . THR A 1 473 ? -18.531 -8.445 -3.75 1 46.56 473 THR A CA 1
ATOM 3839 C C . THR A 1 473 ? -19.031 -7.336 -2.824 1 46.56 473 THR A C 1
ATOM 3841 O O . THR A 1 473 ? -18.406 -6.273 -2.734 1 46.56 473 THR A O 1
ATOM 3844 N N . MET B 1 1 ? 46.344 -85.875 -16.531 1 25.23 1 MET B N 1
ATOM 3845 C CA . MET B 1 1 ? 45.281 -85.312 -17.359 1 25.23 1 MET B CA 1
ATOM 3846 C C . MET B 1 1 ? 44.281 -84.562 -16.516 1 25.23 1 MET B C 1
ATOM 3848 O O . MET B 1 1 ? 43.625 -85.125 -15.648 1 25.23 1 MET B O 1
ATOM 3852 N N . ALA B 1 2 ? 44.625 -83.438 -16.188 1 36.06 2 ALA B N 1
ATOM 3853 C CA . ALA B 1 2 ? 43.906 -82.625 -15.211 1 36.06 2 ALA B CA 1
ATOM 3854 C C . ALA B 1 2 ? 42.438 -82.438 -15.602 1 36.06 2 ALA B C 1
ATOM 3856 O O . ALA B 1 2 ? 42.125 -81.938 -16.688 1 36.06 2 ALA B O 1
ATOM 3857 N N . PHE B 1 3 ? 41.531 -83.188 -15.148 1 33.19 3 PHE B N 1
ATOM 3858 C CA . PHE B 1 3 ? 40.094 -83.125 -15.344 1 33.19 3 PHE B CA 1
ATOM 3859 C C . PHE B 1 3 ? 39.562 -81.75 -14.992 1 33.19 3 PHE B C 1
ATOM 3861 O O . PHE B 1 3 ? 39.812 -81.25 -13.883 1 33.19 3 PHE B O 1
ATOM 3868 N N . LYS B 1 4 ? 39.656 -80.938 -15.938 1 42 4 LYS B N 1
ATOM 3869 C CA . LYS B 1 4 ? 39 -79.625 -15.766 1 42 4 LYS B CA 1
ATOM 3870 C C . LYS B 1 4 ? 37.625 -79.812 -15.148 1 42 4 LYS B C 1
ATOM 3872 O O . LYS B 1 4 ? 36.75 -80.5 -15.719 1 42 4 LYS B O 1
ATOM 3877 N N . TYR B 1 5 ? 37.406 -79.812 -13.922 1 38.56 5 TYR B N 1
ATOM 3878 C CA . TYR B 1 5 ? 36.125 -79.812 -13.219 1 38.56 5 TYR B CA 1
ATOM 3879 C C . TYR B 1 5 ? 35.188 -78.688 -13.758 1 38.56 5 TYR B C 1
ATOM 3881 O O . TYR B 1 5 ? 35.531 -77.562 -13.688 1 38.56 5 TYR B O 1
ATOM 3889 N N . SER B 1 6 ? 34.531 -78.938 -14.867 1 48.56 6 SER B N 1
ATOM 3890 C CA . SER B 1 6 ? 33.469 -78.062 -15.25 1 48.56 6 SER B CA 1
ATOM 3891 C C . SER B 1 6 ? 32.281 -78.125 -14.297 1 48.56 6 SER B C 1
ATOM 3893 O O . SER B 1 6 ? 31.703 -79.188 -14.109 1 48.56 6 SER B O 1
ATOM 3895 N N . PRO B 1 7 ? 32.062 -77.375 -13.359 1 52.75 7 PRO B N 1
ATOM 3896 C CA . PRO B 1 7 ? 30.906 -77.438 -12.461 1 52.75 7 PRO B CA 1
ATOM 3897 C C . PRO B 1 7 ? 29.609 -77.75 -13.211 1 52.75 7 PRO B C 1
ATOM 3899 O O . PRO B 1 7 ? 29.469 -77.375 -14.383 1 52.75 7 PRO B O 1
ATOM 3902 N N . PRO B 1 8 ? 28.719 -78.688 -12.719 1 56.38 8 PRO B N 1
ATOM 3903 C CA . PRO B 1 8 ? 27.422 -78.938 -13.367 1 56.38 8 PRO B CA 1
ATOM 3904 C C . PRO B 1 8 ? 26.625 -77.688 -13.648 1 56.38 8 PRO B C 1
ATOM 3906 O O . PRO B 1 8 ? 26.719 -76.688 -12.898 1 56.38 8 PRO B O 1
ATOM 3909 N N . GLU B 1 9 ? 26.125 -77.562 -14.852 1 60.5 9 GLU B N 1
ATOM 3910 C CA . GLU B 1 9 ? 25.312 -76.438 -15.312 1 60.5 9 GLU B CA 1
ATOM 3911 C C . GLU B 1 9 ? 24.297 -76 -14.258 1 60.5 9 GLU B C 1
ATOM 3913 O O . GLU B 1 9 ? 23.953 -74.812 -14.148 1 60.5 9 GLU B O 1
ATOM 3918 N N . GLU B 1 10 ? 23.922 -76.875 -13.453 1 62.97 10 GLU B N 1
ATOM 3919 C CA . GLU B 1 10 ? 22.922 -76.625 -12.422 1 62.97 10 GLU B CA 1
ATOM 3920 C C . GLU B 1 10 ? 23.453 -75.688 -11.359 1 62.97 10 GLU B C 1
ATOM 3922 O O . GLU B 1 10 ? 22.703 -74.938 -10.766 1 62.97 10 GLU B O 1
ATOM 3927 N N . ASP B 1 11 ? 24.703 -75.562 -11.266 1 66.06 11 ASP B N 1
ATOM 3928 C CA . ASP B 1 11 ? 25.312 -74.75 -10.219 1 66.06 11 ASP B CA 1
ATOM 3929 C C . ASP B 1 11 ? 25.5 -73.312 -10.68 1 66.06 11 ASP B C 1
ATOM 3931 O O . ASP B 1 11 ? 25.828 -72.438 -9.883 1 66.06 11 ASP B O 1
ATOM 3935 N N . LEU B 1 12 ? 25.234 -73.188 -11.883 1 72.25 12 LEU B N 1
ATOM 3936 C CA . LEU B 1 12 ? 25.406 -71.812 -12.438 1 72.25 12 LEU B CA 1
ATOM 3937 C C . LEU B 1 12 ? 24.062 -71.188 -12.742 1 72.25 12 LEU B C 1
ATOM 3939 O O . LEU B 1 12 ? 23.984 -70.188 -13.477 1 72.25 12 LEU B O 1
ATOM 3943 N N . ASN B 1 13 ? 23.109 -71.812 -12.227 1 74.75 13 ASN B N 1
ATOM 3944 C CA . ASN B 1 13 ? 21.766 -71.312 -12.438 1 74.75 13 ASN B CA 1
ATOM 3945 C C . ASN B 1 13 ? 21.25 -70.562 -11.219 1 74.75 13 ASN B C 1
ATOM 3947 O O . ASN B 1 13 ? 21.5 -70.938 -10.078 1 74.75 13 ASN B O 1
ATOM 3951 N N . CYS B 1 14 ? 20.641 -69.5 -11.398 1 77.88 14 CYS B N 1
ATOM 3952 C CA . CYS B 1 14 ? 19.938 -68.75 -10.367 1 77.88 14 CYS B CA 1
ATOM 3953 C C . CYS B 1 14 ? 18.766 -69.562 -9.797 1 77.88 14 CYS B C 1
ATOM 3955 O O . CYS B 1 14 ? 17.938 -70.062 -10.539 1 77.88 14 CYS B O 1
ATOM 3957 N N . PRO B 1 15 ? 18.734 -69.688 -8.469 1 76.44 15 PRO B N 1
ATOM 3958 C CA . PRO B 1 15 ? 17.656 -70.5 -7.883 1 76.44 15 PRO B CA 1
ATOM 3959 C C . PRO B 1 15 ? 16.281 -69.812 -8.055 1 76.44 15 PRO B C 1
ATOM 3961 O O . PRO B 1 15 ? 15.258 -70.5 -7.898 1 76.44 15 PRO B O 1
ATOM 3964 N N . VAL B 1 16 ? 16.25 -68.625 -8.469 1 76.56 16 VAL B N 1
ATOM 3965 C CA . VAL B 1 16 ? 14.984 -67.875 -8.602 1 76.56 16 VAL B CA 1
ATOM 3966 C C . VAL B 1 16 ? 14.469 -68 -10.031 1 76.56 16 VAL B C 1
ATOM 3968 O O . VAL B 1 16 ? 13.328 -68.438 -10.25 1 76.56 16 VAL B O 1
ATOM 3971 N N . CYS B 1 17 ? 15.281 -67.75 -10.938 1 67.38 17 CYS B N 1
ATOM 3972 C CA . CYS B 1 17 ? 14.82 -67.812 -12.32 1 67.38 17 CYS B CA 1
ATOM 3973 C C . CYS B 1 17 ? 15.234 -69.062 -13 1 67.38 17 CYS B C 1
ATOM 3975 O O . CYS B 1 17 ? 14.773 -69.375 -14.109 1 67.38 17 CYS B O 1
ATOM 3977 N N . CYS B 1 18 ? 16.109 -69.938 -12.43 1 67.94 18 CYS B N 1
ATOM 3978 C CA . CYS B 1 18 ? 16.641 -71.188 -12.867 1 67.94 18 CYS B CA 1
ATOM 3979 C C . CYS B 1 18 ? 17.438 -71.062 -14.156 1 67.94 18 CYS B C 1
ATOM 3981 O O . CYS B 1 18 ? 17.625 -72 -14.891 1 67.94 18 CYS B O 1
ATOM 3983 N N . ASP B 1 19 ? 17.906 -69.875 -14.406 1 73 19 ASP B N 1
ATOM 3984 C CA . ASP B 1 19 ? 18.812 -69.625 -15.516 1 73 19 ASP B CA 1
ATOM 3985 C C . ASP B 1 19 ? 20.219 -69.312 -15.016 1 73 19 ASP B C 1
ATOM 3987 O O . ASP B 1 19 ? 20.422 -69.062 -13.82 1 73 19 ASP B O 1
ATOM 3991 N N . ILE B 1 20 ? 21.125 -69.25 -16.047 1 73.94 20 ILE B N 1
ATOM 3992 C CA . ILE B 1 20 ? 22.484 -68.875 -15.703 1 73.94 20 ILE B CA 1
ATOM 3993 C C . ILE B 1 20 ? 22.5 -67.438 -15.102 1 73.94 20 ILE B C 1
ATOM 3995 O O . ILE B 1 20 ? 21.859 -66.562 -15.633 1 73.94 20 ILE B O 1
ATOM 3999 N N . PHE B 1 21 ? 23.25 -67.375 -13.969 1 77 21 PHE B N 1
ATOM 4000 C CA . PHE B 1 21 ? 23.328 -66.125 -13.211 1 77 21 PHE B CA 1
ATOM 4001 C C . PHE B 1 21 ? 23.641 -64.938 -14.133 1 77 21 PHE B C 1
ATOM 4003 O O . PHE B 1 21 ? 24.547 -65 -14.969 1 77 21 PHE B O 1
ATOM 4010 N N . LYS B 1 22 ? 22.844 -63.938 -14.125 1 77.94 22 LYS B N 1
ATOM 4011 C CA . LYS B 1 22 ? 23.109 -62.656 -14.781 1 77.94 22 LYS B CA 1
ATOM 4012 C C . LYS B 1 22 ? 23.359 -61.531 -13.758 1 77.94 22 LYS B C 1
ATOM 4014 O O . LYS B 1 22 ? 22.453 -61.156 -13.023 1 77.94 22 LYS B O 1
ATOM 4019 N N . ASN B 1 23 ? 24.641 -61.094 -13.773 1 78.94 23 ASN B N 1
ATOM 4020 C CA . ASN B 1 23 ? 25.094 -60.094 -12.789 1 78.94 23 ASN B CA 1
ATOM 4021 C C . ASN B 1 23 ? 24.766 -60.531 -11.367 1 78.94 23 ASN B C 1
ATOM 4023 O O . ASN B 1 23 ? 23.984 -59.906 -10.672 1 78.94 23 ASN B O 1
ATOM 4027 N N . PRO B 1 24 ? 25.359 -61.719 -11.078 1 81.31 24 PRO B N 1
ATOM 4028 C CA . PRO B 1 24 ? 25.016 -62.312 -9.789 1 81.31 24 PRO B CA 1
ATOM 4029 C C . PRO B 1 24 ? 25.453 -61.438 -8.602 1 81.31 24 PRO B C 1
ATOM 4031 O O . PRO B 1 24 ? 26.516 -60.844 -8.641 1 81.31 24 PRO B O 1
ATOM 4034 N N . VAL B 1 25 ? 24.594 -61.406 -7.641 1 85.75 25 VAL B N 1
ATOM 4035 C CA . VAL B 1 25 ? 24.891 -60.75 -6.367 1 85.75 25 VAL B CA 1
ATOM 4036 C C . VAL B 1 25 ? 24.906 -61.812 -5.25 1 85.75 25 VAL B C 1
ATOM 4038 O O . VAL B 1 25 ? 24.281 -62.844 -5.371 1 85.75 25 VAL B O 1
ATOM 4041 N N . ILE B 1 26 ? 25.766 -61.594 -4.262 1 82.25 26 ILE B N 1
ATOM 4042 C CA . ILE B 1 26 ? 25.906 -62.531 -3.152 1 82.25 26 ILE B CA 1
ATOM 4043 C C . ILE B 1 26 ? 25.391 -61.906 -1.869 1 82.25 26 ILE B C 1
ATOM 4045 O O . ILE B 1 26 ? 25.688 -60.719 -1.584 1 82.25 26 ILE B O 1
ATOM 4049 N N . LEU B 1 27 ? 24.516 -62.625 -1.238 1 81.56 27 LEU B N 1
ATOM 4050 C CA . LEU B 1 27 ? 23.953 -62.156 0.028 1 81.56 27 LEU B CA 1
ATOM 4051 C C . LEU B 1 27 ? 24.828 -62.594 1.199 1 81.56 27 LEU B C 1
ATOM 4053 O O . LEU B 1 27 ? 25.766 -63.375 1.027 1 81.56 27 LEU B O 1
ATOM 4057 N N . SER B 1 28 ? 24.578 -62.031 2.396 1 79.81 28 SER B N 1
ATOM 4058 C CA . SER B 1 28 ? 25.375 -62.344 3.584 1 79.81 28 SER B CA 1
ATOM 4059 C C . SER B 1 28 ? 25.266 -63.812 3.947 1 79.81 28 SER B C 1
ATOM 4061 O O . SER B 1 28 ? 26.156 -64.375 4.605 1 79.81 28 SER B O 1
ATOM 4063 N N . CYS B 1 29 ? 24.297 -64.5 3.434 1 76.56 29 CYS B N 1
ATOM 4064 C CA . CYS B 1 29 ? 24.109 -65.938 3.701 1 76.56 29 CYS B CA 1
ATOM 4065 C C . CYS B 1 29 ? 24.859 -66.75 2.67 1 76.56 29 CYS B C 1
ATOM 4067 O O . CYS B 1 29 ? 24.734 -68 2.664 1 76.56 29 CYS B O 1
ATOM 4069 N N . SER B 1 30 ? 25.5 -66.188 1.619 1 78.62 30 SER B N 1
ATOM 4070 C CA . SER B 1 30 ? 26.375 -66.75 0.607 1 78.62 30 SER B CA 1
ATOM 4071 C C . SER B 1 30 ? 25.578 -67.312 -0.563 1 78.62 30 SER B C 1
ATOM 4073 O O . SER B 1 30 ? 26.125 -68.062 -1.406 1 78.62 30 SER B O 1
ATOM 4075 N N . HIS B 1 31 ? 24.297 -67 -0.482 1 80 31 HIS B N 1
ATOM 4076 C CA . HIS B 1 31 ? 23.531 -67.375 -1.677 1 80 31 HIS B CA 1
ATOM 4077 C C . HIS B 1 31 ? 23.625 -66.25 -2.73 1 80 31 HIS B C 1
ATOM 4079 O O . HIS B 1 31 ? 23.609 -65.062 -2.396 1 80 31 HIS B O 1
ATOM 4085 N N . SER B 1 32 ? 23.75 -66.812 -4.004 1 81.75 32 SER B N 1
ATOM 4086 C CA . SER B 1 32 ? 23.844 -65.812 -5.109 1 81.75 32 SER B CA 1
ATOM 4087 C C . SER B 1 32 ? 22.578 -65.875 -5.969 1 81.75 32 SER B C 1
ATOM 4089 O O . SER B 1 32 ? 21.938 -66.938 -6.105 1 81.75 32 SER B O 1
ATOM 4091 N N . PHE B 1 33 ? 22.141 -64.75 -6.441 1 83.56 33 PHE B N 1
ATOM 4092 C CA . PHE B 1 33 ? 21.016 -64.5 -7.332 1 83.56 33 PHE B CA 1
ATOM 4093 C C . PHE B 1 33 ? 21.344 -63.5 -8.414 1 83.56 33 PHE B C 1
ATOM 4095 O O . PHE B 1 33 ? 22.25 -62.688 -8.25 1 83.56 33 PHE B O 1
ATOM 4102 N N . CYS B 1 34 ? 20.672 -63.719 -9.539 1 79.81 34 CYS B N 1
ATOM 4103 C CA . CYS B 1 34 ? 20.734 -62.594 -10.461 1 79.81 34 CYS B CA 1
ATOM 4104 C C . CYS B 1 34 ? 20.297 -61.312 -9.773 1 79.81 34 CYS B C 1
ATOM 4106 O O . CYS B 1 34 ? 19.375 -61.312 -8.961 1 79.81 34 CYS B O 1
ATOM 4108 N N . LYS B 1 35 ? 21.047 -60.375 -10.07 1 82.88 35 LYS B N 1
ATOM 4109 C CA . LYS B 1 35 ? 20.703 -59.062 -9.477 1 82.88 35 LYS B CA 1
ATOM 4110 C C . LYS B 1 35 ? 19.234 -58.719 -9.703 1 82.88 35 LYS B C 1
ATOM 4112 O O . LYS B 1 35 ? 18.547 -58.281 -8.781 1 82.88 35 LYS B O 1
ATOM 4117 N N . VAL B 1 36 ? 18.672 -59 -10.836 1 79.31 36 VAL B N 1
ATOM 4118 C CA . VAL B 1 36 ? 17.297 -58.688 -11.211 1 79.31 36 VAL B CA 1
ATOM 4119 C C . VAL B 1 36 ? 16.328 -59.562 -10.461 1 79.31 36 VAL B C 1
ATOM 4121 O O . VAL B 1 36 ? 15.305 -59.125 -9.953 1 79.31 36 VAL B O 1
ATOM 4124 N N . CYS B 1 37 ? 16.672 -60.844 -10.367 1 77.12 37 CYS B N 1
ATOM 4125 C CA . CYS B 1 37 ? 15.82 -61.812 -9.68 1 77.12 37 CYS B CA 1
ATOM 4126 C C . CYS B 1 37 ? 15.672 -61.438 -8.203 1 77.12 37 CYS B C 1
ATOM 4128 O O . CYS B 1 37 ? 14.562 -61.469 -7.66 1 77.12 37 CYS B O 1
ATOM 4130 N N . LEU B 1 38 ? 16.828 -61.125 -7.711 1 81.06 38 LEU B N 1
ATOM 4131 C CA . LEU B 1 38 ? 16.781 -60.75 -6.301 1 81.06 38 LEU B CA 1
ATOM 4132 C C . LEU B 1 38 ? 15.969 -59.5 -6.098 1 81.06 38 LEU B C 1
ATOM 4134 O O . LEU B 1 38 ? 15.156 -59.406 -5.176 1 81.06 38 LEU B O 1
ATOM 4138 N N . GLY B 1 39 ? 16.219 -58.531 -6.898 1 80.75 39 GLY B N 1
ATOM 4139 C CA . GLY B 1 39 ? 15.469 -57.281 -6.836 1 80.75 39 GLY B CA 1
ATOM 4140 C C . GLY B 1 39 ? 13.969 -57.5 -6.93 1 80.75 39 GLY B C 1
ATOM 4141 O O . GLY B 1 39 ? 13.211 -56.906 -6.164 1 80.75 39 GLY B O 1
ATOM 4142 N N . GLU B 1 40 ? 13.57 -58.344 -7.887 1 78.88 40 GLU B N 1
ATOM 4143 C CA . GLU B 1 40 ? 12.156 -58.625 -8.078 1 78.88 40 GLU B CA 1
ATOM 4144 C C . GLU B 1 40 ? 11.578 -59.344 -6.867 1 78.88 40 GLU B C 1
ATOM 4146 O O . GLU B 1 40 ? 10.453 -59.062 -6.453 1 78.88 40 GLU B O 1
ATOM 4151 N N . TYR B 1 41 ? 12.359 -60.25 -6.344 1 78.19 41 TYR B N 1
ATOM 4152 C CA . TYR B 1 41 ? 11.945 -60.969 -5.141 1 78.19 41 TYR B CA 1
ATOM 4153 C C . TYR B 1 41 ? 11.766 -60.031 -3.969 1 78.19 41 TYR B C 1
ATOM 4155 O O . TYR B 1 41 ? 10.781 -60.094 -3.238 1 78.19 41 TYR B O 1
ATOM 4163 N N . TRP B 1 42 ? 12.664 -59.156 -3.859 1 82.31 42 TRP B N 1
ATOM 4164 C CA . TRP B 1 42 ? 12.648 -58.219 -2.738 1 82.31 42 TRP B CA 1
ATOM 4165 C C . TRP B 1 42 ? 11.547 -57.156 -2.914 1 82.31 42 TRP B C 1
ATOM 4167 O O . TRP B 1 42 ? 11.023 -56.656 -1.933 1 82.31 42 TRP B O 1
ATOM 4177 N N . ASN B 1 43 ? 11.148 -56.906 -4.113 1 79.12 43 ASN B N 1
ATOM 4178 C CA . ASN B 1 43 ? 10.07 -55.969 -4.375 1 79.12 43 ASN B CA 1
ATOM 4179 C C . ASN B 1 43 ? 8.711 -56.531 -3.949 1 79.12 43 ASN B C 1
ATOM 4181 O O . ASN B 1 43 ? 7.797 -55.75 -3.625 1 79.12 43 ASN B O 1
ATOM 4185 N N . GLN B 1 44 ? 8.609 -57.812 -4.004 1 71 44 GLN B N 1
ATOM 4186 C CA . GLN B 1 44 ? 7.355 -58.469 -3.67 1 71 44 GLN B CA 1
ATOM 4187 C C . GLN B 1 44 ? 7.262 -58.75 -2.17 1 71 44 GLN B C 1
ATOM 4189 O O . GLN B 1 44 ? 6.184 -59.062 -1.659 1 71 44 GLN B O 1
ATOM 4194 N N . LYS B 1 45 ? 8.43 -58.562 -1.555 1 71.62 45 LYS B N 1
ATOM 4195 C CA . LYS B 1 45 ? 8.453 -58.875 -0.13 1 71.62 45 LYS B CA 1
ATOM 4196 C C . LYS B 1 45 ? 8.758 -57.656 0.706 1 71.62 45 LYS B C 1
ATOM 4198 O O . LYS B 1 45 ? 9.305 -56.656 0.197 1 71.62 45 LYS B O 1
ATOM 4203 N N . LYS B 1 46 ? 8.289 -57.5 1.902 1 73.31 46 LYS B N 1
ATOM 4204 C CA . LYS B 1 46 ? 8.508 -56.406 2.828 1 73.31 46 LYS B CA 1
ATOM 4205 C C . LYS B 1 46 ? 9.906 -56.469 3.438 1 73.31 46 LYS B C 1
ATOM 4207 O O . LYS B 1 46 ? 10.398 -55.469 3.967 1 73.31 46 LYS B O 1
ATOM 4212 N N . THR B 1 47 ? 10.594 -57.531 3.395 1 74.94 47 THR B N 1
ATOM 4213 C CA . THR B 1 47 ? 11.898 -57.719 4.008 1 74.94 47 THR B CA 1
ATOM 4214 C C . THR B 1 47 ? 12.922 -58.188 2.971 1 74.94 47 THR B C 1
ATOM 4216 O O . THR B 1 47 ? 12.57 -58.844 1.989 1 74.94 47 THR B O 1
ATOM 4219 N N . TRP B 1 48 ? 14.148 -57.719 3.061 1 80.75 48 TRP B N 1
ATOM 4220 C CA . TRP B 1 48 ? 15.242 -58.156 2.201 1 80.75 48 TRP B CA 1
ATOM 4221 C C . TRP B 1 48 ? 15.805 -59.5 2.666 1 80.75 48 TRP B C 1
ATOM 4223 O O . TRP B 1 48 ? 16.812 -59.531 3.371 1 80.75 48 TRP B O 1
ATOM 4233 N N . GLU B 1 49 ? 15.117 -60.469 2.295 1 83.81 49 GLU B N 1
ATOM 4234 C CA . GLU B 1 49 ? 15.547 -61.781 2.727 1 83.81 49 GLU B CA 1
ATOM 4235 C C . GLU B 1 49 ? 16.016 -62.625 1.541 1 83.81 49 GLU B C 1
ATOM 4237 O O . GLU B 1 49 ? 15.617 -62.375 0.401 1 83.81 49 GLU B O 1
ATOM 4242 N N . CYS B 1 50 ? 16.766 -63.594 1.745 1 79.88 50 CYS B N 1
ATOM 4243 C CA . CYS B 1 50 ? 17.25 -64.562 0.741 1 79.88 50 CYS B CA 1
ATOM 4244 C C . CYS B 1 50 ? 16.109 -65.438 0.243 1 79.88 50 CYS B C 1
ATOM 4246 O O . CYS B 1 50 ? 15.391 -66 1.042 1 79.88 50 CYS B O 1
ATOM 4248 N N . PRO B 1 51 ? 15.906 -65.562 -0.929 1 80.75 51 PRO B N 1
ATOM 4249 C CA . PRO B 1 51 ? 14.836 -66.375 -1.494 1 80.75 51 PRO B CA 1
ATOM 4250 C C . PRO B 1 51 ? 14.977 -67.875 -1.121 1 80.75 51 PRO B C 1
ATOM 4252 O O . PRO B 1 51 ? 13.992 -68.562 -1.166 1 80.75 51 PRO B O 1
ATOM 4255 N N . ILE B 1 52 ? 16.141 -68.312 -0.797 1 80.06 52 ILE B N 1
ATOM 4256 C CA . ILE B 1 52 ? 16.391 -69.688 -0.536 1 80.06 52 ILE B CA 1
ATOM 4257 C C . ILE B 1 52 ? 16.344 -69.938 0.967 1 80.06 52 ILE B C 1
ATOM 4259 O O . ILE B 1 52 ? 15.57 -70.812 1.435 1 80.06 52 ILE B O 1
ATOM 4263 N N . CYS B 1 53 ? 17.078 -69.25 1.806 1 75.06 53 CYS B N 1
ATOM 4264 C CA . CYS B 1 53 ? 17.188 -69.562 3.219 1 75.06 53 CYS B CA 1
ATOM 4265 C C . CYS B 1 53 ? 16.375 -68.625 4.078 1 75.06 53 CYS B C 1
ATOM 4267 O O . CYS B 1 53 ? 16.281 -68.75 5.297 1 75.06 53 CYS B O 1
ATOM 4269 N N . ARG B 1 54 ? 15.859 -67.562 3.547 1 79.19 54 ARG B N 1
ATOM 4270 C CA . ARG B 1 54 ? 14.969 -66.562 4.172 1 79.19 54 ARG B CA 1
ATOM 4271 C C . ARG B 1 54 ? 15.703 -65.75 5.238 1 79.19 54 ARG B C 1
ATOM 4273 O O . ARG B 1 54 ? 15.07 -65.125 6.059 1 79.19 54 ARG B O 1
ATOM 4280 N N . ARG B 1 55 ? 17.047 -65.875 5.246 1 79.31 55 ARG B N 1
ATOM 4281 C CA . ARG B 1 55 ? 17.828 -65.062 6.141 1 79.31 55 ARG B CA 1
ATOM 4282 C C . ARG B 1 55 ? 17.797 -63.594 5.68 1 79.31 55 ARG B C 1
ATOM 4284 O O . ARG B 1 55 ? 17.938 -63.312 4.488 1 79.31 55 ARG B O 1
ATOM 4291 N N . ARG B 1 56 ? 17.734 -62.781 6.641 1 77.81 56 ARG B N 1
ATOM 4292 C CA . ARG B 1 56 ? 17.641 -61.375 6.332 1 77.81 56 ARG B CA 1
ATOM 4293 C C . ARG B 1 56 ? 18.984 -60.812 5.859 1 77.81 56 ARG B C 1
ATOM 4295 O O . ARG B 1 56 ? 20.031 -61.125 6.445 1 77.81 56 ARG B O 1
ATOM 4302 N N . SER B 1 57 ? 19 -60.062 4.652 1 76.38 57 SER B N 1
ATOM 4303 C CA . SER B 1 57 ? 20.219 -59.438 4.117 1 76.38 57 SER B CA 1
ATOM 4304 C C . SER B 1 57 ? 20.562 -58.156 4.852 1 76.38 57 SER B C 1
ATOM 4306 O O . SER B 1 57 ? 19.688 -57.344 5.152 1 76.38 57 SER B O 1
ATOM 4308 N N . SER B 1 58 ? 21.828 -57.969 5.234 1 74 58 SER B N 1
ATOM 4309 C CA . SER B 1 58 ? 22.281 -56.781 5.938 1 74 58 SER B CA 1
ATOM 4310 C C . SER B 1 58 ? 22.453 -55.594 4.98 1 74 58 SER B C 1
ATOM 4312 O O . SER B 1 58 ? 22.547 -54.438 5.414 1 74 58 SER B O 1
ATOM 4314 N N . LYS B 1 59 ? 22.609 -55.875 3.674 1 75.25 59 LYS B N 1
ATOM 4315 C CA . LYS B 1 59 ? 22.859 -54.844 2.674 1 75.25 59 LYS B CA 1
ATOM 4316 C C . LYS B 1 59 ? 21.703 -54.75 1.682 1 75.25 59 LYS B C 1
ATOM 4318 O O . LYS B 1 59 ? 21.203 -55.781 1.206 1 75.25 59 LYS B O 1
ATOM 4323 N N . ARG B 1 60 ? 21.312 -53.5 1.509 1 75.44 60 ARG B N 1
ATOM 4324 C CA . ARG B 1 60 ? 20.266 -53.25 0.521 1 75.44 60 ARG B CA 1
ATOM 4325 C C . ARG B 1 60 ? 20.781 -53.5 -0.893 1 75.44 60 ARG B C 1
ATOM 4327 O O . ARG B 1 60 ? 20.016 -53.938 -1.761 1 75.44 60 ARG B O 1
ATOM 4334 N N . ASN B 1 61 ? 21.938 -53.156 -0.998 1 76.94 61 ASN B N 1
ATOM 4335 C CA . ASN B 1 61 ? 22.594 -53.406 -2.275 1 76.94 61 ASN B CA 1
ATOM 4336 C C . ASN B 1 61 ? 23.719 -54.406 -2.131 1 76.94 61 ASN B C 1
ATOM 4338 O O . ASN B 1 61 ? 24.859 -54.062 -1.848 1 76.94 61 ASN B O 1
ATOM 4342 N N . PRO B 1 62 ? 23.438 -55.75 -2.354 1 80.56 62 PRO B N 1
ATOM 4343 C CA . PRO B 1 62 ? 24.484 -56.75 -2.229 1 80.56 62 PRO B CA 1
ATOM 4344 C C . PRO B 1 62 ? 25.578 -56.625 -3.295 1 80.56 62 PRO B C 1
ATOM 4346 O O . PRO B 1 62 ? 25.281 -56.219 -4.418 1 80.56 62 PRO B O 1
ATOM 4349 N N . PRO B 1 63 ? 26.828 -56.906 -2.939 1 80.25 63 PRO B N 1
ATOM 4350 C CA . PRO B 1 63 ? 27.922 -56.781 -3.91 1 80.25 63 PRO B CA 1
ATOM 4351 C C . PRO B 1 63 ? 27.828 -57.812 -5.035 1 80.25 63 PRO B C 1
ATOM 4353 O O . PRO B 1 63 ? 27.266 -58.906 -4.844 1 80.25 63 PRO B O 1
ATOM 4356 N N . PHE B 1 64 ? 28.359 -57.438 -6.105 1 80.62 64 PHE B N 1
ATOM 4357 C CA . PHE B 1 64 ? 28.438 -58.344 -7.238 1 80.62 64 PHE B CA 1
ATOM 4358 C C . PHE B 1 64 ? 29.344 -59.531 -6.914 1 80.62 64 PHE B C 1
ATOM 4360 O O . PHE B 1 64 ? 30.391 -59.375 -6.277 1 80.62 64 PHE B O 1
ATOM 4367 N N . ASN B 1 65 ? 28.906 -60.719 -7.164 1 77.06 65 ASN B N 1
ATOM 4368 C CA . ASN B 1 65 ? 29.766 -61.906 -7.145 1 77.06 65 ASN B CA 1
ATOM 4369 C C . ASN B 1 65 ? 30.562 -62.031 -8.438 1 77.06 65 ASN B C 1
ATOM 4371 O O . ASN B 1 65 ? 30.125 -62.688 -9.383 1 77.06 65 ASN B O 1
ATOM 4375 N N . LEU B 1 66 ? 31.578 -61.438 -8.516 1 78.12 66 LEU B N 1
ATOM 4376 C CA . LEU B 1 66 ? 32.375 -61.375 -9.734 1 78.12 66 LEU B CA 1
ATOM 4377 C C . LEU B 1 66 ? 32.875 -62.75 -10.148 1 78.12 66 LEU B C 1
ATOM 4379 O O . LEU B 1 66 ? 32.906 -63.062 -11.344 1 78.12 66 LEU B O 1
ATOM 4383 N N . ALA B 1 67 ? 33.25 -63.531 -9.203 1 73 67 ALA B N 1
ATOM 4384 C CA . ALA B 1 67 ? 33.688 -64.875 -9.531 1 73 67 ALA B CA 1
ATOM 4385 C C . ALA B 1 67 ? 32.594 -65.688 -10.211 1 73 67 ALA B C 1
ATOM 4387 O O . ALA B 1 67 ? 32.844 -66.375 -11.219 1 73 67 ALA B O 1
ATOM 4388 N N . LEU B 1 68 ? 31.438 -65.562 -9.648 1 75.75 68 LEU B N 1
ATOM 4389 C CA . LEU B 1 68 ? 30.312 -66.312 -10.234 1 75.75 68 LEU B CA 1
ATOM 4390 C C . LEU B 1 68 ? 29.938 -65.688 -11.586 1 75.75 68 LEU B C 1
ATOM 4392 O O . LEU B 1 68 ? 29.625 -66.438 -12.531 1 75.75 68 LEU B O 1
ATOM 4396 N N . LYS B 1 69 ? 30.031 -64.438 -11.633 1 77.81 69 LYS B N 1
ATOM 4397 C CA . LYS B 1 69 ? 29.781 -63.75 -12.906 1 77.81 69 LYS B CA 1
ATOM 4398 C C . LYS B 1 69 ? 30.766 -64.25 -13.977 1 77.81 69 LYS B C 1
ATOM 4400 O O . LYS B 1 69 ? 30.359 -64.562 -15.094 1 77.81 69 LYS B O 1
ATOM 4405 N N . ASN B 1 70 ? 31.969 -64.312 -13.609 1 73.44 70 ASN B N 1
ATOM 4406 C CA . ASN B 1 70 ? 33 -64.75 -14.539 1 73.44 70 ASN B CA 1
ATOM 4407 C C . ASN B 1 70 ? 32.812 -66.25 -14.914 1 73.44 70 ASN B C 1
ATOM 4409 O O . ASN B 1 70 ? 32.969 -66.625 -16.078 1 73.44 70 ASN B O 1
ATOM 4413 N N . MET B 1 71 ? 32.469 -67 -13.961 1 71.31 71 MET B N 1
ATOM 4414 C CA . MET B 1 71 ? 32.219 -68.438 -14.219 1 71.31 71 MET B CA 1
ATOM 4415 C C . MET B 1 71 ? 31.031 -68.625 -15.164 1 71.31 71 MET B C 1
ATOM 4417 O O . MET B 1 71 ? 31.094 -69.438 -16.094 1 71.31 71 MET B O 1
ATOM 4421 N N . CYS B 1 72 ? 30.062 -67.812 -14.906 1 72.31 72 CYS B N 1
ATOM 4422 C CA . CYS B 1 72 ? 28.875 -67.875 -15.773 1 72.31 72 CYS B CA 1
ATOM 4423 C C . CYS B 1 72 ? 29.203 -67.375 -17.172 1 72.31 72 CYS B C 1
ATOM 4425 O O . CYS B 1 72 ? 28.812 -67.938 -18.172 1 72.31 72 CYS B O 1
ATOM 4427 N N . GLU B 1 73 ? 29.984 -66.312 -17.156 1 71.75 73 GLU B N 1
ATOM 4428 C CA . GLU B 1 73 ? 30.375 -65.75 -18.453 1 71.75 73 GLU B CA 1
ATOM 4429 C C . GLU B 1 73 ? 31.297 -66.688 -19.203 1 71.75 73 GLU B C 1
ATOM 4431 O O . GLU B 1 73 ? 31.156 -66.875 -20.422 1 71.75 73 GLU B O 1
ATOM 4436 N N . ASN B 1 74 ? 32.188 -67.25 -18.484 1 67.44 74 ASN B N 1
ATOM 4437 C CA . ASN B 1 74 ? 33.062 -68.25 -19.094 1 67.44 74 ASN B CA 1
ATOM 4438 C C . ASN B 1 74 ? 32.281 -69.438 -19.547 1 67.44 74 ASN B C 1
ATOM 4440 O O . ASN B 1 74 ? 32.531 -70 -20.609 1 67.44 74 ASN B O 1
ATOM 4444 N N . PHE B 1 75 ? 31.391 -69.812 -18.75 1 64.5 75 PHE B N 1
ATOM 4445 C CA . PHE B 1 75 ? 30.547 -70.938 -19.109 1 64.5 75 PHE B CA 1
ATOM 4446 C C . PHE B 1 75 ? 29.719 -70.625 -20.344 1 64.5 75 PHE B C 1
ATOM 4448 O O . PHE B 1 75 ? 29.625 -71.438 -21.266 1 64.5 75 PHE B O 1
ATOM 4455 N N . VAL B 1 76 ? 29.25 -69.438 -20.328 1 64.62 76 VAL B N 1
ATOM 4456 C CA . VAL B 1 76 ? 28.469 -69 -21.484 1 64.62 76 VAL B CA 1
ATOM 4457 C C . VAL B 1 76 ? 29.391 -68.75 -22.672 1 64.62 76 VAL B C 1
ATOM 4459 O O . VAL B 1 76 ? 29.062 -69.188 -23.797 1 64.62 76 VAL B O 1
ATOM 4462 N N . GLN B 1 77 ? 30.516 -68.188 -22.375 1 63.75 77 GLN B N 1
ATOM 4463 C CA . GLN B 1 77 ? 31.5 -68.062 -23.453 1 63.75 77 GLN B CA 1
ATOM 4464 C C . GLN B 1 77 ? 31.984 -69.375 -23.953 1 63.75 77 GLN B C 1
ATOM 4466 O O . GLN B 1 77 ? 32.125 -69.625 -25.156 1 63.75 77 GLN B O 1
ATOM 4471 N N . GLU B 1 78 ? 32.344 -70.188 -23.078 1 58.66 78 GLU B N 1
ATOM 4472 C CA . GLU B 1 78 ? 32.781 -71.5 -23.484 1 58.66 78 GLU B CA 1
ATOM 4473 C C . GLU B 1 78 ? 31.641 -72.25 -24.203 1 58.66 78 GLU B C 1
ATOM 4475 O O . GLU B 1 78 ? 31.891 -72.938 -25.188 1 58.66 78 GLU B O 1
ATOM 4480 N N . ARG B 1 79 ? 30.562 -71.938 -23.719 1 52 79 ARG B N 1
ATOM 4481 C CA . ARG B 1 79 ? 29.422 -72.5 -24.453 1 52 79 ARG B CA 1
ATOM 4482 C C . ARG B 1 79 ? 29.25 -71.75 -25.797 1 52 79 ARG B C 1
ATOM 4484 O O . ARG B 1 79 ? 28.953 -72.438 -26.797 1 52 79 ARG B O 1
ATOM 4491 N N . THR B 1 80 ? 29.375 -70.438 -25.734 1 51.38 80 THR B N 1
ATOM 4492 C CA . THR B 1 80 ? 29.328 -69.688 -26.984 1 51.38 80 THR B CA 1
ATOM 4493 C C . THR B 1 80 ? 30.547 -70 -27.859 1 51.38 80 THR B C 1
ATOM 4495 O O . THR B 1 80 ? 30.422 -70.125 -29.078 1 51.38 80 THR B O 1
ATOM 4498 N N . LEU B 1 81 ? 31.75 -69.75 -27.328 1 51.12 81 LEU B N 1
ATOM 4499 C CA . LEU B 1 81 ? 32.938 -70.188 -28.094 1 51.12 81 LEU B CA 1
ATOM 4500 C C . LEU B 1 81 ? 32.812 -71.625 -28.531 1 51.12 81 LEU B C 1
ATOM 4502 O O . LEU B 1 81 ? 33.219 -72 -29.641 1 51.12 81 LEU B O 1
ATOM 4506 N N . ARG B 1 82 ? 32.406 -72.375 -27.688 1 48.44 82 ARG B N 1
ATOM 4507 C CA . ARG B 1 82 ? 32.125 -73.75 -28.188 1 48.44 82 ARG B CA 1
ATOM 4508 C C . ARG B 1 82 ? 30.984 -73.688 -29.219 1 48.44 82 ARG B C 1
ATOM 4510 O O . ARG B 1 82 ? 30.984 -74.5 -30.172 1 48.44 82 ARG B O 1
ATOM 4517 N N . ALA B 1 83 ? 30.078 -72.75 -29.078 1 45.19 83 ALA B N 1
ATOM 4518 C CA . ALA B 1 83 ? 29.031 -72.5 -30.078 1 45.19 83 ALA B CA 1
ATOM 4519 C C . ALA B 1 83 ? 29.562 -71.75 -31.281 1 45.19 83 ALA B C 1
ATOM 4521 O O . ALA B 1 83 ? 29.172 -72 -32.406 1 45.19 83 ALA B O 1
ATOM 4522 N N . SER B 1 84 ? 30.188 -70.625 -31.109 1 42.94 84 SER B N 1
ATOM 4523 C CA . SER B 1 84 ? 30.75 -69.938 -32.25 1 42.94 84 SER B CA 1
ATOM 4524 C C . SER B 1 84 ? 31.875 -70.75 -32.906 1 42.94 84 SER B C 1
ATOM 4526 O O . SER B 1 84 ? 32.344 -70.375 -34 1 42.94 84 SER B O 1
ATOM 4528 N N . ALA B 1 85 ? 32.969 -71.125 -32.125 1 40.22 85 ALA B N 1
ATOM 4529 C CA . ALA B 1 85 ? 33.812 -71.938 -32.938 1 40.22 85 ALA B CA 1
ATOM 4530 C C . ALA B 1 85 ? 33 -73.062 -33.625 1 40.22 85 ALA B C 1
ATOM 4532 O O . ALA B 1 85 ? 31.984 -73.5 -33.094 1 40.22 85 ALA B O 1
ATOM 4533 N N . GLY B 1 86 ? 33.062 -73.188 -35 1 40.56 86 GLY B N 1
ATOM 4534 C CA . GLY B 1 86 ? 32.594 -74.188 -35.938 1 40.56 86 GLY B CA 1
ATOM 4535 C C . GLY B 1 86 ? 32.062 -75.438 -35.25 1 40.56 86 GLY B C 1
ATOM 4536 O O . GLY B 1 86 ? 31.938 -76.5 -35.844 1 40.56 86 GLY B O 1
ATOM 4537 N N . SER B 1 87 ? 32.344 -75.562 -34 1 44 87 SER B N 1
ATOM 4538 C CA . SER B 1 87 ? 32.156 -76.875 -33.375 1 44 87 SER B CA 1
ATOM 4539 C C . SER B 1 87 ? 30.688 -77.25 -33.25 1 44 87 SER B C 1
ATOM 4541 O O . SER B 1 87 ? 29.891 -76.5 -32.781 1 44 87 SER B O 1
ATOM 4543 N N . GLU B 1 88 ? 30.094 -77.812 -34.25 1 53.97 88 GLU B N 1
ATOM 4544 C CA . GLU B 1 88 ? 28.859 -78.625 -34.344 1 53.97 88 GLU B CA 1
ATOM 4545 C C . GLU B 1 88 ? 28.328 -79 -33 1 53.97 88 GLU B C 1
ATOM 4547 O O . GLU B 1 88 ? 29.062 -79.562 -32.156 1 53.97 88 GLU B O 1
ATOM 4552 N N . THR B 1 89 ? 27.391 -78.062 -32.469 1 69.25 89 THR B N 1
ATOM 4553 C CA . THR B 1 89 ? 26.734 -78.562 -31.266 1 69.25 89 THR B CA 1
ATOM 4554 C C . THR B 1 89 ? 26.406 -80.062 -31.406 1 69.25 89 THR B C 1
ATOM 4556 O O . THR B 1 89 ? 25.641 -80.438 -32.312 1 69.25 89 THR B O 1
ATOM 4559 N N . LEU B 1 90 ? 27.344 -80.625 -30.859 1 77.88 90 LEU B N 1
ATOM 4560 C CA . LEU B 1 90 ? 27.188 -82.125 -30.953 1 77.88 90 LEU B CA 1
ATOM 4561 C C . LEU B 1 90 ? 26.25 -82.625 -29.859 1 77.88 90 LEU B C 1
ATOM 4563 O O . LEU B 1 90 ? 26.125 -82 -28.797 1 77.88 90 LEU B O 1
ATOM 4567 N N . CYS B 1 91 ? 25.438 -83.5 -30.312 1 82.31 91 CYS B N 1
ATOM 4568 C CA . CYS B 1 91 ? 24.594 -84.188 -29.344 1 82.31 91 CYS B CA 1
ATOM 4569 C C . CYS B 1 91 ? 25.422 -84.75 -28.188 1 82.31 91 CYS B C 1
ATOM 4571 O O . CYS B 1 91 ? 26.391 -85.438 -28.391 1 82.31 91 CYS B O 1
ATOM 4573 N N . SER B 1 92 ? 25.141 -84.312 -26.953 1 76.12 92 SER B N 1
ATOM 4574 C CA . SER B 1 92 ? 25.891 -84.75 -25.781 1 76.12 92 SER B CA 1
ATOM 4575 C C . SER B 1 92 ? 25.875 -86.25 -25.625 1 76.12 92 SER B C 1
ATOM 4577 O O . SER B 1 92 ? 26.828 -86.812 -25.078 1 76.12 92 SER B O 1
ATOM 4579 N N . GLN B 1 93 ? 24.953 -86.875 -26.141 1 76.69 93 GLN B N 1
ATOM 4580 C CA . GLN B 1 93 ? 24.797 -88.312 -25.969 1 76.69 93 GLN B CA 1
ATOM 4581 C C . GLN B 1 93 ? 25.5 -89.062 -27.078 1 76.69 93 GLN B C 1
ATOM 4583 O O . GLN B 1 93 ? 26.062 -90.125 -26.844 1 76.69 93 GLN B O 1
ATOM 4588 N N . HIS B 1 94 ? 25.547 -88.438 -28.328 1 82.06 94 HIS B N 1
ATOM 4589 C CA . HIS B 1 94 ? 25.984 -89.25 -29.453 1 82.06 94 HIS B CA 1
ATOM 4590 C C . HIS B 1 94 ? 27.172 -88.625 -30.172 1 82.06 94 HIS B C 1
ATOM 4592 O O . HIS B 1 94 ? 27.781 -89.25 -31.047 1 82.06 94 HIS B O 1
ATOM 4598 N N . GLY B 1 95 ? 27.484 -87.438 -29.828 1 82.06 95 GLY B N 1
ATOM 4599 C CA . GLY B 1 95 ? 28.609 -86.75 -30.438 1 82.06 95 GLY B CA 1
ATOM 4600 C C . GLY B 1 95 ? 28.375 -86.375 -31.891 1 82.06 95 GLY B C 1
ATOM 4601 O O . GLY B 1 95 ? 29.328 -86.188 -32.656 1 82.06 95 GLY B O 1
ATOM 4602 N N . GLU B 1 96 ? 27.172 -86.5 -32.312 1 86.5 96 GLU B N 1
ATOM 4603 C CA . GLU B 1 96 ? 26.812 -86.125 -33.688 1 86.5 96 GLU B CA 1
ATOM 4604 C C . GLU B 1 96 ? 26.25 -84.688 -33.75 1 86.5 96 GLU B C 1
ATOM 4606 O O . GLU B 1 96 ? 25.781 -84.188 -32.75 1 86.5 96 GLU B O 1
ATOM 4611 N N . LYS B 1 97 ? 26.359 -84.25 -34.969 1 88.69 97 LYS B N 1
ATOM 4612 C CA . LYS B 1 97 ? 25.844 -82.875 -35.188 1 88.69 97 LYS B CA 1
ATOM 4613 C C . LYS B 1 97 ? 24.344 -82.812 -34.969 1 88.69 97 LYS B C 1
ATOM 4615 O O . LYS B 1 97 ? 23.625 -83.75 -35.406 1 88.69 97 LYS B O 1
ATOM 4620 N N . LEU B 1 98 ? 23.875 -81.812 -34.25 1 89.94 98 LEU B N 1
ATOM 4621 C CA . LEU B 1 98 ? 22.453 -81.625 -34.062 1 89.94 98 LEU B CA 1
ATOM 4622 C C . LEU B 1 98 ? 21.797 -81.062 -35.312 1 89.94 98 LEU B C 1
ATOM 4624 O O . LEU B 1 98 ? 21.922 -79.875 -35.625 1 89.94 98 LEU B O 1
ATOM 4628 N N . LYS B 1 99 ? 21.078 -81.812 -36.094 1 91.06 99 LYS B N 1
ATOM 4629 C CA . LYS B 1 99 ? 20.531 -81.438 -37.375 1 91.06 99 LYS B CA 1
ATOM 4630 C C . LYS B 1 99 ? 19 -81.375 -37.344 1 91.06 99 LYS B C 1
ATOM 4632 O O . LYS B 1 99 ? 18.375 -80.812 -38.219 1 91.06 99 LYS B O 1
ATOM 4637 N N . PHE B 1 100 ? 18.484 -81.938 -36.281 1 93.25 100 PHE B N 1
ATOM 4638 C CA . PHE B 1 100 ? 17.031 -82.062 -36.219 1 93.25 100 PHE B CA 1
ATOM 4639 C C . PHE B 1 100 ? 16.484 -81.438 -34.938 1 93.25 100 PHE B C 1
ATOM 4641 O O . PHE B 1 100 ? 17.25 -81.188 -34 1 93.25 100 PHE B O 1
ATOM 4648 N N . PHE B 1 101 ? 15.227 -81.125 -35 1 93.56 101 PHE B N 1
ATOM 4649 C CA . PHE B 1 101 ? 14.484 -80.625 -33.875 1 93.56 101 PHE B CA 1
ATOM 4650 C C . PHE B 1 101 ? 13.258 -81.5 -33.594 1 93.56 101 PHE B C 1
ATOM 4652 O O . PHE B 1 101 ? 12.43 -81.688 -34.469 1 93.56 101 PHE B O 1
ATOM 4659 N N . CYS B 1 102 ? 13.219 -82 -32.438 1 92.25 102 CYS B N 1
ATOM 4660 C CA . CYS B 1 102 ? 12.055 -82.812 -32 1 92.25 102 CYS B CA 1
ATOM 4661 C C . CYS B 1 102 ? 10.922 -81.875 -31.547 1 92.25 102 CYS B C 1
ATOM 4663 O O . CYS B 1 102 ? 11.055 -81.188 -30.531 1 92.25 102 CYS B O 1
ATOM 4665 N N . GLN B 1 103 ? 9.773 -81.75 -32.125 1 88.69 103 GLN B N 1
ATOM 4666 C CA . GLN B 1 103 ? 8.688 -80.875 -31.875 1 88.69 103 GLN B CA 1
ATOM 4667 C C . GLN B 1 103 ? 7.984 -81.188 -30.562 1 88.69 103 GLN B C 1
ATOM 4669 O O . GLN B 1 103 ? 7.484 -80.25 -29.875 1 88.69 103 GLN B O 1
ATOM 4674 N N . GLU B 1 104 ? 7.941 -82.375 -30.203 1 86.81 104 GLU B N 1
ATOM 4675 C CA . GLU B 1 104 ? 7.262 -82.812 -28.984 1 86.81 104 GLU B CA 1
ATOM 4676 C C . GLU B 1 104 ? 8.078 -82.438 -27.75 1 86.81 104 GLU B C 1
ATOM 4678 O O . GLU B 1 104 ? 7.535 -82 -26.75 1 86.81 104 GLU B O 1
ATOM 4683 N N . HIS B 1 105 ? 9.391 -82.688 -27.781 1 85.69 105 HIS B N 1
ATOM 4684 C CA . HIS B 1 105 ? 10.266 -82.438 -26.641 1 85.69 105 HIS B CA 1
ATOM 4685 C C . HIS B 1 105 ? 10.797 -81 -26.688 1 85.69 105 HIS B C 1
ATOM 4687 O O . HIS B 1 105 ? 11.352 -80.5 -25.703 1 85.69 105 HIS B O 1
ATOM 4693 N N . GLN B 1 106 ? 10.656 -80.438 -27.844 1 86.31 106 GLN B N 1
ATOM 4694 C CA . GLN B 1 106 ? 11.141 -79.062 -28.078 1 86.31 106 GLN B CA 1
ATOM 4695 C C . GLN B 1 106 ? 12.641 -79 -27.797 1 86.31 106 GLN B C 1
ATOM 4697 O O . GLN B 1 106 ? 13.086 -78.062 -27.094 1 86.31 106 GLN B O 1
ATOM 4702 N N . HIS B 1 107 ? 13.375 -79.875 -28.344 1 85.56 107 HIS B N 1
ATOM 4703 C CA . HIS B 1 107 ? 14.812 -80 -28.141 1 85.56 107 HIS B CA 1
ATOM 4704 C C . HIS B 1 107 ? 15.531 -80.438 -29.406 1 85.56 107 HIS B C 1
ATOM 4706 O O . HIS B 1 107 ? 14.992 -81.188 -30.188 1 85.56 107 HIS B O 1
ATOM 4712 N N . PRO B 1 108 ? 16.781 -79.875 -29.656 1 89.62 108 PRO B N 1
ATOM 4713 C CA . PRO B 1 108 ? 17.578 -80.375 -30.797 1 89.62 108 PRO B CA 1
ATOM 4714 C C . PRO B 1 108 ? 18.031 -81.812 -30.656 1 89.62 108 PRO B C 1
ATOM 4716 O O . PRO B 1 108 ? 18.25 -82.312 -29.531 1 89.62 108 PRO B O 1
ATOM 4719 N N . ALA B 1 109 ? 18 -82.5 -31.812 1 88.81 109 ALA B N 1
ATOM 4720 C CA . ALA B 1 109 ? 18.359 -83.938 -31.844 1 88.81 109 ALA B CA 1
ATOM 4721 C C . ALA B 1 109 ? 19.328 -84.188 -33 1 88.81 109 ALA B C 1
ATOM 4723 O O . ALA B 1 109 ? 19.344 -83.5 -34 1 88.81 109 ALA B O 1
ATOM 4724 N N . CYS B 1 110 ? 20.219 -85.188 -32.75 1 87.88 110 CYS B N 1
ATOM 4725 C CA . CYS B 1 110 ? 21.094 -85.625 -33.812 1 87.88 110 CYS B CA 1
ATOM 4726 C C . CYS B 1 110 ? 20.469 -86.75 -34.625 1 87.88 110 CYS B C 1
ATOM 4728 O O . CYS B 1 110 ? 19.328 -87.125 -34.344 1 87.88 110 CYS B O 1
ATOM 4730 N N . VAL B 1 111 ? 21.188 -87.312 -35.562 1 88 111 VAL B N 1
ATOM 4731 C CA . VAL B 1 111 ? 20.672 -88.312 -36.469 1 88 111 VAL B CA 1
ATOM 4732 C C . VAL B 1 111 ? 20.406 -89.625 -35.688 1 88 111 VAL B C 1
ATOM 4734 O O . VAL B 1 111 ? 19.438 -90.312 -35.938 1 88 111 VAL B O 1
ATOM 4737 N N . VAL B 1 112 ? 21.156 -89.875 -34.594 1 89.06 112 VAL B N 1
ATOM 4738 C CA . VAL B 1 112 ? 21 -91.062 -33.781 1 89.06 112 VAL B CA 1
ATOM 4739 C C . VAL B 1 112 ? 19.812 -90.875 -32.812 1 89.06 112 VAL B C 1
ATOM 4741 O O . VAL B 1 112 ? 19.031 -91.812 -32.625 1 89.06 112 VAL B O 1
ATOM 4744 N N . CYS B 1 113 ? 19.703 -89.688 -32.312 1 87 113 CYS B N 1
ATOM 4745 C CA . CYS B 1 113 ? 18.609 -89.375 -31.406 1 87 113 CYS B CA 1
ATOM 4746 C C . CYS B 1 113 ? 17.266 -89.625 -32.094 1 87 113 CYS B C 1
ATOM 4748 O O . CYS B 1 113 ? 16.312 -90.062 -31.453 1 87 113 CYS B O 1
ATOM 4750 N N . GLN B 1 114 ? 17.125 -89.312 -33.344 1 87.19 114 GLN B N 1
ATOM 4751 C CA . GLN B 1 114 ? 15.883 -89.438 -34.125 1 87.19 114 GLN B CA 1
ATOM 4752 C C . GLN B 1 114 ? 15.359 -90.875 -34.125 1 87.19 114 GLN B C 1
ATOM 4754 O O . GLN B 1 114 ? 14.148 -91.062 -34.156 1 87.19 114 GLN B O 1
ATOM 4759 N N . THR B 1 115 ? 16.281 -91.75 -34.062 1 84.62 115 THR B N 1
ATOM 4760 C CA . THR B 1 115 ? 15.898 -93.188 -34.188 1 84.62 115 THR B CA 1
ATOM 4761 C C . THR B 1 115 ? 15.844 -93.812 -32.812 1 84.62 115 THR B C 1
ATOM 4763 O O . THR B 1 115 ? 15.578 -95 -32.688 1 84.62 115 THR B O 1
ATOM 4766 N N . SER B 1 116 ? 16.094 -93.062 -31.844 1 83.69 116 SER B N 1
ATOM 4767 C CA . SER B 1 116 ? 16.141 -93.562 -30.5 1 83.69 116 SER B CA 1
ATOM 4768 C C . SER B 1 116 ? 14.734 -93.938 -30 1 83.69 116 SER B C 1
ATOM 4770 O O . SER B 1 116 ? 13.75 -93.375 -30.5 1 83.69 116 SER B O 1
ATOM 4772 N N . ARG B 1 117 ? 14.586 -94.75 -28.969 1 85.25 117 ARG B N 1
ATOM 4773 C CA . ARG B 1 117 ? 13.312 -95.188 -28.391 1 85.25 117 ARG B CA 1
ATOM 4774 C C . ARG B 1 117 ? 12.633 -94 -27.688 1 85.25 117 ARG B C 1
ATOM 4776 O O . ARG B 1 117 ? 11.398 -93.938 -27.641 1 85.25 117 ARG B O 1
ATOM 4783 N N . LYS B 1 118 ? 13.453 -93.125 -27.188 1 82 118 LYS B N 1
ATOM 4784 C CA . LYS B 1 118 ? 12.938 -91.938 -26.453 1 82 118 LYS B CA 1
ATOM 4785 C C . LYS B 1 118 ? 12.102 -91.062 -27.344 1 82 118 LYS B C 1
ATOM 4787 O O . LYS B 1 118 ? 11.172 -90.375 -26.875 1 82 118 LYS B O 1
ATOM 4792 N N . HIS B 1 119 ? 12.375 -91.062 -28.734 1 84.62 119 HIS B N 1
ATOM 4793 C CA . HIS B 1 119 ? 11.711 -90.188 -29.672 1 84.62 119 HIS B CA 1
ATOM 4794 C C . HIS B 1 119 ? 10.859 -90.938 -30.672 1 84.62 119 HIS B C 1
ATOM 4796 O O . HIS B 1 119 ? 10.594 -90.438 -31.766 1 84.62 119 HIS B O 1
ATOM 4802 N N . LEU B 1 120 ? 10.602 -92.062 -30.141 1 84 120 LEU B N 1
ATOM 4803 C CA . LEU B 1 120 ? 9.773 -92.938 -31.016 1 84 120 LEU B CA 1
ATOM 4804 C C . LEU B 1 120 ? 8.438 -92.25 -31.297 1 84 120 LEU B C 1
ATOM 4806 O O . LEU B 1 120 ? 7.766 -91.75 -30.375 1 84 120 LEU B O 1
ATOM 4810 N N . ASN B 1 121 ? 7.969 -92.062 -32.562 1 86 121 ASN B N 1
ATOM 4811 C CA . ASN B 1 121 ? 6.734 -91.5 -33.062 1 86 121 ASN B CA 1
ATOM 4812 C C . ASN B 1 121 ? 6.691 -90 -32.844 1 86 121 ASN B C 1
ATOM 4814 O O . ASN B 1 121 ? 5.613 -89.375 -32.719 1 86 121 ASN B O 1
ATOM 4818 N N . HIS B 1 122 ? 7.895 -89.438 -32.594 1 89.62 122 HIS B N 1
ATOM 4819 C CA . HIS B 1 122 ? 7.914 -88 -32.469 1 89.62 122 HIS B CA 1
ATOM 4820 C C . HIS B 1 122 ? 8.07 -87.312 -33.844 1 89.62 122 HIS B C 1
ATOM 4822 O O . HIS B 1 122 ? 8.594 -87.938 -34.781 1 89.62 122 HIS B O 1
ATOM 4828 N N . LYS B 1 123 ? 7.574 -86.125 -34.031 1 92.12 123 LYS B N 1
ATOM 4829 C CA . LYS B 1 123 ? 7.742 -85.375 -35.281 1 92.12 123 LYS B CA 1
ATOM 4830 C C . LYS B 1 123 ? 9.016 -84.5 -35.25 1 92.12 123 LYS B C 1
ATOM 4832 O O . LYS B 1 123 ? 9.266 -83.812 -34.281 1 92.12 123 LYS B O 1
ATOM 4837 N N . PHE B 1 124 ? 9.922 -84.812 -36.281 1 92.75 124 PHE B N 1
ATOM 4838 C CA . PHE B 1 124 ? 11.18 -84.062 -36.344 1 92.75 124 PHE B CA 1
ATOM 4839 C C . PHE B 1 124 ? 11.164 -83.125 -37.531 1 92.75 124 PHE B C 1
ATOM 4841 O O . PHE B 1 124 ? 10.508 -83.375 -38.562 1 92.75 124 PHE B O 1
ATOM 4848 N N . CYS B 1 125 ? 11.695 -82 -37.375 1 93 125 CYS B N 1
ATOM 4849 C CA . CYS B 1 125 ? 11.969 -81.062 -38.5 1 93 125 CYS B CA 1
ATOM 4850 C C . CYS B 1 125 ? 13.422 -80.625 -38.469 1 93 125 CYS B C 1
ATOM 4852 O O . CYS B 1 125 ? 14.102 -80.75 -37.438 1 93 125 CYS B O 1
ATOM 4854 N N . PRO B 1 126 ? 13.914 -80.25 -39.688 1 94.12 126 PRO B N 1
ATOM 4855 C CA . PRO B 1 126 ? 15.281 -79.75 -39.688 1 94.12 126 PRO B CA 1
ATOM 4856 C C . PRO B 1 126 ? 15.484 -78.562 -38.719 1 94.12 126 PRO B C 1
ATOM 4858 O O . PRO B 1 126 ? 14.594 -77.75 -38.562 1 94.12 126 PRO B O 1
ATOM 4861 N N . ILE B 1 127 ? 16.516 -78.562 -38.062 1 92.56 127 ILE B N 1
ATOM 4862 C CA . ILE B 1 127 ? 16.797 -77.562 -37 1 92.56 127 ILE B CA 1
ATOM 4863 C C . ILE B 1 127 ? 16.75 -76.188 -37.594 1 92.56 127 ILE B C 1
ATOM 4865 O O . ILE B 1 127 ? 16.344 -75.25 -36.938 1 92.56 127 ILE B O 1
ATOM 4869 N N . ASP B 1 128 ? 17.188 -75.938 -38.844 1 92.88 128 ASP B N 1
ATOM 4870 C CA . ASP B 1 128 ? 17.188 -74.625 -39.469 1 92.88 128 ASP B CA 1
ATOM 4871 C C . ASP B 1 128 ? 15.766 -74.125 -39.656 1 92.88 128 ASP B C 1
ATOM 4873 O O . ASP B 1 128 ? 15.516 -72.938 -39.531 1 92.88 128 ASP B O 1
ATOM 4877 N N . GLU B 1 129 ? 14.867 -75.062 -39.938 1 94 129 GLU B N 1
ATOM 4878 C CA . GLU B 1 129 ? 13.469 -74.688 -40.062 1 94 129 GLU B CA 1
ATOM 4879 C C . GLU B 1 129 ? 12.859 -74.312 -38.719 1 94 129 GLU B C 1
ATOM 4881 O O . GLU B 1 129 ? 12.125 -73.312 -38.625 1 94 129 GLU B O 1
ATOM 4886 N N . ALA B 1 130 ? 13.148 -75.062 -37.75 1 92.94 130 ALA B N 1
ATOM 4887 C CA . ALA B 1 130 ? 12.68 -74.75 -36.406 1 92.94 130 ALA B CA 1
ATOM 4888 C C . ALA B 1 130 ? 13.25 -73.438 -35.938 1 92.94 130 ALA B C 1
ATOM 4890 O O . ALA B 1 130 ? 12.531 -72.625 -35.344 1 92.94 130 ALA B O 1
ATOM 4891 N N . ALA B 1 131 ? 14.555 -73.188 -36.188 1 93.69 131 ALA B N 1
ATOM 4892 C CA . ALA B 1 131 ? 15.203 -71.938 -35.812 1 93.69 131 ALA B CA 1
ATOM 4893 C C . ALA B 1 131 ? 14.555 -70.75 -36.531 1 93.69 131 ALA B C 1
ATOM 4895 O O . ALA B 1 131 ? 14.32 -69.75 -35.938 1 93.69 131 ALA B O 1
ATOM 4896 N N . HIS B 1 132 ? 14.258 -70.938 -37.781 1 94.62 132 HIS B N 1
ATOM 4897 C CA . HIS B 1 132 ? 13.625 -69.875 -38.562 1 94.62 132 HIS B CA 1
ATOM 4898 C C . HIS B 1 132 ? 12.266 -69.5 -37.969 1 94.62 132 HIS B C 1
ATOM 4900 O O . HIS B 1 132 ? 11.945 -68.312 -37.844 1 94.62 132 HIS B O 1
ATOM 4906 N N . ASP B 1 133 ? 11.445 -70.5 -37.625 1 93.69 133 ASP B N 1
ATOM 4907 C CA . ASP B 1 133 ? 10.133 -70.25 -37.031 1 93.69 133 ASP B CA 1
ATOM 4908 C C . ASP B 1 133 ? 10.242 -69.5 -35.688 1 93.69 133 ASP B C 1
ATOM 4910 O O . ASP B 1 133 ? 9.508 -68.562 -35.438 1 93.69 133 ASP B O 1
ATOM 4914 N N . TYR B 1 134 ? 11.148 -70 -34.906 1 93.25 134 TYR B N 1
ATOM 4915 C CA . TYR B 1 134 ? 11.344 -69.375 -33.594 1 93.25 134 TYR B CA 1
ATOM 4916 C C . TYR B 1 134 ? 11.867 -67.938 -33.75 1 93.25 134 TYR B C 1
ATOM 4918 O O . TYR B 1 134 ? 11.484 -67.062 -32.969 1 93.25 134 TYR B O 1
ATOM 4926 N N . LYS B 1 135 ? 12.727 -67.688 -34.656 1 94.31 135 LYS B N 1
ATOM 4927 C CA . LYS B 1 135 ? 13.234 -66.312 -34.906 1 94.31 135 LYS B CA 1
ATOM 4928 C C . LYS B 1 135 ? 12.109 -65.375 -35.312 1 94.31 135 LYS B C 1
ATOM 4930 O O . LYS B 1 135 ? 12.055 -64.25 -34.844 1 94.31 135 LYS B O 1
ATOM 4935 N N . GLU B 1 136 ? 11.211 -65.875 -36.125 1 94.44 136 GLU B N 1
ATOM 4936 C CA . GLU B 1 136 ? 10.078 -65.062 -36.562 1 94.44 136 GLU B CA 1
ATOM 4937 C C . GLU B 1 136 ? 9.148 -64.75 -35.406 1 94.44 136 GLU B C 1
ATOM 4939 O O . GLU B 1 136 ? 8.641 -63.625 -35.281 1 94.44 136 GLU B O 1
ATOM 4944 N N . GLU B 1 137 ? 8.992 -65.75 -34.562 1 92.25 137 GLU B N 1
ATOM 4945 C CA . GLU B 1 137 ? 8.172 -65.5 -33.375 1 92.25 137 GLU B CA 1
ATOM 4946 C C . GLU B 1 137 ? 8.805 -64.5 -32.438 1 92.25 137 GLU B C 1
ATOM 4948 O O . GLU B 1 137 ? 8.109 -63.625 -31.891 1 92.25 137 GLU B O 1
ATOM 4953 N N . LEU B 1 138 ? 10.039 -64.625 -32.281 1 91.88 138 LEU B N 1
ATOM 4954 C CA . LEU B 1 138 ? 10.758 -63.688 -31.422 1 91.88 138 LEU B CA 1
ATOM 4955 C C . LEU B 1 138 ? 10.758 -62.281 -31.984 1 91.88 138 LEU B C 1
ATOM 4957 O O . LEU B 1 138 ? 10.656 -61.312 -31.234 1 91.88 138 LEU B O 1
ATOM 4961 N N . LYS B 1 139 ? 10.883 -62.125 -33.281 1 92.88 139 LYS B N 1
ATOM 4962 C CA . LYS B 1 139 ? 10.828 -60.812 -33.938 1 92.88 139 LYS B CA 1
ATOM 4963 C C . LYS B 1 139 ? 9.484 -60.125 -33.719 1 92.88 139 LYS B C 1
ATOM 4965 O O . LYS B 1 139 ? 9.43 -58.938 -33.469 1 92.88 139 LYS B O 1
ATOM 4970 N N . THR B 1 140 ? 8.453 -60.906 -33.75 1 92.25 140 THR B N 1
ATOM 4971 C CA . THR B 1 140 ? 7.113 -60.375 -33.5 1 92.25 140 THR B CA 1
ATOM 4972 C C . THR B 1 140 ? 6.949 -59.938 -32.062 1 92.25 140 THR B C 1
ATOM 4974 O O . THR B 1 140 ? 6.348 -58.906 -31.781 1 92.25 140 THR B O 1
ATOM 4977 N N . ALA B 1 141 ? 7.543 -60.75 -31.203 1 89.06 141 ALA B N 1
ATOM 4978 C CA . ALA B 1 141 ? 7.434 -60.438 -29.781 1 89.06 141 ALA B CA 1
ATOM 4979 C C . ALA B 1 141 ? 8.297 -59.25 -29.406 1 89.06 141 ALA B C 1
ATOM 4981 O O . ALA B 1 141 ? 8.031 -58.594 -28.406 1 89.06 141 ALA B O 1
ATOM 4982 N N . LEU B 1 142 ? 9.305 -59 -30.203 1 90.62 142 LEU B N 1
ATOM 4983 C CA . LEU B 1 142 ? 10.25 -57.906 -29.938 1 90.62 142 LEU B CA 1
ATOM 4984 C C . LEU B 1 142 ? 9.672 -56.562 -30.359 1 90.62 142 LEU B C 1
ATOM 4986 O O . LEU B 1 142 ? 10.102 -55.531 -29.859 1 90.62 142 LEU B O 1
ATOM 4990 N N . LYS B 1 143 ? 8.664 -56.531 -31.203 1 91.56 143 LYS B N 1
ATOM 4991 C CA . LYS B 1 143 ? 8.117 -55.281 -31.766 1 91.56 143 LYS B CA 1
ATOM 4992 C C . LYS B 1 143 ? 7.543 -54.406 -30.672 1 91.56 143 LYS B C 1
ATOM 4994 O O . LYS B 1 143 ? 7.867 -53.219 -30.594 1 91.56 143 LYS B O 1
ATOM 4999 N N . PRO B 1 144 ? 6.688 -54.969 -29.766 1 89.56 144 PRO B N 1
ATOM 5000 C CA . PRO B 1 144 ? 6.145 -54.125 -28.688 1 89.56 144 PRO B CA 1
ATOM 5001 C C . PRO B 1 144 ? 7.227 -53.562 -27.781 1 89.56 144 PRO B C 1
ATOM 5003 O O . PRO B 1 144 ? 7.094 -52.438 -27.297 1 89.56 144 PRO B O 1
ATOM 5006 N N . LEU B 1 145 ? 8.297 -54.312 -27.562 1 89.5 145 LEU B N 1
ATOM 5007 C CA . LEU B 1 145 ? 9.391 -53.844 -26.719 1 89.5 145 LEU B CA 1
ATOM 5008 C C . LEU B 1 145 ? 10.148 -52.719 -27.406 1 89.5 145 LEU B C 1
ATOM 5010 O O . LEU B 1 145 ? 10.555 -51.75 -26.734 1 89.5 145 LEU B O 1
ATOM 5014 N N . GLN B 1 146 ? 10.32 -52.875 -28.719 1 92.44 146 GLN B N 1
ATOM 5015 C CA . GLN B 1 146 ? 10.984 -51.844 -29.484 1 92.44 146 GLN B CA 1
ATOM 5016 C C . GLN B 1 146 ? 10.164 -50.562 -29.5 1 92.44 146 GLN B C 1
ATOM 5018 O O . GLN B 1 146 ? 10.711 -49.438 -29.391 1 92.44 146 GLN B O 1
ATOM 5023 N N . GLU B 1 147 ? 8.898 -50.719 -29.625 1 91.94 147 GLU B N 1
ATOM 5024 C CA . GLU B 1 147 ? 8.008 -49.562 -29.578 1 91.94 147 GLU B CA 1
ATOM 5025 C C . GLU B 1 147 ? 8.039 -48.875 -28.203 1 91.94 147 GLU B C 1
ATOM 5027 O O . GLU B 1 147 ? 8.023 -47.656 -28.109 1 91.94 147 GLU B O 1
ATOM 5032 N N . LYS B 1 148 ? 8.039 -49.656 -27.188 1 90.94 148 LYS B N 1
ATOM 5033 C CA . LYS B 1 148 ? 8.109 -49.125 -25.828 1 90.94 148 LYS B CA 1
ATOM 5034 C C . LYS B 1 148 ? 9.414 -48.344 -25.609 1 90.94 148 LYS B C 1
ATOM 5036 O O . LYS B 1 148 ? 9.414 -47.281 -24.953 1 90.94 148 LYS B O 1
ATOM 5041 N N . LEU B 1 149 ? 10.484 -48.906 -26.109 1 93 149 LEU B N 1
ATOM 5042 C CA . LEU B 1 149 ? 11.773 -48.219 -26 1 93 149 LEU B CA 1
ATOM 5043 C C . LEU B 1 149 ? 11.734 -46.844 -26.703 1 93 149 LEU B C 1
ATOM 5045 O O . LEU B 1 149 ? 12.25 -45.875 -26.172 1 93 149 LEU B O 1
ATOM 5049 N N . LYS B 1 150 ? 11.109 -46.844 -27.891 1 94.19 150 LYS B N 1
ATOM 5050 C CA . LYS B 1 150 ? 10.969 -45.594 -28.609 1 94.19 150 LYS B CA 1
ATOM 5051 C C . LYS B 1 150 ? 10.156 -44.594 -27.797 1 94.19 150 LYS B C 1
ATOM 5053 O O . LYS B 1 150 ? 10.523 -43.406 -27.719 1 94.19 150 LYS B O 1
ATOM 5058 N N . ASP B 1 151 ? 9.102 -45.031 -27.188 1 92.75 151 ASP B N 1
ATOM 5059 C CA . ASP B 1 151 ? 8.242 -44.156 -26.375 1 92.75 151 ASP B CA 1
ATOM 5060 C C . ASP B 1 151 ? 8.992 -43.625 -25.156 1 92.75 151 ASP B C 1
ATOM 5062 O O . ASP B 1 151 ? 8.875 -42.438 -24.812 1 92.75 151 ASP B O 1
ATOM 5066 N N . PHE B 1 152 ? 9.719 -44.5 -24.516 1 94.44 152 PHE B N 1
ATOM 5067 C CA . PHE B 1 152 ? 10.484 -44.094 -23.344 1 94.44 152 PHE B CA 1
ATOM 5068 C C . PHE B 1 152 ? 11.508 -43.031 -23.703 1 94.44 152 PHE B C 1
ATOM 5070 O O . PHE B 1 152 ? 11.711 -42.094 -22.953 1 94.44 152 PHE B O 1
ATOM 5077 N N . ASN B 1 153 ? 12.125 -43.25 -24.859 1 95.75 153 ASN B N 1
ATOM 5078 C CA . ASN B 1 153 ? 13.086 -42.25 -25.312 1 95.75 153 ASN B CA 1
ATOM 5079 C C . ASN B 1 153 ? 12.43 -40.906 -25.562 1 95.75 153 ASN B C 1
ATOM 5081 O O . ASN B 1 153 ? 12.992 -39.844 -25.25 1 95.75 153 ASN B O 1
ATOM 5085 N N . LYS B 1 154 ? 11.297 -40.938 -26.156 1 94.19 154 LYS B N 1
ATOM 5086 C CA . LYS B 1 154 ? 10.555 -39.688 -26.406 1 94.19 154 LYS B CA 1
ATOM 5087 C C . LYS B 1 154 ? 10.18 -39 -25.109 1 94.19 154 LYS B C 1
ATOM 5089 O O . LYS B 1 154 ? 10.32 -37.781 -25 1 94.19 154 LYS B O 1
ATOM 5094 N N . VAL B 1 155 ? 9.719 -39.719 -24.156 1 94.69 155 VAL B N 1
ATOM 5095 C CA . VAL B 1 155 ? 9.32 -39.188 -22.859 1 94.69 155 VAL B CA 1
ATOM 5096 C C . VAL B 1 155 ? 10.531 -38.594 -22.156 1 94.69 155 VAL B C 1
ATOM 5098 O O . VAL B 1 155 ? 10.453 -37.531 -21.531 1 94.69 155 VAL B O 1
ATOM 5101 N N . LYS B 1 156 ? 11.609 -39.344 -22.188 1 96 156 LYS B N 1
ATOM 5102 C CA . LYS B 1 156 ? 12.828 -38.812 -21.562 1 96 156 LYS B CA 1
ATOM 5103 C C . LYS B 1 156 ? 13.234 -37.469 -22.156 1 96 156 LYS B C 1
ATOM 5105 O O . LYS B 1 156 ? 13.648 -36.562 -21.438 1 96 156 LYS B O 1
ATOM 5110 N N . LEU B 1 157 ? 13.172 -37.438 -23.469 1 95.5 157 LEU B N 1
ATOM 5111 C CA . LEU B 1 157 ? 13.492 -36.188 -24.141 1 95.5 157 LEU B CA 1
ATOM 5112 C C . LEU B 1 157 ? 12.594 -35.062 -23.641 1 95.5 157 LEU B C 1
ATOM 5114 O O . LEU B 1 157 ? 13.07 -33.938 -23.359 1 95.5 157 LEU B O 1
ATOM 5118 N N . THR B 1 158 ? 11.297 -35.25 -23.531 1 94.44 158 THR B N 1
ATOM 5119 C CA . THR B 1 158 ? 10.344 -34.281 -23.047 1 94.44 158 THR B CA 1
ATOM 5120 C C . THR B 1 158 ? 10.68 -33.844 -21.609 1 94.44 158 THR B C 1
ATOM 5122 O O . THR B 1 158 ? 10.594 -32.688 -21.266 1 94.44 158 THR B O 1
ATOM 5125 N N . TRP B 1 159 ? 11.062 -34.812 -20.812 1 96.25 159 TRP B N 1
ATOM 5126 C CA . TRP B 1 159 ? 11.391 -34.531 -19.422 1 96.25 159 TRP B CA 1
ATOM 5127 C C . TRP B 1 159 ? 12.68 -33.719 -19.328 1 96.25 159 TRP B C 1
ATOM 5129 O O . TRP B 1 159 ? 12.805 -32.844 -18.453 1 96.25 159 TRP B O 1
ATOM 5139 N N . ASP B 1 160 ? 13.609 -34 -20.234 1 96.56 160 ASP B N 1
ATOM 5140 C CA . ASP B 1 160 ? 14.82 -33.188 -20.297 1 96.56 160 ASP B CA 1
ATOM 5141 C C . ASP B 1 160 ? 14.492 -31.734 -20.625 1 96.56 160 ASP B C 1
ATOM 5143 O O . ASP B 1 160 ? 15.031 -30.812 -20.031 1 96.56 160 ASP B O 1
ATOM 5147 N N . GLN B 1 161 ? 13.664 -31.578 -21.578 1 96.38 161 GLN B N 1
ATOM 5148 C CA . GLN B 1 161 ? 13.227 -30.25 -21.953 1 96.38 161 GLN B CA 1
ATOM 5149 C C . GLN B 1 161 ? 12.484 -29.562 -20.812 1 96.38 161 GLN B C 1
ATOM 5151 O O . GLN B 1 161 ? 12.641 -28.359 -20.594 1 96.38 161 GLN B O 1
ATOM 5156 N N . SER B 1 162 ? 11.656 -30.312 -20.109 1 96.94 162 SER B N 1
ATOM 5157 C CA . SER B 1 162 ? 10.906 -29.781 -18.984 1 96.94 162 SER B C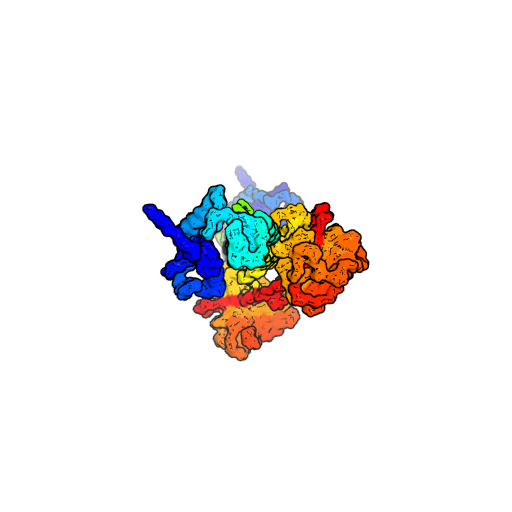A 1
ATOM 5158 C C . SER B 1 162 ? 11.844 -29.312 -17.875 1 96.94 162 SER B C 1
ATOM 5160 O O . SER B 1 162 ? 11.602 -28.297 -17.234 1 96.94 162 SER B O 1
ATOM 5162 N N . ALA B 1 163 ? 12.898 -30.062 -17.625 1 97.31 163 ALA B N 1
ATOM 5163 C CA . ALA B 1 163 ? 13.883 -29.688 -16.609 1 97.31 163 ALA B CA 1
ATOM 5164 C C . ALA B 1 163 ? 14.5 -28.344 -16.938 1 97.31 163 ALA B C 1
ATOM 5166 O O . ALA B 1 163 ? 14.641 -27.484 -16.047 1 97.31 163 ALA B O 1
ATOM 5167 N N . VAL B 1 164 ? 14.859 -28.125 -18.156 1 97.5 164 VAL B N 1
ATOM 5168 C CA . VAL B 1 164 ? 15.43 -26.859 -18.594 1 97.5 164 VAL B CA 1
ATOM 5169 C C . VAL B 1 164 ? 14.383 -25.75 -18.484 1 97.5 164 VAL B C 1
ATOM 5171 O O . VAL B 1 164 ? 14.688 -24.641 -18.031 1 97.5 164 VAL B O 1
ATOM 5174 N N . HIS B 1 165 ? 13.195 -26.094 -18.859 1 97.75 165 HIS B N 1
ATOM 5175 C CA . HIS B 1 165 ? 12.109 -25.109 -18.859 1 97.75 165 HIS B CA 1
ATOM 5176 C C . HIS B 1 165 ? 11.781 -24.672 -17.438 1 97.75 165 HIS B C 1
ATOM 5178 O O . HIS B 1 165 ? 11.438 -23.5 -17.219 1 97.75 165 HIS B O 1
ATOM 5184 N N . ILE B 1 166 ? 11.828 -25.547 -16.484 1 98.25 166 ILE B N 1
ATOM 5185 C CA . ILE B 1 166 ? 11.594 -25.219 -15.094 1 98.25 166 ILE B CA 1
ATOM 5186 C C . ILE B 1 166 ? 12.562 -24.125 -14.648 1 98.25 166 ILE B C 1
ATOM 5188 O O . ILE B 1 166 ? 12.156 -23.141 -14.023 1 98.25 166 ILE B O 1
ATOM 5192 N N . LYS B 1 167 ? 13.805 -24.25 -14.961 1 98.06 167 LYS B N 1
ATOM 5193 C CA . LYS B 1 167 ? 14.82 -23.266 -14.609 1 98.06 167 LYS B CA 1
ATOM 5194 C C . LYS B 1 167 ? 14.555 -21.922 -15.297 1 98.06 167 LYS B C 1
ATOM 5196 O O . LYS B 1 167 ? 14.695 -20.875 -14.688 1 98.06 167 LYS B O 1
ATOM 5201 N N . TYR B 1 168 ? 14.188 -22.062 -16.5 1 97.62 168 TYR B N 1
ATOM 5202 C CA . TYR B 1 168 ? 13.875 -20.844 -17.25 1 97.62 168 TYR B CA 1
ATOM 5203 C C . TYR B 1 168 ? 12.68 -20.125 -16.641 1 97.62 168 TYR B C 1
ATOM 5205 O O . TYR B 1 168 ? 12.719 -18.906 -16.453 1 97.62 168 TYR B O 1
ATOM 5213 N N . GLN B 1 169 ? 11.586 -20.828 -16.406 1 98.12 169 GLN B N 1
ATOM 5214 C CA . GLN B 1 169 ? 10.391 -20.25 -15.797 1 98.12 169 GLN B CA 1
ATOM 5215 C C . GLN B 1 169 ? 10.734 -19.562 -14.469 1 98.12 169 GLN B C 1
ATOM 5217 O O . GLN B 1 169 ? 10.242 -18.469 -14.188 1 98.12 169 GLN B O 1
ATOM 5222 N N . ALA B 1 170 ? 11.523 -20.234 -13.68 1 98.56 170 ALA B N 1
ATOM 5223 C CA . ALA B 1 170 ? 11.898 -19.688 -12.375 1 98.56 170 ALA B CA 1
ATOM 5224 C C . ALA B 1 170 ? 12.656 -18.375 -12.516 1 98.56 170 ALA B C 1
ATOM 5226 O O . ALA B 1 170 ? 12.336 -17.391 -11.852 1 98.56 170 ALA B O 1
ATOM 5227 N N . LYS B 1 171 ? 13.641 -18.375 -13.391 1 98.5 171 LYS B N 1
ATOM 5228 C CA . LYS B 1 171 ? 14.445 -17.172 -13.609 1 98.5 171 LYS B CA 1
ATOM 5229 C C . LYS B 1 171 ? 13.586 -16.016 -14.133 1 98.5 171 LYS B C 1
ATOM 5231 O O . LYS B 1 171 ? 13.695 -14.883 -13.664 1 98.5 171 LYS B O 1
ATOM 5236 N N . HIS B 1 172 ? 12.805 -16.359 -15.078 1 98.12 172 HIS B N 1
ATOM 5237 C CA . HIS B 1 172 ? 11.93 -15.352 -15.664 1 98.12 172 HIS B CA 1
ATOM 5238 C C . HIS B 1 172 ? 10.93 -14.82 -14.641 1 98.12 172 HIS B C 1
ATOM 5240 O O . HIS B 1 172 ? 10.703 -13.617 -14.555 1 98.12 172 HIS B O 1
ATOM 5246 N N . THR B 1 173 ? 10.305 -15.688 -13.93 1 98.62 173 THR B N 1
ATOM 5247 C CA . THR B 1 173 ? 9.359 -15.312 -12.883 1 98.62 173 THR B CA 1
ATOM 5248 C C . THR B 1 173 ? 10.031 -14.438 -11.836 1 98.62 173 THR B C 1
ATOM 5250 O O . THR B 1 173 ? 9.453 -13.445 -11.375 1 98.62 173 THR B O 1
ATOM 5253 N N . GLU B 1 174 ? 11.242 -14.82 -11.414 1 98.69 174 GLU B N 1
ATOM 5254 C CA . GLU B 1 174 ? 12.008 -14.016 -10.469 1 98.69 174 GLU B CA 1
ATOM 5255 C C . GLU B 1 174 ? 12.219 -12.594 -10.992 1 98.69 174 GLU B C 1
ATOM 5257 O O . GLU B 1 174 ? 12.062 -11.625 -10.25 1 98.69 174 GLU B O 1
ATOM 5262 N N . SER B 1 175 ? 12.586 -12.508 -12.234 1 98.56 175 SER B N 1
ATOM 5263 C CA . SER B 1 175 ? 12.797 -11.203 -12.852 1 98.56 175 SER B CA 1
ATOM 5264 C C . SER B 1 175 ? 11.516 -10.367 -12.836 1 98.56 175 SER B C 1
ATOM 5266 O O . SER B 1 175 ? 11.555 -9.164 -12.594 1 98.56 175 SER B O 1
ATOM 5268 N N . GLN B 1 176 ? 10.383 -11.023 -13.102 1 98.38 176 GLN B N 1
ATOM 5269 C CA . GLN B 1 176 ? 9.109 -10.32 -13.109 1 98.38 176 GLN B CA 1
ATOM 5270 C C . GLN B 1 176 ? 8.719 -9.867 -11.703 1 98.38 176 GLN B C 1
ATOM 5272 O O . GLN B 1 176 ? 8.188 -8.766 -11.523 1 98.38 176 GLN B O 1
ATOM 5277 N N . ILE B 1 177 ? 8.938 -10.695 -10.711 1 98.62 177 ILE B N 1
ATOM 5278 C CA . ILE B 1 177 ? 8.695 -10.312 -9.328 1 98.62 177 ILE B CA 1
ATOM 5279 C C . ILE B 1 177 ? 9.516 -9.07 -8.984 1 98.62 177 ILE B C 1
ATOM 5281 O O . ILE B 1 177 ? 8.984 -8.102 -8.445 1 98.62 177 ILE B O 1
ATOM 5285 N N . ASN B 1 178 ? 10.828 -9.094 -9.312 1 98.5 178 ASN B N 1
ATOM 5286 C CA . ASN B 1 178 ? 11.719 -7.969 -9.047 1 98.5 178 ASN B CA 1
ATOM 5287 C C . ASN B 1 178 ? 11.211 -6.691 -9.711 1 98.5 178 ASN B C 1
ATOM 5289 O O . ASN B 1 178 ? 11.25 -5.617 -9.109 1 98.5 178 ASN B O 1
ATOM 5293 N N . ALA B 1 179 ? 10.773 -6.855 -10.914 1 98.12 179 ALA B N 1
ATOM 5294 C CA . ALA B 1 179 ? 10.289 -5.691 -11.656 1 98.12 179 ALA B CA 1
ATOM 5295 C C . ALA B 1 179 ? 9.094 -5.055 -10.953 1 98.12 179 ALA B C 1
ATOM 5297 O O . ALA B 1 179 ? 8.992 -3.828 -10.883 1 98.12 179 ALA B O 1
ATOM 5298 N N . VAL B 1 180 ? 8.188 -5.855 -10.508 1 98.06 180 VAL B N 1
ATOM 5299 C CA . VAL B 1 180 ? 7.004 -5.367 -9.797 1 98.06 180 VAL B CA 1
ATOM 5300 C C . VAL B 1 180 ? 7.43 -4.605 -8.547 1 98.06 180 VAL B C 1
ATOM 5302 O O . VAL B 1 180 ? 6.93 -3.512 -8.281 1 98.06 180 VAL B O 1
ATOM 5305 N N . PHE B 1 181 ? 8.367 -5.109 -7.754 1 98.5 181 PHE B N 1
ATOM 5306 C CA . PHE B 1 181 ? 8.773 -4.488 -6.496 1 98.5 181 PHE B CA 1
ATOM 5307 C C . PHE B 1 181 ? 9.586 -3.225 -6.754 1 98.5 181 PHE B C 1
ATOM 5309 O O . PHE B 1 181 ? 9.539 -2.279 -5.961 1 98.5 181 PHE B O 1
ATOM 5316 N N . VAL B 1 182 ? 10.359 -3.225 -7.875 1 98.44 182 VAL B N 1
ATOM 5317 C CA . VAL B 1 182 ? 11.031 -1.989 -8.258 1 98.44 182 VAL B CA 1
ATOM 5318 C C . VAL B 1 182 ? 10 -0.876 -8.445 1 98.44 182 VAL B C 1
ATOM 5320 O O . VAL B 1 182 ? 10.203 0.247 -7.977 1 98.44 182 VAL B O 1
ATOM 5323 N N . LYS B 1 183 ? 8.891 -1.182 -9.07 1 97.94 183 LYS B N 1
ATOM 5324 C CA . LYS B 1 183 ? 7.832 -0.202 -9.297 1 97.94 183 LYS B CA 1
ATOM 5325 C C . LYS B 1 183 ? 7.207 0.241 -7.98 1 97.94 183 LYS B C 1
ATOM 5327 O O . LYS B 1 183 ? 6.906 1.422 -7.793 1 97.94 183 LYS B O 1
ATOM 5332 N N . LEU B 1 184 ? 6.949 -0.671 -7.094 1 98.44 184 LEU B N 1
ATOM 5333 C CA . LEU B 1 184 ? 6.371 -0.351 -5.793 1 98.44 184 LEU B CA 1
ATOM 5334 C C . LEU B 1 184 ? 7.305 0.543 -4.984 1 98.44 184 LEU B C 1
ATOM 5336 O O . LEU B 1 184 ? 6.867 1.528 -4.387 1 98.44 184 LEU B O 1
ATOM 5340 N N . HIS B 1 185 ? 8.648 0.213 -4.996 1 98.62 185 HIS B N 1
ATOM 5341 C CA . HIS B 1 185 ? 9.633 1.042 -4.316 1 98.62 185 HIS B CA 1
ATOM 5342 C C . HIS B 1 185 ? 9.695 2.438 -4.93 1 98.62 185 HIS B C 1
ATOM 5344 O O . HIS B 1 185 ? 9.852 3.428 -4.211 1 98.62 185 HIS B O 1
ATOM 5350 N N . GLN B 1 186 ? 9.609 2.469 -6.207 1 98.56 186 GLN B N 1
ATOM 5351 C CA . GLN B 1 186 ? 9.648 3.752 -6.898 1 98.56 186 GLN B CA 1
ATOM 5352 C C . GLN B 1 186 ? 8.453 4.625 -6.512 1 98.56 186 GLN B C 1
ATOM 5354 O O . GLN B 1 186 ? 8.602 5.832 -6.312 1 98.56 186 GLN B O 1
ATOM 5359 N N . PHE B 1 187 ? 7.297 4.082 -6.414 1 98.62 187 PHE B N 1
ATOM 5360 C CA . PHE B 1 187 ? 6.121 4.816 -5.969 1 98.62 187 PHE B CA 1
ATOM 5361 C C . PHE B 1 187 ? 6.352 5.434 -4.598 1 98.62 187 PHE B C 1
ATOM 5363 O O . PHE B 1 187 ? 6.062 6.613 -4.383 1 98.62 187 PHE B O 1
ATOM 5370 N N . LEU B 1 188 ? 6.812 4.629 -3.631 1 98.56 188 LEU B N 1
ATOM 5371 C CA . LEU B 1 188 ? 7.047 5.109 -2.273 1 98.56 188 LEU B CA 1
ATOM 5372 C C . LEU B 1 188 ? 8.062 6.25 -2.266 1 98.56 188 LEU B C 1
ATOM 5374 O O . LEU B 1 188 ? 7.895 7.234 -1.545 1 98.56 188 LEU B O 1
ATOM 5378 N N . GLN B 1 189 ? 9.133 6.074 -3.098 1 98.56 189 GLN B N 1
ATOM 5379 C CA . GLN B 1 189 ? 10.156 7.109 -3.184 1 98.56 189 GLN B CA 1
ATOM 5380 C C . GLN B 1 189 ? 9.57 8.422 -3.697 1 98.56 189 GLN B C 1
ATOM 5382 O O . GLN B 1 189 ? 9.844 9.484 -3.141 1 98.56 189 GLN B O 1
ATOM 5387 N N . GLU B 1 190 ? 8.773 8.312 -4.707 1 98.56 190 GLU B N 1
ATOM 5388 C CA . GLU B 1 190 ? 8.156 9.5 -5.289 1 98.56 190 GLU B CA 1
ATOM 5389 C C . GLU B 1 190 ? 7.172 10.148 -4.316 1 98.56 190 GLU B C 1
ATOM 5391 O O . GLU B 1 190 ? 7.117 11.375 -4.203 1 98.56 190 GLU B O 1
ATOM 5396 N N . GLU B 1 191 ? 6.375 9.344 -3.662 1 98.5 191 GLU B N 1
ATOM 5397 C CA . GLU B 1 191 ? 5.43 9.852 -2.674 1 98.5 191 GLU B CA 1
ATOM 5398 C C . GLU B 1 191 ? 6.156 10.547 -1.523 1 98.5 191 GLU B C 1
ATOM 5400 O O . GLU B 1 191 ? 5.73 11.609 -1.068 1 98.5 191 GLU B O 1
ATOM 5405 N N . GLU B 1 192 ? 7.223 9.945 -1.006 1 98.56 192 GLU B N 1
ATOM 5406 C CA . GLU B 1 192 ? 8.023 10.539 0.06 1 98.56 192 GLU B CA 1
ATOM 5407 C C . GLU B 1 192 ? 8.578 11.898 -0.358 1 98.56 192 GLU B C 1
ATOM 5409 O O . GLU B 1 192 ? 8.484 12.867 0.397 1 98.56 192 GLU B O 1
ATOM 5414 N N . GLU B 1 193 ? 9.133 11.945 -1.532 1 98.62 193 GLU B N 1
ATOM 5415 C CA . GLU B 1 193 ? 9.703 13.188 -2.049 1 98.62 193 GLU B CA 1
ATOM 5416 C C . GLU B 1 193 ? 8.641 14.266 -2.18 1 98.62 193 GLU B C 1
ATOM 5418 O O . GLU B 1 193 ? 8.891 15.43 -1.858 1 98.62 193 GLU B O 1
ATOM 5423 N N . ALA B 1 194 ? 7.496 13.875 -2.646 1 98.56 194 ALA B N 1
ATOM 5424 C CA . ALA B 1 194 ? 6.402 14.828 -2.801 1 98.56 194 ALA B CA 1
ATOM 5425 C C . ALA B 1 194 ? 5.965 15.383 -1.449 1 98.56 194 ALA B C 1
ATOM 5427 O O . ALA B 1 194 ? 5.684 16.578 -1.324 1 98.56 194 ALA B O 1
ATOM 5428 N N . ARG B 1 195 ? 5.879 14.578 -0.455 1 98.56 195 ARG B N 1
ATOM 5429 C CA . ARG B 1 195 ? 5.453 14.992 0.876 1 98.56 195 ARG B CA 1
ATOM 5430 C C . ARG B 1 195 ? 6.496 15.891 1.531 1 98.56 195 ARG B C 1
ATOM 5432 O O . ARG B 1 195 ? 6.156 16.891 2.168 1 98.56 195 ARG B O 1
ATOM 5439 N N . ILE B 1 196 ? 7.789 15.523 1.381 1 98.75 196 ILE B N 1
ATOM 5440 C CA . ILE B 1 196 ? 8.867 16.344 1.923 1 98.75 196 ILE B CA 1
ATOM 5441 C C . ILE B 1 196 ? 8.875 17.703 1.23 1 98.75 196 ILE B C 1
ATOM 5443 O O . ILE B 1 196 ? 9.078 18.734 1.877 1 98.75 196 ILE B O 1
ATOM 5447 N N . ALA B 1 197 ? 8.664 17.703 -0.084 1 98.69 197 ALA B N 1
ATOM 5448 C CA . ALA B 1 197 ? 8.609 18.953 -0.833 1 98.69 197 ALA B CA 1
ATOM 5449 C C . ALA B 1 197 ? 7.461 19.828 -0.339 1 98.69 197 ALA B C 1
ATOM 5451 O O . ALA B 1 197 ? 7.617 21.047 -0.213 1 98.69 197 ALA B O 1
ATOM 5452 N N . SER B 1 198 ? 6.348 19.25 -0.109 1 98.69 198 SER B N 1
ATOM 5453 C CA . SER B 1 198 ? 5.195 19.984 0.412 1 98.69 198 SER B CA 1
ATOM 5454 C C . SER B 1 198 ? 5.492 20.594 1.78 1 98.69 198 SER B C 1
ATOM 5456 O O . SER B 1 198 ? 5.129 21.734 2.053 1 98.69 198 SER B O 1
ATOM 5458 N N . LEU B 1 199 ? 6.109 19.828 2.689 1 98.75 199 LEU B N 1
ATOM 5459 C CA . LEU B 1 199 ? 6.496 20.297 4.016 1 98.75 199 LEU B CA 1
ATOM 5460 C C . LEU B 1 199 ? 7.477 21.453 3.91 1 98.75 199 LEU B C 1
ATOM 5462 O O . LEU B 1 199 ? 7.324 22.469 4.602 1 98.75 199 LEU B O 1
ATOM 5466 N N . LYS B 1 200 ? 8.484 21.344 3.027 1 98.69 200 LYS B N 1
ATOM 5467 C CA . LYS B 1 200 ? 9.492 22.391 2.85 1 98.69 200 LYS B CA 1
ATOM 5468 C C . LYS B 1 200 ? 8.859 23.656 2.307 1 98.69 200 LYS B C 1
ATOM 5470 O O . LYS B 1 200 ? 9.25 24.766 2.693 1 98.69 200 LYS B O 1
ATOM 5475 N N . LYS B 1 201 ? 7.953 23.453 1.392 1 98.69 201 LYS B N 1
ATOM 5476 C CA . LYS B 1 201 ? 7.234 24.609 0.869 1 98.69 201 LYS B CA 1
ATOM 5477 C C . LYS B 1 201 ? 6.492 25.344 1.982 1 98.69 201 LYS B C 1
ATOM 5479 O O . LYS B 1 201 ? 6.551 26.578 2.07 1 98.69 201 LYS B O 1
ATOM 5484 N N . GLU B 1 202 ? 5.785 24.656 2.828 1 98.69 202 GLU B N 1
ATOM 5485 C CA . GLU B 1 202 ? 5.086 25.266 3.957 1 98.69 202 GLU B CA 1
ATOM 5486 C C . GLU B 1 202 ? 6.066 25.938 4.918 1 98.69 202 GLU B C 1
ATOM 5488 O O . GLU B 1 202 ? 5.816 27.031 5.406 1 98.69 202 GLU B O 1
ATOM 5493 N N . GLU B 1 203 ? 7.164 25.25 5.242 1 98.69 203 GLU B N 1
ATOM 5494 C CA . GLU B 1 203 ? 8.195 25.797 6.117 1 98.69 203 GLU B CA 1
ATOM 5495 C C . GLU B 1 203 ? 8.68 27.156 5.609 1 98.69 203 GLU B C 1
ATOM 5497 O O . GLU B 1 203 ? 8.758 28.125 6.375 1 98.69 203 GLU B O 1
ATOM 5502 N N . ASN B 1 204 ? 8.992 27.234 4.34 1 98.56 204 ASN B N 1
ATOM 5503 C CA . ASN B 1 204 ? 9.492 28.453 3.738 1 98.56 204 ASN B CA 1
ATOM 5504 C C . ASN B 1 204 ? 8.453 29.578 3.801 1 98.56 204 ASN B C 1
ATOM 5506 O O . ASN B 1 204 ? 8.781 30.719 4.141 1 98.56 204 ASN B O 1
ATOM 5510 N N . GLN B 1 205 ? 7.266 29.234 3.49 1 98.44 205 GLN B N 1
ATOM 5511 C CA . GLN B 1 205 ? 6.191 30.219 3.508 1 98.44 205 GLN B CA 1
ATOM 5512 C C . GLN B 1 205 ? 5.969 30.766 4.914 1 98.44 205 GLN B C 1
ATOM 5514 O O . GLN B 1 205 ? 5.879 31.984 5.102 1 98.44 205 GLN B O 1
ATOM 5519 N N . LYS B 1 206 ? 5.879 29.953 5.887 1 98.12 206 LYS B N 1
ATOM 5520 C CA . LYS B 1 206 ? 5.582 30.375 7.254 1 98.12 206 LYS B CA 1
ATOM 5521 C C . LYS B 1 206 ? 6.781 31.078 7.887 1 98.12 206 LYS B C 1
ATOM 5523 O O . LYS B 1 206 ? 6.613 32 8.672 1 98.12 206 LYS B O 1
ATOM 5528 N N . THR B 1 207 ? 7.996 30.625 7.547 1 98.06 207 THR B N 1
ATOM 5529 C CA . THR B 1 207 ? 9.203 31.312 8.016 1 98.06 207 THR B CA 1
ATOM 5530 C C . THR B 1 207 ? 9.258 32.75 7.473 1 98.06 207 THR B C 1
ATOM 5532 O O . THR B 1 207 ? 9.547 33.688 8.219 1 98.06 207 THR B O 1
ATOM 5535 N N . GLN B 1 208 ? 8.945 32.906 6.184 1 97.69 208 GLN B N 1
ATOM 5536 C CA . GLN B 1 208 ? 8.961 34.219 5.562 1 97.69 208 GLN B CA 1
ATOM 5537 C C . GLN B 1 208 ? 7.906 35.125 6.18 1 97.69 208 GLN B C 1
ATOM 5539 O O . GLN B 1 208 ? 8.172 36.312 6.445 1 97.69 208 GLN B O 1
ATOM 5544 N N . THR B 1 209 ? 6.777 34.562 6.379 1 96.69 209 THR B N 1
ATOM 5545 C CA . THR B 1 209 ? 5.699 35.344 6.988 1 96.69 209 THR B CA 1
ATOM 5546 C C . THR B 1 209 ? 6.09 35.812 8.391 1 96.69 209 THR B C 1
ATOM 5548 O O . THR B 1 209 ? 5.883 36.969 8.758 1 96.69 209 THR B O 1
ATOM 5551 N N . MET B 1 210 ? 6.668 34.875 9.188 1 96.56 210 MET B N 1
ATOM 5552 C CA . MET B 1 210 ? 7.074 35.188 10.555 1 96.56 210 MET B CA 1
ATOM 5553 C C . MET B 1 210 ? 8.188 36.219 10.57 1 96.56 210 MET B C 1
ATOM 5555 O O . MET B 1 210 ? 8.164 37.156 11.383 1 96.56 210 MET B O 1
ATOM 5559 N N . MET B 1 211 ? 9.086 36.156 9.648 1 97.19 211 MET B N 1
ATOM 5560 C CA . MET B 1 211 ? 10.195 37.094 9.562 1 97.19 211 MET B CA 1
ATOM 5561 C C . MET B 1 211 ? 9.68 38.5 9.203 1 97.19 211 MET B C 1
ATOM 5563 O O . MET B 1 211 ? 10.172 39.5 9.727 1 97.19 211 MET B O 1
ATOM 5567 N N . LYS B 1 212 ? 8.727 38.562 8.32 1 96.06 212 LYS B N 1
ATOM 5568 C CA . LYS B 1 212 ? 8.125 39.844 7.961 1 96.06 212 LYS B CA 1
ATOM 5569 C C . LYS B 1 212 ? 7.43 40.5 9.164 1 96.06 212 LYS B C 1
ATOM 5571 O O . LYS B 1 212 ? 7.535 41.688 9.375 1 96.06 212 LYS B O 1
ATOM 5576 N N . LYS B 1 213 ? 6.746 39.719 9.93 1 95.44 213 LYS B N 1
ATOM 5577 C CA . LYS B 1 213 ? 6.074 40.219 11.133 1 95.44 213 LYS B CA 1
ATOM 5578 C C . LYS B 1 213 ? 7.082 40.75 12.148 1 95.44 213 LYS B C 1
ATOM 5580 O O . LYS B 1 213 ? 6.863 41.781 12.75 1 95.44 213 LYS B O 1
ATOM 5585 N N . ILE B 1 214 ? 8.156 40 12.305 1 96.69 214 ILE B N 1
ATOM 5586 C CA . ILE B 1 214 ? 9.195 40.375 13.25 1 96.69 214 ILE B CA 1
ATOM 5587 C C . ILE B 1 214 ? 9.828 41.688 12.812 1 96.69 214 ILE B C 1
ATOM 5589 O O . ILE B 1 214 ? 10.086 42.562 13.633 1 96.69 214 ILE B O 1
ATOM 5593 N N . GLU B 1 215 ? 9.984 41.844 11.516 1 96.19 215 GLU B N 1
ATOM 5594 C CA . GLU B 1 215 ? 10.547 43.094 10.984 1 96.19 215 GLU B CA 1
ATOM 5595 C C . GLU B 1 215 ? 9.609 44.25 11.219 1 96.19 215 GLU B C 1
ATOM 5597 O O . GLU B 1 215 ? 10.039 45.344 11.625 1 96.19 215 GLU B O 1
ATOM 5602 N N . GLU B 1 216 ? 8.422 44.031 10.984 1 93.69 216 GLU B N 1
ATOM 5603 C CA . GLU B 1 216 ? 7.422 45.094 11.156 1 93.69 216 GLU B CA 1
ATOM 5604 C C . GLU B 1 216 ? 7.324 45.531 12.609 1 93.69 216 GLU B C 1
ATOM 5606 O O . GLU B 1 216 ? 7.32 46.719 12.906 1 93.69 216 GLU B O 1
ATOM 5611 N N . ILE B 1 217 ? 7.219 44.531 13.508 1 95.31 217 ILE B N 1
ATOM 5612 C CA . ILE B 1 217 ? 7.055 44.875 14.914 1 95.31 217 ILE B CA 1
ATOM 5613 C C . ILE B 1 217 ? 8.336 45.531 15.438 1 95.31 217 ILE B C 1
ATOM 5615 O O . ILE B 1 217 ? 8.281 46.406 16.312 1 95.31 217 ILE B O 1
ATOM 5619 N N . SER B 1 218 ? 9.469 45.156 14.938 1 95.94 218 SER B N 1
ATOM 5620 C CA . SER B 1 218 ? 10.734 45.781 15.312 1 95.94 218 SER B CA 1
ATOM 5621 C C . SER B 1 218 ? 10.75 47.25 14.93 1 95.94 218 SER B C 1
ATOM 5623 O O . SER B 1 218 ? 11.266 48.094 15.672 1 95.94 218 SER B O 1
ATOM 5625 N N . LYS B 1 219 ? 10.148 47.562 13.789 1 93.38 219 LYS B N 1
ATOM 5626 C CA . LYS B 1 219 ? 10.039 48.969 13.359 1 93.38 219 LYS B CA 1
ATOM 5627 C C . LYS B 1 219 ? 9.141 49.75 14.305 1 93.38 219 LYS B C 1
ATOM 5629 O O . LYS B 1 219 ? 9.469 50.906 14.672 1 93.38 219 LYS B O 1
ATOM 5634 N N . TYR B 1 220 ? 8.109 49.094 14.672 1 91.56 220 TYR B N 1
ATOM 5635 C CA . TYR B 1 220 ? 7.195 49.75 15.602 1 91.56 220 TYR B CA 1
ATOM 5636 C C . TYR B 1 220 ? 7.867 50 16.953 1 91.56 220 TYR B C 1
ATOM 5638 O O . TYR B 1 220 ? 7.715 51.062 17.547 1 91.56 220 TYR B O 1
ATOM 5646 N N . ILE B 1 221 ? 8.555 49.031 17.406 1 94.31 221 ILE B N 1
ATOM 5647 C CA . ILE B 1 221 ? 9.242 49.125 18.688 1 94.31 221 ILE B CA 1
ATOM 5648 C C . ILE B 1 221 ? 10.266 50.25 18.641 1 94.31 221 ILE B C 1
ATOM 5650 O O . ILE B 1 221 ? 10.344 51.062 19.578 1 94.31 221 ILE B O 1
ATOM 5654 N N . SER B 1 222 ? 10.984 50.375 17.594 1 93.56 222 SER B N 1
ATOM 5655 C CA . SER B 1 222 ? 11.984 51.438 17.438 1 93.56 222 SER B CA 1
ATOM 5656 C C . SER B 1 222 ? 11.336 52.812 17.406 1 93.56 222 SER B C 1
ATOM 5658 O O . SER B 1 222 ? 11.812 53.719 18.078 1 93.56 222 SER B O 1
ATOM 5660 N N . SER B 1 223 ? 10.289 52.875 16.703 1 89.31 223 SER B N 1
ATOM 5661 C CA . SER B 1 223 ? 9.578 54.125 16.609 1 89.31 223 SER B CA 1
ATOM 5662 C C . SER B 1 223 ? 9.023 54.562 17.953 1 89.31 223 SER B C 1
ATOM 5664 O O . SER B 1 223 ? 9.172 55.719 18.359 1 89.31 223 SER B O 1
ATOM 5666 N N . LEU B 1 224 ? 8.398 53.594 18.609 1 90.44 224 LEU B N 1
ATOM 5667 C CA . LEU B 1 224 ? 7.824 53.875 19.922 1 90.44 224 LEU B CA 1
ATOM 5668 C C . LEU B 1 224 ? 8.914 54.219 20.922 1 90.44 224 LEU B C 1
ATOM 5670 O O . LEU B 1 224 ? 8.75 55.156 21.719 1 90.44 224 LEU B O 1
ATOM 5674 N N . SER B 1 225 ? 9.977 53.531 20.953 1 93 225 SER B N 1
ATOM 5675 C CA . SER B 1 225 ? 11.102 53.781 21.844 1 93 225 SER B CA 1
ATOM 5676 C C . SER B 1 225 ? 11.688 55.156 21.625 1 93 225 SER B C 1
ATOM 5678 O O . SER B 1 225 ? 11.992 55.875 22.578 1 93 225 SER B O 1
ATOM 5680 N N . ASP B 1 226 ? 11.742 55.594 20.375 1 90.69 226 ASP B N 1
ATOM 5681 C CA . ASP B 1 226 ? 12.266 56.906 20.031 1 90.69 226 ASP B CA 1
ATOM 5682 C C . ASP B 1 226 ? 11.328 58 20.516 1 90.69 226 ASP B C 1
ATOM 5684 O O . ASP B 1 226 ? 11.781 59.031 21.047 1 90.69 226 ASP B O 1
ATOM 5688 N N . THR B 1 227 ? 10.102 57.75 20.297 1 88.81 227 THR B N 1
ATOM 5689 C CA . THR B 1 227 ? 9.117 58.719 20.719 1 88.81 227 THR B CA 1
ATOM 5690 C C . THR B 1 227 ? 9.156 58.938 22.234 1 88.81 227 THR B C 1
ATOM 5692 O O . THR B 1 227 ? 9.172 60.062 22.719 1 88.81 227 THR B O 1
ATOM 5695 N N . ILE B 1 228 ? 9.172 57.844 22.922 1 92.38 228 ILE B N 1
ATOM 5696 C CA . ILE B 1 228 ? 9.203 57.875 24.391 1 92.38 228 ILE B CA 1
ATOM 5697 C C . ILE B 1 228 ? 10.484 58.562 24.859 1 92.38 228 ILE B C 1
ATOM 5699 O O . ILE B 1 228 ? 10.445 59.438 25.719 1 92.38 228 ILE B O 1
ATOM 5703 N N . ARG B 1 229 ? 11.586 58.281 24.266 1 92.56 229 ARG B N 1
ATOM 5704 C CA . ARG B 1 229 ? 12.875 58.875 24.594 1 92.56 229 ARG B CA 1
ATOM 5705 C C . ARG B 1 229 ? 12.867 60.375 24.344 1 92.56 229 ARG B C 1
ATOM 5707 O O . ARG B 1 229 ? 13.32 61.188 25.172 1 92.56 229 ARG B O 1
ATOM 5714 N N . ASP B 1 230 ? 12.289 60.781 23.234 1 88.81 230 ASP B N 1
ATOM 5715 C CA . ASP B 1 230 ? 12.219 62.188 22.875 1 88.81 230 ASP B CA 1
ATOM 5716 C C . ASP B 1 230 ? 11.383 63 23.875 1 88.81 230 ASP B C 1
ATOM 5718 O O . ASP B 1 230 ? 11.758 64.125 24.266 1 88.81 230 ASP B O 1
ATOM 5722 N N . ILE B 1 231 ? 10.352 62.375 24.172 1 90.19 231 ILE B N 1
ATOM 5723 C CA . ILE B 1 231 ? 9.461 63.062 25.109 1 90.19 231 ILE B CA 1
ATOM 5724 C C . ILE B 1 231 ? 10.125 63.156 26.484 1 90.19 231 ILE B C 1
ATOM 5726 O O . ILE B 1 231 ? 10.062 64.188 27.125 1 90.19 231 ILE B O 1
ATOM 5730 N N . GLU B 1 232 ? 10.75 62.125 26.906 1 92.31 232 GLU B N 1
ATOM 5731 C CA . GLU B 1 232 ? 11.461 62.156 28.172 1 92.31 232 GLU B CA 1
ATOM 5732 C C . GLU B 1 232 ? 12.586 63.188 28.156 1 92.31 232 GLU B C 1
ATOM 5734 O O . GLU B 1 232 ? 12.836 63.844 29.156 1 92.31 232 GLU B O 1
ATOM 5739 N N . GLU B 1 233 ? 13.242 63.344 27.062 1 91 233 GLU B N 1
ATOM 5740 C CA . GLU B 1 233 ? 14.289 64.375 26.922 1 91 233 GLU B CA 1
ATOM 5741 C C . GLU B 1 233 ? 13.719 65.75 26.953 1 91 233 GLU B C 1
ATOM 5743 O O . GLU B 1 233 ? 14.312 66.688 27.547 1 91 233 GLU B O 1
ATOM 5748 N N . GLU B 1 234 ? 12.531 65.875 26.344 1 88.06 234 GLU B N 1
ATOM 5749 C CA . GLU B 1 234 ? 11.859 67.188 26.359 1 88.06 234 GLU B CA 1
ATOM 5750 C C . GLU B 1 234 ? 11.453 67.625 27.781 1 88.06 234 GLU B C 1
ATOM 5752 O O . GLU B 1 234 ? 11.5 68.75 28.141 1 88.06 234 GLU B O 1
ATOM 5757 N N . MET B 1 235 ? 11.117 66.562 28.562 1 91.44 235 MET B N 1
ATOM 5758 C CA . MET B 1 235 ? 10.695 66.812 29.938 1 91.44 235 MET B CA 1
ATOM 5759 C C . MET B 1 235 ? 11.883 67.25 30.797 1 91.44 235 MET B C 1
ATOM 5761 O O . MET B 1 235 ? 11.703 67.875 31.844 1 91.44 235 MET B O 1
ATOM 5765 N N . ARG B 1 236 ? 13.086 67 30.359 1 90.12 236 ARG B N 1
ATOM 5766 C CA . ARG B 1 236 ? 14.289 67.312 31.109 1 90.12 236 ARG B CA 1
ATOM 5767 C C . ARG B 1 236 ? 14.844 68.688 30.672 1 90.12 236 ARG B C 1
ATOM 5769 O O . ARG B 1 236 ? 15.75 69.25 31.312 1 90.12 236 ARG B O 1
ATOM 5776 N N . ALA B 1 237 ? 14.234 69.25 29.625 1 86.94 237 ALA B N 1
ATOM 5777 C CA . ALA B 1 237 ? 14.672 70.562 29.125 1 86.94 237 ALA B CA 1
ATOM 5778 C C . ALA B 1 237 ? 14.312 71.688 30.094 1 86.94 237 ALA B C 1
ATOM 5780 O O . ALA B 1 237 ? 13.602 71.438 31.078 1 86.94 237 ALA B O 1
ATOM 5781 N N . ASP B 1 238 ? 14.906 72.875 29.844 1 89.06 238 ASP B N 1
ATOM 5782 C CA . ASP B 1 238 ? 14.57 74.062 30.672 1 89.06 238 ASP B CA 1
ATOM 5783 C C . ASP B 1 238 ? 13.07 74.312 30.641 1 89.06 238 ASP B C 1
ATOM 5785 O O . ASP B 1 238 ? 12.414 74.125 29.625 1 89.06 238 ASP B O 1
ATOM 5789 N N . ASP B 1 239 ? 12.539 74.812 31.703 1 89.88 239 ASP B N 1
ATOM 5790 C CA . ASP B 1 239 ? 11.109 75 31.906 1 89.88 239 ASP B CA 1
ATOM 5791 C C . ASP B 1 239 ? 10.484 75.875 30.812 1 89.88 239 ASP B C 1
ATOM 5793 O O . ASP B 1 239 ? 9.414 75.562 30.297 1 89.88 239 ASP B O 1
ATOM 5797 N N . ALA B 1 240 ? 11.164 77 30.594 1 86.94 240 ALA B N 1
ATOM 5798 C CA . ALA B 1 240 ? 10.609 77.938 29.594 1 86.94 240 ALA B CA 1
ATOM 5799 C C . ALA B 1 240 ? 10.516 77.25 28.234 1 86.94 240 ALA B C 1
ATOM 5801 O O . ALA B 1 240 ? 9.484 77.312 27.562 1 86.94 240 ALA B O 1
ATOM 5802 N N . SER B 1 241 ? 11.531 76.5 27.891 1 85.88 241 SER B N 1
ATOM 5803 C CA . SER B 1 241 ? 11.578 75.812 26.609 1 85.88 241 SER B CA 1
ATOM 5804 C C . SER B 1 241 ? 10.555 74.688 26.562 1 85.88 241 SER B C 1
ATOM 5806 O O . SER B 1 241 ? 9.883 74.5 25.562 1 85.88 241 SER B O 1
ATOM 5808 N N . PHE B 1 242 ? 10.461 73.938 27.641 1 90.5 242 PHE B N 1
ATOM 5809 C CA . PHE B 1 242 ? 9.547 72.812 27.75 1 90.5 242 PHE B CA 1
ATOM 5810 C C . PHE B 1 242 ? 8.102 73.312 27.562 1 90.5 242 PHE B C 1
ATOM 5812 O O . PHE B 1 242 ? 7.352 72.688 26.781 1 90.5 242 PHE B O 1
ATOM 5819 N N . VAL B 1 243 ? 7.762 74.312 28.266 1 89.81 243 VAL B N 1
ATOM 5820 C CA . VAL B 1 243 ? 6.387 74.812 28.25 1 89.81 243 VAL B CA 1
ATOM 5821 C C . VAL B 1 243 ? 6.043 75.375 26.859 1 89.81 243 VAL B C 1
ATOM 5823 O O . VAL B 1 243 ? 4.91 75.188 26.391 1 89.81 243 VAL B O 1
ATOM 5826 N N . GLN B 1 244 ? 7.047 75.938 26.234 1 83.06 244 GLN B N 1
ATOM 5827 C CA . GLN B 1 244 ? 6.844 76.5 24.891 1 83.06 244 GLN B CA 1
ATOM 5828 C C . GLN B 1 244 ? 6.535 75.375 23.891 1 83.06 244 GLN B C 1
ATOM 5830 O O . GLN B 1 244 ? 5.734 75.562 22.969 1 83.06 244 GLN B O 1
ATOM 5835 N N . ASN B 1 245 ? 7.094 74.25 24.109 1 83.56 245 ASN B N 1
ATOM 5836 C CA . ASN B 1 245 ? 6.969 73.125 23.156 1 83.56 245 ASN B CA 1
ATOM 5837 C C . ASN B 1 245 ? 5.93 72.125 23.594 1 83.56 245 ASN B C 1
ATOM 5839 O O . ASN B 1 245 ? 5.766 71.062 22.969 1 83.56 245 ASN B O 1
ATOM 5843 N N . TYR B 1 246 ? 5.281 72.312 24.609 1 87.56 246 TYR B N 1
ATOM 5844 C CA . TYR B 1 246 ? 4.383 71.312 25.219 1 87.56 246 TYR B CA 1
ATOM 5845 C C . TYR B 1 246 ? 3.271 70.938 24.25 1 87.56 246 TYR B C 1
ATOM 5847 O O . TYR B 1 246 ? 2.92 69.75 24.156 1 87.56 246 TYR B O 1
ATOM 5855 N N . SER B 1 247 ? 2.68 71.938 23.562 1 81.88 247 SER B N 1
ATOM 5856 C CA . SER B 1 247 ? 1.559 71.625 22.672 1 81.88 247 SER B CA 1
ATOM 5857 C C . SER B 1 247 ? 1.952 70.688 21.562 1 81.88 247 SER B C 1
ATOM 5859 O O . SER B 1 247 ? 1.154 69.812 21.156 1 81.88 247 SER B O 1
ATOM 5861 N N . PHE B 1 248 ? 3.139 70.812 21.234 1 78.5 248 PHE B N 1
ATOM 5862 C CA . PHE B 1 248 ? 3.641 69.938 20.188 1 78.5 248 PHE B CA 1
ATOM 5863 C C . PHE B 1 248 ? 3.953 68.5 20.75 1 78.5 248 PHE B C 1
ATOM 5865 O O . PHE B 1 248 ? 3.639 67.5 20.125 1 78.5 248 PHE B O 1
ATOM 5872 N N . THR B 1 249 ? 4.508 68.5 21.828 1 82.88 249 THR B N 1
ATOM 5873 C CA . THR B 1 249 ? 4.941 67.25 22.453 1 82.88 249 THR B CA 1
ATOM 5874 C C . THR B 1 249 ? 3.74 66.375 22.828 1 82.88 249 THR B C 1
ATOM 5876 O O . THR B 1 249 ? 3.77 65.188 22.641 1 82.88 249 THR B O 1
ATOM 5879 N N . ILE B 1 250 ? 2.705 67 23.219 1 85.44 250 ILE B N 1
ATOM 5880 C CA . ILE B 1 250 ? 1.548 66.25 23.703 1 85.44 250 ILE B CA 1
ATOM 5881 C C . ILE B 1 250 ? 0.852 65.562 22.516 1 85.44 250 ILE B C 1
ATOM 5883 O O . ILE B 1 250 ? 0.246 64.5 22.688 1 85.44 250 ILE B O 1
ATOM 5887 N N . LYS B 1 251 ? 0.958 66.062 21.375 1 81.62 251 LYS B N 1
ATOM 5888 C CA . LYS B 1 251 ? 0.345 65.5 20.172 1 81.62 251 LYS B CA 1
ATOM 5889 C C . LYS B 1 251 ? 1.079 64.25 19.75 1 81.62 251 LYS B C 1
ATOM 5891 O O . LYS B 1 251 ? 0.472 63.312 19.188 1 81.62 251 LYS B O 1
ATOM 5896 N N . ARG B 1 252 ? 2.283 64.125 20.125 1 79.06 252 ARG B N 1
ATOM 5897 C CA . ARG B 1 252 ? 3.1 63 19.734 1 79.06 252 ARG B CA 1
ATOM 5898 C C . ARG B 1 252 ? 2.74 61.781 20.578 1 79.06 252 ARG B C 1
ATOM 5900 O O . ARG B 1 252 ? 2.975 60.656 20.156 1 79.06 252 ARG B O 1
ATOM 5907 N N . VAL B 1 253 ? 2.168 62.062 21.703 1 82.56 253 VAL B N 1
ATOM 5908 C CA . VAL B 1 253 ? 1.813 60.969 22.609 1 82.56 253 VAL B CA 1
ATOM 5909 C C . VAL B 1 253 ? 0.546 60.281 22.109 1 82.56 253 VAL B C 1
ATOM 5911 O O . VAL B 1 253 ? 0.334 59.094 22.375 1 82.56 253 VAL B O 1
ATOM 5914 N N . GLN B 1 254 ? -0.296 60.938 21.391 1 73.25 254 GLN B N 1
ATOM 5915 C CA . GLN B 1 254 ? -1.598 60.406 20.984 1 73.25 254 GLN B CA 1
ATOM 5916 C C . GLN B 1 254 ? -1.461 59.438 19.828 1 73.25 254 GLN B C 1
ATOM 5918 O O . GLN B 1 254 ? -2.441 58.812 19.422 1 73.25 254 GLN B O 1
ATOM 5923 N N . CYS B 1 255 ? -0.371 58.938 19.516 1 64.38 255 CYS B N 1
ATOM 5924 C CA . CYS B 1 255 ? -0.238 58 18.406 1 64.38 255 CYS B CA 1
ATOM 5925 C C . CYS B 1 255 ? -0.586 56.594 18.828 1 64.38 255 CYS B C 1
ATOM 5927 O O . CYS B 1 255 ? -0.104 56.094 19.859 1 64.38 255 CYS B O 1
ATOM 5929 N N . SER B 1 256 ? -1.701 56.125 18.172 1 67.56 256 SER B N 1
ATOM 5930 C CA . SER B 1 256 ? -2.191 54.812 18.531 1 67.56 256 SER B CA 1
ATOM 5931 C C . SER B 1 256 ? -1.757 53.75 17.5 1 67.56 256 SER B C 1
ATOM 5933 O O . SER B 1 256 ? -2.012 53.906 16.312 1 67.56 256 SER B O 1
ATOM 5935 N N . LEU B 1 257 ? -0.77 52.969 17.828 1 77.19 257 LEU B N 1
ATOM 5936 C CA . LEU B 1 257 ? -0.37 51.812 17.031 1 77.19 257 LEU B CA 1
ATOM 5937 C C . LEU B 1 257 ? -1.271 50.625 17.312 1 77.19 257 LEU B C 1
ATOM 5939 O O . LEU B 1 257 ? -1.678 50.406 18.453 1 77.19 257 LEU B O 1
ATOM 5943 N N . PRO B 1 258 ? -1.681 49.969 16.172 1 80.25 258 PRO B N 1
ATOM 5944 C CA . PRO B 1 258 ? -2.514 48.781 16.375 1 80.25 258 PRO B CA 1
ATOM 5945 C C . PRO B 1 258 ? -1.791 47.688 17.141 1 80.25 258 PRO B C 1
ATOM 5947 O O . PRO B 1 258 ? -0.565 47.562 17.062 1 80.25 258 PRO B O 1
ATOM 5950 N N . ASP B 1 259 ? -2.588 46.969 17.938 1 82.31 259 ASP B N 1
ATOM 5951 C CA . ASP B 1 259 ? -2.031 45.844 18.703 1 82.31 259 ASP B CA 1
ATOM 5952 C C . ASP B 1 259 ? -1.647 44.688 17.797 1 82.31 259 ASP B C 1
ATOM 5954 O O . ASP B 1 259 ? -2.418 44.312 16.922 1 82.31 259 ASP B O 1
ATOM 5958 N N . PRO B 1 260 ? -0.402 44.312 17.953 1 83.06 260 PRO B N 1
ATOM 5959 C CA . PRO B 1 260 ? -0.007 43.125 17.156 1 83.06 260 PRO B CA 1
ATOM 5960 C C . PRO B 1 260 ? -0.703 41.844 17.609 1 83.06 260 PRO B C 1
ATOM 5962 O O . PRO B 1 260 ? -0.904 41.656 18.812 1 83.06 260 PRO B O 1
ATOM 5965 N N . LYS B 1 261 ? -1.319 41.125 16.734 1 78.31 261 LYS B N 1
ATOM 5966 C CA . LYS B 1 261 ? -1.974 39.844 17.047 1 78.31 261 LYS B CA 1
ATOM 5967 C C . LYS B 1 261 ? -1.393 38.719 16.219 1 78.31 261 LYS B C 1
ATOM 5969 O O . LYS B 1 261 ? -0.999 38.906 15.07 1 78.31 261 LYS B O 1
ATOM 5974 N N . MET B 1 262 ? -1.189 37.688 17 1 78.38 262 MET B N 1
ATOM 5975 C CA . MET B 1 262 ? -0.847 36.469 16.266 1 78.38 262 MET B CA 1
ATOM 5976 C C . MET B 1 262 ? -2.086 35.875 15.617 1 78.38 262 MET B C 1
ATOM 5978 O O . MET B 1 262 ? -3.168 35.875 16.203 1 78.38 262 MET B O 1
ATOM 5982 N N . VAL B 1 263 ? -1.919 35.438 14.398 1 86.25 263 VAL B N 1
ATOM 5983 C CA . VAL B 1 263 ? -2.994 34.812 13.641 1 86.25 263 VAL B CA 1
ATOM 5984 C C . VAL B 1 263 ? -2.859 33.281 13.719 1 86.25 263 VAL B C 1
ATOM 5986 O O . VAL B 1 263 ? -1.747 32.75 13.773 1 86.25 263 VAL B O 1
ATOM 5989 N N . PRO B 1 264 ? -4.027 32.625 13.781 1 90.88 264 PRO B N 1
ATOM 5990 C CA . PRO B 1 264 ? -3.986 31.172 13.797 1 90.88 264 PRO B CA 1
ATOM 5991 C C . PRO B 1 264 ? -3.379 30.578 12.523 1 90.88 264 PRO B C 1
ATOM 5993 O O . PRO B 1 264 ? -3.506 31.172 11.445 1 90.88 264 PRO B O 1
ATOM 5996 N N . GLY B 1 265 ? -2.691 29.453 12.625 1 92.88 265 GLY B N 1
ATOM 5997 C CA . GLY B 1 265 ? -2.189 28.734 11.461 1 92.88 265 GLY B CA 1
ATOM 5998 C C . GLY B 1 265 ? -0.8 29.172 11.047 1 92.88 265 GLY B C 1
ATOM 5999 O O . GLY B 1 265 ? -0.37 28.906 9.922 1 92.88 265 GLY B O 1
ATOM 6000 N N . GLU B 1 266 ? -0.11 29.859 11.922 1 95.12 266 GLU B N 1
ATOM 6001 C CA . GLU B 1 266 ? 1.195 30.406 11.555 1 95.12 266 GLU B CA 1
ATOM 6002 C C . GLU B 1 266 ? 2.305 29.391 11.797 1 95.12 266 GLU B C 1
ATOM 6004 O O . GLU B 1 266 ? 3.416 29.531 11.281 1 95.12 266 GLU B O 1
ATOM 6009 N N . LEU B 1 267 ? 2.031 28.359 12.609 1 97.5 267 LEU B N 1
ATOM 6010 C CA . LEU B 1 267 ? 2.986 27.281 12.82 1 97.5 267 LEU B CA 1
ATOM 6011 C C . LEU B 1 267 ? 2.787 26.172 11.789 1 97.5 267 LEU B C 1
ATOM 6013 O O . LEU B 1 267 ? 1.832 26.203 11.016 1 97.5 267 LEU B O 1
ATOM 6017 N N . ILE B 1 268 ? 3.764 25.25 11.773 1 98.44 268 ILE B N 1
ATOM 6018 C CA . ILE B 1 268 ? 3.682 24.141 10.828 1 98.44 268 ILE B CA 1
ATOM 6019 C C . ILE B 1 268 ? 2.461 23.281 11.148 1 98.44 268 ILE B C 1
ATOM 6021 O O . ILE B 1 268 ? 2.189 22.984 12.32 1 98.44 268 ILE B O 1
ATOM 6025 N N . ASP B 1 269 ? 1.637 22.984 10.086 1 98.06 269 ASP B N 1
ATOM 6026 C CA . ASP B 1 269 ? 0.517 22.062 10.258 1 98.06 269 ASP B CA 1
ATOM 6027 C C . ASP B 1 269 ? 1.002 20.625 10.32 1 98.06 269 ASP B C 1
ATOM 6029 O O . ASP B 1 269 ? 0.852 19.859 9.359 1 98.06 269 ASP B O 1
ATOM 6033 N N . VAL B 1 270 ? 1.507 20.203 11.43 1 98.25 270 VAL B N 1
ATOM 6034 C CA . VAL B 1 270 ? 2.133 18.906 11.633 1 98.25 270 VAL B CA 1
ATOM 6035 C C . VAL B 1 270 ? 1.112 17.797 11.391 1 98.25 270 VAL B C 1
ATOM 6037 O O . VAL B 1 270 ? 1.431 16.766 10.773 1 98.25 270 VAL B O 1
ATOM 6040 N N . ALA B 1 271 ? -0.11 17.984 11.852 1 98 271 ALA B N 1
ATOM 6041 C CA . ALA B 1 271 ? -1.163 16.969 11.719 1 98 271 ALA B CA 1
ATOM 6042 C C . ALA B 1 271 ? -1.47 16.688 10.25 1 98 271 ALA B C 1
ATOM 6044 O O . ALA B 1 271 ? -1.778 15.555 9.883 1 98 271 ALA B O 1
ATOM 6045 N N . LYS B 1 272 ? -1.429 17.688 9.414 1 97.38 272 LYS B N 1
ATOM 6046 C CA . LYS B 1 272 ? -1.654 17.516 7.98 1 97.38 272 LYS B CA 1
ATOM 6047 C C . LYS B 1 272 ? -0.6 16.594 7.359 1 97.38 272 LYS B C 1
ATOM 6049 O O . LYS B 1 272 ? -0.915 15.773 6.504 1 97.38 272 LYS B O 1
ATOM 6054 N N . HIS B 1 273 ? 0.617 16.75 7.82 1 98.38 273 HIS B N 1
ATOM 6055 C CA . HIS B 1 273 ? 1.735 16.047 7.211 1 98.38 273 HIS B CA 1
ATOM 6056 C C . HIS B 1 273 ? 1.878 14.641 7.785 1 98.38 273 HIS B C 1
ATOM 6058 O O . HIS B 1 273 ? 2.289 13.711 7.082 1 98.38 273 HIS B O 1
ATOM 6064 N N . LEU B 1 274 ? 1.555 14.469 9.047 1 98.12 274 LEU B N 1
ATOM 6065 C CA . LEU B 1 274 ? 1.847 13.195 9.703 1 98.12 274 LEU B CA 1
ATOM 6066 C C . LEU B 1 274 ? 0.569 12.398 9.938 1 98.12 274 LEU B C 1
ATOM 6068 O O . LEU B 1 274 ? 0.622 11.18 10.141 1 98.12 274 LEU B O 1
ATOM 6072 N N . GLY B 1 275 ? -0.565 13.062 10.008 1 97.56 275 GLY B N 1
ATOM 6073 C CA . GLY B 1 275 ? -1.816 12.383 10.32 1 97.56 275 GLY B CA 1
ATOM 6074 C C . GLY B 1 275 ? -2.158 11.281 9.328 1 97.56 275 GLY B C 1
ATOM 6075 O O . GLY B 1 275 ? -2.291 11.539 8.133 1 97.56 275 GLY B O 1
ATOM 6076 N N . ASN B 1 276 ? -2.361 10.062 9.852 1 96.69 276 ASN B N 1
ATOM 6077 C CA . ASN B 1 276 ? -2.75 8.914 9.039 1 96.69 276 ASN B CA 1
ATOM 6078 C C . ASN B 1 276 ? -1.866 8.781 7.801 1 96.69 276 ASN B C 1
ATOM 6080 O O . ASN B 1 276 ? -2.354 8.453 6.715 1 96.69 276 ASN B O 1
ATOM 6084 N N . LEU B 1 277 ? -0.601 9.078 7.984 1 97.5 277 LEU B N 1
ATOM 6085 C CA . LEU B 1 277 ? 0.325 9.109 6.855 1 97.5 277 LEU B CA 1
ATOM 6086 C C . LEU B 1 277 ? 0.408 7.742 6.188 1 97.5 277 LEU B C 1
ATOM 6088 O O . LEU B 1 277 ? 0.303 7.637 4.961 1 97.5 277 LEU B O 1
ATOM 6092 N N . THR B 1 278 ? 0.568 6.68 6.949 1 96.5 278 THR B N 1
ATOM 6093 C CA . THR B 1 278 ? 0.679 5.34 6.387 1 96.5 278 THR B CA 1
ATOM 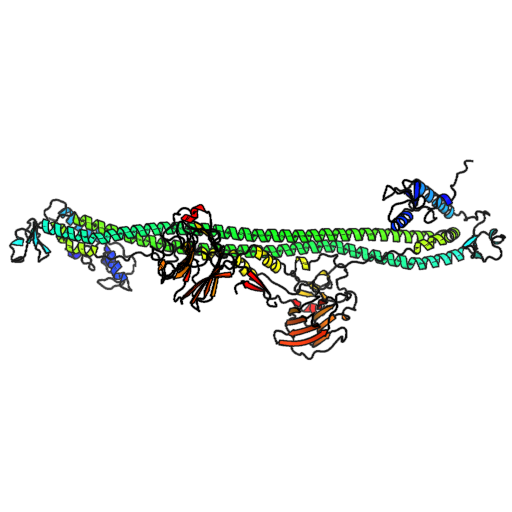6094 C C . THR B 1 278 ? -0.579 4.977 5.602 1 96.5 278 THR B C 1
ATOM 6096 O O . THR B 1 278 ? -0.493 4.402 4.512 1 96.5 278 THR B O 1
ATOM 6099 N N . PHE B 1 279 ? -1.742 5.297 6.141 1 95.94 279 PHE B N 1
ATOM 6100 C CA . PHE B 1 279 ? -3.014 4.988 5.496 1 95.94 279 PHE B CA 1
ATOM 6101 C C . PHE B 1 279 ? -3.158 5.758 4.188 1 95.94 279 PHE B C 1
ATOM 6103 O O . PHE B 1 279 ? -3.576 5.195 3.174 1 95.94 279 PHE B O 1
ATOM 6110 N N . ILE B 1 280 ? -2.832 7.004 4.211 1 96.38 280 ILE B N 1
ATOM 6111 C CA . ILE B 1 280 ? -2.975 7.852 3.035 1 96.38 280 ILE B CA 1
ATOM 6112 C C . ILE B 1 280 ? -2.07 7.336 1.915 1 96.38 280 ILE B C 1
ATOM 6114 O O . ILE B 1 280 ? -2.488 7.262 0.757 1 96.38 280 ILE B O 1
ATOM 6118 N N . VAL B 1 281 ? -0.816 7.039 2.277 1 97.56 281 VAL B N 1
ATOM 6119 C CA . VAL B 1 281 ? 0.125 6.516 1.294 1 97.56 281 VAL B CA 1
ATOM 6120 C C . VAL B 1 281 ? -0.395 5.195 0.734 1 97.56 281 VAL B C 1
ATOM 6122 O O . VAL B 1 281 ? -0.368 4.973 -0.479 1 97.56 281 VAL B O 1
ATOM 6125 N N . TRP B 1 282 ? -0.806 4.289 1.62 1 96 282 TRP B N 1
ATOM 6126 C CA . TRP B 1 282 ? -1.355 2.996 1.228 1 96 282 TRP B CA 1
ATOM 6127 C C . TRP B 1 282 ? -2.564 3.172 0.315 1 96 282 TRP B C 1
ATOM 6129 O O . TRP B 1 282 ? -2.682 2.496 -0.709 1 96 282 TRP B O 1
ATOM 6139 N N . GLU B 1 283 ? -3.473 4.105 0.667 1 94.19 283 GLU B N 1
ATOM 6140 C CA . GLU B 1 283 ? -4.645 4.379 -0.155 1 94.19 283 GLU B CA 1
ATOM 6141 C C . GLU B 1 283 ? -4.246 4.895 -1.534 1 94.19 283 GLU B C 1
ATOM 6143 O O . GLU B 1 283 ? -4.816 4.484 -2.547 1 94.19 283 GLU B O 1
ATOM 6148 N N . LYS B 1 284 ? -3.316 5.777 -1.597 1 95.88 284 LYS B N 1
ATOM 6149 C CA . LYS B 1 284 ? -2.854 6.344 -2.861 1 95.88 284 LYS B CA 1
ATOM 6150 C C . LYS B 1 284 ? -2.191 5.277 -3.729 1 95.88 284 LYS B C 1
ATOM 6152 O O . LYS B 1 284 ? -2.258 5.34 -4.957 1 95.88 284 LYS B O 1
ATOM 6157 N N . MET B 1 285 ? -1.557 4.348 -3.1 1 96 285 MET B N 1
ATOM 6158 C CA . MET B 1 285 ? -0.861 3.283 -3.816 1 96 285 MET B CA 1
ATOM 6159 C C . MET B 1 285 ? -1.832 2.482 -4.676 1 96 285 MET B C 1
ATOM 6161 O O . MET B 1 285 ? -1.419 1.805 -5.617 1 96 285 MET B O 1
ATOM 6165 N N . LYS B 1 286 ? -3.096 2.518 -4.398 1 92.5 286 LYS B N 1
ATOM 6166 C CA . LYS B 1 286 ? -4.141 1.817 -5.145 1 92.5 286 LYS B CA 1
ATOM 6167 C C . LYS B 1 286 ? -4.066 2.146 -6.633 1 92.5 286 LYS B C 1
ATOM 6169 O O . LYS B 1 286 ? -4.426 1.319 -7.473 1 92.5 286 LYS B O 1
ATOM 6174 N N . VAL B 1 287 ? -3.535 3.293 -6.984 1 93.06 287 VAL B N 1
ATOM 6175 C CA . VAL B 1 287 ? -3.502 3.773 -8.359 1 93.06 287 VAL B CA 1
ATOM 6176 C C . VAL B 1 287 ? -2.629 2.85 -9.211 1 93.06 287 VAL B C 1
ATOM 6178 O O . VAL B 1 287 ? -2.871 2.684 -10.406 1 93.06 287 VAL B O 1
ATOM 6181 N N . ILE B 1 288 ? -1.64 2.172 -8.57 1 94.81 288 ILE B N 1
ATOM 6182 C CA . ILE B 1 288 ? -0.729 1.337 -9.344 1 94.81 288 ILE B CA 1
ATOM 6183 C C . ILE B 1 288 ? -1.02 -0.137 -9.07 1 94.81 288 ILE B C 1
ATOM 6185 O O . ILE B 1 288 ? -0.223 -1.01 -9.422 1 94.81 288 ILE B O 1
ATOM 6189 N N . VAL B 1 289 ? -2.102 -0.399 -8.359 1 92.25 289 VAL B N 1
ATOM 6190 C CA . VAL B 1 289 ? -2.5 -1.759 -8.008 1 92.25 289 VAL B CA 1
ATOM 6191 C C . VAL B 1 289 ? -3.658 -2.203 -8.898 1 92.25 289 VAL B C 1
ATOM 6193 O O . VAL B 1 289 ? -4.59 -1.436 -9.148 1 92.25 289 VAL B O 1
ATOM 6196 N N . GLN B 1 290 ? -3.498 -3.371 -9.43 1 91.69 290 GLN B N 1
ATOM 6197 C CA . GLN B 1 290 ? -4.543 -3.936 -10.273 1 91.69 290 GLN B CA 1
ATOM 6198 C C . GLN B 1 290 ? -4.957 -5.324 -9.789 1 91.69 290 GLN B C 1
ATOM 6200 O O . GLN B 1 290 ? -4.117 -6.098 -9.32 1 91.69 290 GLN B O 1
ATOM 6205 N N . TYR B 1 291 ? -6.273 -5.594 -9.852 1 95 291 TYR B N 1
ATOM 6206 C CA . TYR B 1 291 ? -6.816 -6.91 -9.531 1 95 291 TYR B CA 1
ATOM 6207 C C . TYR B 1 291 ? -7.582 -7.484 -10.711 1 95 291 TYR B C 1
ATOM 6209 O O . TYR B 1 291 ? -8.484 -6.84 -11.25 1 95 291 TYR B O 1
ATOM 6217 N N . SER B 1 292 ? -7.168 -8.617 -11.094 1 96 292 SER B N 1
ATOM 6218 C CA . SER B 1 292 ? -7.867 -9.359 -12.141 1 96 292 SER B CA 1
ATOM 6219 C C . SER B 1 292 ? -8.562 -10.594 -11.578 1 96 292 SER B C 1
ATOM 6221 O O . SER B 1 292 ? -7.949 -11.391 -10.867 1 96 292 SER B O 1
ATOM 6223 N N . PRO B 1 293 ? -9.859 -10.758 -11.922 1 95.31 293 PRO B N 1
ATOM 6224 C CA . PRO B 1 293 ? -10.578 -11.93 -11.414 1 95.31 293 PRO B CA 1
ATOM 6225 C C . PRO B 1 293 ? -10.047 -13.242 -11.992 1 95.31 293 PRO B C 1
ATOM 6227 O O . PRO B 1 293 ? -10.25 -14.305 -11.398 1 95.31 293 PRO B O 1
ATOM 6230 N N . ILE B 1 294 ? -9.453 -13.102 -13.156 1 97.56 294 ILE B N 1
ATOM 6231 C CA . ILE B 1 294 ? -8.891 -14.289 -13.797 1 97.56 294 ILE B CA 1
ATOM 6232 C C . ILE B 1 294 ? -7.41 -14.078 -14.078 1 97.56 294 ILE B C 1
ATOM 6234 O O . ILE B 1 294 ? -7.016 -13.023 -14.586 1 97.56 294 ILE B O 1
ATOM 6238 N N . ILE B 1 295 ? -6.602 -15.062 -13.742 1 98.38 295 ILE B N 1
ATOM 6239 C CA . ILE B 1 295 ? -5.188 -15.094 -14.094 1 98.38 295 ILE B CA 1
ATOM 6240 C C . ILE B 1 295 ? -4.91 -16.266 -15.023 1 98.38 295 ILE B C 1
ATOM 6242 O O . ILE B 1 295 ? -5.262 -17.406 -14.719 1 98.38 295 ILE B O 1
ATOM 6246 N N . LEU B 1 296 ? -4.281 -15.938 -16.125 1 98.5 296 LEU B N 1
ATOM 6247 C CA . LEU B 1 296 ? -4.016 -16.969 -17.109 1 98.5 296 LEU B CA 1
ATOM 6248 C C . LEU B 1 296 ? -2.855 -17.859 -16.672 1 98.5 296 LEU B C 1
ATOM 6250 O O . LEU B 1 296 ? -1.928 -17.391 -16.016 1 98.5 296 LEU B O 1
ATOM 6254 N N . ASP B 1 297 ? -2.949 -19.078 -17.047 1 98.12 297 ASP B N 1
ATOM 6255 C CA . ASP B 1 297 ? -1.91 -20.047 -16.703 1 98.12 297 ASP B CA 1
ATOM 6256 C C . ASP B 1 297 ? -1.016 -20.328 -17.906 1 98.12 297 ASP B C 1
ATOM 6258 O O . ASP B 1 297 ? -1.424 -21.016 -18.844 1 98.12 297 ASP B O 1
ATOM 6262 N N . PRO B 1 298 ? 0.259 -19.938 -17.844 1 97.5 298 PRO B N 1
ATOM 6263 C CA . PRO B 1 298 ? 1.146 -20.141 -18.984 1 97.5 298 PRO B CA 1
ATOM 6264 C C . PRO B 1 298 ? 1.39 -21.625 -19.266 1 97.5 298 PRO B C 1
ATOM 6266 O O . PRO B 1 298 ? 1.709 -22 -20.406 1 97.5 298 PRO B O 1
ATOM 6269 N N . ASN B 1 299 ? 1.223 -22.5 -18.281 1 97.44 299 ASN B N 1
ATOM 6270 C CA . ASN B 1 299 ? 1.484 -23.922 -18.469 1 97.44 299 ASN B CA 1
ATOM 6271 C C . ASN B 1 299 ? 0.386 -24.594 -19.281 1 97.44 299 ASN B C 1
ATOM 6273 O O . ASN B 1 299 ? 0.552 -25.734 -19.734 1 97.44 299 ASN B O 1
ATOM 6277 N N . THR B 1 300 ? -0.71 -23.922 -19.5 1 96.88 300 THR B N 1
ATOM 6278 C CA . THR B 1 300 ? -1.813 -24.484 -20.281 1 96.88 300 THR B CA 1
ATOM 6279 C C . THR B 1 300 ? -1.823 -23.922 -21.703 1 96.88 300 THR B C 1
ATOM 6281 O O . THR B 1 300 ? -2.529 -24.438 -22.562 1 96.88 300 THR B O 1
ATOM 6284 N N . ALA B 1 301 ? -1.062 -22.922 -21.969 1 96.69 301 ALA B N 1
ATOM 6285 C CA . ALA B 1 301 ? -1.146 -22.156 -23.219 1 96.69 301 ALA B CA 1
ATOM 6286 C C . ALA B 1 301 ? -0.585 -22.953 -24.391 1 96.69 301 ALA B C 1
ATOM 6288 O O . ALA B 1 301 ? 0.455 -23.594 -24.266 1 96.69 301 ALA B O 1
ATOM 6289 N N . TYR B 1 302 ? -1.317 -22.859 -25.438 1 94.88 302 TYR B N 1
ATOM 6290 C CA . TYR B 1 302 ? -0.773 -23.328 -26.703 1 94.88 302 TYR B CA 1
ATOM 6291 C C . TYR B 1 302 ? 0.566 -22.672 -27 1 94.88 302 TYR B C 1
ATOM 6293 O O . TYR B 1 302 ? 0.765 -21.484 -26.703 1 94.88 302 TYR B O 1
ATOM 6301 N N . PRO B 1 303 ? 1.466 -23.359 -27.656 1 95.19 303 PRO B N 1
ATOM 6302 C CA . PRO B 1 303 ? 2.844 -22.875 -27.797 1 95.19 303 PRO B CA 1
ATOM 6303 C C . PRO B 1 303 ? 2.939 -21.594 -28.609 1 95.19 303 PRO B C 1
ATOM 6305 O O . PRO B 1 303 ? 3.955 -20.891 -28.547 1 95.19 303 PRO B O 1
ATOM 6308 N N . ALA B 1 304 ? 1.942 -21.281 -29.344 1 93.06 304 ALA B N 1
ATOM 6309 C CA . ALA B 1 304 ? 2.002 -20.078 -30.156 1 93.06 304 ALA B CA 1
ATOM 6310 C C . ALA B 1 304 ? 1.29 -18.906 -29.484 1 93.06 304 ALA B C 1
ATOM 6312 O O . ALA B 1 304 ? 1.011 -17.891 -30.109 1 93.06 304 ALA B O 1
ATOM 6313 N N . LEU B 1 305 ? 0.944 -19.047 -28.281 1 93.88 305 LEU B N 1
ATOM 6314 C CA . LEU B 1 305 ? 0.301 -17.969 -27.516 1 93.88 305 LEU B CA 1
ATOM 6315 C C . LEU B 1 305 ? 1.276 -17.344 -26.531 1 93.88 305 LEU B C 1
ATOM 6317 O O . LEU B 1 305 ? 2.012 -18.062 -25.844 1 93.88 305 LEU B O 1
ATOM 6321 N N . LEU B 1 306 ? 1.296 -16.031 -26.547 1 94.06 306 LEU B N 1
ATOM 6322 C CA . LEU B 1 306 ? 2.127 -15.273 -25.625 1 94.06 306 LEU B CA 1
ATOM 6323 C C . LEU B 1 306 ? 1.269 -14.539 -24.609 1 94.06 306 LEU B C 1
ATOM 6325 O O . LEU B 1 306 ? 0.319 -13.836 -24.969 1 94.06 306 LEU B O 1
ATOM 6329 N N . LEU B 1 307 ? 1.595 -14.75 -23.375 1 96.25 307 LEU B N 1
ATOM 6330 C CA . LEU B 1 307 ? 0.879 -14.078 -22.297 1 96.25 307 LEU B CA 1
ATOM 6331 C C . LEU B 1 307 ? 1.637 -12.836 -21.828 1 96.25 307 LEU B C 1
ATOM 6333 O O . LEU B 1 307 ? 2.863 -12.773 -21.938 1 96.25 307 LEU B O 1
ATOM 6337 N N . SER B 1 308 ? 0.881 -11.82 -21.375 1 95.88 308 SER B N 1
ATOM 6338 C CA . SER B 1 308 ? 1.488 -10.633 -20.797 1 95.88 308 SER B CA 1
ATOM 6339 C C . SER B 1 308 ? 2.223 -10.961 -19.5 1 95.88 308 SER B C 1
ATOM 6341 O O . SER B 1 308 ? 2.021 -12.031 -18.922 1 95.88 308 SER B O 1
ATOM 6343 N N . ASP B 1 309 ? 3.041 -10.055 -19 1 94.75 309 ASP B N 1
ATOM 6344 C CA . ASP B 1 309 ? 3.85 -10.266 -17.797 1 94.75 309 ASP B CA 1
ATOM 6345 C C . ASP B 1 309 ? 2.967 -10.477 -16.578 1 94.75 309 ASP B C 1
ATOM 6347 O O . ASP B 1 309 ? 3.32 -11.242 -15.672 1 94.75 309 ASP B O 1
ATOM 6351 N N . ASP B 1 310 ? 1.818 -9.828 -16.625 1 95.12 310 ASP B N 1
ATOM 6352 C CA . ASP B 1 310 ? 0.935 -9.938 -15.461 1 95.12 310 ASP B CA 1
ATOM 6353 C C . ASP B 1 310 ? -0.08 -11.062 -15.648 1 95.12 310 ASP B C 1
ATOM 6355 O O . ASP B 1 310 ? -0.965 -11.258 -14.812 1 95.12 310 ASP B O 1
ATOM 6359 N N . LEU B 1 311 ? -0.062 -11.758 -16.781 1 98.19 311 LEU B N 1
ATOM 6360 C CA . LEU B 1 311 ? -0.844 -12.953 -17.078 1 98.19 311 LEU B CA 1
ATOM 6361 C C . LEU B 1 311 ? -2.322 -12.609 -17.219 1 98.19 311 LEU B C 1
ATOM 6363 O O . LEU B 1 311 ? -3.188 -13.375 -16.797 1 98.19 311 LEU B O 1
ATOM 6367 N N . THR B 1 312 ? -2.621 -11.414 -17.781 1 97.62 312 THR B N 1
ATOM 6368 C CA . THR B 1 312 ? -4.016 -11.016 -17.953 1 97.62 312 THR B CA 1
ATOM 6369 C C . THR B 1 312 ? -4.359 -10.828 -19.422 1 97.62 312 THR B C 1
ATOM 6371 O O . THR B 1 312 ? -5.5 -10.523 -19.766 1 97.62 312 THR B O 1
ATOM 6374 N N . SER B 1 313 ? -3.375 -10.992 -20.266 1 96.56 313 SER B N 1
ATOM 6375 C CA . SER B 1 313 ? -3.59 -10.812 -21.703 1 96.56 313 SER B CA 1
ATOM 6376 C C . SER B 1 313 ? -2.914 -11.914 -22.5 1 96.56 313 SER B C 1
ATOM 6378 O O . SER B 1 313 ? -1.902 -12.477 -22.078 1 96.56 313 SER B O 1
ATOM 6380 N N . VAL B 1 314 ? -3.512 -12.266 -23.656 1 95.31 314 VAL B N 1
ATOM 6381 C CA . VAL B 1 314 ? -2.955 -13.297 -24.531 1 95.31 314 VAL B CA 1
ATOM 6382 C C . VAL B 1 314 ? -2.967 -12.805 -25.969 1 95.31 314 VAL B C 1
ATOM 6384 O O . VAL B 1 314 ? -3.91 -12.141 -26.406 1 95.31 314 VAL B O 1
ATOM 6387 N N . LYS B 1 315 ? -1.894 -13.055 -26.641 1 91.56 315 LYS B N 1
ATOM 6388 C CA . LYS B 1 315 ? -1.793 -12.758 -28.062 1 91.56 315 LYS B CA 1
ATOM 6389 C C . LYS B 1 315 ? -1.108 -13.891 -28.812 1 91.56 315 LYS B C 1
ATOM 6391 O O . LYS B 1 315 ? -0.474 -14.758 -28.203 1 91.56 315 LYS B O 1
ATOM 6396 N N . HIS B 1 316 ? -1.331 -13.938 -30.078 1 90.31 316 HIS B N 1
ATOM 6397 C CA . HIS B 1 316 ? -0.735 -14.977 -30.922 1 90.31 316 HIS B CA 1
ATOM 6398 C C . HIS B 1 316 ? 0.615 -14.523 -31.469 1 90.31 316 HIS B C 1
ATOM 6400 O O . HIS B 1 316 ? 0.774 -13.375 -31.875 1 90.31 316 HIS B O 1
ATOM 6406 N N . ILE B 1 317 ? 1.55 -15.406 -31.328 1 87.75 317 ILE B N 1
ATOM 6407 C CA . ILE B 1 317 ? 2.881 -15.164 -31.859 1 87.75 317 ILE B CA 1
ATOM 6408 C C . ILE B 1 317 ? 3.359 -16.406 -32.625 1 87.75 317 ILE B C 1
ATOM 6410 O O . ILE B 1 317 ? 2.559 -17.281 -32.969 1 87.75 317 ILE B O 1
ATOM 6414 N N . TYR B 1 318 ? 4.621 -16.297 -32.938 1 85 318 TYR B N 1
ATOM 6415 C CA . TYR B 1 318 ? 5.211 -17.484 -33.562 1 85 318 TYR B CA 1
ATOM 6416 C C . TYR B 1 318 ? 5.371 -18.609 -32.531 1 85 318 TYR B C 1
ATOM 6418 O O . TYR B 1 318 ? 5.484 -18.344 -31.344 1 85 318 TYR B O 1
ATOM 6426 N N . THR B 1 319 ? 5.316 -19.766 -33.062 1 87.81 319 THR B N 1
ATOM 6427 C CA . THR B 1 319 ? 5.387 -20.938 -32.219 1 87.81 319 THR B CA 1
ATOM 6428 C C . THR B 1 319 ? 6.672 -20.922 -31.391 1 87.81 319 THR B C 1
ATOM 6430 O O . THR B 1 319 ? 7.754 -20.672 -31.922 1 87.81 319 THR B O 1
ATOM 6433 N N . GLN B 1 320 ? 6.496 -21.203 -30.094 1 89.5 320 GLN B N 1
ATOM 6434 C CA . GLN B 1 320 ? 7.602 -21.281 -29.141 1 89.5 320 GLN B CA 1
ATOM 6435 C C . GLN B 1 320 ? 8 -22.734 -28.891 1 89.5 320 GLN B C 1
ATOM 6437 O O . GLN B 1 320 ? 7.191 -23.641 -29.078 1 89.5 320 GLN B O 1
ATOM 6442 N N . GLU B 1 321 ? 9.273 -22.812 -28.578 1 91.38 321 GLU B N 1
ATOM 6443 C CA . GLU B 1 321 ? 9.734 -24.141 -28.188 1 91.38 321 GLU B CA 1
ATOM 6444 C C . GLU B 1 321 ? 9.469 -24.391 -26.703 1 91.38 321 GLU B C 1
ATOM 6446 O O . GLU B 1 321 ? 10.281 -24.016 -25.844 1 91.38 321 GLU B O 1
ATOM 6451 N N . LEU B 1 322 ? 8.352 -25.031 -26.453 1 94.5 322 LEU B N 1
ATOM 6452 C CA . LEU B 1 322 ? 7.945 -25.344 -25.094 1 94.5 322 LEU B CA 1
ATOM 6453 C C . LEU B 1 322 ? 7.797 -26.844 -24.891 1 94.5 322 LEU B C 1
ATOM 6455 O O . LEU B 1 322 ? 7.391 -27.562 -25.812 1 94.5 322 LEU B O 1
ATOM 6459 N N . PRO B 1 323 ? 8.227 -27.25 -23.719 1 94 323 PRO B N 1
ATOM 6460 C CA . PRO B 1 323 ? 8.031 -28.688 -23.469 1 94 323 PRO B CA 1
ATOM 6461 C C . PRO B 1 323 ? 6.555 -29.062 -23.375 1 94 323 PRO B C 1
ATOM 6463 O O . PRO B 1 323 ? 5.734 -28.266 -22.922 1 94 323 PRO B O 1
ATOM 6466 N N . ASP B 1 324 ? 6.316 -30.25 -23.781 1 92.44 324 ASP B N 1
ATOM 6467 C CA . ASP B 1 324 ? 4.961 -30.781 -23.641 1 92.44 324 ASP B CA 1
ATOM 6468 C C . ASP B 1 324 ? 4.672 -31.156 -22.188 1 92.44 324 ASP B C 1
ATOM 6470 O O . ASP B 1 324 ? 5.555 -31.656 -21.484 1 92.44 324 ASP B O 1
ATOM 6474 N N . ASN B 1 325 ? 3.613 -30.812 -21.703 1 93.81 325 ASN B N 1
ATOM 6475 C CA . ASN B 1 325 ? 3.102 -31.203 -20.391 1 93.81 325 ASN B CA 1
ATOM 6476 C C . ASN B 1 325 ? 1.598 -31.453 -20.422 1 93.81 325 ASN B C 1
ATOM 6478 O O . ASN B 1 325 ? 0.912 -31.016 -21.359 1 93.81 325 ASN B O 1
ATOM 6482 N N . PRO B 1 326 ? 1.135 -32.188 -19.438 1 92.56 326 PRO B N 1
ATOM 6483 C CA . PRO B 1 326 ? -0.263 -32.625 -19.5 1 92.56 326 PRO B CA 1
ATOM 6484 C C . PRO B 1 326 ? -1.239 -31.453 -19.594 1 92.56 326 PRO B C 1
ATOM 6486 O O . PRO B 1 326 ? -2.285 -31.578 -20.234 1 92.56 326 PRO B O 1
ATOM 6489 N N . GLU B 1 327 ? -0.95 -30.312 -19.062 1 93.56 327 GLU B N 1
ATOM 6490 C CA . GLU B 1 327 ? -1.871 -29.188 -18.984 1 93.56 327 GLU B CA 1
ATOM 6491 C C . GLU B 1 327 ? -1.853 -28.375 -20.281 1 93.56 327 GLU B C 1
ATOM 6493 O O . GLU B 1 327 ? -2.828 -27.688 -20.609 1 93.56 327 GLU B O 1
ATOM 6498 N N . ARG B 1 328 ? -0.831 -28.359 -21.047 1 95.38 328 ARG B N 1
ATOM 6499 C CA . ARG B 1 328 ? -0.648 -27.5 -22.219 1 95.38 328 ARG B CA 1
ATOM 6500 C C . ARG B 1 328 ? -1.424 -28.047 -23.422 1 95.38 328 ARG B C 1
ATOM 6502 O O . ARG B 1 328 ? -1.409 -29.25 -23.688 1 95.38 328 ARG B O 1
ATOM 6509 N N . PHE B 1 329 ? -2.096 -27.141 -24.062 1 93.5 329 PHE B N 1
ATOM 6510 C CA . PHE B 1 329 ? -2.742 -27.516 -25.312 1 93.5 329 PHE B CA 1
ATOM 6511 C C . PHE B 1 329 ? -1.707 -27.766 -26.406 1 93.5 329 PHE B C 1
ATOM 6513 O O . PHE B 1 329 ? -0.688 -27.062 -26.469 1 93.5 329 PHE B O 1
ATOM 6520 N N . ASP B 1 330 ? -1.977 -28.703 -27.266 1 90.5 330 ASP B N 1
ATOM 6521 C CA . ASP B 1 330 ? -1 -29.016 -28.312 1 90.5 330 ASP B CA 1
ATOM 6522 C C . ASP B 1 330 ? -1.541 -28.672 -29.688 1 90.5 330 ASP B C 1
ATOM 6524 O O . ASP B 1 330 ? -0.781 -28.281 -30.578 1 90.5 330 ASP B O 1
ATOM 6528 N N . LEU B 1 331 ? -2.822 -28.844 -29.938 1 87.44 331 LEU B N 1
ATOM 6529 C CA . LEU B 1 331 ? -3.371 -28.625 -31.266 1 87.44 331 LEU B CA 1
ATOM 6530 C C . LEU B 1 331 ? -4.289 -27.406 -31.297 1 87.44 331 LEU B C 1
ATOM 6532 O O . LEU B 1 331 ? -4.418 -26.734 -32.312 1 87.44 331 LEU B O 1
ATOM 6536 N N . SER B 1 332 ? -4.902 -27.156 -30.156 1 86.12 332 SER B N 1
ATOM 6537 C CA . SER B 1 332 ? -5.883 -26.078 -30.062 1 86.12 332 SER B CA 1
ATOM 6538 C C . SER B 1 332 ? -5.277 -24.828 -29.438 1 86.12 332 SER B C 1
ATOM 6540 O O . SER B 1 332 ? -4.613 -24.906 -28.406 1 86.12 332 SER B O 1
ATOM 6542 N N . GLU B 1 333 ? -5.566 -23.703 -30.016 1 90.62 333 GLU B N 1
ATOM 6543 C CA . GLU B 1 333 ? -4.957 -22.453 -29.609 1 90.62 333 GLU B CA 1
ATOM 6544 C C . GLU B 1 333 ? -5.707 -21.828 -28.422 1 90.62 333 GLU B C 1
ATOM 6546 O O . GLU B 1 333 ? -6.277 -20.734 -28.547 1 90.62 333 GLU B O 1
ATOM 6551 N N . PHE B 1 334 ? -5.637 -22.5 -27.312 1 93.56 334 PHE B N 1
ATOM 6552 C CA . PHE B 1 334 ? -6.352 -22.078 -26.109 1 93.56 334 PHE B CA 1
ATOM 6553 C C . PHE B 1 334 ? -5.379 -21.781 -24.984 1 93.56 334 PHE B C 1
ATOM 6555 O O . PHE B 1 334 ? -4.211 -22.156 -25.047 1 93.56 334 PHE B O 1
ATOM 6562 N N . VAL B 1 335 ? -5.793 -21.031 -24.109 1 96.44 335 VAL B N 1
ATOM 6563 C CA . VAL B 1 335 ? -5.172 -20.859 -22.797 1 96.44 335 VAL B CA 1
ATOM 6564 C C . VAL B 1 335 ? -6.246 -20.828 -21.703 1 96.44 335 VAL B C 1
ATOM 6566 O O . VAL B 1 335 ? -7.367 -20.375 -21.938 1 96.44 335 VAL B O 1
ATOM 6569 N N . LEU B 1 336 ? -5.926 -21.359 -20.547 1 97.25 336 LEU B N 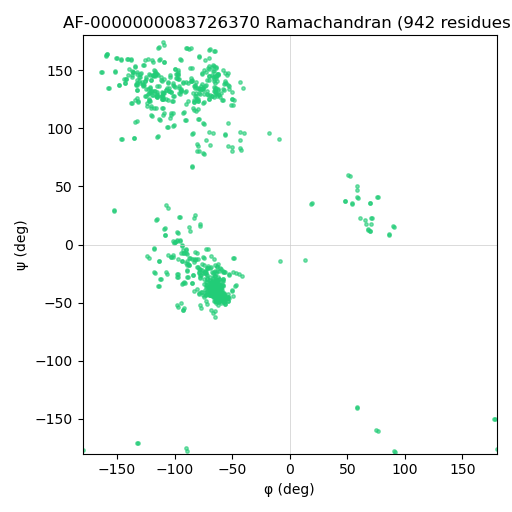1
ATOM 6570 C CA . LEU B 1 336 ? -6.898 -21.469 -19.453 1 97.25 336 LEU B CA 1
ATOM 6571 C C . LEU B 1 336 ? -6.551 -20.5 -18.328 1 97.25 336 LEU B C 1
ATOM 6573 O O . LEU B 1 336 ? -5.41 -20.047 -18.219 1 97.25 336 LEU B O 1
ATOM 6577 N N . GLY B 1 337 ? -7.562 -20.188 -17.578 1 98.25 337 GLY B N 1
ATOM 6578 C CA . GLY B 1 337 ? -7.301 -19.562 -16.281 1 98.25 337 GLY B CA 1
ATOM 6579 C C . GLY B 1 337 ? -6.598 -20.5 -15.32 1 98.25 337 GLY B C 1
ATOM 6580 O O . GLY B 1 337 ? -6.742 -21.719 -15.406 1 98.25 337 GLY B O 1
ATOM 6581 N N . SER B 1 338 ? -5.906 -19.938 -14.422 1 97.69 338 SER B N 1
ATOM 6582 C CA . SER B 1 338 ? -5.07 -20.719 -13.508 1 97.69 338 SER B CA 1
ATOM 6583 C C . SER B 1 338 ? -5.906 -21.344 -12.398 1 97.69 338 SER B C 1
ATOM 6585 O O . SER B 1 338 ? -5.508 -22.359 -11.812 1 97.69 338 SER B O 1
ATOM 6587 N N . GLU B 1 339 ? -7.035 -20.797 -12.062 1 95.75 339 GLU B N 1
ATOM 6588 C CA . GLU B 1 339 ? -7.867 -21.297 -10.977 1 95.75 339 GLU B CA 1
ATOM 6589 C C . GLU B 1 339 ? -9.156 -21.922 -11.508 1 95.75 339 GLU B C 1
ATOM 6591 O O . GLU B 1 339 ? -9.828 -21.344 -12.359 1 95.75 339 GLU B O 1
ATOM 6596 N N . GLY B 1 340 ? -9.398 -23.094 -11.016 1 96.12 340 GLY B N 1
ATOM 6597 C CA . GLY B 1 340 ? -10.664 -23.75 -11.328 1 96.12 340 GLY B CA 1
ATOM 6598 C C . GLY B 1 340 ? -11.773 -23.406 -10.352 1 96.12 340 GLY B C 1
ATOM 6599 O O . GLY B 1 340 ? -11.531 -23.328 -9.141 1 96.12 340 GLY B O 1
ATOM 6600 N N . PHE B 1 341 ? -12.961 -23.203 -10.875 1 96.56 341 PHE B N 1
ATOM 6601 C CA . PHE B 1 341 ? -14.102 -22.859 -10.039 1 96.56 341 PHE B CA 1
ATOM 6602 C C . PHE B 1 341 ? -14.898 -24.109 -9.664 1 96.56 341 PHE B C 1
ATOM 6604 O O . PHE B 1 341 ? -15.188 -24.953 -10.516 1 96.56 341 PHE B O 1
ATOM 6611 N N . THR B 1 342 ? -15.195 -24.203 -8.352 1 94.81 342 THR B N 1
ATOM 6612 C CA . THR B 1 342 ? -15.938 -25.375 -7.879 1 94.81 342 THR B CA 1
ATOM 6613 C C . THR B 1 342 ? -17.281 -24.953 -7.301 1 94.81 342 THR B C 1
ATOM 6615 O O . THR B 1 342 ? -18.203 -25.766 -7.191 1 94.81 342 THR B O 1
ATOM 6618 N N . SER B 1 343 ? -17.391 -23.766 -6.867 1 94.56 343 SER B N 1
ATOM 6619 C CA . SER B 1 343 ? -18.609 -23.234 -6.262 1 94.56 343 SER B CA 1
ATOM 6620 C C . SER B 1 343 ? -18.641 -21.719 -6.324 1 94.56 343 SER B C 1
ATOM 6622 O O . SER B 1 343 ? -17.656 -21.094 -6.719 1 94.56 343 SER B O 1
ATOM 6624 N N . GLY B 1 344 ? -19.844 -21.203 -6.102 1 94.25 344 GLY B N 1
ATOM 6625 C CA . GLY B 1 344 ? -19.969 -19.75 -5.996 1 94.25 344 GLY B CA 1
ATOM 6626 C C . GLY B 1 344 ? -20.266 -19.094 -7.328 1 94.25 344 GLY B C 1
ATOM 6627 O O . GLY B 1 344 ? -20.547 -19.766 -8.32 1 94.25 344 GLY B O 1
ATOM 6628 N N . THR B 1 345 ? -20.344 -17.766 -7.246 1 95.31 345 THR B N 1
ATOM 6629 C CA . THR B 1 345 ? -20.594 -16.953 -8.43 1 95.31 345 THR B CA 1
ATOM 6630 C C . THR B 1 345 ? -19.344 -16.203 -8.844 1 95.31 345 THR B C 1
ATOM 6632 O O . THR B 1 345 ? -18.641 -15.641 -8.008 1 95.31 345 THR B O 1
ATOM 6635 N N . HIS B 1 346 ? -19.078 -16.266 -10.109 1 96.31 346 HIS B N 1
ATOM 6636 C CA . HIS B 1 346 ? -17.891 -15.625 -10.672 1 96.31 346 HIS B CA 1
ATOM 6637 C C . HIS B 1 346 ? -18.25 -14.773 -11.883 1 96.31 346 HIS B C 1
ATOM 6639 O O . HIS B 1 346 ? -19.188 -15.078 -12.609 1 96.31 346 HIS B O 1
ATOM 6645 N N . SER B 1 347 ? -17.578 -13.664 -12.031 1 96.56 347 SER B N 1
ATOM 6646 C CA . SER B 1 347 ? -17.781 -12.766 -13.164 1 96.56 347 SER B CA 1
ATOM 6647 C C . SER B 1 347 ? -16.469 -12.148 -13.617 1 96.56 347 SER B C 1
ATOM 6649 O O . SER B 1 347 ? -15.625 -11.797 -12.789 1 96.56 347 SER B O 1
ATOM 6651 N N . TRP B 1 348 ? -16.281 -12.047 -14.898 1 97 348 TRP B N 1
ATOM 6652 C CA . TRP B 1 348 ? -15.109 -11.359 -15.438 1 97 348 TRP B CA 1
ATOM 6653 C C . TRP B 1 348 ? -15.398 -10.773 -16.812 1 97 348 TRP B C 1
ATOM 6655 O O . TRP B 1 348 ? -16.266 -11.281 -17.547 1 97 348 TRP B O 1
ATOM 6665 N N . ASP B 1 349 ? -14.805 -9.719 -17.141 1 97.38 349 ASP B N 1
ATOM 6666 C CA . ASP B 1 349 ? -14.93 -9.023 -18.422 1 97.38 349 ASP B CA 1
ATOM 6667 C C . ASP B 1 349 ? -13.688 -9.242 -19.281 1 97.38 349 ASP B C 1
ATOM 6669 O O . ASP B 1 349 ? -12.562 -9.234 -18.781 1 97.38 349 ASP B O 1
ATOM 6673 N N . VAL B 1 350 ? -13.93 -9.445 -20.562 1 97.69 350 VAL B N 1
ATOM 6674 C CA . VAL B 1 350 ? -12.828 -9.625 -21.5 1 97.69 350 VAL B CA 1
ATOM 6675 C C . VAL B 1 350 ? -12.906 -8.57 -22.609 1 97.69 350 VAL B C 1
ATOM 6677 O O . VAL B 1 350 ? -13.914 -8.461 -23.297 1 97.69 350 VAL B O 1
ATOM 6680 N N . HIS B 1 351 ? -11.812 -7.832 -22.75 1 96.69 351 HIS B N 1
ATOM 6681 C CA . HIS B 1 351 ? -11.695 -6.918 -23.875 1 96.69 351 HIS B CA 1
ATOM 6682 C C . HIS B 1 351 ? -11.312 -7.66 -25.141 1 96.69 351 HIS B C 1
ATOM 6684 O O . HIS B 1 351 ? -10.172 -8.109 -25.297 1 96.69 351 HIS B O 1
ATOM 6690 N N . VAL B 1 352 ? -12.188 -7.797 -26.031 1 94 352 VAL B N 1
ATOM 6691 C CA . VAL B 1 352 ? -11.953 -8.523 -27.266 1 94 352 VAL B CA 1
ATOM 6692 C C . VAL B 1 352 ? -11.602 -7.543 -28.391 1 94 352 VAL B C 1
ATOM 6694 O O . VAL B 1 352 ? -10.953 -7.918 -29.375 1 94 352 VAL B O 1
ATOM 6697 N N . GLY B 1 353 ? -12.023 -6.379 -28.266 1 89.31 353 GLY B N 1
ATOM 6698 C CA . GLY B 1 353 ? -11.711 -5.363 -29.25 1 89.31 353 GLY B CA 1
ATOM 6699 C C . GLY B 1 353 ? -12.188 -5.727 -30.656 1 89.31 353 GLY B C 1
ATOM 6700 O O . GLY B 1 353 ? -13.297 -6.223 -30.828 1 89.31 353 GLY B O 1
ATOM 6701 N N . ASP B 1 354 ? -11.359 -5.41 -31.656 1 84.25 354 ASP B N 1
ATOM 6702 C CA . ASP B 1 354 ? -11.734 -5.645 -33.062 1 84.25 354 ASP B CA 1
ATOM 6703 C C . ASP B 1 354 ? -11.188 -6.977 -33.562 1 84.25 354 ASP B C 1
ATOM 6705 O O . ASP B 1 354 ? -11.031 -7.176 -34.75 1 84.25 354 ASP B O 1
ATOM 6709 N N . HIS B 1 355 ? -10.961 -7.805 -32.594 1 83.88 355 HIS B N 1
ATOM 6710 C CA . HIS B 1 355 ? -10.453 -9.117 -33 1 83.88 355 HIS B CA 1
ATOM 6711 C C . HIS B 1 355 ? -11.461 -9.859 -33.875 1 83.88 355 HIS B C 1
ATOM 6713 O O . HIS B 1 355 ? -12.633 -9.977 -33.5 1 83.88 355 HIS B O 1
ATOM 6719 N N . PRO B 1 356 ? -11.039 -10.352 -35 1 84.5 356 PRO B N 1
ATOM 6720 C CA . PRO B 1 356 ? -12 -10.945 -35.906 1 84.5 356 PRO B CA 1
ATOM 6721 C C . PRO B 1 356 ? -12.43 -12.352 -35.5 1 84.5 356 PRO B C 1
ATOM 6723 O O . PRO B 1 356 ? -13.484 -12.836 -35.938 1 84.5 356 PRO B O 1
ATOM 6726 N N . ASN B 1 357 ? -11.523 -13.047 -34.812 1 88.94 357 ASN B N 1
ATOM 6727 C CA . ASN B 1 357 ? -11.812 -14.414 -34.375 1 88.94 357 ASN B CA 1
ATOM 6728 C C . ASN B 1 357 ? -11.375 -14.68 -32.969 1 88.94 357 ASN B C 1
ATOM 6730 O O . ASN B 1 357 ? -10.195 -14.523 -32.625 1 88.94 357 ASN B O 1
ATOM 6734 N N . TRP B 1 358 ? -12.273 -15.055 -32.125 1 91.56 358 TRP B N 1
ATOM 6735 C CA . TRP B 1 358 ? -11.961 -15.406 -30.75 1 91.56 358 TRP B CA 1
ATOM 6736 C C . TRP B 1 358 ? -13.07 -16.266 -30.156 1 91.56 358 TRP B C 1
ATOM 6738 O O . TRP B 1 358 ? -14.148 -16.406 -30.734 1 91.56 358 TRP B O 1
ATOM 6748 N N . ALA B 1 359 ? -12.773 -16.906 -29.094 1 92.88 359 ALA B N 1
ATOM 6749 C CA . ALA B 1 359 ? -13.773 -17.625 -28.297 1 92.88 359 ALA B CA 1
ATOM 6750 C C . ALA B 1 359 ? -13.484 -17.5 -26.812 1 92.88 359 ALA B C 1
ATOM 6752 O O . ALA B 1 359 ? -12.32 -17.422 -26.406 1 92.88 359 ALA B O 1
ATOM 6753 N N . ILE B 1 360 ? -14.5 -17.391 -26.094 1 96.19 360 ILE B N 1
ATOM 6754 C CA . ILE B 1 360 ? -14.422 -17.281 -24.641 1 96.19 360 ILE B CA 1
ATOM 6755 C C . ILE B 1 360 ? -15.43 -18.219 -23.984 1 96.19 360 ILE B C 1
ATOM 6757 O O . ILE B 1 360 ? -16.547 -18.375 -24.484 1 96.19 360 ILE B O 1
ATOM 6761 N N . GLY B 1 361 ? -15 -18.875 -22.922 1 96.12 361 GLY B N 1
ATOM 6762 C CA . GLY B 1 361 ? -15.906 -19.781 -22.219 1 96.12 361 GLY B CA 1
ATOM 6763 C C . GLY B 1 361 ? -15.258 -20.484 -21.047 1 96.12 361 GLY B C 1
ATOM 6764 O O . GLY B 1 361 ? -14.461 -19.891 -20.328 1 96.12 361 GLY B O 1
ATOM 6765 N N . VAL B 1 362 ? -15.758 -21.688 -20.781 1 96.5 362 VAL B N 1
ATOM 6766 C CA . VAL B 1 362 ? -15.227 -22.516 -19.703 1 96.5 362 VAL B CA 1
ATOM 6767 C C . VAL B 1 362 ? -15.039 -23.953 -20.188 1 96.5 362 VAL B C 1
ATOM 6769 O O . VAL B 1 362 ? -15.656 -24.359 -21.172 1 96.5 362 VAL B O 1
ATOM 6772 N N . ILE B 1 363 ? -14.109 -24.609 -19.547 1 95.06 363 ILE B N 1
ATOM 6773 C CA . ILE B 1 363 ? -13.828 -26 -19.875 1 95.06 363 ILE B CA 1
ATOM 6774 C C . ILE B 1 363 ? -13.75 -26.828 -18.594 1 95.06 363 ILE B C 1
ATOM 6776 O O . ILE B 1 363 ? -13.227 -26.375 -17.578 1 95.06 363 ILE B O 1
ATOM 6780 N N . GLN B 1 364 ? -14.25 -28 -18.641 1 93.94 364 GLN B N 1
ATOM 6781 C CA . GLN B 1 364 ? -14.242 -28.891 -17.484 1 93.94 364 GLN B CA 1
ATOM 6782 C C . GLN B 1 364 ? -12.852 -29.453 -17.234 1 93.94 364 GLN B C 1
ATOM 6784 O O . GLN B 1 364 ? -12.086 -29.688 -18.172 1 93.94 364 GLN B O 1
ATOM 6789 N N . LYS B 1 365 ? -12.578 -29.719 -15.984 1 92.19 365 LYS B N 1
ATOM 6790 C CA . LYS B 1 365 ? -11.266 -30.188 -15.555 1 92.19 365 LYS B CA 1
ATOM 6791 C C . LYS B 1 365 ? -10.93 -31.531 -16.188 1 92.19 365 LYS B C 1
ATOM 6793 O O . LYS B 1 365 ? -9.773 -31.812 -16.5 1 92.19 365 LYS B O 1
ATOM 6798 N N . SER B 1 366 ? -11.883 -32.375 -16.469 1 88 366 SER B N 1
ATOM 6799 C CA . SER B 1 366 ? -11.688 -33.75 -16.891 1 88 366 SER B CA 1
ATOM 6800 C C . SER B 1 366 ? -11.336 -33.844 -18.375 1 88 366 SER B C 1
ATOM 6802 O O . SER B 1 366 ? -10.875 -34.875 -18.844 1 88 366 SER B O 1
ATOM 6804 N N . VAL B 1 367 ? -11.531 -32.719 -19.016 1 88.44 367 VAL B N 1
ATOM 6805 C CA . VAL B 1 367 ? -11.328 -32.75 -20.453 1 88.44 367 VAL B CA 1
ATOM 6806 C C . VAL B 1 367 ? -9.836 -32.688 -20.766 1 88.44 367 VAL B C 1
ATOM 6808 O O . VAL B 1 367 ? -9.094 -31.906 -20.203 1 88.44 367 VAL B O 1
ATOM 6811 N N . SER B 1 368 ? -9.414 -33.656 -21.641 1 88.06 368 SER B N 1
ATOM 6812 C CA . SER B 1 368 ? -8.016 -33.688 -22.062 1 88.06 368 SER B CA 1
ATOM 6813 C C . SER B 1 368 ? -7.645 -32.438 -22.859 1 88.06 368 SER B C 1
ATOM 6815 O O . SER B 1 368 ? -8.438 -31.953 -23.672 1 88.06 368 SER B O 1
ATOM 6817 N N . ARG B 1 369 ? -6.438 -31.969 -22.703 1 90.31 369 ARG B N 1
ATOM 6818 C CA . ARG B 1 369 ? -5.953 -30.797 -23.422 1 90.31 369 ARG B CA 1
ATOM 6819 C C . ARG B 1 369 ? -5.188 -31.188 -24.672 1 90.31 369 ARG B C 1
ATOM 6821 O O . ARG B 1 369 ? -4.68 -30.328 -25.391 1 90.31 369 ARG B O 1
ATOM 6828 N N . LYS B 1 370 ? -5.199 -32.562 -24.891 1 89.56 370 LYS B N 1
ATOM 6829 C CA . LYS B 1 370 ? -4.484 -33.062 -26.047 1 89.56 370 LYS B CA 1
ATOM 6830 C C . LYS B 1 370 ? -5.449 -33.438 -27.172 1 89.56 370 LYS B C 1
ATOM 6832 O O . LYS B 1 370 ? -6.543 -33.938 -26.906 1 89.56 370 LYS B O 1
ATOM 6837 N N . GLY B 1 371 ? -5.039 -33.25 -28.344 1 83.5 371 GLY B N 1
ATOM 6838 C CA . GLY B 1 371 ? -5.852 -33.625 -29.484 1 83.5 371 GLY B CA 1
ATOM 6839 C C . GLY B 1 371 ? -7.016 -32.688 -29.734 1 83.5 371 GLY B C 1
ATOM 6840 O O . GLY B 1 371 ? -6.93 -31.484 -29.438 1 83.5 371 GLY B O 1
ATOM 6841 N N . ARG B 1 372 ? -8.117 -33.125 -30.5 1 73.56 372 ARG B N 1
ATOM 6842 C CA . ARG B 1 372 ? -9.227 -32.281 -30.922 1 73.56 372 ARG B CA 1
ATOM 6843 C C . ARG B 1 372 ? -10.422 -32.438 -29.984 1 73.56 372 ARG B C 1
ATOM 6845 O O . ARG B 1 372 ? -11.5 -31.875 -30.25 1 73.56 372 ARG B O 1
ATOM 6852 N N . ALA B 1 373 ? -10.32 -33.188 -28.938 1 62.38 373 ALA B N 1
ATOM 6853 C CA . ALA B 1 373 ? -11.492 -33.531 -28.141 1 62.38 373 ALA B CA 1
ATOM 6854 C C . ALA B 1 373 ? -11.844 -32.438 -27.141 1 62.38 373 ALA B C 1
ATOM 6856 O O . ALA B 1 373 ? -12.523 -32.688 -26.141 1 62.38 373 ALA B O 1
ATOM 6857 N N . PHE B 1 374 ? -11.469 -31.219 -27.328 1 65.56 374 PHE B N 1
ATOM 6858 C CA . PHE B 1 374 ? -11.688 -30.234 -26.281 1 65.56 374 PHE B CA 1
ATOM 6859 C C . PHE B 1 374 ? -13.125 -29.719 -26.297 1 65.56 374 PHE B C 1
ATOM 6861 O O . PHE B 1 374 ? -13.625 -29.234 -25.281 1 65.56 374 PHE B O 1
ATOM 6868 N N . TRP B 1 375 ? -13.906 -30.094 -27.312 1 71.81 375 TRP B N 1
ATOM 6869 C CA . TRP B 1 375 ? -15.266 -29.547 -27.406 1 71.81 375 TRP B CA 1
ATOM 6870 C C . TRP B 1 375 ? -16.219 -30.344 -26.516 1 71.81 375 TRP B C 1
ATOM 6872 O O . TRP B 1 375 ? -17.297 -29.844 -26.172 1 71.81 375 TRP B O 1
ATOM 6882 N N . ASP B 1 376 ? -15.781 -31.5 -26.094 1 76.62 376 ASP B N 1
ATOM 6883 C CA . ASP B 1 376 ? -16.656 -32.375 -25.344 1 76.62 376 ASP B CA 1
ATOM 6884 C C . ASP B 1 376 ? -16.938 -31.844 -23.953 1 76.62 376 ASP B C 1
ATOM 6886 O O . ASP B 1 376 ? -17.859 -32.281 -23.266 1 76.62 376 ASP B O 1
ATOM 6890 N N . GLY B 1 377 ? -16.375 -30.844 -23.594 1 87 377 GLY B N 1
ATOM 6891 C CA . GLY B 1 377 ? -16.562 -30.312 -22.25 1 87 377 GLY B CA 1
ATOM 6892 C C . GLY B 1 377 ? -16.359 -28.812 -22.172 1 87 377 GLY B C 1
ATOM 6893 O O . GLY B 1 377 ? -15.922 -28.297 -21.141 1 87 377 GLY B O 1
ATOM 6894 N N . THR B 1 378 ? -16.625 -28.156 -23.25 1 91.5 378 THR B N 1
ATOM 6895 C CA . THR B 1 378 ? -16.406 -26.719 -23.328 1 91.5 378 THR B CA 1
ATOM 6896 C C . THR B 1 378 ? -17.719 -25.984 -23.594 1 91.5 378 THR B C 1
ATOM 6898 O O . THR B 1 378 ? -18.547 -26.438 -24.375 1 91.5 378 THR B O 1
ATOM 6901 N N . TRP B 1 379 ? -18.031 -25 -22.828 1 94.12 379 TRP B N 1
ATOM 6902 C CA . TRP B 1 379 ? -19.141 -24.094 -23.062 1 94.12 379 TRP B CA 1
ATOM 6903 C C . TRP B 1 379 ? -18.641 -22.672 -23.312 1 94.12 379 TRP B C 1
ATOM 6905 O O . TRP B 1 379 ? -17.766 -22.172 -22.594 1 94.12 379 TRP B O 1
ATOM 6915 N N . GLY B 1 380 ? -19.078 -22.062 -24.375 1 95.06 380 GLY B N 1
ATOM 6916 C CA . GLY B 1 380 ? -18.641 -20.703 -24.609 1 95.06 380 GLY B CA 1
ATOM 6917 C C . GLY B 1 380 ? -19.234 -20.094 -25.875 1 95.06 380 GLY B C 1
ATOM 6918 O O . GLY B 1 380 ? -20.141 -20.672 -26.484 1 95.06 380 GLY B O 1
ATOM 6919 N N . ILE B 1 381 ? -18.812 -18.906 -26.141 1 94.81 381 ILE B N 1
ATOM 6920 C CA . ILE B 1 381 ? -19.219 -18.219 -27.375 1 94.81 381 ILE B CA 1
ATOM 6921 C C . ILE B 1 381 ? -17.984 -17.969 -28.25 1 94.81 381 ILE B C 1
ATOM 6923 O O . ILE B 1 381 ? -16.875 -17.781 -27.734 1 94.81 381 ILE B O 1
ATOM 6927 N N . GLN B 1 382 ? -18.219 -18 -29.469 1 92.69 382 GLN B N 1
ATOM 6928 C CA . GLN B 1 382 ? -17.172 -17.781 -30.453 1 92.69 382 GLN B CA 1
ATOM 6929 C C . GLN B 1 382 ? -17.594 -16.688 -31.453 1 92.69 382 GLN B C 1
ATOM 6931 O O . GLN B 1 382 ? -18.766 -16.578 -31.797 1 92.69 382 GLN B O 1
ATOM 6936 N N . PHE B 1 383 ? -16.672 -15.867 -31.703 1 92.25 383 PHE B N 1
ATOM 6937 C CA . PHE B 1 383 ? -16.844 -14.867 -32.75 1 92.25 383 PHE B CA 1
ATOM 6938 C C . PHE B 1 383 ? -15.953 -15.172 -33.938 1 92.25 383 PHE B C 1
ATOM 6940 O O . PHE B 1 383 ? -14.734 -15.289 -33.812 1 92.25 383 PHE B O 1
ATOM 6947 N N . GLN B 1 384 ? -16.609 -15.406 -35.031 1 87.19 384 GLN B N 1
ATOM 6948 C CA . GLN B 1 384 ? -15.914 -15.703 -36.281 1 87.19 384 GLN B CA 1
ATOM 6949 C C . GLN B 1 384 ? -16.703 -15.195 -37.5 1 87.19 384 GLN B C 1
ATOM 6951 O O . GLN B 1 384 ? -17.922 -15.352 -37.562 1 87.19 384 GLN B O 1
ATOM 6956 N N . ASN B 1 385 ? -16.031 -14.594 -38.469 1 84.06 385 ASN B N 1
ATOM 6957 C CA . ASN B 1 385 ? -16.656 -14.094 -39.688 1 84.06 385 ASN B CA 1
ATOM 6958 C C . ASN B 1 385 ? -17.812 -13.141 -39.375 1 84.06 385 ASN B C 1
ATOM 6960 O O . ASN B 1 385 ? -18.906 -13.281 -39.938 1 84.06 385 ASN B O 1
ATOM 6964 N N . ASP B 1 386 ? -17.672 -12.391 -38.344 1 86.94 386 ASP B N 1
ATOM 6965 C CA . ASP B 1 386 ? -18.594 -11.336 -37.938 1 86.94 386 ASP B CA 1
ATOM 6966 C C . ASP B 1 386 ? -19.906 -11.93 -37.406 1 86.94 386 ASP B C 1
ATOM 6968 O O . ASP B 1 386 ? -20.953 -11.289 -37.5 1 86.94 386 ASP B O 1
ATOM 6972 N N . LYS B 1 387 ? -19.828 -13.094 -37 1 90.88 387 LYS B N 1
ATOM 6973 C CA . LYS B 1 387 ? -20.984 -13.758 -36.406 1 90.88 387 LYS B CA 1
ATOM 6974 C C . LYS B 1 387 ? -20.641 -14.383 -35.062 1 90.88 387 LYS B C 1
ATOM 6976 O O . LYS B 1 387 ? -19.516 -14.852 -34.875 1 90.88 387 LYS B O 1
ATOM 6981 N N . TYR B 1 388 ? -21.656 -14.367 -34.219 1 93.88 388 TYR B N 1
ATOM 6982 C CA . TYR B 1 388 ? -21.516 -15.031 -32.906 1 93.88 388 TYR B CA 1
ATOM 6983 C C . TYR B 1 388 ? -22.094 -16.438 -32.969 1 93.88 388 TYR B C 1
ATOM 6985 O O . TYR B 1 388 ? -23.156 -16.656 -33.562 1 93.88 388 TYR B O 1
ATOM 6993 N N . VAL B 1 389 ? -21.375 -17.312 -32.406 1 93.25 389 VAL B N 1
ATOM 6994 C CA . VAL B 1 389 ? -21.844 -18.688 -32.312 1 93.25 389 VAL B CA 1
ATOM 6995 C C . VAL B 1 389 ? -21.703 -19.188 -30.875 1 93.25 389 VAL B C 1
ATOM 6997 O O . VAL B 1 389 ? -20.734 -18.859 -30.188 1 93.25 389 VAL B O 1
ATOM 7000 N N . ALA B 1 390 ? -22.672 -19.906 -30.391 1 93.75 390 ALA B N 1
ATOM 7001 C CA . ALA B 1 390 ? -22.594 -20.562 -29.078 1 93.75 390 ALA B CA 1
ATOM 7002 C C . ALA B 1 390 ? -22.109 -22 -29.234 1 93.75 390 ALA B C 1
ATOM 7004 O O . ALA B 1 390 ? -22.516 -22.703 -30.156 1 93.75 390 ALA B O 1
ATOM 7005 N N . VAL B 1 391 ? -21.188 -22.297 -28.375 1 91.12 391 VAL B N 1
ATOM 7006 C CA . VAL B 1 391 ? -20.625 -23.641 -28.438 1 91.12 391 VAL B CA 1
ATOM 7007 C C . VAL B 1 391 ? -20.859 -24.375 -27.125 1 91.12 391 VAL B C 1
ATOM 7009 O O . VAL B 1 391 ? -20.625 -23.812 -26.047 1 91.12 391 VAL B O 1
ATOM 7012 N N . SER B 1 392 ? -21.344 -25.625 -27.172 1 90.88 392 SER B N 1
ATOM 7013 C CA . SER B 1 392 ? -21.531 -26.531 -26.047 1 90.88 392 SER B CA 1
ATOM 7014 C C . SER B 1 392 ? -21.391 -27.984 -26.469 1 90.88 392 SER B C 1
ATOM 7016 O O . SER B 1 392 ? -21.375 -28.297 -27.672 1 90.88 392 SER B O 1
ATOM 7018 N N . PRO B 1 393 ? -21.141 -28.891 -25.516 1 86.5 393 PRO B N 1
ATOM 7019 C CA . PRO B 1 393 ? -21.016 -30.297 -25.891 1 86.5 393 PRO B CA 1
ATOM 7020 C C . PRO B 1 393 ? -22.25 -30.844 -26.594 1 86.5 393 PRO B C 1
ATOM 7022 O O . PRO B 1 393 ? -22.156 -31.797 -27.375 1 86.5 393 PRO B O 1
ATOM 7025 N N . PHE B 1 394 ? -23.391 -30.266 -26.422 1 81.25 394 PHE B N 1
ATOM 7026 C CA . PHE B 1 394 ? -24.656 -30.75 -26.969 1 81.25 394 PHE B CA 1
ATOM 7027 C C . PHE B 1 394 ? -24.953 -30.109 -28.312 1 81.25 394 PHE B C 1
ATOM 7029 O O . PHE B 1 394 ? -25.641 -30.688 -29.141 1 81.25 394 PHE B O 1
ATOM 7036 N N . HIS B 1 395 ? -24.547 -28.906 -28.453 1 76.56 395 HIS B N 1
ATOM 7037 C CA . HIS B 1 395 ? -24.766 -28.156 -29.688 1 76.56 395 HIS B CA 1
ATOM 7038 C C . HIS B 1 395 ? -23.484 -27.438 -30.109 1 76.56 395 HIS B C 1
ATOM 7040 O O . HIS B 1 395 ? -23.125 -26.406 -29.547 1 76.56 395 HIS B O 1
ATOM 7046 N N . ILE B 1 396 ? -22.828 -27.891 -31.078 1 69.75 396 ILE B N 1
ATOM 7047 C CA . ILE B 1 396 ? -21.469 -27.453 -31.375 1 69.75 396 ILE B CA 1
ATOM 7048 C C . ILE B 1 396 ? -21.516 -26.047 -32 1 69.75 396 ILE B C 1
ATOM 7050 O O . ILE B 1 396 ? -20.641 -25.219 -31.719 1 69.75 396 ILE B O 1
ATOM 7054 N N . LEU B 1 397 ? -22.5 -25.719 -32.75 1 80.38 397 LEU B N 1
ATOM 7055 C CA . LEU B 1 397 ? -22.484 -24.406 -33.406 1 80.38 397 LEU B CA 1
ATOM 7056 C C . LEU B 1 397 ? -23.906 -23.844 -33.531 1 80.38 397 LEU B C 1
ATOM 7058 O O . LEU B 1 397 ? -24.625 -24.203 -34.469 1 80.38 397 LEU B O 1
ATOM 7062 N N . HIS B 1 398 ? -24.266 -23.094 -32.5 1 87.94 398 HIS B N 1
ATOM 7063 C CA . HIS B 1 398 ? -25.562 -22.438 -32.531 1 87.94 398 HIS B CA 1
ATOM 7064 C C . HIS B 1 398 ? -25.406 -20.953 -32.844 1 87.94 398 HIS B C 1
ATOM 7066 O O . HIS B 1 398 ? -24.922 -20.188 -31.984 1 87.94 398 HIS B O 1
ATOM 7072 N N . PRO B 1 399 ? -25.828 -20.562 -34.062 1 91 399 PRO B N 1
ATOM 7073 C CA . PRO B 1 399 ? -25.672 -19.141 -34.406 1 91 399 PRO B CA 1
ATOM 7074 C C . PRO B 1 399 ? -26.516 -18.234 -33.5 1 91 399 PRO B C 1
ATOM 7076 O O . PRO B 1 399 ? -27.641 -18.578 -33.156 1 91 399 PRO B O 1
ATOM 7079 N N . LEU B 1 400 ? -25.812 -17.203 -33.094 1 91.81 400 LEU B N 1
ATOM 7080 C CA . LEU B 1 400 ? -26.531 -16.219 -32.281 1 91.81 400 LEU B CA 1
ATOM 7081 C C . LEU B 1 400 ? -26.969 -15.039 -33.125 1 91.81 400 LEU B C 1
ATOM 7083 O O . LEU B 1 400 ? -26.297 -14.68 -34.094 1 91.81 400 LEU B O 1
ATOM 7087 N N . LEU B 1 401 ? -28.125 -14.398 -32.844 1 84.5 401 LEU B N 1
ATOM 7088 C CA . LEU B 1 401 ? -28.75 -13.367 -33.656 1 84.5 401 LEU B CA 1
ATOM 7089 C C . LEU B 1 401 ? -28.203 -11.984 -33.312 1 84.5 401 LEU B C 1
ATOM 7091 O O . LEU B 1 401 ? -28.562 -10.992 -33.938 1 84.5 401 LEU B O 1
ATOM 7095 N N . VAL B 1 402 ? -27.203 -11.961 -32.594 1 80.56 402 VAL B N 1
ATOM 7096 C CA . VAL B 1 402 ? -26.688 -10.656 -32.188 1 80.56 402 VAL B CA 1
ATOM 7097 C C . VAL B 1 402 ? -25.859 -10.055 -33.344 1 80.56 402 VAL B C 1
ATOM 7099 O O . VAL B 1 402 ? -24.969 -10.711 -33.875 1 80.56 402 VAL B O 1
ATOM 7102 N N . LYS B 1 403 ? -26.188 -8.828 -33.781 1 73.25 403 LYS B N 1
ATOM 7103 C CA . LYS B 1 403 ? -25.516 -8.219 -34.938 1 73.25 403 LYS B CA 1
ATOM 7104 C C . LYS B 1 403 ? -24.406 -7.27 -34.5 1 73.25 403 LYS B C 1
ATOM 7106 O O . LYS B 1 403 ? -23.391 -7.152 -35.156 1 73.25 403 LYS B O 1
ATOM 7111 N N . GLN B 1 404 ? -24.531 -6.684 -33.344 1 84.75 404 GLN B N 1
ATOM 7112 C CA . GLN B 1 404 ? -23.547 -5.68 -32.938 1 84.75 404 GLN B CA 1
ATOM 7113 C C . GLN B 1 404 ? -22.297 -6.332 -32.375 1 84.75 404 GLN B C 1
ATOM 7115 O O . GLN B 1 404 ? -22.375 -7.23 -31.516 1 84.75 404 GLN B O 1
ATOM 7120 N N . LYS B 1 405 ? -21.172 -5.867 -32.906 1 88.69 405 LYS B N 1
ATOM 7121 C CA . LYS B 1 405 ? -19.906 -6.375 -32.438 1 88.69 405 LYS B CA 1
ATOM 7122 C C . LYS B 1 405 ? -19.562 -5.793 -31.062 1 88.69 405 LYS B C 1
ATOM 7124 O O . LYS B 1 405 ? -19.5 -4.57 -30.906 1 88.69 405 LYS B O 1
ATOM 7129 N N . ALA B 1 406 ? -19.375 -6.656 -30.141 1 92.31 406 ALA B N 1
ATOM 7130 C CA . ALA B 1 406 ? -19.062 -6.223 -28.781 1 92.31 406 ALA B CA 1
ATOM 7131 C C . ALA B 1 406 ? -17.562 -5.965 -28.609 1 92.31 406 ALA B C 1
ATOM 7133 O O . ALA B 1 406 ? -16.75 -6.691 -29.172 1 92.31 406 ALA B O 1
ATOM 7134 N N . GLN B 1 407 ? -17.219 -4.91 -27.859 1 94 407 GLN B N 1
ATOM 7135 C CA . GLN B 1 407 ? -15.828 -4.621 -27.547 1 94 407 GLN B CA 1
ATOM 7136 C C . GLN B 1 407 ? -15.398 -5.34 -26.266 1 94 407 GLN B C 1
ATOM 7138 O O . GLN B 1 407 ? -14.211 -5.625 -26.078 1 94 407 GLN B O 1
ATOM 7143 N N . ILE B 1 408 ? -16.359 -5.543 -25.469 1 96.75 408 ILE B N 1
ATOM 7144 C CA . ILE B 1 408 ? -16.141 -6.227 -24.203 1 96.75 408 ILE B CA 1
ATOM 7145 C C . ILE B 1 408 ? -17.188 -7.316 -24 1 96.75 408 ILE B C 1
ATOM 7147 O O . ILE B 1 408 ? -18.375 -7.102 -24.297 1 96.75 408 ILE B O 1
ATOM 7151 N N . ILE B 1 409 ? -16.75 -8.469 -23.625 1 97 409 ILE B N 1
ATOM 7152 C CA . ILE B 1 409 ? -17.672 -9.562 -23.312 1 97 409 ILE B CA 1
ATOM 7153 C C . ILE B 1 409 ? -17.641 -9.852 -21.812 1 97 409 ILE B C 1
ATOM 7155 O O . ILE B 1 409 ? -16.578 -10.133 -21.25 1 97 409 ILE B O 1
ATOM 7159 N N . ARG B 1 410 ? -18.75 -9.812 -21.219 1 97.75 410 ARG B N 1
ATOM 7160 C CA . ARG B 1 410 ? -18.875 -10.188 -19.812 1 97.75 410 ARG B CA 1
ATOM 7161 C C . ARG B 1 410 ? -19.312 -11.641 -19.672 1 97.75 410 ARG B C 1
ATOM 7163 O O . ARG B 1 410 ? -20.312 -12.062 -20.266 1 97.75 410 ARG B O 1
ATOM 7170 N N . VAL B 1 411 ? -18.562 -12.352 -18.859 1 98.06 411 VAL B N 1
ATOM 7171 C CA . VAL B 1 411 ? -18.906 -13.734 -18.547 1 98.06 411 VAL B CA 1
ATOM 7172 C C . VAL B 1 411 ? -19.375 -13.836 -17.094 1 98.06 411 VAL B C 1
ATOM 7174 O O . VAL B 1 411 ? -18.703 -13.359 -16.188 1 98.06 411 VAL B O 1
ATOM 7177 N N . GLN B 1 412 ? -20.516 -14.367 -16.875 1 97.62 412 GLN B N 1
ATOM 7178 C CA . GLN B 1 412 ? -21.047 -14.617 -15.539 1 97.62 412 GLN B CA 1
ATOM 7179 C C . GLN B 1 412 ? -21.328 -16.094 -15.336 1 97.62 412 GLN B C 1
ATOM 7181 O O . GLN B 1 412 ? -22.109 -16.703 -16.078 1 97.62 412 GLN B O 1
ATOM 7186 N N . LEU B 1 413 ? -20.656 -16.641 -14.367 1 97.38 413 LEU B N 1
ATOM 7187 C CA . LEU B 1 413 ? -20.766 -18.062 -14.07 1 97.38 413 LEU B CA 1
ATOM 7188 C C . LEU B 1 413 ? -21.328 -18.281 -12.672 1 97.38 413 LEU B C 1
ATOM 7190 O O . LEU B 1 413 ? -20.734 -17.844 -11.68 1 97.38 413 LEU B O 1
ATOM 7194 N N . ASP B 1 414 ? -22.438 -18.875 -12.57 1 96.62 414 ASP B N 1
ATOM 7195 C CA . ASP B 1 414 ? -23.031 -19.312 -11.305 1 96.62 414 ASP B CA 1
ATOM 7196 C C . ASP B 1 414 ? -22.953 -20.828 -11.148 1 96.62 414 ASP B C 1
ATOM 7198 O O . ASP B 1 414 ? -23.797 -21.547 -11.656 1 96.62 414 ASP B O 1
ATOM 7202 N N . MET B 1 415 ? -22.031 -21.328 -10.391 1 94.88 415 MET B N 1
ATOM 7203 C CA . MET B 1 415 ? -21.781 -22.766 -10.234 1 94.88 415 MET B CA 1
ATOM 7204 C C . MET B 1 415 ? -22.922 -23.422 -9.477 1 94.88 415 MET B C 1
ATOM 7206 O O . MET B 1 415 ? -23.234 -24.594 -9.719 1 94.88 415 MET B O 1
ATOM 7210 N N . ASP B 1 416 ? -23.531 -22.719 -8.602 1 93.12 416 ASP B N 1
ATOM 7211 C CA . ASP B 1 416 ? -24.562 -23.281 -7.738 1 93.12 416 ASP B CA 1
ATOM 7212 C C . ASP B 1 416 ? -25.875 -23.438 -8.484 1 93.12 416 ASP B C 1
ATOM 7214 O O . ASP B 1 416 ? -26.562 -24.453 -8.344 1 93.12 416 ASP B O 1
ATOM 7218 N N . ARG B 1 417 ? -26.188 -22.453 -9.273 1 93.31 417 ARG B N 1
ATOM 7219 C CA . ARG B 1 417 ? -27.453 -22.484 -10.008 1 93.31 417 ARG B CA 1
ATOM 7220 C C . ARG B 1 417 ? -27.266 -23.078 -11.406 1 93.31 417 ARG B C 1
ATOM 7222 O O . ARG B 1 417 ? -28.234 -23.391 -12.086 1 93.31 417 ARG B O 1
ATOM 7229 N N . GLY B 1 418 ? -26.062 -23.203 -11.859 1 93.44 418 GLY B N 1
ATOM 7230 C CA . GLY B 1 418 ? -25.75 -23.781 -13.148 1 93.44 418 GLY B CA 1
ATOM 7231 C C . GLY B 1 418 ? -26.047 -22.859 -14.312 1 93.44 418 GLY B C 1
ATOM 7232 O O . GLY B 1 418 ? -26.703 -23.266 -15.281 1 93.44 418 GLY B O 1
ATOM 7233 N N . ASN B 1 419 ? -25.734 -21.609 -14.133 1 96.06 419 ASN B N 1
ATOM 7234 C CA . ASN B 1 419 ? -25.922 -20.625 -15.195 1 96.06 419 ASN B CA 1
ATOM 7235 C C . ASN B 1 419 ? -24.594 -20.047 -15.672 1 96.06 419 ASN B C 1
ATOM 7237 O O . ASN B 1 419 ? -23.75 -19.656 -14.859 1 96.06 419 ASN B O 1
ATOM 7241 N N . LEU B 1 420 ? -24.359 -20.109 -16.969 1 97.38 420 LEU B N 1
ATOM 7242 C CA . LEU B 1 420 ? -23.234 -19.438 -17.625 1 97.38 420 LEU B CA 1
ATOM 7243 C C . LEU B 1 420 ? -23.75 -18.453 -18.672 1 97.38 420 LEU B C 1
ATOM 7245 O O . LEU B 1 420 ? -24.281 -18.859 -19.719 1 97.38 420 LEU B O 1
ATOM 7249 N N . SER B 1 421 ? -23.531 -17.188 -18.344 1 97.5 421 SER B N 1
ATOM 7250 C CA . SER B 1 421 ? -24.109 -16.172 -19.219 1 97.5 421 SER B CA 1
ATOM 7251 C C . SER B 1 421 ? -23.031 -15.297 -19.844 1 97.5 421 SER B C 1
ATOM 7253 O O . SER B 1 421 ? -21.984 -15.047 -19.219 1 97.5 421 SER B O 1
ATOM 7255 N N . PHE B 1 422 ? -23.266 -14.867 -21.078 1 97.31 422 PHE B N 1
ATOM 7256 C CA . PHE B 1 422 ? -22.406 -13.953 -21.828 1 97.31 422 PHE B CA 1
ATOM 7257 C C . PHE B 1 422 ? -23.172 -12.711 -22.266 1 97.31 422 PHE B C 1
ATOM 7259 O O . PHE B 1 422 ? -24.297 -12.82 -22.766 1 97.31 422 PHE B O 1
ATOM 7266 N N . SER B 1 423 ? -22.609 -11.562 -21.984 1 96.75 423 SER B N 1
ATOM 7267 C CA . SER B 1 423 ? -23.297 -10.32 -22.359 1 96.75 423 SER B CA 1
ATOM 7268 C C . SER B 1 423 ? -22.297 -9.234 -22.734 1 96.75 423 SER B C 1
ATOM 7270 O O . SER B 1 423 ? -21.094 -9.375 -22.484 1 96.75 423 SER B O 1
ATOM 7272 N N . ASP B 1 424 ? -22.719 -8.234 -23.453 1 95.62 424 ASP B N 1
ATOM 7273 C CA . ASP B 1 424 ? -22 -6.98 -23.672 1 95.62 424 ASP B CA 1
ATOM 7274 C C . ASP B 1 424 ? -22.375 -5.941 -22.609 1 95.62 424 ASP B C 1
ATOM 7276 O O . ASP B 1 424 ? -23.453 -5.371 -22.656 1 95.62 424 ASP B O 1
ATOM 7280 N N . PRO B 1 425 ? -21.469 -5.68 -21.703 1 94 425 PRO B N 1
ATOM 7281 C CA . PRO B 1 425 ? -21.828 -4.762 -20.625 1 94 425 PRO B CA 1
ATOM 7282 C C . PRO B 1 425 ? -21.938 -3.312 -21.078 1 94 425 PRO B C 1
ATOM 7284 O O . PRO B 1 425 ? -22.547 -2.488 -20.406 1 94 425 PRO B O 1
ATOM 7287 N N . VAL B 1 426 ? -21.359 -2.969 -22.172 1 91.44 426 VAL B N 1
ATOM 7288 C CA . VAL B 1 426 ? -21.406 -1.604 -22.703 1 91.44 426 VAL B CA 1
ATOM 7289 C C . VAL B 1 426 ? -22.797 -1.308 -23.234 1 91.44 426 VAL B C 1
ATOM 7291 O O . VAL B 1 426 ? -23.406 -0.305 -22.875 1 91.44 426 VAL B O 1
ATOM 7294 N N . SER B 1 427 ? -23.328 -2.172 -24.078 1 90.88 427 SER B N 1
ATOM 7295 C CA . SER B 1 427 ? -24.656 -2.002 -24.672 1 90.88 427 SER B CA 1
ATOM 7296 C C . SER B 1 427 ? -25.719 -2.691 -23.828 1 90.88 427 SER B C 1
ATOM 7298 O O . SER B 1 427 ? -26.922 -2.549 -24.094 1 90.88 427 SER B O 1
ATOM 7300 N N . ASN B 1 428 ? -25.344 -3.432 -22.828 1 90.88 428 ASN B N 1
ATOM 7301 C CA . ASN B 1 428 ? -26.25 -4.215 -22 1 90.88 428 ASN B CA 1
ATOM 7302 C C . ASN B 1 428 ? -27.047 -5.223 -22.828 1 90.88 428 ASN B C 1
ATOM 7304 O O . ASN B 1 428 ? -28.266 -5.348 -22.656 1 90.88 428 ASN B O 1
ATOM 7308 N N . THR B 1 429 ? -26.359 -5.801 -23.734 1 93.12 429 THR B N 1
ATOM 7309 C CA . THR B 1 429 ? -26.969 -6.801 -24.594 1 93.12 429 THR B CA 1
ATOM 7310 C C . THR B 1 429 ? -26.609 -8.211 -24.141 1 93.12 429 THR B C 1
ATOM 7312 O O . THR B 1 429 ? -25.438 -8.523 -23.953 1 93.12 429 THR B O 1
ATOM 7315 N N . GLN B 1 430 ? -27.609 -8.984 -23.984 1 94 430 GLN B N 1
ATOM 7316 C CA . GLN B 1 430 ? -27.375 -10.391 -23.656 1 94 430 GLN B CA 1
ATOM 7317 C C . GLN B 1 430 ? -27.078 -11.203 -24.906 1 94 430 GLN B C 1
ATOM 7319 O O . GLN B 1 430 ? -27.828 -11.156 -25.891 1 94 430 GLN B O 1
ATOM 7324 N N . LEU B 1 431 ? -26.062 -11.891 -24.891 1 94.88 431 LEU B N 1
ATOM 7325 C CA . LEU B 1 431 ? -25.688 -12.688 -26.047 1 94.88 431 LEU B CA 1
ATOM 7326 C C . LEU B 1 431 ? -26.25 -14.102 -25.938 1 94.88 431 LEU B C 1
ATOM 7328 O O . LEU B 1 431 ? -26.969 -14.562 -26.828 1 94.88 431 LEU B O 1
ATOM 7332 N N . HIS B 1 432 ? -25.906 -14.789 -24.844 1 94.69 432 HIS B N 1
ATOM 7333 C CA . HIS B 1 432 ? -26.344 -16.172 -24.688 1 94.69 432 HIS B CA 1
ATOM 7334 C C . HIS B 1 432 ? -26.203 -16.609 -23.234 1 94.69 432 HIS B C 1
ATOM 7336 O O . HIS B 1 432 ? -25.344 -16.125 -22.5 1 94.69 432 HIS B O 1
ATOM 7342 N N . THR B 1 433 ? -27.062 -17.484 -22.797 1 95.81 433 THR B N 1
ATOM 7343 C CA . THR B 1 433 ? -26.984 -18.094 -21.484 1 95.81 433 THR B CA 1
ATOM 7344 C C . THR B 1 433 ? -27.141 -19.609 -21.562 1 95.81 433 THR B C 1
ATOM 7346 O O . THR B 1 433 ? -28.078 -20.109 -22.188 1 95.81 433 THR B O 1
ATOM 7349 N N . PHE B 1 434 ? -26.109 -20.25 -21.031 1 95.06 434 PHE B N 1
ATOM 7350 C CA . PHE B 1 434 ? -26.219 -21.703 -20.875 1 95.06 434 PHE B CA 1
ATOM 7351 C C . PHE B 1 434 ? -26.75 -22.062 -19.5 1 95.06 434 PHE B C 1
ATOM 7353 O O . PHE B 1 434 ? -26.406 -21.438 -18.5 1 95.06 434 PHE B O 1
ATOM 7360 N N . THR B 1 435 ? -27.625 -23.047 -19.453 1 94.62 435 THR B N 1
ATOM 7361 C CA . THR B 1 435 ? -28.062 -23.609 -18.188 1 94.62 435 THR B CA 1
ATOM 7362 C C . THR B 1 435 ? -27.578 -25.047 -18.047 1 94.62 435 THR B C 1
ATOM 7364 O O . THR B 1 435 ? -28 -25.938 -18.781 1 94.62 435 THR B O 1
ATOM 7367 N N . TYR B 1 436 ? -26.641 -25.172 -17.188 1 92.19 436 TYR B N 1
ATOM 7368 C CA . TYR B 1 436 ? -26.016 -26.469 -16.984 1 92.19 436 TYR B CA 1
ATOM 7369 C C . TYR B 1 436 ? -25.359 -26.531 -15.602 1 92.19 436 TYR B C 1
ATOM 7371 O O . TYR B 1 436 ? -24.609 -25.625 -15.219 1 92.19 436 TYR B O 1
ATOM 7379 N N . ILE B 1 437 ? -25.562 -27.609 -14.891 1 92.31 437 ILE B N 1
ATOM 7380 C CA . ILE B 1 437 ? -24.938 -27.797 -13.586 1 92.31 437 ILE B CA 1
ATOM 7381 C C . ILE B 1 437 ? -23.609 -28.547 -13.75 1 92.31 437 ILE B C 1
ATOM 7383 O O . ILE B 1 437 ? -23.609 -29.734 -14.078 1 92.31 437 ILE B O 1
ATOM 7387 N N . PHE B 1 438 ? -22.609 -27.828 -13.453 1 91.12 438 PHE B N 1
ATOM 7388 C CA . PHE B 1 438 ? -21.281 -28.438 -13.578 1 91.12 438 PHE B CA 1
ATOM 7389 C C . PHE B 1 438 ? -20.969 -29.297 -12.359 1 91.12 438 PHE B C 1
ATOM 7391 O O . PHE B 1 438 ? -20.984 -28.812 -11.227 1 91.12 438 PHE B O 1
ATOM 7398 N N . LEU B 1 439 ? -20.641 -30.516 -12.57 1 87.5 439 LEU B N 1
ATOM 7399 C CA . LEU B 1 439 ? -20.328 -31.422 -11.477 1 87.5 439 LEU B CA 1
ATOM 7400 C C . LEU B 1 439 ? -18.844 -31.375 -11.133 1 87.5 439 LEU B C 1
ATOM 7402 O O . LEU B 1 439 ? -18.438 -31.781 -10.039 1 87.5 439 LEU B O 1
ATOM 7406 N N . GLN B 1 440 ? -18.094 -30.938 -12.07 1 90.56 440 GLN B N 1
ATOM 7407 C CA . GLN B 1 440 ? -16.656 -30.812 -11.852 1 90.56 440 GLN B CA 1
ATOM 7408 C C . GLN B 1 440 ? -16.219 -29.344 -11.898 1 90.56 440 GLN B C 1
ATOM 7410 O O . GLN B 1 440 ? -17 -28.469 -12.273 1 90.56 440 GLN B O 1
ATOM 7415 N N . SER B 1 441 ? -14.992 -29.172 -11.484 1 94.25 441 SER B N 1
ATOM 7416 C CA . SER B 1 441 ? -14.422 -27.828 -11.586 1 94.25 441 SER B CA 1
ATOM 7417 C C . SER B 1 441 ? -14.312 -27.391 -13.039 1 94.25 441 SER B C 1
ATOM 7419 O O . SER B 1 441 ? -14.102 -28.203 -13.93 1 94.25 441 SER B O 1
ATOM 7421 N N . VAL B 1 442 ? -14.531 -26.109 -13.219 1 96.25 442 VAL B N 1
ATOM 7422 C CA . VAL B 1 442 ? -14.422 -25.578 -14.57 1 96.25 442 VAL B CA 1
ATOM 7423 C C . VAL B 1 442 ? -13.375 -24.453 -14.586 1 96.25 442 VAL B C 1
ATOM 7425 O O . VAL B 1 442 ? -13.203 -23.75 -13.594 1 96.25 442 VAL B O 1
ATOM 7428 N N . PHE B 1 443 ? -12.695 -24.359 -15.719 1 97 443 PHE B N 1
ATOM 7429 C CA . PHE B 1 443 ? -11.664 -23.344 -15.898 1 97 443 PHE B CA 1
ATOM 7430 C C . PHE B 1 443 ? -12.062 -22.359 -16.984 1 97 443 PHE B C 1
ATOM 7432 O O . PHE B 1 443 ? -12.633 -22.734 -18.016 1 97 443 PHE B O 1
ATOM 7439 N N . PRO B 1 444 ? -11.852 -21.062 -16.719 1 97.88 444 PRO B N 1
ATOM 7440 C CA . PRO B 1 444 ? -12.031 -20.109 -17.812 1 97.88 444 PRO B CA 1
ATOM 7441 C C . PRO B 1 444 ? -11.164 -20.438 -19.031 1 97.88 444 PRO B C 1
ATOM 7443 O O . PRO B 1 444 ? -10.016 -20.875 -18.875 1 97.88 444 PRO B O 1
ATOM 7446 N N . LEU B 1 445 ? -11.719 -20.266 -20.188 1 96.62 445 LEU B N 1
ATOM 7447 C CA . LEU B 1 445 ? -11.078 -20.672 -21.438 1 96.62 445 LEU B CA 1
ATOM 7448 C C . LEU B 1 445 ? -11.039 -19.516 -22.422 1 96.62 445 LEU B C 1
ATOM 7450 O O . LEU B 1 445 ? -12.031 -18.797 -22.578 1 96.62 445 LEU B O 1
ATOM 7454 N N . PHE B 1 446 ? -9.883 -19.391 -23.109 1 95.69 446 PHE B N 1
ATOM 7455 C CA . PHE B 1 446 ? -9.703 -18.328 -24.094 1 95.69 446 PHE B CA 1
ATOM 7456 C C . PHE B 1 446 ? -9.086 -18.875 -25.375 1 95.69 446 PHE B C 1
ATOM 7458 O O . PHE B 1 446 ? -8.039 -19.531 -25.344 1 95.69 446 PHE B O 1
ATOM 7465 N N . TYR B 1 447 ? -9.727 -18.656 -26.422 1 91.75 447 TYR B N 1
ATOM 7466 C CA . TYR B 1 447 ? -9.289 -19.062 -27.75 1 91.75 447 TYR B CA 1
ATOM 7467 C C . TYR B 1 447 ? -8.797 -17.875 -28.562 1 91.75 447 TYR B C 1
ATOM 7469 O O . TYR B 1 447 ? -9.508 -16.891 -28.719 1 91.75 447 TYR B O 1
ATOM 7477 N N . HIS B 1 448 ? -7.609 -17.953 -29.031 1 85.19 448 HIS B N 1
ATOM 7478 C CA . HIS B 1 448 ? -7 -16.906 -29.859 1 85.19 448 HIS B CA 1
ATOM 7479 C C . HIS B 1 448 ? -6.281 -17.516 -31.062 1 85.19 448 HIS B C 1
ATOM 7481 O O . HIS B 1 448 ? -5.078 -17.781 -31 1 85.19 448 HIS B O 1
ATOM 7487 N N . PRO B 1 449 ? -6.988 -17.641 -32.188 1 82.5 449 PRO B N 1
ATOM 7488 C CA . PRO B 1 449 ? -6.422 -18.344 -33.344 1 82.5 449 PRO B CA 1
ATOM 7489 C C . PRO B 1 449 ? -5.434 -17.484 -34.125 1 82.5 449 PRO B C 1
ATOM 7491 O O . PRO B 1 449 ? -5.34 -16.266 -33.875 1 82.5 449 PRO B O 1
ATOM 7494 N N . LEU B 1 450 ? -4.59 -18.188 -34.969 1 71.62 450 LEU B N 1
ATOM 7495 C CA . LEU B 1 450 ? -3.506 -17.656 -35.781 1 71.62 450 LEU B CA 1
ATOM 7496 C C . LEU B 1 450 ? -4.008 -16.531 -36.688 1 71.62 450 LEU B C 1
ATOM 7498 O O . LEU B 1 450 ? -3.301 -15.547 -36.938 1 71.62 450 LEU B O 1
ATOM 7502 N N . PHE B 1 451 ? -5.129 -16.859 -37.281 1 61.41 451 PHE B N 1
ATOM 7503 C CA . PHE B 1 451 ? -5.547 -15.875 -38.25 1 61.41 451 PHE B CA 1
ATOM 7504 C C . PHE B 1 451 ? -5.508 -14.477 -37.688 1 61.41 451 PHE B C 1
ATOM 7506 O O . PHE B 1 451 ? -5.492 -13.484 -38.406 1 61.41 451 PHE B O 1
ATOM 7513 N N . SER B 1 452 ? -5.348 -14.469 -36.375 1 54.25 452 SER B N 1
ATOM 7514 C CA . SER B 1 452 ? -5.312 -13.203 -35.656 1 54.25 452 SER B CA 1
ATOM 7515 C C . SER B 1 452 ? -3.924 -12.578 -35.719 1 54.25 452 SER B C 1
ATOM 7517 O O . SER B 1 452 ? -3.697 -11.516 -35.125 1 54.25 452 SER B O 1
ATOM 7519 N N . LEU B 1 453 ? -2.863 -13.266 -36.125 1 54.5 453 LEU B N 1
ATOM 7520 C CA . LEU B 1 453 ? -1.499 -12.75 -36.188 1 54.5 453 LEU B CA 1
ATOM 7521 C C . LEU B 1 453 ? -1.455 -11.383 -36.844 1 54.5 453 LEU B C 1
ATOM 7523 O O . LEU B 1 453 ? -0.635 -10.531 -36.469 1 54.5 453 LEU B O 1
ATOM 7527 N N . VAL B 1 454 ? -2.357 -11.25 -37.812 1 53.34 454 VAL B N 1
ATOM 7528 C CA . VAL B 1 454 ? -2.244 -10 -38.562 1 53.34 454 VAL B CA 1
ATOM 7529 C C . VAL B 1 454 ? -2.59 -8.82 -37.656 1 53.34 454 VAL B C 1
ATOM 7531 O O . VAL B 1 454 ? -2.047 -7.727 -37.812 1 53.34 454 VAL B O 1
ATOM 7534 N N . HIS B 1 455 ? -3.383 -9.039 -36.75 1 57.06 455 HIS B N 1
ATOM 7535 C CA . HIS B 1 455 ? -3.943 -7.832 -36.156 1 57.06 455 HIS B CA 1
ATOM 7536 C C . HIS B 1 455 ? -3.363 -7.574 -34.75 1 57.06 455 HIS B C 1
ATOM 7538 O O . HIS B 1 455 ? -3.596 -6.516 -34.188 1 57.06 455 HIS B O 1
ATOM 7544 N N . ASP B 1 456 ? -2.094 -7.922 -34.531 1 67 456 ASP B N 1
ATOM 7545 C CA . ASP B 1 456 ? -1.459 -7.629 -33.25 1 67 456 ASP B CA 1
ATOM 7546 C C . ASP B 1 456 ? -2.504 -7.344 -32.156 1 67 456 ASP B C 1
ATOM 7548 O O . ASP B 1 456 ? -2.379 -6.371 -31.422 1 67 456 ASP B O 1
ATOM 7552 N N . GLN B 1 457 ? -3.67 -8.062 -32.219 1 81.38 457 GLN B N 1
ATOM 7553 C CA . GLN B 1 457 ? -4.711 -7.844 -31.234 1 81.38 457 GLN B CA 1
ATOM 7554 C C . GLN B 1 457 ? -4.637 -8.883 -30.125 1 81.38 457 GLN B C 1
ATOM 7556 O O . GLN B 1 457 ? -4.207 -10.016 -30.359 1 81.38 457 GLN B O 1
ATOM 7561 N N . SER B 1 458 ? -4.906 -8.453 -28.844 1 90.25 458 SER B N 1
ATOM 7562 C CA . SER B 1 458 ? -4.859 -9.336 -27.688 1 90.25 458 SER B CA 1
ATOM 7563 C C . SER B 1 458 ? -6.219 -9.438 -27.016 1 90.25 458 SER B C 1
ATOM 7565 O O . SER B 1 458 ? -7.09 -8.594 -27.219 1 90.25 458 SER B O 1
ATOM 7567 N N . LEU B 1 459 ? -6.531 -10.555 -26.484 1 94.56 459 LEU B N 1
ATOM 7568 C CA . LEU B 1 459 ? -7.617 -10.672 -25.516 1 94.56 459 LEU B CA 1
ATOM 7569 C C . LEU B 1 459 ? -7.133 -10.305 -24.125 1 94.56 459 LEU B C 1
ATOM 7571 O O . LEU B 1 459 ? -6.152 -10.875 -23.625 1 94.56 459 LEU B O 1
ATOM 7575 N N . THR B 1 460 ? -7.766 -9.359 -23.562 1 96.62 460 THR B N 1
ATOM 7576 C CA . THR B 1 460 ? -7.289 -8.883 -22.266 1 96.62 460 THR B CA 1
ATOM 7577 C C . THR B 1 460 ? -8.406 -8.93 -21.219 1 96.62 460 THR B C 1
ATOM 7579 O O . THR B 1 460 ? -9.508 -8.43 -21.469 1 96.62 460 THR B O 1
ATOM 7582 N N . ILE B 1 461 ? -8.109 -9.555 -20.094 1 97.62 461 ILE B N 1
ATOM 7583 C CA . ILE B 1 461 ? -9.055 -9.539 -18.984 1 97.62 461 ILE B CA 1
ATOM 7584 C C . ILE B 1 461 ? -9.086 -8.148 -18.359 1 97.62 461 ILE B C 1
ATOM 7586 O O . ILE B 1 461 ? -8.039 -7.605 -17.984 1 97.62 461 ILE B O 1
ATOM 7590 N N . VAL B 1 462 ? -10.242 -7.621 -18.203 1 96.19 462 VAL B N 1
ATOM 7591 C CA . VAL B 1 462 ? -10.398 -6.273 -17.656 1 96.19 462 VAL B CA 1
ATOM 7592 C C . VAL B 1 462 ? -10.258 -6.312 -16.141 1 96.19 462 VAL B C 1
ATOM 7594 O O . VAL B 1 462 ? -10.961 -7.062 -15.453 1 96.19 462 VAL B O 1
ATOM 7597 N N . PRO B 1 463 ? -9.328 -5.52 -15.695 1 94.62 463 PRO B N 1
ATOM 7598 C CA . PRO B 1 463 ? -9.195 -5.477 -14.242 1 94.62 463 PRO B CA 1
ATOM 7599 C C . PRO B 1 463 ? -10.438 -4.922 -13.547 1 94.62 463 PRO B C 1
ATOM 7601 O O . PRO B 1 463 ? -11.172 -4.129 -14.141 1 94.62 463 PRO B O 1
ATOM 7604 N N . VAL B 1 464 ? -10.625 -5.355 -12.305 1 91.56 464 VAL B N 1
ATOM 7605 C CA . VAL B 1 464 ? -11.773 -4.902 -11.523 1 91.56 464 VAL B CA 1
ATOM 7606 C C . VAL B 1 464 ? -11.352 -3.771 -10.594 1 91.56 464 VAL B C 1
ATOM 7608 O O . VAL B 1 464 ? -10.219 -3.744 -10.109 1 91.56 464 VAL B O 1
ATOM 7611 N N . LYS B 1 465 ? -12.258 -2.865 -10.375 1 84.44 465 LYS B N 1
ATOM 7612 C CA . LYS B 1 465 ? -12 -1.763 -9.453 1 84.44 465 LYS B CA 1
ATOM 7613 C C . LYS B 1 465 ? -12.102 -2.227 -8 1 84.44 465 LYS B C 1
ATOM 7615 O O . LYS B 1 4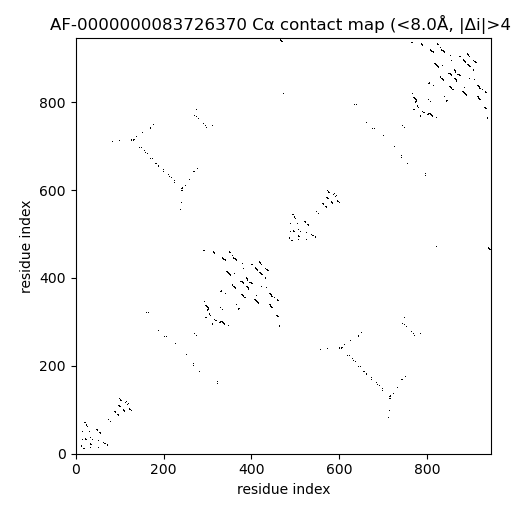65 ? -13.008 -2.982 -7.645 1 84.44 465 LYS B O 1
ATOM 7620 N N . VAL B 1 466 ? -11.125 -1.828 -7.238 1 83.81 466 VAL B N 1
ATOM 7621 C CA . VAL B 1 466 ? -11.094 -2.168 -5.82 1 83.81 466 VAL B CA 1
ATOM 7622 C C . VAL B 1 466 ? -11.461 -0.942 -4.988 1 83.81 466 VAL B C 1
ATOM 7624 O O . VAL B 1 466 ? -11.039 0.176 -5.301 1 83.81 466 VAL B O 1
ATOM 7627 N N . SER B 1 467 ? -12.32 -1.084 -3.988 1 80 467 SER B N 1
ATOM 7628 C CA . SER B 1 467 ? -12.703 0.015 -3.107 1 80 467 SER B CA 1
ATOM 7629 C C . SER B 1 467 ? -12.289 -0.263 -1.666 1 80 467 SER B C 1
ATOM 7631 O O . SER B 1 467 ? -12.172 -1.422 -1.262 1 80 467 SER B O 1
ATOM 7633 N N . ILE B 1 468 ? -11.922 0.807 -1.013 1 76.25 468 ILE B N 1
ATOM 7634 C CA . ILE B 1 468 ? -11.547 0.755 0.396 1 76.25 468 ILE B CA 1
ATOM 7635 C C . ILE B 1 468 ? -12.703 1.258 1.258 1 76.25 468 ILE B C 1
ATOM 7637 O O . ILE B 1 468 ? -13.305 2.289 0.955 1 76.25 468 ILE B O 1
ATOM 7641 N N . ARG B 1 469 ? -13.203 0.435 2.229 1 73.12 469 ARG B N 1
ATOM 7642 C CA . ARG B 1 469 ? -14.242 0.877 3.15 1 73.12 469 ARG B CA 1
ATOM 7643 C C . ARG B 1 469 ? -13.766 0.793 4.598 1 73.12 469 ARG B C 1
ATOM 7645 O O . ARG B 1 469 ? -13.016 -0.115 4.957 1 73.12 469 ARG B O 1
ATOM 7652 N N . ASP B 1 470 ? -14.016 1.936 5.355 1 66.69 470 ASP B N 1
ATOM 7653 C CA . ASP B 1 470 ? -13.75 1.889 6.789 1 66.69 470 ASP B CA 1
ATOM 7654 C C . ASP B 1 470 ? -14.945 1.323 7.551 1 66.69 470 ASP B C 1
ATOM 7656 O O . ASP B 1 470 ? -16.062 1.3 7.027 1 66.69 470 ASP B O 1
ATOM 7660 N N . SER B 1 471 ? -14.648 0.528 8.617 1 56.56 471 SER B N 1
ATOM 7661 C CA . SER B 1 471 ? -15.695 -0.14 9.383 1 56.56 471 SER B CA 1
ATOM 7662 C C . SER B 1 471 ? -16.797 0.836 9.773 1 56.56 471 SER B C 1
ATOM 7664 O O . SER B 1 471 ? -17.906 0.421 10.102 1 56.56 471 SER B O 1
ATOM 7666 N N . TRP B 1 472 ? -16.594 2.078 9.859 1 52.16 472 TRP B N 1
ATOM 7667 C CA . TRP B 1 472 ? -17.672 2.924 10.344 1 52.16 472 TRP B CA 1
ATOM 7668 C C . TRP B 1 472 ? -18.547 3.4 9.188 1 52.16 472 TRP B C 1
ATOM 7670 O O . TRP B 1 472 ? -19.609 3.982 9.406 1 52.16 472 TRP B O 1
ATOM 7680 N N . THR B 1 473 ? -17.953 3.289 7.887 1 47.06 473 THR B N 1
ATOM 7681 C CA . THR B 1 473 ? -18.828 3.68 6.785 1 47.06 473 THR B CA 1
ATOM 7682 C C . THR B 1 473 ? -19.188 2.471 5.926 1 47.06 473 THR B C 1
ATOM 7684 O O . THR B 1 473 ? -18.359 1.586 5.711 1 47.06 473 THR B O 1
#

Radius of gyration: 54.51 Å; Cα contacts (8 Å, |Δi|>4): 1598; chains: 2; bounding box: 74×191×82 Å

Organism: Esox lucius (NCBI:txid8010)

Nearest PDB structures (foldseek):
  7xv2-assembly1_A  TM=4.386E-01  e=7.231E-24  Mus musculus
  7qry-assembly3_C  TM=8.660E-01  e=6.560E-14  Homo sapiens
  7qry-assembly2_B  TM=8.558E-01  e=5.225E-14  Homo sapiens
  7qry-assembly4_D  TM=8.737E-01  e=2.047E-13  Homo sapiens
  7qrz-assembly1_A  TM=8.082E-01  e=1.034E-13  Homo sapiens

Secondary structure (DSSP, 8-state):
--------GGGGB-TTT-SB-SSEEE-TTS-EEEHHHHHHHHHHSSS-B-TTT-PBPS-SSPPB-HHHHHHHHHHHHHHHHHHHSS---B-TTT--BEEEEETTTTEEEEHHHHTSGGGTT--EEEHHHHHHHHHHHHHHHHHHHHHHHHHHHHHHHHHHHHHHHHHHHHHHHHHHHHHHHHHHHHHHHHHHHHHHHHHHHHHHHHHHHHHHHHHHHHHHHHHHHHHHHHHHHHHTS-HHHHHHHHHHHHHHHT--PPPP-PPTT-S--HHHHHTTHHHHHHHHGGGG--B-S--B-GGGS-TTEEE-TTSSEEEE-SPP-----TTS-SSS-EEEBSS-B-SSEEEEEEE-TT-SSEEEEEEETTS-SSTTGGGGGEEEEEEETTEEEEE-SS-S-EE----SPPSEEEEEEETTTTEEEEEETTTTEEEEEEE---SS-EEEEEE--GGGGGGT--EEEPPBPEEEEETT-/--------GGGGB-TTT-SB-SSEEE-TTS-EEEHHHHHHHHHHSSS-B-TTT-PBPS-SSPPB-HHHHHHHHHHHHHHHHHHHSS---B-TTT--BEEEEETTTTEEEEHHHHTSGGGTT--EEEHHHHHHHHHHHHHHHHHHHHHHHHHHHHHHHHHHHHHHHHHHHHHHHHHHHHHHHHHHHHHHHHHHHHHHHHHHHHHHHHHHHHHHHHHHHHHHHHHHHHHHHHHHHHHHS-HHHHHHTHHHHHHHHT--PPPP-PPTT-S--HHHHHTTHHHHHHHHGGGG--B-S--B-GGGS-TTEEE-TTSSEEEE-SPP-----TTS-SSS-EEEBSS-B-SSEEEEEEE-TT-SSEEEEEEETTS-SSTTGGGGGEEEEEEETTEEEEE-SS-S-EE----SPPSEEEEEEETTTTEEEEEETTTTEEEEEEE---SS-EEEEEE--GGGGGGT--EEEPPBPEEEEETT-

Solvent-accessible surface area (backbone atoms only — not comparable to full-atom values): 51238 Å² total; per-residue (Å²): 131,82,76,75,79,69,76,61,72,75,76,42,30,11,82,79,79,66,38,67,41,52,66,19,20,36,44,87,86,71,50,59,30,17,44,64,53,46,49,54,53,35,69,78,38,97,55,58,44,40,91,84,80,59,49,73,45,91,51,93,73,53,52,72,31,58,67,58,33,48,49,34,47,45,50,47,40,51,49,39,48,45,48,64,48,84,44,62,63,42,29,88,88,73,68,32,55,43,53,27,25,32,67,81,78,61,39,69,25,19,78,66,50,61,72,29,80,93,36,58,95,53,54,72,44,52,25,66,58,54,28,50,54,50,48,53,51,47,54,61,53,42,46,64,55,53,51,48,49,53,51,50,51,52,51,47,52,36,49,53,43,38,49,53,45,35,53,49,49,48,53,51,50,49,52,51,54,50,52,52,51,51,51,54,53,48,51,53,51,51,50,50,53,51,52,51,49,52,50,51,51,51,45,53,52,38,47,52,52,45,51,52,50,47,52,51,51,51,51,49,46,52,52,50,52,48,51,52,51,50,50,56,51,44,66,70,43,54,42,59,60,31,50,62,44,38,75,62,54,57,59,63,55,68,67,81,74,82,80,88,73,82,62,78,81,60,57,73,64,56,37,77,70,43,38,43,40,56,34,52,53,57,59,58,48,47,80,80,39,53,39,52,84,58,34,36,22,75,68,24,28,11,49,32,51,45,64,43,91,62,23,38,33,41,32,49,54,72,74,49,97,65,58,78,50,64,59,21,20,74,72,46,50,31,33,31,35,60,62,65,46,79,62,53,75,49,65,50,38,32,36,43,49,86,57,63,51,38,33,46,36,35,31,37,69,85,48,55,37,57,61,84,60,49,51,72,40,25,41,35,40,33,37,46,88,85,36,37,28,36,31,30,62,89,45,68,75,41,79,43,88,62,76,76,83,56,48,40,45,30,42,38,38,30,46,77,80,8,36,42,35,37,27,23,72,88,78,67,41,77,68,50,72,48,80,54,72,62,89,58,37,32,22,43,33,40,36,50,46,65,88,41,50,80,61,81,50,50,46,31,53,48,63,52,63,73,46,82,38,46,76,90,102,130,83,74,75,79,70,75,63,73,73,77,40,30,13,84,79,77,65,38,67,39,51,65,18,19,36,42,86,86,69,52,58,30,18,44,63,52,46,50,55,53,35,70,77,37,96,56,57,45,39,91,84,79,60,48,73,44,90,52,94,73,54,53,72,31,58,67,58,32,47,52,34,47,45,50,46,38,51,48,38,48,46,49,66,44,87,47,59,62,42,29,90,86,73,69,33,54,44,52,26,26,32,66,80,78,62,38,69,24,19,76,66,51,60,73,30,79,93,37,62,93,53,56,70,42,50,25,65,59,55,28,52,53,51,47,54,51,48,53,59,54,42,46,64,55,52,52,49,47,54,51,51,53,52,48,46,52,37,50,54,44,38,48,54,46,35,55,49,51,48,54,52,49,50,52,51,52,50,51,54,51,51,51,54,52,48,50,54,52,51,51,52,52,52,51,51,50,52,51,52,52,50,45,52,54,38,48,50,53,44,51,50,51,48,52,51,50,50,51,50,46,50,52,50,53,48,50,54,51,51,50,55,54,46,66,68,43,54,44,59,60,32,49,63,44,40,75,61,55,57,59,65,56,68,67,82,74,82,79,90,71,82,62,77,82,60,57,71,66,57,39,77,71,42,37,43,40,56,33,51,54,55,59,57,50,49,80,81,40,55,40,52,84,59,36,36,22,76,68,25,28,11,50,33,50,43,62,43,92,62,25,38,31,40,31,49,54,71,76,48,96,64,58,78,49,65,58,21,21,74,72,45,53,33,34,31,34,60,61,66,46,77,63,53,76,47,65,48,40,32,36,42,50,87,56,62,50,37,31,44,36,33,32,39,68,85,49,54,38,57,62,83,58,49,51,71,40,25,43,34,42,32,36,47,89,85,36,36,29,37,30,29,62,88,46,70,74,40,79,43,89,63,77,77,84,55,48,38,44,32,40,38,37,29,46,78,80,10,38,41,35,37,27,23,74,86,81,69,41,77,70,51,70,48,80,54,73,65,91,58,36,32,22,45,33,38,36,50,48,64,88,41,51,80,60,82,52,50,46,31,54,48,64,53,64,75,45,80,38,45,76,90,100

InterPro domains:
  IPR000315 B-box-type zinc finger [PF00643] (88-127)
  IPR000315 B-box-type zinc finger [PS50119] (86-127)
  IPR000315 B-box-type zinc finger [SM00336] (86-127)
  IPR001841 Zinc finger, RING-type [PS50089] (14-54)
  IPR001841 Zinc finger, RING-type [SM00184] (14-53)
  IPR001870 B30.2/SPRY domain [PS50188] (274-464)
  IPR003877 SPRY domain [PF00622] (346-448)
  IPR003879 Butyrophylin-like, SPRY domain [PR01407] (290-307)
  IPR003879 Butyrophylin-like, SPRY domain [PR01407] (328-352)
  IPR003879 Butyrophylin-like, SPRY domain [PR01407] (358-371)
  IPR003879 Butyrophylin-like, SPRY domain [PR01407] (400-424)
  IPR006574 SPRY-associated [PF13765] (294-341)
  IPR006574 SPRY-associated [SM00589] (291-342)
  IPR013083 Zinc finger, RING/FYVE/PHD-type [G3DSA:3.30.40.10] (4-78)
  IPR013320 Concanavalin A-like lectin/glucanase domain superfamily [SSF49899] (289-464)
  IPR017907 Zinc finger, RING-type, conserved site [PS00518] (29-38)
  IPR027370 Zinc finger, RING-type, eukaryotic [PF13445] (14-51)
  IPR043136 B30.2/SPRY domain superfamily [G3DSA:2.60.120.920] (278-463)
  IPR050143 Tripartite motif-containing [PTHR24103] (9-449)

pLDDT: mean 86.82, std 12.94, range [24.81, 98.75]